Protein AF-0000000067789915 (afdb_homodimer)

Nearest PDB structures (foldseek):
  4r6i-assembly1_A  TM=3.800E-01  e=1.745E-16  Bacillus anthracis str. 'Ames Ancestor'
  4r6i-assembly1_B  TM=4.002E-01  e=2.718E-13  Bacillus anthracis str. 'Ames Ancestor'
  9atx-assembly1_A  TM=5.980E-01  e=1.111E-09  Bacillus anthracis str. Ames
  3rio-assembly1_A  TM=8.350E-01  e=4.247E-02  Bacillus subtilis
  1tlv-assembly1_A-2  TM=4.760E-01  e=1.868E-03  Bacillus subtilis

InterPro domains:
  IPR007737 Mga helix-turn-helix domain [PF05043] (97-170)
  IPR011608 PRD domain [PF00874] (210-296)
  IPR011608 PRD domain [PF00874] (326-415)
  IPR011608 PRD domain [PS51372] (199-304)
  IPR011608 PRD domain [PS51372] (314-422)
  IPR013011 Phosphotransferase system, EIIB component, type 2 [PS51099] (423-513)
  IPR013196 Helix-turn-helix, type 11 [PF08279] (8-50)
  IPR036095 PTS system IIB component-like superfamily [SSF52794] (422-508)
  IPR036388 Winged helix-like DNA-binding domain superfamily [G3DSA:1.10.10.10] (2-61)
  IPR036388 Winged helix-like DNA-binding domain superfamily [G3DSA:1.10.10.10] (92-155)
  IPR036390 Winged helix DNA-binding domain superfamily [SSF46785] (2-52)
  IPR036634 PRD domain superfamily [SSF63520] (192-296)
  IPR036634 PRD domain superfamily [SSF63520] (312-419)
  IPR050661 BglG family transcriptional antiterminators [PTHR30185] (5-503)

Foldseek 3Di:
DQDDQDPLLLVLLLVQLVDQFFDALVNSCVSSVHDSVVSVVSVVSNQVVCVVLQWHWDQDPPRHTHIDHPDVVSSVVVNVVSCVVVPLLCVQLVDPLLLVVLLVQLLCPPDFDALVRSCVVSVHDSVVSVVSVVSSQSVLVVLVKHWDQDPRHIHIDDALVSSLVVNLSSLVSQQLPQDPDDDDPALDHPSSLVSLCVVQNDVLLVLLRVLVVVLCVLVVFAFDSLLSSQLSSSVSSVLSCVLVVNHDDRPDPDPPPPADPSLLVSLVVSQVSSCVVSVHHDDPVSSVVSSLSVLLTAGDFDDDPPDDTPQPPQADPVQLVLLQQLQVQLCLQLVHRLNPVPQLSSVSRNNRRSVQSCQVVVPDTAASCLVVLCVQPVPLLVSLQVSVVVSCVVVVTDHDDSRSSSVNSVSVVVSLLVPLAAFEEEEEEDDDPVLQVQQVVVVCVSPVRYHHPYYYHPVCVVVVVVVDPHQEYEYCDDDDDDPHHYQHAHSNCDPVNSSRVSCSSSVVSRVVSPDD/DQDDQDPLLLLLLLVQLVDQFADALVNSCVSSVHDSVVSVVSVVSNQVVCVVLQWHWDQDPPRHTHIDHPDVVSSVVVNVVSCVVVPLLCVQLVDPLLLVVLLVQLLCPPDFDALVRSCVVSVHDSVVSVVSVVSSQSNLVVLVKHWDQDPRHIHIDDALVSSLVVNLSSLVSQQLPQDPDDDDPALDHPSSLVSLCVVQNDVLLVLLRVLVVVLCVLVVFAFDSLLVSQLSSSVSSVLSCVLVVNHDDRPDPDPPPPADPSLLVSLVVSQVSSCVVSVHHDDPVSSVVSSLSVLLTAGDFDDDPPDDTPQPPQADPVQLVLLQQLQVQLCLQLVHRLNPVPQLSSVSRRNRRSVQSCQVVVPDGAASCLVVLCVQPVPLLVSLQVSQVVSCVVVVTDRDDSRSSSVNSVSVVVSLLVPLDAFEEEEEEDDDPVLQVQQVVVVCVSVVRYHDPYYYHPVCVVVVVVVDPHQEYEYCDDDDDDPHHYQHAHSNCDPVNSSRVSCSSSVVSRVVSPDD

Solvent-accessible surface area (backbone atoms only — not comparable to full-atom values): 55831 Å² total; per-residue (Å²): 129,82,76,78,71,49,74,66,44,45,50,50,51,48,53,43,67,71,38,91,47,61,41,38,58,65,58,50,14,60,73,68,72,48,52,56,66,52,45,55,55,41,44,54,55,49,48,60,60,30,48,80,60,57,34,43,74,46,75,43,91,94,50,21,43,22,74,40,53,96,49,69,63,43,57,53,49,46,49,49,48,50,49,49,66,46,45,40,59,53,64,36,64,75,28,68,66,47,44,50,51,50,50,48,45,58,68,42,22,71,48,62,43,41,64,66,57,50,16,63,73,66,72,44,52,58,66,55,47,54,52,44,49,53,50,47,37,57,45,30,43,86,57,66,32,43,72,44,78,54,98,87,23,35,28,49,46,63,47,35,64,40,51,49,50,52,51,49,53,54,50,50,64,61,24,71,55,77,44,92,51,71,78,47,98,49,95,44,54,38,28,40,46,53,48,46,29,73,73,63,32,60,66,56,48,51,49,51,51,52,53,50,51,52,48,30,60,74,68,71,49,54,56,8,42,60,41,43,51,49,53,50,51,52,50,53,50,52,52,53,33,49,65,68,69,39,64,55,68,72,74,78,79,65,81,81,78,84,75,57,64,69,55,43,50,53,22,42,51,52,46,54,53,46,26,63,72,59,70,44,89,71,64,75,63,55,33,54,51,48,31,54,50,56,62,30,38,44,45,41,64,59,40,43,77,82,50,77,67,84,66,71,85,44,56,49,75,66,29,51,52,50,41,53,50,40,44,48,46,38,17,60,74,47,57,46,86,54,83,76,39,62,66,43,52,52,44,42,27,49,48,41,34,15,46,52,41,17,63,72,68,69,54,85,63,74,42,93,53,36,68,59,43,48,70,75,36,41,69,55,37,53,47,39,44,51,26,50,52,52,46,22,62,74,69,70,46,75,86,78,53,68,35,56,38,40,53,50,23,38,34,52,50,34,45,53,63,69,54,64,60,72,41,38,27,34,36,30,42,53,48,40,42,31,46,49,51,33,31,51,51,47,49,39,28,65,36,69,63,42,40,73,54,29,33,32,42,73,87,49,42,67,67,47,58,73,74,43,86,59,65,33,34,43,20,57,53,85,67,84,66,70,92,46,52,64,40,75,32,56,65,75,51,46,48,70,32,50,49,51,49,50,48,51,55,49,47,52,44,32,55,72,48,52,76,128,130,82,77,77,71,49,75,66,43,44,51,50,51,48,54,44,67,71,38,93,47,61,41,37,57,64,58,51,14,61,73,67,72,49,52,55,65,53,44,56,55,42,42,54,53,48,46,60,60,29,48,79,60,58,34,42,75,46,74,44,90,95,49,20,42,23,73,41,54,95,49,71,62,45,57,54,48,46,50,48,48,50,49,48,65,46,47,40,60,52,62,35,65,75,27,68,65,47,43,50,51,50,51,48,43,60,68,42,22,71,49,63,44,42,65,66,59,49,16,62,74,67,72,46,52,59,65,56,48,52,51,44,49,51,49,50,37,59,44,31,44,84,55,67,32,42,70,45,78,54,97,88,22,36,29,48,46,64,47,35,64,39,51,51,49,52,51,48,54,54,50,50,63,61,25,70,55,76,45,92,52,72,78,48,96,48,95,45,53,38,28,41,46,52,49,46,30,73,72,63,32,60,66,56,48,52,49,49,51,52,52,49,53,52,48,30,61,72,69,72,49,53,56,7,43,59,40,44,49,48,52,51,51,52,48,51,49,52,51,52,34,49,64,68,68,39,62,55,70,72,74,77,80,64,82,81,76,84,75,58,64,70,56,45,49,53,21,43,52,50,46,53,52,47,25,63,73,59,70,44,88,71,64,76,64,53,30,53,51,49,30,53,53,56,63,31,40,45,45,41,63,57,42,42,77,82,49,77,65,85,65,70,84,45,55,49,74,66,28,50,52,50,40,51,51,40,45,49,48,38,18,61,75,48,57,46,86,53,82,79,39,62,67,42,53,55,44,41,28,50,48,40,34,13,44,52,41,17,63,72,69,68,53,85,63,76,43,93,56,36,68,59,43,48,70,74,36,42,70,56,36,51,47,40,44,51,26,49,51,51,46,22,63,74,67,70,46,74,87,78,54,67,36,54,38,40,54,52,23,38,33,52,51,34,45,52,62,69,53,64,60,72,40,37,27,34,36,31,41,52,48,40,43,30,46,49,50,32,32,52,53,47,49,40,28,64,38,68,65,41,40,71,53,28,32,32,42,73,86,50,43,66,66,46,58,74,75,43,86,59,65,33,33,44,20,58,53,85,69,86,68,71,92,47,54,65,39,75,32,56,64,76,51,47,47,70,32,52,51,50,48,52,48,51,54,51,46,52,45,32,55,71,48,52,76,127

Sequence (1032 aa):
MMQPLTSRQNRLLKYLLQHQGYVTVKDIAHYLDVSEKTVYRDMQFVEAFLFVWNIYPDKKVGAGIMLTTDDDRHLTLLEQQLVVDDGDTDALINNARRVKIASQLLSDTPHETSISKLSERYFISSASIVNDLKIIESWLHPLGLSLVRSQSGTHIEGSENQVRQAMASLINDVMHHKEPGPLSHSRLDPGSYKALINYFGEKDVSFVEALLQDMEKALSYPLGEPYYINIFTHTLIMMHRIAQGKALIMAEDSVHQQVDNRIFSIAQNMVTQIEQRVESTLPSDEVWFIYQYIISSGIVMEERADNQLLRYQFSNGESRRITRALTQIFSDLINIDLRTDKLLHEGLLIHIKPLLNRLKYQIHIRNPLLDDIKSEFIDIYEMTQQAMNEVCLRFQLKPVAEDEVGYLTIHFQAALERQIAHKRILVVCSSGVGTSHLLKNRILRAFPDWIIVGVISASNMQTFCQQEDIELIISTIHLEEQLIPVVYVSAFFNDDDIKRVTEKVITNQLHQAVPHMMQPLTSRQNRLLKYLLQHQGYVTVKDIAHYLDVSEKTVYRDMQFVEAFLFVWNIYPDKKVGAGIMLTTDDDRHLTLLEQQLVVDDGDTDALINNARRVKIASQLLSDTPHETSISKLSERYFISSASIVNDLKIIESWLHPLGLSLVRSQSGTHIEGSENQVRQAMASLINDVMHHKEPGPLSHSRLDPGSYKALINYFGEKDVSFVEALLQDMEKALSYPLGEPYYINIFTHTLIMMHRIAQGKALIMAEDSVHQQVDNRIFSIAQNMVTQIEQRVESTLPSDEVWFIYQYIISSGIVMEERADNQLLRYQFSNGESRRITRALTQIFSDLINIDLRTDKLLHEGLLIHIKPLLNRLKYQIHIRNPLLDDIKSEFIDIYEMTQQAMNEVCLRFQLKPVAEDEVGYLTIHFQAALERQIAHKRILVVCSSGVGTSHLLKNRILRAFPDWIIVGVISASNMQTFCQQEDIELIISTIHLEEQLIPVVYVSAFFNDDDIKRVTEKVITNQLHQAVPH

pLDDT: mean 81.7, std 13.67, range [28.34, 98.0]

Secondary structure (DSSP, 8-state):
--PPPPHHHHHHHHHHHH-SS-B-HHHHHHHHTS-HHHHHHHHHHHHHHHHTTTEEEEEETTTEEEEEESSHHHHHHHHHHHHHHS-HHHHHHT-HHHHHHHHHHHHHTTS-B-HHHHHHHHT--HHHHHHHHHHHHHHHGGGT-EEEE-SS-EEEES-HHHHHHHHHHHHHHHHTS-------SSSS-HHHHHHHHHHH-HHHHHHHHHHHHHHHHHHTSPBPHHHHHHHHHHHHHHHHHHHTT-PPP--------S--HHHHHHHHHHHHHHHHHHTSPPPTHHHHHHHHHHHT--B---EETTB----GGG--HHHHHHHHHHHHHHHHHHT---TT-HHHHHHHHHHHHHHHHHHHHT-----TTHHHHHHHSHHHHHHHHHHHHHHHHHHTPPPPPHHHHHHHHHHHHHHHHHH----EEEEE--S-HHHHHHHHHHHHHHSTT-EEEEEE-GGGHHHHHHHS--SEEEESS-----SS-EEE--TT--HHHHHHHHHHHHHHHHHHHS--/--PPPPHHHHHHHHHHHH-SS-B-HHHHHHHHTS-HHHHHHHHHHHHHHHHTTTEEEEEETTTEEEEEESSHHHHHHHHHHHHHHS-HHHHHHT-HHHHHHHHHHHHHTTS-B-HHHHHHHHT--HHHHHHHHHHHHHHHGGGT-EEEE-SS-EEEES-HHHHHHHHHHHHHHHHTS-------SSSS-HHHHHHHHHHH-HHHHHHHHHHHHHHHHHHTSPBPHHHHHHHHHHHHHHHHHHHTT-PPP--------S--HHHHHHHHHHHHHHHHHHTSPPPTHHHHHHHHHHHT--B---EETTB----GGG--HHHHHHHHHHHHHHHHHHT---TT-HHHHHHHHHHHHHHHHHHHHT-----TTHHHHHHHSHHHHHHHHHHHHHHHHHHTPPPPPHHHHHHHHHHHHHHHHHH----EEEEE--S-HHHHHHHHHHHHHHSTT-EEEEEE-GGGHHHHHHHS--SEEEESS-----SS-EEE--TT--HHHHHHHHHHHHHHHHHHHS--

Organism: Pectobacterium atrosepticum (strain SCRI 1043 / ATCC BAA-672) (NCBI:txid218491)

Radius of gyration: 35.32 Å; Cα contacts (8 Å, |Δi|>4): 1342; chains: 2; bounding box: 67×106×86 Å

Structure (mmCIF, N/CA/C/O backbone):
data_AF-0000000067789915-model_v1
#
loop_
_entity.id
_entity.type
_entity.pdbx_description
1 polymer 'Probable PTS system regulatory protein'
#
loop_
_atom_site.group_PDB
_atom_site.id
_atom_site.type_symbol
_atom_site.label_atom_id
_atom_site.label_alt_id
_atom_site.label_comp_id
_atom_site.label_asym_id
_atom_site.label_entity_id
_atom_site.label_seq_id
_atom_site.pdbx_PDB_ins_code
_atom_site.Cartn_x
_atom_site.Cartn_y
_atom_site.Cartn_z
_atom_site.occupancy
_atom_site.B_iso_or_equiv
_atom_site.auth_seq_id
_atom_site.auth_comp_id
_atom_site.auth_asym_id
_atom_site.auth_atom_id
_atom_site.pdbx_PDB_model_num
ATOM 1 N N . MET A 1 1 ? 27 1.527 -26.188 1 28.34 1 MET A N 1
ATOM 2 C CA . MET A 1 1 ? 26.016 0.465 -26.062 1 28.34 1 MET A CA 1
ATOM 3 C C . MET A 1 1 ? 24.594 1.035 -26.078 1 28.34 1 MET A C 1
ATOM 5 O O . MET A 1 1 ? 24.281 1.963 -25.328 1 28.34 1 MET A O 1
ATOM 9 N N . MET A 1 2 ? 23.922 0.896 -27.078 1 41.94 2 MET A N 1
ATOM 10 C CA . MET A 1 2 ? 22.625 1.504 -27.328 1 41.94 2 MET A CA 1
ATOM 11 C C . MET A 1 2 ? 21.609 1.095 -26.266 1 41.94 2 MET A C 1
ATOM 13 O O . MET A 1 2 ? 21.516 -0.082 -25.906 1 41.94 2 MET A O 1
ATOM 17 N N . GLN A 1 3 ? 21.234 1.967 -25.531 1 50.09 3 GLN A N 1
ATOM 18 C CA . GLN A 1 3 ? 20.281 1.67 -24.469 1 50.09 3 GLN A CA 1
ATOM 19 C C . GLN A 1 3 ? 19.031 1.008 -25.016 1 50.09 3 GLN A C 1
ATOM 21 O O . GLN A 1 3 ? 18.484 1.433 -26.047 1 50.09 3 GLN A O 1
ATOM 26 N N . PRO A 1 4 ? 18.641 -0.116 -24.5 1 58.56 4 PRO A N 1
ATOM 27 C CA . PRO A 1 4 ? 17.438 -0.822 -24.953 1 58.56 4 PRO A CA 1
ATOM 28 C C . PRO A 1 4 ? 16.172 0.002 -24.766 1 58.56 4 PRO A C 1
ATOM 30 O O . PRO A 1 4 ? 16.078 0.817 -23.844 1 58.56 4 PRO A O 1
ATOM 33 N N . LEU A 1 5 ? 15.297 -0 -25.766 1 68.94 5 LEU A N 1
ATOM 34 C CA . LEU A 1 5 ? 14.016 0.707 -25.734 1 68.94 5 LEU A CA 1
ATOM 35 C C . LEU A 1 5 ? 13.141 0.201 -24.578 1 68.94 5 LEU A C 1
ATOM 37 O O . LEU A 1 5 ? 13.164 -0.988 -24.266 1 68.94 5 LEU A O 1
ATOM 41 N N . THR A 1 6 ? 12.547 1.054 -23.906 1 68.06 6 THR A N 1
ATOM 42 C CA . THR A 1 6 ? 11.539 0.674 -22.922 1 68.06 6 THR A CA 1
ATOM 43 C C . THR A 1 6 ? 10.352 -0.007 -23.594 1 68.06 6 THR A C 1
ATOM 45 O O . THR A 1 6 ? 10.211 0.05 -24.828 1 68.06 6 THR A O 1
ATOM 48 N N . SER A 1 7 ? 9.539 -0.678 -22.766 1 68.88 7 SER A N 1
ATOM 49 C CA . SER A 1 7 ? 8.359 -1.357 -23.312 1 68.88 7 SER A CA 1
ATOM 50 C C . SER A 1 7 ? 7.465 -0.391 -24.078 1 68.88 7 SER A C 1
ATOM 52 O O . SER A 1 7 ? 6.969 -0.721 -25.156 1 68.88 7 SER A O 1
ATOM 54 N N . ARG A 1 8 ? 7.391 0.792 -23.562 1 74.94 8 ARG A N 1
ATOM 55 C CA . ARG A 1 8 ? 6.551 1.791 -24.219 1 74.94 8 ARG A CA 1
ATOM 56 C C . ARG A 1 8 ? 7.176 2.258 -25.531 1 74.94 8 ARG A C 1
ATOM 58 O O . ARG A 1 8 ? 6.484 2.393 -26.547 1 74.94 8 ARG A O 1
ATOM 65 N N . GLN A 1 9 ? 8.383 2.4 -25.562 1 76.38 9 GLN A N 1
ATOM 66 C CA . GLN A 1 9 ? 9.117 2.836 -26.734 1 76.38 9 GLN A CA 1
ATOM 67 C C . GLN A 1 9 ? 9.078 1.769 -27.828 1 76.38 9 GLN A C 1
ATOM 69 O O . GLN A 1 9 ? 8.945 2.088 -29.016 1 76.38 9 GLN A O 1
ATOM 74 N N . ASN A 1 10 ? 9.125 0.576 -27.312 1 72.19 10 ASN A N 1
ATOM 75 C CA . ASN A 1 10 ? 9 -0.536 -28.25 1 72.19 10 ASN A CA 1
ATOM 76 C C . ASN A 1 10 ? 7.605 -0.58 -28.875 1 72.19 10 ASN A C 1
ATOM 78 O O . ASN A 1 10 ? 7.465 -0.834 -30.062 1 72.19 10 ASN A O 1
ATOM 82 N N . ARG A 1 11 ? 6.676 -0.318 -28.062 1 76.25 11 ARG A N 1
ATOM 83 C CA . ARG A 1 11 ? 5.305 -0.256 -28.562 1 76.25 11 ARG A CA 1
ATOM 84 C C . ARG A 1 11 ? 5.137 0.876 -29.562 1 76.25 11 ARG A C 1
ATOM 86 O O . ARG A 1 11 ? 4.461 0.714 -30.594 1 76.25 11 ARG A O 1
ATOM 93 N N . LEU A 1 12 ? 5.727 1.896 -29.344 1 81.81 12 LEU A N 1
ATOM 94 C CA . LEU A 1 12 ? 5.73 3.047 -30.234 1 81.81 12 LEU A CA 1
ATOM 95 C C . LEU A 1 12 ? 6.375 2.691 -31.578 1 81.81 12 LEU A C 1
ATOM 97 O O . LEU A 1 12 ? 5.816 2.975 -32.625 1 81.81 12 LEU A O 1
ATOM 101 N N . LEU A 1 13 ? 7.473 2.076 -31.438 1 79.25 13 LEU A N 1
ATOM 102 C CA . LEU A 1 13 ? 8.211 1.671 -32.625 1 79.25 13 LEU A CA 1
ATOM 103 C C . LEU A 1 13 ? 7.395 0.686 -33.469 1 79.25 13 LEU A C 1
ATOM 105 O O . LEU A 1 13 ? 7.301 0.827 -34.688 1 79.25 13 LEU A O 1
ATOM 109 N N . LYS A 1 14 ? 6.828 -0.182 -32.75 1 75.31 14 LYS A N 1
ATOM 110 C CA . LYS A 1 14 ? 6.012 -1.188 -33.438 1 75.31 14 LYS A CA 1
ATOM 111 C C . LYS A 1 14 ? 4.812 -0.548 -34.125 1 75.31 14 LYS A C 1
ATOM 113 O O . LYS A 1 14 ? 4.473 -0.916 -35.25 1 75.31 14 LYS A O 1
ATOM 118 N N . TYR A 1 15 ? 4.246 0.339 -33.5 1 79.5 15 TYR A N 1
ATOM 119 C CA . TYR A 1 15 ? 3.119 1.086 -34.062 1 79.5 15 TYR A CA 1
ATOM 120 C C . TYR A 1 15 ? 3.508 1.795 -35.344 1 79.5 15 TYR A C 1
ATOM 122 O O . TYR A 1 15 ? 2.781 1.729 -36.344 1 79.5 15 TYR A O 1
ATOM 130 N N . LEU A 1 16 ? 4.602 2.338 -35.406 1 82 16 LEU A N 1
ATOM 131 C CA . LEU A 1 16 ? 5.078 3.086 -36.562 1 82 16 LEU A CA 1
ATOM 132 C C . LEU A 1 16 ? 5.441 2.145 -37.688 1 82 16 LEU A C 1
ATOM 134 O O . LEU A 1 16 ? 5.184 2.451 -38.875 1 82 16 LEU A O 1
ATOM 138 N N . LEU A 1 17 ? 5.926 0.993 -37.25 1 75.75 17 LEU A N 1
ATOM 139 C CA . LEU A 1 17 ? 6.348 0.021 -38.25 1 75.75 17 LEU A CA 1
ATOM 140 C C . LEU A 1 17 ? 5.141 -0.604 -38.938 1 75.75 17 LEU A C 1
ATOM 142 O O . LEU A 1 17 ? 5.203 -0.939 -40.125 1 75.75 17 LEU A O 1
ATOM 146 N N . GLN A 1 18 ? 4.098 -0.763 -38.156 1 70.12 18 GLN A N 1
ATOM 147 C CA . GLN A 1 18 ? 2.893 -1.415 -38.656 1 70.12 18 GLN A CA 1
ATOM 148 C C . GLN A 1 18 ? 2.109 -0.491 -39.594 1 70.12 18 GLN A C 1
ATOM 150 O O . GLN A 1 18 ? 1.39 -0.957 -40.469 1 70.12 18 GLN A O 1
ATOM 155 N N . HIS A 1 19 ? 2.385 0.75 -39.438 1 72.56 19 HIS A N 1
ATOM 156 C CA . HIS A 1 19 ? 1.667 1.719 -40.281 1 72.56 19 HIS A CA 1
ATOM 157 C C . HIS A 1 19 ? 2.525 2.191 -41.438 1 72.56 19 HIS A C 1
ATOM 159 O O . HIS A 1 19 ? 3.67 2.607 -41.25 1 72.56 19 HIS A O 1
ATOM 165 N N . GLN A 1 20 ? 2.246 1.674 -42.625 1 65.69 20 GLN A N 1
ATOM 166 C CA . GLN A 1 20 ? 3.002 1.993 -43.812 1 65.69 20 GLN A CA 1
ATOM 167 C C . GLN A 1 20 ? 2.717 3.42 -44.281 1 65.69 20 GLN A C 1
ATOM 169 O O . GLN A 1 20 ? 3.111 3.809 -45.406 1 65.69 20 GLN A O 1
ATOM 174 N N . GLY A 1 21 ? 2.254 4.266 -43.594 1 75.19 21 GLY A N 1
ATOM 175 C CA . GLY A 1 21 ? 1.953 5.648 -43.906 1 75.19 21 GLY A CA 1
ATOM 176 C C . GLY A 1 21 ? 2.178 6.602 -42.75 1 75.19 21 GLY A C 1
ATOM 177 O O . GLY A 1 21 ? 2.678 6.199 -41.719 1 75.19 21 GLY A O 1
ATOM 178 N N . TYR A 1 22 ? 1.959 7.918 -43.031 1 81.12 22 TYR A N 1
ATOM 179 C CA . TYR A 1 22 ? 2.078 8.922 -41.969 1 81.12 22 TYR A CA 1
ATOM 180 C C . TYR A 1 22 ? 1.03 8.703 -40.875 1 81.12 22 TYR A C 1
ATOM 182 O O . TYR A 1 22 ? -0.148 8.484 -41.188 1 81.12 22 TYR A O 1
ATOM 190 N N . VAL A 1 23 ? 1.529 8.586 -39.656 1 83.88 23 VAL A N 1
ATOM 191 C CA . VAL A 1 23 ? 0.632 8.484 -38.5 1 83.88 23 VAL A CA 1
ATOM 192 C C . VAL A 1 23 ? 0.766 9.734 -37.625 1 83.88 23 VAL A C 1
ATOM 194 O O . VAL A 1 23 ? 1.879 10.172 -37.344 1 83.88 23 VAL A O 1
ATOM 197 N N . THR A 1 24 ? -0.276 10.273 -37.281 1 83.38 24 THR A N 1
ATOM 198 C CA . THR A 1 24 ? -0.228 11.508 -36.531 1 83.38 24 THR A CA 1
ATOM 199 C C . THR A 1 24 ? 0.244 11.242 -35.094 1 83.38 24 THR A C 1
ATOM 201 O O . THR A 1 24 ? 0.018 10.156 -34.562 1 83.38 24 THR A O 1
ATOM 204 N N . VAL A 1 25 ? 0.919 12.102 -34.531 1 83.12 25 VAL A N 1
ATOM 205 C CA . VAL A 1 25 ? 1.39 12 -33.125 1 83.12 25 VAL A CA 1
ATOM 206 C C . VAL A 1 25 ? 0.201 11.812 -32.188 1 83.12 25 VAL A C 1
ATOM 208 O O . VAL A 1 25 ? 0.306 11.102 -31.203 1 83.12 25 VAL A O 1
ATOM 211 N N . LYS A 1 26 ? -0.841 12.266 -32.625 1 81 26 LYS A N 1
ATOM 212 C CA . LYS A 1 26 ? -2.078 12.094 -31.859 1 81 26 LYS A CA 1
ATOM 213 C C . LYS A 1 26 ? -2.529 10.641 -31.859 1 81 26 LYS A C 1
ATOM 215 O O . LYS A 1 26 ? -2.924 10.102 -30.828 1 81 26 LYS A O 1
ATOM 220 N N . ASP A 1 27 ? -2.434 10.023 -32.938 1 80.69 27 ASP A N 1
ATOM 221 C CA . ASP A 1 27 ? -2.783 8.609 -33.094 1 80.69 27 ASP A CA 1
ATOM 222 C C . ASP A 1 27 ? -1.839 7.727 -32.281 1 80.69 27 ASP A C 1
ATOM 224 O O . ASP A 1 27 ? -2.275 6.766 -31.641 1 80.69 27 ASP A O 1
ATOM 228 N N . ILE A 1 28 ? -0.691 8.039 -32.219 1 82.69 28 ILE A N 1
ATOM 229 C CA . ILE A 1 28 ? 0.323 7.285 -31.469 1 82.69 28 ILE A CA 1
ATOM 230 C C . ILE A 1 28 ? 0.087 7.434 -29.969 1 82.69 28 ILE A C 1
ATOM 232 O O . ILE A 1 28 ? 0.126 6.445 -29.234 1 82.69 28 ILE A O 1
ATOM 236 N N . ALA A 1 29 ? -0.153 8.586 -29.609 1 81.44 29 ALA A N 1
ATOM 237 C CA . ALA A 1 29 ? -0.424 8.875 -28.203 1 81.44 29 ALA A CA 1
ATOM 238 C C . ALA A 1 29 ? -1.65 8.109 -27.719 1 81.44 29 ALA A C 1
ATOM 240 O O . ALA A 1 29 ? -1.646 7.555 -26.609 1 81.44 29 ALA A O 1
ATOM 241 N N . HIS A 1 30 ? -2.57 8.031 -28.531 1 78.56 30 HIS A N 1
ATOM 242 C CA . HIS A 1 30 ? -3.787 7.285 -28.25 1 78.56 30 HIS A CA 1
ATOM 243 C C . HIS A 1 30 ? -3.496 5.789 -28.125 1 78.56 30 HIS A C 1
ATOM 245 O O . HIS A 1 30 ? -3.961 5.133 -27.188 1 78.56 30 HIS A O 1
ATOM 251 N N . TYR A 1 31 ? -2.752 5.348 -28.984 1 76.12 31 TYR A N 1
ATOM 252 C CA . TYR A 1 31 ? -2.395 3.932 -29.016 1 76.12 31 TYR A CA 1
ATOM 253 C C . TYR A 1 31 ? -1.59 3.539 -27.781 1 76.12 31 TYR A C 1
ATOM 255 O O . TYR A 1 31 ? -1.821 2.48 -27.203 1 76.12 31 TYR A O 1
ATOM 263 N N . LEU A 1 32 ? -0.796 4.348 -27.297 1 76.75 32 LEU A N 1
ATOM 264 C CA . LEU A 1 32 ? 0.131 4.043 -26.219 1 76.75 32 LEU A CA 1
ATOM 265 C C . LEU A 1 32 ? -0.428 4.508 -24.875 1 76.75 32 LEU A C 1
ATOM 267 O O . LEU A 1 32 ? 0.165 4.242 -23.828 1 76.75 32 LEU A O 1
ATOM 271 N N . ASP A 1 33 ? -1.482 5.172 -24.938 1 74.5 33 ASP A N 1
ATOM 272 C CA . ASP A 1 33 ? -2.139 5.746 -23.766 1 74.5 33 ASP A CA 1
ATOM 273 C C . ASP A 1 33 ? -1.184 6.648 -23 1 74.5 33 ASP A C 1
ATOM 275 O O . ASP A 1 33 ? -1.018 6.484 -21.781 1 74.5 33 ASP A O 1
ATOM 279 N N . VAL A 1 34 ? -0.546 7.516 -23.812 1 80.38 34 VAL A N 1
ATOM 280 C CA . VAL A 1 34 ? 0.382 8.484 -23.234 1 80.38 34 VAL A CA 1
ATOM 281 C C . VAL A 1 34 ? 0.143 9.859 -23.844 1 80.38 34 VAL A C 1
ATOM 283 O O . VAL A 1 34 ? -0.628 10 -24.797 1 80.38 34 VAL A O 1
ATOM 286 N N . SER A 1 35 ? 0.773 10.852 -23.312 1 76.38 35 SER A N 1
ATOM 287 C CA . SER A 1 35 ? 0.67 12.203 -23.828 1 76.38 35 SER A CA 1
ATOM 288 C C . SER A 1 35 ? 1.478 12.367 -25.109 1 76.38 35 SER A C 1
ATOM 290 O O . SER A 1 35 ? 2.42 11.609 -25.359 1 76.38 35 SER A O 1
ATOM 292 N N . GLU A 1 36 ? 1.093 13.359 -25.984 1 79.5 36 GLU A N 1
ATOM 293 C CA . GLU A 1 36 ? 1.841 13.641 -27.203 1 79.5 36 GLU A CA 1
ATOM 294 C C . GLU A 1 36 ? 3.273 14.062 -26.891 1 79.5 36 GLU A C 1
ATOM 296 O O . GLU A 1 36 ? 4.199 13.727 -27.641 1 79.5 36 GLU A O 1
ATOM 301 N N . LYS A 1 37 ? 3.406 14.703 -25.766 1 80.31 37 LYS A N 1
ATOM 302 C CA . LYS A 1 37 ? 4.742 15.094 -25.328 1 80.31 37 LYS A CA 1
ATOM 303 C C . LYS A 1 37 ? 5.613 13.875 -25.047 1 80.31 37 LYS A C 1
ATOM 305 O O . LYS A 1 37 ? 6.793 13.852 -25.391 1 80.31 37 LYS A O 1
ATOM 310 N N . THR A 1 38 ? 5.066 12.922 -24.438 1 80.69 38 THR A N 1
ATOM 311 C CA . THR A 1 38 ? 5.758 11.672 -24.156 1 80.69 38 THR A CA 1
ATOM 312 C C . THR A 1 38 ? 6.133 10.969 -25.469 1 80.69 38 THR A C 1
ATOM 314 O O . THR A 1 38 ? 7.219 10.391 -25.578 1 80.69 38 THR A O 1
ATOM 317 N N . VAL A 1 39 ? 5.277 11.055 -26.359 1 85.44 39 VAL A N 1
ATOM 318 C CA . VAL A 1 39 ? 5.559 10.438 -27.641 1 85.44 39 VAL A CA 1
ATOM 319 C C . VAL A 1 39 ? 6.766 11.117 -28.281 1 85.44 39 VAL A C 1
ATOM 321 O O . VAL A 1 39 ? 7.664 10.445 -28.797 1 85.44 39 VAL A O 1
ATOM 324 N N . TYR A 1 40 ? 6.762 12.461 -28.188 1 81.75 40 TYR A N 1
ATOM 325 C CA . TYR A 1 40 ? 7.879 13.188 -28.781 1 81.75 40 TYR A CA 1
ATOM 326 C C . TYR A 1 40 ? 9.188 12.844 -28.078 1 81.75 40 TYR A C 1
ATOM 328 O O . TYR A 1 40 ? 10.219 12.672 -28.734 1 81.75 40 TYR A O 1
ATOM 336 N N . ARG A 1 41 ? 9.062 12.703 -26.812 1 81 41 ARG A N 1
ATOM 337 C CA . ARG A 1 41 ? 10.25 12.32 -26.047 1 81 41 ARG A CA 1
ATOM 338 C C . ARG A 1 41 ? 10.703 10.914 -26.422 1 81 41 ARG A C 1
ATOM 340 O O . ARG A 1 41 ? 11.891 10.68 -26.656 1 81 41 ARG A O 1
ATOM 347 N N . ASP A 1 42 ? 9.75 10.055 -26.422 1 81.06 42 ASP A N 1
ATOM 348 C CA . ASP A 1 42 ? 10.062 8.672 -26.781 1 81.06 42 ASP A CA 1
ATOM 349 C C . ASP A 1 42 ? 10.586 8.594 -28.219 1 81.06 42 ASP A C 1
ATOM 351 O O . ASP A 1 42 ? 11.484 7.797 -28.5 1 81.06 42 ASP A O 1
ATOM 355 N N . MET A 1 43 ? 10.062 9.445 -29 1 82.75 43 MET A N 1
ATOM 356 C CA . MET A 1 43 ? 10.461 9.43 -30.406 1 82.75 43 MET A CA 1
ATOM 357 C C . MET A 1 43 ? 11.93 9.805 -30.562 1 82.75 43 MET A C 1
ATOM 359 O O . MET A 1 43 ? 12.609 9.32 -31.469 1 82.75 43 MET A O 1
ATOM 363 N N . GLN A 1 44 ? 12.422 10.609 -29.656 1 81.38 44 GLN A N 1
ATOM 364 C CA . GLN A 1 44 ? 13.836 10.961 -29.703 1 81.38 44 GLN A CA 1
ATOM 365 C C . GLN A 1 44 ? 14.711 9.734 -29.484 1 81.38 44 GLN A C 1
ATOM 367 O O . GLN A 1 44 ? 15.711 9.539 -30.188 1 81.38 44 GLN A O 1
ATOM 372 N N . PHE A 1 45 ? 14.258 8.93 -28.562 1 77.69 45 PHE A N 1
ATOM 373 C CA . PHE A 1 45 ? 14.984 7.695 -28.281 1 77.69 45 PHE A CA 1
ATOM 374 C C . PHE A 1 45 ? 14.812 6.691 -29.422 1 77.69 45 PHE A C 1
ATOM 376 O O . PHE A 1 45 ? 15.773 6.035 -29.828 1 77.69 45 PHE A O 1
ATOM 383 N N . VAL A 1 46 ? 13.656 6.617 -29.891 1 82 46 VAL A N 1
ATOM 384 C CA . VAL A 1 46 ? 13.359 5.703 -30.984 1 82 46 VAL A CA 1
ATOM 385 C C . VAL A 1 46 ? 14.141 6.113 -32.219 1 82 46 VAL A C 1
ATOM 387 O O . VAL A 1 46 ? 14.656 5.262 -32.938 1 82 46 VAL A O 1
ATOM 390 N N . GLU A 1 47 ? 14.273 7.418 -32.406 1 80.81 47 GLU A N 1
ATOM 391 C CA . GLU A 1 47 ? 15.016 7.941 -33.562 1 80.81 47 GLU A CA 1
ATOM 392 C C . GLU A 1 47 ? 16.484 7.578 -33.469 1 80.81 47 GLU A C 1
ATOM 394 O O . GLU A 1 47 ? 17.109 7.199 -34.469 1 80.81 47 GLU A O 1
ATOM 399 N N . ALA A 1 48 ? 16.969 7.684 -32.281 1 78.56 48 ALA A N 1
ATOM 400 C CA . ALA A 1 48 ? 18.359 7.297 -32.062 1 78.56 48 ALA A CA 1
ATOM 401 C C . ALA A 1 48 ? 18.562 5.809 -32.312 1 78.56 48 ALA A C 1
ATOM 403 O O . ALA A 1 48 ? 19.562 5.406 -32.938 1 78.56 48 ALA A O 1
ATOM 404 N N . PHE A 1 49 ? 17.656 4.965 -31.922 1 75.44 49 PHE A N 1
ATOM 405 C CA . PHE A 1 49 ? 17.672 3.523 -32.125 1 75.44 49 PHE A CA 1
ATOM 406 C C . PHE A 1 49 ? 17.562 3.191 -33.625 1 75.44 49 PHE A C 1
ATOM 408 O O . PHE A 1 49 ? 18.281 2.33 -34.125 1 75.44 49 PHE A O 1
ATOM 415 N N . LEU A 1 50 ? 16.75 3.895 -34.281 1 78.88 50 LEU A N 1
ATOM 416 C CA . LEU A 1 50 ? 16.453 3.648 -35.719 1 78.88 50 LEU A CA 1
ATOM 417 C C . LEU A 1 50 ? 17.641 4.039 -36.594 1 78.88 50 LEU A C 1
ATOM 419 O O . LEU A 1 50 ? 17.844 3.467 -37.656 1 78.88 50 LEU A O 1
ATOM 423 N N . PHE A 1 51 ? 18.406 4.918 -36.094 1 77.44 51 PHE A N 1
ATOM 424 C CA . PHE A 1 51 ? 19.547 5.426 -36.844 1 77.44 51 PHE A CA 1
ATOM 425 C C . PHE A 1 51 ? 20.531 4.305 -37.156 1 77.44 51 PHE A C 1
ATOM 427 O O . PHE A 1 51 ? 21.078 4.238 -38.281 1 77.44 51 PHE A O 1
ATOM 434 N N . VAL A 1 52 ? 20.656 3.354 -36.281 1 72.56 52 VAL A N 1
ATOM 435 C CA . VAL A 1 52 ? 21.594 2.246 -36.469 1 72.56 52 VAL A CA 1
ATOM 436 C C . VAL A 1 52 ? 21.078 1.306 -37.562 1 72.56 52 VAL A C 1
ATOM 438 O O . VAL A 1 52 ? 21.875 0.609 -38.188 1 72.56 52 VAL A O 1
ATOM 441 N N . TRP A 1 53 ? 19.844 1.344 -37.75 1 71.75 53 TRP A N 1
ATOM 442 C CA . TRP A 1 53 ? 19.219 0.467 -38.719 1 71.75 53 TRP A CA 1
ATOM 443 C C . TRP A 1 53 ? 19.016 1.19 -40.062 1 71.75 53 TRP A C 1
ATOM 445 O O . TRP A 1 53 ? 18.375 0.664 -40.969 1 71.75 53 TRP A O 1
ATOM 455 N N . ASN A 1 54 ? 19.594 2.432 -40.062 1 76.31 54 ASN A N 1
ATOM 456 C CA . ASN A 1 54 ? 19.438 3.281 -41.219 1 76.31 54 ASN A CA 1
ATOM 457 C C . ASN A 1 54 ? 17.969 3.52 -41.562 1 76.31 54 ASN A C 1
ATOM 459 O O . ASN A 1 54 ? 17.578 3.441 -42.719 1 76.31 54 ASN A O 1
ATOM 463 N N . ILE A 1 55 ? 17.125 3.525 -40.625 1 81 55 ILE A N 1
ATOM 464 C CA . ILE A 1 55 ? 15.719 3.912 -40.688 1 81 55 ILE A CA 1
ATOM 465 C C . ILE A 1 55 ? 15.531 5.309 -40.125 1 81 55 ILE A C 1
ATOM 467 O O . ILE A 1 55 ? 16.109 5.629 -39.062 1 81 55 ILE A O 1
ATOM 471 N N . TYR A 1 56 ? 14.75 6.176 -40.812 1 85.12 56 TYR A N 1
ATOM 472 C CA . TYR A 1 56 ? 14.617 7.57 -40.406 1 85.12 56 TYR A CA 1
ATOM 473 C C . TYR A 1 56 ? 13.148 7.977 -40.312 1 85.12 56 TYR A C 1
ATOM 475 O O . TYR A 1 56 ? 12.359 7.648 -41.219 1 85.12 56 TYR A O 1
ATOM 483 N N . PRO A 1 57 ? 12.734 8.531 -39.219 1 84.62 57 PRO A N 1
ATOM 484 C CA . PRO A 1 57 ? 11.375 9.078 -39.188 1 84.62 57 PRO A CA 1
ATOM 485 C C . PRO A 1 57 ? 11.219 10.336 -40.031 1 84.62 57 PRO A C 1
ATOM 487 O O . PRO A 1 57 ? 12.047 11.25 -39.938 1 84.62 57 PRO A O 1
ATOM 490 N N . ASP A 1 58 ? 10.406 10.297 -41 1 84.25 58 ASP A N 1
ATOM 491 C CA . ASP A 1 58 ? 9.992 11.453 -41.781 1 84.25 58 ASP A CA 1
ATOM 492 C C . ASP A 1 58 ? 8.812 12.172 -41.094 1 84.25 58 ASP A C 1
ATOM 494 O O . ASP A 1 58 ? 7.711 11.625 -41.031 1 84.25 58 ASP A O 1
ATOM 498 N N . LYS A 1 59 ? 9.086 13.328 -40.594 1 80.94 59 LYS A N 1
ATOM 499 C CA . LYS A 1 59 ? 8.078 14.094 -39.875 1 80.94 59 LYS A CA 1
ATOM 500 C C . LYS A 1 59 ? 7.496 15.203 -40.75 1 80.94 59 LYS A C 1
ATOM 502 O O . LYS A 1 59 ? 8.234 16.078 -41.219 1 80.94 59 LYS A O 1
ATOM 507 N N . LYS A 1 60 ? 6.312 15.164 -41.188 1 80.5 60 LYS A N 1
ATOM 508 C CA . LYS A 1 60 ? 5.637 16.188 -42 1 80.5 60 LYS A CA 1
ATOM 509 C C . LYS A 1 60 ? 4.555 16.891 -41.188 1 80.5 60 LYS A C 1
ATOM 511 O O . LYS A 1 60 ? 3.699 16.234 -40.562 1 80.5 60 LYS A O 1
ATOM 516 N N . VAL A 1 61 ? 4.629 18.094 -41.125 1 75.75 61 VAL A N 1
ATOM 517 C CA . VAL A 1 61 ? 3.666 18.922 -40.438 1 75.75 61 VAL A CA 1
ATOM 518 C C . VAL A 1 61 ? 2.256 18.641 -40.938 1 75.75 61 VAL A C 1
ATOM 520 O O . VAL A 1 61 ? 2.021 18.641 -42.156 1 75.75 61 VAL A O 1
ATOM 523 N N . GLY A 1 62 ? 1.298 18.188 -40.094 1 75.31 62 GLY A N 1
ATOM 524 C CA . GLY A 1 62 ? -0.082 17.922 -40.469 1 75.31 62 GLY A CA 1
ATOM 525 C C . GLY A 1 62 ? -0.323 16.453 -40.812 1 75.31 62 GLY A C 1
ATOM 526 O O . GLY A 1 62 ? -1.432 15.945 -40.625 1 75.31 62 GLY A O 1
ATOM 527 N N . ALA A 1 63 ? 0.677 15.773 -41.312 1 79.06 63 ALA A N 1
ATOM 528 C CA . ALA A 1 63 ? 0.517 14.391 -41.75 1 79.06 63 ALA A CA 1
ATOM 529 C C . ALA A 1 63 ? 0.976 13.406 -40.688 1 79.06 63 ALA A C 1
ATOM 531 O O . ALA A 1 63 ? 0.415 12.312 -40.562 1 79.06 63 ALA A O 1
ATOM 532 N N . GLY A 1 64 ? 1.93 13.727 -39.875 1 85.69 64 GLY A N 1
ATOM 533 C CA . GLY A 1 64 ? 2.404 12.852 -38.812 1 85.69 64 GLY A CA 1
ATOM 534 C C . GLY A 1 64 ? 3.787 12.281 -39.094 1 85.69 64 GLY A C 1
ATOM 535 O O . GLY A 1 64 ? 4.645 12.969 -39.656 1 85.69 64 GLY A O 1
ATOM 536 N N . ILE A 1 65 ? 4.023 11.125 -38.531 1 87.25 65 ILE A N 1
ATOM 537 C CA . ILE A 1 65 ? 5.34 10.492 -38.594 1 87.25 65 ILE A CA 1
ATOM 538 C C . ILE A 1 65 ? 5.266 9.203 -39.406 1 87.25 65 ILE A C 1
ATOM 540 O O . ILE A 1 65 ? 4.348 8.398 -39.219 1 87.25 65 ILE A O 1
ATOM 544 N N . MET A 1 66 ? 6.16 9.102 -40.344 1 86 66 MET A N 1
ATOM 545 C CA . MET A 1 66 ? 6.332 7.879 -41.094 1 86 66 MET A CA 1
ATOM 546 C C . MET A 1 66 ? 7.793 7.438 -41.094 1 86 66 MET A C 1
ATOM 548 O O . MET A 1 66 ? 8.695 8.266 -41.188 1 86 66 MET A O 1
ATOM 552 N N . LEU A 1 67 ? 7.953 6.086 -40.938 1 84 67 LEU A N 1
ATOM 553 C CA . LEU A 1 67 ? 9.32 5.578 -41.031 1 84 67 LEU A CA 1
ATOM 554 C C . LEU A 1 67 ? 9.742 5.422 -42.469 1 84 67 LEU A C 1
ATOM 556 O O . LEU A 1 67 ? 8.969 4.938 -43.312 1 84 67 LEU A O 1
ATOM 560 N N . THR A 1 68 ? 10.891 5.977 -42.75 1 82.06 68 THR A N 1
ATOM 561 C CA . THR A 1 68 ? 11.43 5.879 -44.094 1 82.06 68 THR A CA 1
ATOM 562 C C . THR A 1 68 ? 12.828 5.273 -44.094 1 82.06 68 THR A C 1
ATOM 564 O O . THR A 1 68 ? 13.539 5.359 -43.062 1 82.06 68 THR A O 1
ATOM 567 N N . THR A 1 69 ? 13.133 4.414 -45 1 77.88 69 THR A N 1
ATOM 568 C CA . THR A 1 69 ? 14.453 3.822 -45.156 1 77.88 69 THR A CA 1
ATOM 569 C C . THR A 1 69 ? 14.844 3.787 -46.625 1 77.88 69 THR A C 1
ATOM 571 O O . THR A 1 69 ? 13.977 3.842 -47.5 1 77.88 69 THR A O 1
ATOM 574 N N . ASP A 1 70 ? 16.125 3.84 -46.969 1 75.75 70 ASP A N 1
ATOM 575 C CA . ASP A 1 70 ? 16.641 3.707 -48.344 1 75.75 70 ASP A CA 1
ATOM 576 C C . ASP A 1 70 ? 16.453 2.283 -48.875 1 75.75 70 ASP A C 1
ATOM 578 O O . ASP A 1 70 ? 16.484 2.047 -50.062 1 75.75 70 ASP A O 1
ATOM 582 N N . ASP A 1 71 ? 16.328 1.274 -47.969 1 71.25 71 ASP A N 1
ATOM 583 C CA . ASP A 1 71 ? 16.172 -0.147 -48.25 1 71.25 71 ASP A CA 1
ATOM 584 C C . ASP A 1 71 ? 15.047 -0.75 -47.406 1 71.25 71 ASP A C 1
ATOM 586 O O . ASP A 1 71 ? 15.148 -0.842 -46.188 1 71.25 71 ASP A O 1
ATOM 590 N N . ASP A 1 72 ? 13.953 -1.122 -48 1 67.56 72 ASP A N 1
ATOM 591 C CA . ASP A 1 72 ? 12.75 -1.63 -47.344 1 67.56 72 ASP A CA 1
ATOM 592 C C . ASP A 1 72 ? 13.055 -2.883 -46.531 1 67.56 72 ASP A C 1
ATOM 594 O O . ASP A 1 72 ? 12.312 -3.227 -45.625 1 67.56 72 ASP A O 1
ATOM 598 N N . ARG A 1 73 ? 14.039 -3.498 -46.812 1 67.44 73 ARG A N 1
ATOM 599 C CA . ARG A 1 73 ? 14.438 -4.691 -46.094 1 67.44 73 ARG A CA 1
ATOM 600 C C . ARG A 1 73 ? 14.734 -4.355 -44.625 1 67.44 73 ARG A C 1
ATOM 602 O O . ARG A 1 73 ? 14.539 -5.184 -43.75 1 67.44 73 ARG A O 1
ATOM 609 N N . HIS A 1 74 ? 15.164 -3.201 -44.5 1 71.19 74 HIS A N 1
ATOM 610 C CA . HIS A 1 74 ? 15.508 -2.809 -43.125 1 71.19 74 HIS A CA 1
ATOM 611 C C . HIS A 1 74 ? 14.266 -2.711 -42.25 1 71.19 74 HIS A C 1
ATOM 613 O O . HIS A 1 74 ? 14.305 -3.088 -41.094 1 71.19 74 HIS A O 1
ATOM 619 N N . LEU A 1 75 ? 13.203 -2.262 -42.812 1 70.81 75 LEU A N 1
ATOM 620 C CA . LEU A 1 75 ? 11.961 -2.178 -42.062 1 70.81 75 LEU A CA 1
ATOM 621 C C . LEU A 1 75 ? 11.445 -3.57 -41.719 1 70.81 75 LEU A C 1
ATOM 623 O O . LEU A 1 75 ? 11.016 -3.807 -40.562 1 70.81 75 LEU A O 1
ATOM 627 N N . THR A 1 76 ? 11.578 -4.379 -42.594 1 65.31 76 THR A N 1
ATOM 628 C CA . THR A 1 76 ? 11.148 -5.762 -42.406 1 65.31 76 THR A CA 1
ATOM 629 C C . THR A 1 76 ? 12.039 -6.461 -41.375 1 65.31 76 THR A C 1
ATOM 631 O O . THR A 1 76 ? 11.539 -7.191 -40.5 1 65.31 76 THR A O 1
ATOM 634 N N . LEU A 1 77 ? 13.242 -6.211 -41.5 1 61.34 77 LEU A N 1
ATOM 635 C CA . LEU A 1 77 ? 14.188 -6.812 -40.562 1 61.34 77 LEU A CA 1
ATOM 636 C C . LEU A 1 77 ? 13.969 -6.273 -39.125 1 61.34 77 LEU A C 1
ATOM 638 O O . LEU A 1 77 ? 14.016 -7.031 -38.156 1 61.34 77 LEU A O 1
ATOM 642 N N . LEU A 1 78 ? 13.797 -5.043 -39.062 1 65.5 78 LEU A N 1
ATOM 643 C CA . LEU A 1 78 ? 13.539 -4.457 -37.781 1 65.5 78 LEU A CA 1
ATOM 644 C C . LEU A 1 78 ? 12.211 -4.941 -37.188 1 65.5 78 LEU A C 1
ATOM 646 O O . LEU A 1 78 ? 12.109 -5.25 -36 1 65.5 78 LEU A O 1
ATOM 650 N N . GLU A 1 79 ? 11.242 -4.953 -38 1 62.69 79 GLU A N 1
ATOM 651 C CA . GLU A 1 79 ? 9.953 -5.496 -37.562 1 62.69 79 GLU A CA 1
ATOM 652 C C . GLU A 1 79 ? 10.094 -6.938 -37.094 1 62.69 79 GLU A C 1
ATOM 654 O O . GLU A 1 79 ? 9.484 -7.328 -36.094 1 62.69 79 GLU A O 1
ATOM 659 N N . GLN A 1 80 ? 10.898 -7.562 -37.75 1 51.5 80 GLN A N 1
ATOM 660 C CA . GLN A 1 80 ? 11.188 -8.945 -37.375 1 51.5 80 GLN A CA 1
ATOM 661 C C . GLN A 1 80 ? 11.953 -9 -36.062 1 51.5 80 GLN A C 1
ATOM 663 O O . GLN A 1 80 ? 11.695 -9.859 -35.219 1 51.5 80 GLN A O 1
ATOM 668 N N . GLN A 1 81 ? 12.812 -8.102 -35.969 1 49.72 81 GLN A N 1
ATOM 669 C CA . GLN A 1 81 ? 13.617 -8.062 -34.75 1 49.72 81 GLN A CA 1
ATOM 670 C C . GLN A 1 81 ? 12.781 -7.613 -33.562 1 49.72 81 GLN A C 1
ATOM 672 O O . GLN A 1 81 ? 12.961 -8.117 -32.438 1 49.72 81 GLN A O 1
ATOM 677 N N . LEU A 1 82 ? 11.977 -6.617 -33.781 1 52.44 82 LEU A N 1
ATOM 678 C CA . LEU A 1 82 ? 11.125 -6.113 -32.688 1 52.44 82 LEU A CA 1
ATOM 679 C C . LEU A 1 82 ? 10.023 -7.113 -32.375 1 52.44 82 LEU A C 1
ATOM 681 O O . LEU A 1 82 ? 9.609 -7.219 -31.203 1 52.44 82 LEU A O 1
ATOM 685 N N . VAL A 1 83 ? 9.398 -7.551 -33.281 1 45.5 83 VAL A N 1
ATOM 686 C CA . VAL A 1 83 ? 8.453 -8.641 -33.094 1 45.5 83 VAL A CA 1
ATOM 687 C C . VAL A 1 83 ? 9.133 -9.789 -32.344 1 45.5 83 VAL A C 1
ATOM 689 O O . VAL A 1 83 ? 8.523 -10.422 -31.484 1 45.5 83 VAL A O 1
ATOM 692 N N . VAL A 1 84 ? 10.281 -10.047 -32.719 1 41.09 84 VAL A N 1
ATOM 693 C CA . VAL A 1 84 ? 11.078 -11.086 -32.062 1 41.09 84 VAL A CA 1
ATOM 694 C C . VAL A 1 84 ? 11.344 -10.711 -30.625 1 41.09 84 VAL A C 1
ATOM 696 O O . VAL A 1 84 ? 11.328 -11.578 -29.734 1 41.09 84 VAL A O 1
ATOM 699 N N . ASP A 1 85 ? 11.586 -9.523 -30.453 1 38.72 85 ASP A N 1
ATOM 700 C CA . ASP A 1 85 ? 11.953 -9.156 -29.094 1 38.72 85 ASP A CA 1
ATOM 701 C C . ASP A 1 85 ? 10.727 -9.133 -28.188 1 38.72 85 ASP A C 1
ATOM 703 O O . ASP A 1 85 ? 10.852 -8.984 -26.969 1 38.72 85 ASP A O 1
ATOM 707 N N . ASP A 1 86 ? 9.625 -8.688 -28.672 1 40.16 86 ASP A N 1
ATOM 708 C CA . ASP A 1 86 ? 8.422 -8.93 -27.875 1 40.16 86 ASP A CA 1
ATOM 709 C C . ASP A 1 86 ? 8.039 -10.406 -27.891 1 40.16 86 ASP A C 1
ATOM 711 O O . ASP A 1 86 ? 7.707 -10.953 -28.938 1 40.16 86 ASP A O 1
ATOM 715 N N . GLY A 1 87 ? 8.688 -11.195 -27.297 1 41.47 87 GLY A N 1
ATOM 716 C CA . GLY A 1 87 ? 8.633 -12.648 -27.281 1 41.47 87 GLY A CA 1
ATOM 717 C C . GLY A 1 87 ? 7.543 -13.203 -28.188 1 41.47 87 GLY A C 1
ATOM 718 O O . GLY A 1 87 ? 6.531 -12.547 -28.438 1 41.47 87 GLY A O 1
ATOM 719 N N . ASP A 1 88 ? 7.91 -14.008 -29.25 1 46.91 88 ASP A N 1
ATOM 720 C CA . ASP A 1 88 ? 7.055 -14.719 -30.188 1 46.91 88 ASP A CA 1
ATOM 721 C C . ASP A 1 88 ? 5.707 -15.062 -29.562 1 46.91 88 ASP A C 1
ATOM 723 O O . ASP A 1 88 ? 4.676 -15.023 -30.234 1 46.91 88 ASP A O 1
ATOM 727 N N . THR A 1 89 ? 5.691 -15.234 -28.422 1 52.31 89 THR A N 1
ATOM 728 C CA . THR A 1 89 ? 4.48 -15.617 -27.703 1 52.31 89 THR A CA 1
ATOM 729 C C . THR A 1 89 ? 3.508 -14.445 -27.609 1 52.31 89 THR A C 1
ATOM 731 O O . THR A 1 89 ? 2.307 -14.617 -27.828 1 52.31 89 THR A O 1
ATOM 734 N N . ASP A 1 90 ? 4.094 -13.281 -27.453 1 52.75 90 ASP A N 1
ATOM 735 C CA . ASP A 1 90 ? 3.211 -12.133 -27.328 1 52.75 90 ASP A CA 1
ATOM 736 C C . ASP A 1 90 ? 2.553 -11.781 -28.656 1 52.75 90 ASP A C 1
ATOM 738 O O . ASP A 1 90 ? 1.38 -11.406 -28.688 1 52.75 90 ASP A O 1
ATOM 742 N N . ALA A 1 91 ? 3.295 -11.977 -29.734 1 49.91 91 ALA A N 1
ATOM 743 C CA . ALA A 1 91 ? 2.771 -11.672 -31.062 1 49.91 91 ALA A CA 1
ATOM 744 C C . ALA A 1 91 ? 1.616 -12.602 -31.422 1 49.91 91 ALA A C 1
ATOM 746 O O . ALA A 1 91 ? 0.69 -12.211 -32.125 1 49.91 91 ALA A O 1
ATOM 747 N N . LEU A 1 92 ? 1.709 -13.719 -31.031 1 58.47 92 LEU A N 1
ATOM 748 C CA . LEU A 1 92 ? 0.645 -14.68 -31.281 1 58.47 92 LEU A CA 1
ATOM 749 C C . LEU A 1 92 ? -0.58 -14.383 -30.422 1 58.47 92 LEU A C 1
ATOM 751 O O . LEU A 1 92 ? -1.686 -14.227 -30.953 1 58.47 92 LEU A O 1
ATOM 755 N N . ILE A 1 93 ? -0.298 -14.094 -29.172 1 59.84 93 ILE A N 1
ATOM 756 C CA . ILE A 1 93 ? -1.381 -14.078 -28.203 1 59.84 93 ILE A CA 1
ATOM 757 C C . ILE A 1 93 ? -2.18 -12.789 -28.328 1 59.84 93 ILE A C 1
ATOM 759 O O . ILE A 1 93 ? -3.387 -12.766 -28.078 1 59.84 93 ILE A O 1
ATOM 763 N N . ASN A 1 94 ? -1.524 -11.828 -28.797 1 58.25 94 ASN A N 1
ATOM 764 C CA . ASN A 1 94 ? -2.217 -10.547 -28.891 1 58.25 94 ASN A CA 1
ATOM 765 C C . ASN A 1 94 ? -3.062 -10.453 -30.156 1 58.25 94 ASN A C 1
ATOM 767 O O . ASN A 1 94 ? -3.678 -9.414 -30.422 1 58.25 94 ASN A O 1
ATOM 771 N N . ASN A 1 95 ? -3.023 -11.5 -30.859 1 66.44 95 ASN A N 1
ATOM 772 C CA . ASN A 1 95 ? -3.84 -11.586 -32.062 1 66.44 95 ASN A CA 1
ATOM 773 C C . ASN A 1 95 ? -4.785 -12.789 -32.031 1 66.44 95 ASN A C 1
ATOM 775 O O . ASN A 1 95 ? -4.352 -13.93 -32.156 1 66.44 95 ASN A O 1
ATOM 779 N N . ALA A 1 96 ? -6.02 -12.469 -31.844 1 70.44 96 ALA A N 1
ATOM 780 C CA . ALA A 1 96 ? -7.035 -13.5 -31.656 1 70.44 96 ALA A CA 1
ATOM 781 C C . ALA A 1 96 ? -7.07 -14.461 -32.844 1 70.44 96 ALA A C 1
ATOM 783 O O . ALA A 1 96 ? -7.258 -15.664 -32.656 1 70.44 96 ALA A O 1
ATOM 784 N N . ARG A 1 97 ? -6.879 -13.914 -34.031 1 76.81 97 ARG A N 1
ATOM 785 C CA . ARG A 1 97 ? -6.914 -14.758 -35.219 1 76.81 97 ARG A CA 1
ATOM 786 C C . ARG A 1 97 ? -5.75 -15.742 -35.25 1 76.81 97 ARG A C 1
ATOM 788 O O . ARG A 1 97 ? -5.938 -16.922 -35.531 1 76.81 97 ARG A O 1
ATOM 795 N N . ARG A 1 98 ? -4.621 -15.258 -34.969 1 84.5 98 ARG A N 1
ATOM 796 C CA . ARG A 1 98 ? -3.439 -16.109 -34.938 1 84.5 98 ARG A CA 1
ATOM 797 C C . ARG A 1 98 ? -3.59 -17.219 -33.875 1 84.5 98 ARG A C 1
ATOM 799 O O . ARG A 1 98 ? -3.193 -18.359 -34.125 1 84.5 98 ARG A O 1
ATOM 806 N N . VAL A 1 99 ? -4.172 -16.859 -32.812 1 82 99 VAL A N 1
ATOM 807 C CA . VAL A 1 99 ? -4.414 -17.828 -31.75 1 82 99 VAL A CA 1
ATOM 808 C C . VAL A 1 99 ? -5.363 -18.922 -32.25 1 82 99 VAL A C 1
ATOM 810 O O . VAL A 1 99 ? -5.152 -20.109 -31.984 1 82 99 VAL A O 1
ATOM 813 N N . LYS A 1 100 ? -6.328 -18.484 -32.969 1 82.19 100 LYS A N 1
ATOM 814 C CA . LYS A 1 100 ? -7.305 -19.422 -33.5 1 82.19 100 LYS A CA 1
ATOM 815 C C . LYS A 1 100 ? -6.672 -20.344 -34.531 1 82.19 100 LYS A C 1
ATOM 817 O O . LYS A 1 100 ? -6.938 -21.547 -34.531 1 82.19 100 LYS A O 1
ATOM 822 N N . ILE A 1 101 ? -5.902 -19.812 -35.375 1 86.88 101 ILE A N 1
ATOM 823 C CA . ILE A 1 101 ? -5.238 -20.594 -36.406 1 86.88 101 ILE A CA 1
ATOM 824 C C . ILE A 1 101 ? -4.281 -21.594 -35.75 1 86.88 101 ILE A C 1
ATOM 826 O O . ILE A 1 101 ? -4.262 -22.766 -36.094 1 86.88 101 ILE A O 1
ATOM 830 N N . ALA A 1 102 ? -3.518 -21.109 -34.844 1 89.19 102 ALA A N 1
ATOM 831 C CA . ALA A 1 102 ? -2.578 -21.969 -34.125 1 89.19 102 ALA A CA 1
ATOM 832 C C . ALA A 1 102 ? -3.309 -23.094 -33.406 1 89.19 102 ALA A C 1
ATOM 834 O O . ALA A 1 102 ? -2.871 -24.25 -33.438 1 89.19 102 ALA A O 1
ATOM 835 N N . SER A 1 103 ? -4.363 -22.734 -32.781 1 86.94 103 SER A N 1
ATOM 836 C CA . SER A 1 103 ? -5.176 -23.719 -32.062 1 86.94 103 SER A CA 1
ATOM 837 C C . SER A 1 103 ? -5.703 -24.797 -33 1 86.94 103 SER A C 1
ATOM 839 O O . SER A 1 103 ? -5.711 -25.969 -32.656 1 86.94 103 SER A O 1
ATOM 841 N N . GLN A 1 104 ? -6.137 -24.359 -34.125 1 85.38 104 GLN A N 1
ATOM 842 C CA . GLN A 1 104 ? -6.664 -25.281 -35.125 1 85.38 104 GLN A CA 1
ATOM 843 C C . GLN A 1 104 ? -5.57 -26.219 -35.625 1 85.38 104 GLN A C 1
ATOM 845 O O . GLN A 1 104 ? -5.781 -27.422 -35.75 1 85.38 104 GLN A O 1
ATOM 850 N N . LEU A 1 105 ? -4.473 -25.625 -35.969 1 90.69 105 LEU A N 1
ATOM 851 C CA . LEU A 1 105 ? -3.357 -26.422 -36.469 1 90.69 105 LEU A CA 1
ATOM 852 C C . LEU A 1 105 ? -2.928 -27.469 -35.469 1 90.69 105 LEU A C 1
ATOM 854 O O . LEU A 1 105 ? -2.672 -28.625 -35.812 1 90.69 105 LEU A O 1
ATOM 858 N N . LEU A 1 106 ? -2.877 -27.109 -34.25 1 90.88 106 LEU A N 1
ATOM 859 C CA . LEU A 1 106 ? -2.482 -28.016 -33.188 1 90.88 106 LEU A CA 1
ATOM 860 C C . LEU A 1 106 ? -3.525 -29.109 -33 1 90.88 106 LEU A C 1
ATOM 862 O O . LEU A 1 106 ? -3.182 -30.297 -32.906 1 90.88 106 LEU A O 1
ATOM 866 N N . SER A 1 107 ? -4.715 -28.672 -33 1 86.19 107 SER A N 1
ATOM 867 C CA . SER A 1 107 ? -5.809 -29.625 -32.812 1 86.19 107 SER A CA 1
ATOM 868 C C . SER A 1 107 ? -5.863 -30.641 -33.969 1 86.19 107 SER A C 1
ATOM 870 O O . SER A 1 107 ? -6.254 -31.781 -33.75 1 86.19 107 SER A O 1
ATOM 872 N N . ASP A 1 108 ? -5.496 -30.188 -35.094 1 86.19 108 ASP A N 1
ATOM 873 C CA . ASP A 1 108 ? -5.652 -31.016 -36.281 1 86.19 108 ASP A CA 1
ATOM 874 C C . ASP A 1 108 ? -4.422 -31.891 -36.5 1 86.19 108 ASP A C 1
ATOM 876 O O . ASP A 1 108 ? -4.461 -32.844 -37.281 1 86.19 108 ASP A O 1
ATOM 880 N N . THR A 1 109 ? -3.414 -31.547 -35.875 1 86.88 109 THR A N 1
ATOM 881 C CA . THR A 1 109 ? -2.217 -32.375 -36.031 1 86.88 109 THR A CA 1
ATOM 882 C C . THR A 1 109 ? -2.521 -33.844 -35.75 1 86.88 109 THR A C 1
ATOM 884 O O . THR A 1 109 ? -3.16 -34.156 -34.75 1 86.88 109 THR A O 1
ATOM 887 N N . PRO A 1 110 ? -2.133 -34.781 -36.594 1 85.31 110 PRO A N 1
ATOM 888 C CA . PRO A 1 110 ? -1.131 -34.656 -37.656 1 85.31 110 PRO A CA 1
ATOM 889 C C . PRO A 1 110 ? -1.75 -34.375 -39.031 1 85.31 110 PRO A C 1
ATOM 891 O O . PRO A 1 110 ? -1.058 -34.406 -40.031 1 85.31 110 PRO A O 1
ATOM 894 N N . HIS A 1 111 ? -2.973 -34.125 -39.125 1 86.19 111 HIS A N 1
ATOM 895 C CA . HIS A 1 111 ? -3.643 -33.906 -40.406 1 86.19 111 HIS A CA 1
ATOM 896 C C . HIS A 1 111 ? -3.24 -32.594 -41.031 1 86.19 111 HIS A C 1
ATOM 898 O O . HIS A 1 111 ? -3.014 -31.594 -40.312 1 86.19 111 HIS A O 1
ATOM 904 N N . GLU A 1 112 ? -3.279 -32.594 -42.281 1 88.31 112 GLU A N 1
ATOM 905 C CA . GLU A 1 112 ? -2.832 -31.406 -43.031 1 88.31 112 GLU A CA 1
ATOM 906 C C . GLU A 1 112 ? -4 -30.484 -43.344 1 88.31 112 GLU A C 1
ATOM 908 O O . GLU A 1 112 ? -5.152 -30.922 -43.406 1 88.31 112 GLU A O 1
ATOM 913 N N . THR A 1 113 ? -3.707 -29.266 -43.406 1 90.06 113 THR A N 1
ATOM 914 C CA . THR A 1 113 ? -4.582 -28.25 -44 1 90.06 113 THR A CA 1
ATOM 915 C C . THR A 1 113 ? -3.852 -27.469 -45.094 1 90.06 113 THR A C 1
ATOM 917 O O . THR A 1 113 ? -2.76 -27.844 -45.5 1 90.06 113 THR A O 1
ATOM 920 N N . SER A 1 114 ? -4.543 -26.531 -45.719 1 89.62 114 SER A N 1
ATOM 921 C CA . SER A 1 114 ? -3.91 -25.734 -46.75 1 89.62 114 SER A CA 1
ATOM 922 C C . SER A 1 114 ? -4.121 -24.25 -46.531 1 89.62 114 SER A C 1
ATOM 924 O O . SER A 1 114 ? -5.027 -23.844 -45.781 1 89.62 114 SER A O 1
ATOM 926 N N . ILE A 1 115 ? -3.279 -23.516 -47.156 1 89 115 ILE A N 1
ATOM 927 C CA . ILE A 1 115 ? -3.377 -22.062 -47.062 1 89 115 ILE A CA 1
ATOM 928 C C . ILE A 1 115 ? -4.738 -21.609 -47.594 1 89 115 ILE A C 1
ATOM 930 O O . ILE A 1 115 ? -5.359 -20.703 -47.031 1 89 115 ILE A O 1
ATOM 934 N N . SER A 1 116 ? -5.188 -22.234 -48.594 1 87.5 116 SER A N 1
ATOM 935 C CA . SER A 1 116 ? -6.477 -21.891 -49.188 1 87.5 116 SER A CA 1
ATOM 936 C C . SER A 1 116 ? -7.625 -22.188 -48.219 1 87.5 116 SER A C 1
ATOM 938 O O . SER A 1 116 ? -8.555 -21.391 -48.094 1 87.5 116 SER A O 1
ATOM 940 N N . LYS A 1 117 ? -7.535 -23.328 -47.625 1 90.44 117 LYS A N 1
ATOM 941 C CA . LYS A 1 117 ? -8.57 -23.703 -46.656 1 90.44 117 LYS A CA 1
ATOM 942 C C . LYS A 1 117 ? -8.602 -22.75 -45.469 1 90.44 117 LYS A C 1
ATOM 944 O O . LYS A 1 117 ? -9.68 -22.391 -45 1 90.44 117 LYS A O 1
ATOM 949 N N . LEU A 1 118 ? -7.449 -22.391 -45.031 1 90 118 LEU A N 1
ATOM 950 C CA . LEU A 1 118 ? -7.355 -21.453 -43.906 1 90 118 LEU A CA 1
ATOM 951 C C . LEU A 1 118 ? -7.871 -20.078 -44.312 1 90 118 LEU A C 1
ATOM 953 O O . LEU A 1 118 ? -8.562 -19.406 -43.562 1 90 118 LEU A O 1
ATOM 957 N N . SER A 1 119 ? -7.52 -19.641 -45.438 1 85.69 119 SER A N 1
ATOM 958 C CA . SER A 1 119 ? -7.992 -18.375 -45.969 1 85.69 119 SER A CA 1
ATOM 959 C C . SER A 1 119 ? -9.516 -18.328 -46.062 1 85.69 119 SER A C 1
ATOM 961 O O . SER A 1 119 ? -10.133 -17.328 -45.688 1 85.69 119 SER A O 1
ATOM 963 N N . GLU A 1 120 ? -10.039 -19.344 -46.531 1 83.44 120 GLU A N 1
ATOM 964 C CA . GLU A 1 120 ? -11.492 -19.453 -46.656 1 83.44 120 GLU A CA 1
ATOM 965 C C . GLU A 1 120 ? -12.156 -19.453 -45.281 1 83.44 120 GLU A C 1
ATOM 967 O O . GLU A 1 120 ? -13.164 -18.766 -45.062 1 83.44 120 GLU A O 1
ATOM 972 N N . ARG A 1 121 ? -11.609 -20.156 -44.438 1 84.5 121 ARG A N 1
ATOM 973 C CA . ARG A 1 121 ? -12.203 -20.344 -43.125 1 84.5 121 ARG A CA 1
ATOM 974 C C . ARG A 1 121 ? -12.164 -19.031 -42.344 1 84.5 121 ARG A C 1
ATOM 976 O O . ARG A 1 121 ? -13.109 -18.719 -41.594 1 84.5 121 ARG A O 1
ATOM 983 N N . TYR A 1 122 ? -11.062 -18.375 -42.469 1 81.69 122 TYR A N 1
ATOM 984 C CA . TYR A 1 122 ? -10.883 -17.203 -41.594 1 81.69 122 TYR A CA 1
ATOM 985 C C . TYR A 1 122 ? -11.133 -15.914 -42.375 1 81.69 122 TYR A C 1
ATOM 987 O O . TYR A 1 122 ? -10.93 -14.82 -41.844 1 81.69 122 TYR A O 1
ATOM 995 N N . PHE A 1 123 ? -11.5 -16.016 -43.562 1 79.62 123 PHE A N 1
ATOM 996 C CA . PHE A 1 123 ? -11.938 -14.922 -44.438 1 79.62 123 PHE A CA 1
ATOM 997 C C . PHE A 1 123 ? -10.859 -13.852 -44.562 1 79.62 123 PHE A C 1
ATOM 999 O O . PHE A 1 123 ? -11.141 -12.664 -44.375 1 79.62 123 PHE A O 1
ATOM 1006 N N . ILE A 1 124 ? -9.695 -14.367 -44.75 1 78.62 124 ILE A N 1
ATOM 1007 C CA . ILE A 1 124 ? -8.578 -13.445 -44.969 1 78.62 124 ILE A CA 1
ATOM 1008 C C . ILE A 1 124 ? -7.762 -13.898 -46.156 1 78.62 124 ILE A C 1
ATOM 1010 O O . ILE A 1 124 ? -7.938 -15.016 -46.656 1 78.62 124 ILE A O 1
ATOM 1014 N N . SER A 1 125 ? -6.934 -13.031 -46.594 1 79.81 125 SER A N 1
ATOM 1015 C CA . SER A 1 125 ? -6.156 -13.312 -47.812 1 79.81 125 SER A CA 1
ATOM 1016 C C . SER A 1 125 ? -5.105 -14.383 -47.562 1 79.81 125 SER A C 1
ATOM 1018 O O . SER A 1 125 ? -4.707 -14.609 -46.406 1 79.81 125 SER A O 1
ATOM 1020 N N . SER A 1 126 ? -4.711 -15.008 -48.656 1 85.44 126 SER A N 1
ATOM 1021 C CA . SER A 1 126 ? -3.648 -16 -48.562 1 85.44 126 SER A CA 1
ATOM 1022 C C . SER A 1 126 ? -2.352 -15.391 -48.031 1 85.44 126 SER A C 1
ATOM 1024 O O . SER A 1 126 ? -1.597 -16.031 -47.312 1 85.44 126 SER A O 1
ATOM 1026 N N . ALA A 1 127 ? -2.213 -14.203 -48.344 1 81.81 127 ALA A N 1
ATOM 1027 C CA . ALA A 1 127 ? -1.013 -13.5 -47.906 1 81.81 127 ALA A CA 1
ATOM 1028 C C . ALA A 1 127 ? -1.02 -13.305 -46.375 1 81.81 127 ALA A C 1
ATOM 1030 O O . ALA A 1 127 ? 0.017 -13.438 -45.719 1 81.81 127 ALA A O 1
ATOM 1031 N N . SER A 1 128 ? -2.107 -13 -45.906 1 82.19 128 SER A N 1
ATOM 1032 C CA . SER A 1 128 ? -2.268 -12.812 -44.469 1 82.19 128 SER A CA 1
ATOM 1033 C C . SER A 1 128 ? -2.049 -14.125 -43.688 1 82.19 128 SER A C 1
ATOM 1035 O O . SER A 1 128 ? -1.455 -14.133 -42.625 1 82.19 128 SER A O 1
ATOM 1037 N N . ILE A 1 129 ? -2.506 -15.148 -44.312 1 88.75 129 ILE A N 1
ATOM 1038 C CA . ILE A 1 129 ? -2.338 -16.469 -43.688 1 88.75 129 ILE A CA 1
ATOM 1039 C C . ILE A 1 129 ? -0.855 -16.828 -43.656 1 88.75 129 ILE A C 1
ATOM 1041 O O . ILE A 1 129 ? -0.369 -17.344 -42.625 1 88.75 129 ILE A O 1
ATOM 1045 N N . VAL A 1 130 ? -0.223 -16.562 -44.75 1 87.81 130 VAL A N 1
ATOM 1046 C CA . VAL A 1 130 ? 1.2 -16.891 -44.812 1 87.81 130 VAL A CA 1
ATOM 1047 C C . VAL A 1 130 ? 1.96 -16.109 -43.75 1 87.81 130 VAL A C 1
ATOM 1049 O O . VAL A 1 130 ? 2.865 -16.641 -43.125 1 87.81 130 VAL A O 1
ATOM 1052 N N . ASN A 1 131 ? 1.562 -14.953 -43.594 1 84.19 131 ASN A N 1
ATOM 1053 C CA . ASN A 1 131 ? 2.189 -14.133 -42.562 1 84.19 131 ASN A CA 1
ATOM 1054 C C . ASN A 1 131 ? 1.897 -14.656 -41.156 1 84.19 131 ASN A C 1
ATOM 1056 O O . ASN A 1 131 ? 2.783 -14.68 -40.312 1 84.19 131 ASN A O 1
ATOM 1060 N N . ASP A 1 132 ? 0.721 -15 -40.938 1 88.06 132 ASP A N 1
ATOM 1061 C CA . ASP A 1 132 ? 0.335 -15.562 -39.656 1 88.06 132 ASP A CA 1
ATOM 1062 C C . ASP A 1 132 ? 1.092 -16.859 -39.375 1 88.06 132 ASP A C 1
ATOM 1064 O O . ASP A 1 132 ? 1.531 -17.078 -38.219 1 88.06 132 ASP A O 1
ATOM 1068 N N . LEU A 1 133 ? 1.254 -17.625 -40.375 1 91.06 133 LEU A N 1
ATOM 1069 C CA . LEU A 1 133 ? 1.918 -18.906 -40.219 1 91.06 133 LEU A CA 1
ATOM 1070 C C . LEU A 1 133 ? 3.391 -18.719 -39.875 1 91.06 133 LEU A C 1
ATOM 1072 O O . LEU A 1 133 ? 3.963 -19.516 -39.125 1 91.06 133 LEU A O 1
ATOM 1076 N N . LYS A 1 134 ? 3.92 -17.688 -40.344 1 88.88 134 LYS A N 1
ATOM 1077 C CA . LYS A 1 134 ? 5.305 -17.375 -40 1 88.88 134 LYS A CA 1
ATOM 1078 C C . LYS A 1 134 ? 5.449 -17.078 -38.5 1 88.88 134 LYS A C 1
ATOM 1080 O O . LYS A 1 134 ? 6.395 -17.547 -37.844 1 88.88 134 LYS A O 1
ATOM 1085 N N . ILE A 1 135 ? 4.535 -16.359 -38.062 1 87.69 135 ILE A N 1
ATOM 1086 C CA . ILE A 1 135 ? 4.543 -15.984 -36.656 1 87.69 135 ILE A CA 1
ATOM 1087 C C . ILE A 1 135 ? 4.281 -17.234 -35.812 1 87.69 135 ILE A C 1
ATOM 1089 O O . ILE A 1 135 ? 4.941 -17.438 -34.781 1 87.69 135 ILE A O 1
ATOM 1093 N N . ILE A 1 136 ? 3.385 -18 -36.219 1 90.62 136 ILE A N 1
ATOM 1094 C CA . ILE A 1 136 ? 3.039 -19.219 -35.5 1 90.62 136 ILE A CA 1
ATOM 1095 C C . ILE A 1 136 ? 4.238 -20.156 -35.5 1 90.62 136 ILE A C 1
ATOM 1097 O O . ILE A 1 136 ? 4.516 -20.812 -34.5 1 90.62 136 ILE A O 1
ATOM 1101 N N . GLU A 1 137 ? 4.91 -20.203 -36.594 1 91.31 137 GLU A N 1
ATOM 1102 C CA . GLU A 1 137 ? 6.094 -21.062 -36.688 1 91.31 137 GLU A CA 1
ATOM 1103 C C . GLU A 1 137 ? 7.172 -20.625 -35.719 1 91.31 137 GLU A C 1
ATOM 1105 O O . GLU A 1 137 ? 7.812 -21.453 -35.062 1 91.31 137 GLU A O 1
ATOM 1110 N N . SER A 1 138 ? 7.309 -19.422 -35.625 1 88.38 138 SER A N 1
ATOM 1111 C CA . SER A 1 138 ? 8.289 -18.891 -34.688 1 88.38 138 SER A CA 1
ATOM 1112 C C . SER A 1 138 ? 7.93 -19.219 -33.25 1 88.38 138 SER A C 1
ATOM 1114 O O . SER A 1 138 ? 8.812 -19.453 -32.438 1 88.38 138 SER A O 1
ATOM 1116 N N . TRP A 1 139 ? 6.723 -19.25 -32.969 1 86.25 139 TRP A N 1
ATOM 1117 C CA . TRP A 1 139 ? 6.238 -19.578 -31.641 1 86.25 139 TRP A CA 1
ATOM 1118 C C . TRP A 1 139 ? 6.391 -21.062 -31.344 1 86.25 139 TRP A C 1
ATOM 1120 O O . TRP A 1 139 ? 6.613 -21.453 -30.188 1 86.25 139 TRP A O 1
ATOM 1130 N N . LEU A 1 140 ? 6.348 -21.891 -32.375 1 90.06 140 LEU A N 1
ATOM 1131 C CA . LEU A 1 140 ? 6.379 -23.344 -32.25 1 90.06 140 LEU A CA 1
ATOM 1132 C C . LEU A 1 140 ? 7.809 -23.844 -32.031 1 90.06 140 LEU A C 1
ATOM 1134 O O . LEU A 1 140 ? 8.023 -24.844 -31.359 1 90.06 140 LEU A O 1
ATOM 1138 N N . HIS A 1 141 ? 8.703 -23.141 -32.469 1 87.62 141 HIS A N 1
ATOM 1139 C CA . HIS A 1 141 ? 10.078 -23.625 -32.531 1 87.62 141 HIS A CA 1
ATOM 1140 C C . HIS A 1 141 ? 10.641 -23.891 -31.141 1 87.62 141 HIS A C 1
ATOM 1142 O O . HIS A 1 141 ? 11.172 -24.969 -30.891 1 87.62 141 HIS A O 1
ATOM 1148 N N . PRO A 1 142 ? 10.453 -22.953 -30.312 1 83.62 142 PRO A N 1
ATOM 1149 C CA . PRO A 1 142 ? 11 -23.203 -28.969 1 83.62 142 PRO A CA 1
ATOM 1150 C C . PRO A 1 142 ? 10.289 -24.344 -28.25 1 83.62 142 PRO A C 1
ATOM 1152 O O . PRO A 1 142 ? 10.812 -24.875 -27.266 1 83.62 142 PRO A O 1
ATOM 1155 N N . LEU A 1 143 ? 9.211 -24.797 -28.734 1 85.25 143 LEU A N 1
ATOM 1156 C CA . LEU A 1 143 ? 8.43 -25.875 -28.109 1 85.25 143 LEU A CA 1
ATOM 1157 C C . LEU A 1 143 ? 8.773 -27.219 -28.719 1 85.25 143 LEU A C 1
ATOM 1159 O O . LEU A 1 143 ? 8.172 -28.234 -28.375 1 85.25 143 LEU A O 1
ATOM 1163 N N . GLY A 1 144 ? 9.719 -27.188 -29.672 1 85.25 144 GLY A N 1
ATOM 1164 C CA . GLY A 1 144 ? 10.18 -28.406 -30.312 1 85.25 144 GLY A CA 1
ATOM 1165 C C . GLY A 1 144 ? 9.273 -28.859 -31.438 1 85.25 144 GLY A C 1
ATOM 1166 O O . GLY A 1 144 ? 9.297 -30.031 -31.828 1 85.25 144 GLY A O 1
ATOM 1167 N N . LEU A 1 145 ? 8.398 -27.953 -31.859 1 91.81 145 LEU A N 1
ATOM 1168 C CA . LEU A 1 145 ? 7.477 -28.25 -32.938 1 91.81 145 LEU A CA 1
ATOM 1169 C C . LEU A 1 145 ? 7.914 -27.547 -34.219 1 91.81 145 LEU A C 1
ATOM 1171 O O . LEU A 1 145 ? 8.656 -26.562 -34.188 1 91.81 145 LEU A O 1
ATOM 1175 N N . SER A 1 146 ? 7.531 -28.141 -35.281 1 93 146 SER A N 1
ATOM 1176 C CA . SER A 1 146 ? 7.84 -27.547 -36.594 1 93 146 SER A CA 1
ATOM 1177 C C . SER A 1 146 ? 6.598 -27.453 -37.469 1 93 146 SER A C 1
ATOM 1179 O O . SER A 1 146 ? 5.723 -28.328 -37.406 1 93 146 SER A O 1
ATOM 1181 N N . LEU A 1 147 ? 6.535 -26.422 -38.219 1 93.44 147 LEU A N 1
ATOM 1182 C CA . LEU A 1 147 ? 5.488 -26.266 -39.219 1 93.44 147 LEU A CA 1
ATOM 1183 C C . LEU A 1 147 ? 5.965 -26.766 -40.562 1 93.44 147 LEU A C 1
ATOM 1185 O O . LEU A 1 147 ? 6.867 -26.188 -41.188 1 93.44 147 LEU A O 1
ATOM 1189 N N . VAL A 1 148 ? 5.395 -27.812 -41.031 1 91.94 148 VAL A N 1
ATOM 1190 C CA . VAL A 1 148 ? 5.801 -28.422 -42.281 1 91.94 148 VAL A CA 1
ATOM 1191 C C . VAL A 1 148 ? 4.848 -27.984 -43.406 1 91.94 148 VAL A C 1
ATOM 1193 O O . VAL A 1 148 ? 3.629 -28.078 -43.25 1 91.94 148 VAL A O 1
ATOM 1196 N N . ARG A 1 149 ? 5.449 -27.531 -44.438 1 89.19 149 ARG A N 1
ATOM 1197 C CA . ARG A 1 149 ? 4.711 -27.141 -45.625 1 89.19 149 ARG A CA 1
ATOM 1198 C C . ARG A 1 149 ? 5.078 -28.016 -46.844 1 89.19 149 ARG A C 1
ATOM 1200 O O . ARG A 1 149 ? 6.254 -28.156 -47.156 1 89.19 149 ARG A O 1
ATOM 1207 N N . SER A 1 150 ? 4.113 -28.781 -47.312 1 84.62 150 SER A N 1
ATOM 1208 C CA . SER A 1 150 ? 4.336 -29.641 -48.469 1 84.62 150 SER A CA 1
ATOM 1209 C C . SER A 1 150 ? 3.25 -29.438 -49.5 1 84.62 150 SER A C 1
ATOM 1211 O O . SER A 1 150 ? 2.365 -28.594 -49.344 1 84.62 150 SER A O 1
ATOM 1213 N N . GLN A 1 151 ? 3.342 -30.25 -50.625 1 81.69 151 GLN A N 1
ATOM 1214 C CA . GLN A 1 151 ? 2.344 -30.203 -51.688 1 81.69 151 GLN A CA 1
ATOM 1215 C C . GLN A 1 151 ? 0.989 -30.703 -51.188 1 81.69 151 GLN A C 1
ATOM 1217 O O . GLN A 1 151 ? -0.056 -30.266 -51.688 1 81.69 151 GLN A O 1
ATOM 1222 N N . SER A 1 152 ? 1.084 -31.516 -50.219 1 83.31 152 SER A N 1
ATOM 1223 C CA . SER A 1 152 ? -0.146 -32.094 -49.688 1 83.31 152 SER A CA 1
ATOM 1224 C C . SER A 1 152 ? -0.837 -31.172 -48.719 1 83.31 152 SER A C 1
ATOM 1226 O O . SER A 1 152 ? -2.033 -31.312 -48.469 1 83.31 152 SER A O 1
ATOM 1228 N N . GLY A 1 153 ? 0.002 -30.266 -48.188 1 88.75 153 GLY A N 1
ATOM 1229 C CA . GLY A 1 153 ? -0.608 -29.312 -47.25 1 88.75 153 GLY A CA 1
ATOM 1230 C C . GLY A 1 153 ? 0.333 -28.859 -46.156 1 88.75 153 GLY A C 1
ATOM 1231 O O . GLY A 1 153 ? 1.552 -29 -46.281 1 88.75 153 GLY A O 1
ATOM 1232 N N . THR A 1 154 ? -0.268 -28.156 -45.188 1 91.19 154 THR A N 1
ATOM 1233 C CA . THR A 1 154 ? 0.469 -27.609 -44.062 1 91.19 154 THR A CA 1
ATOM 1234 C C . THR A 1 154 ? 0.037 -28.266 -42.75 1 91.19 154 THR A C 1
ATOM 1236 O O . THR A 1 154 ? -1.158 -28.438 -42.5 1 91.19 154 THR A O 1
ATOM 1239 N N . HIS A 1 155 ? 1.004 -28.766 -41.969 1 91.88 155 HIS A N 1
ATOM 1240 C CA . HIS A 1 155 ? 0.681 -29.359 -40.656 1 91.88 155 HIS A CA 1
ATOM 1241 C C . HIS A 1 155 ? 1.83 -29.188 -39.688 1 91.88 155 HIS A C 1
ATOM 1243 O O . HIS A 1 155 ? 2.936 -28.812 -40.062 1 91.88 155 HIS A O 1
ATOM 1249 N N . ILE A 1 156 ? 1.52 -29.438 -38.438 1 93.06 156 ILE A N 1
ATOM 1250 C CA . ILE A 1 156 ? 2.527 -29.344 -37.375 1 93.06 156 ILE A CA 1
ATOM 1251 C C . ILE A 1 156 ? 3.131 -30.734 -37.125 1 93.06 156 ILE A C 1
ATOM 1253 O O . ILE A 1 156 ? 2.416 -31.734 -37.125 1 93.06 156 ILE A O 1
ATOM 1257 N N . GLU A 1 157 ? 4.484 -30.766 -37.062 1 91.62 157 GLU A N 1
ATOM 1258 C CA . GLU A 1 157 ? 5.195 -32 -36.75 1 91.62 157 GLU A CA 1
ATOM 1259 C C . GLU A 1 157 ? 5.879 -31.922 -35.375 1 91.62 157 GLU A C 1
ATOM 1261 O O . GLU A 1 157 ? 6.449 -30.875 -35.031 1 91.62 157 GLU A O 1
ATOM 1266 N N . GLY A 1 158 ? 5.754 -32.969 -34.625 1 88.56 158 GLY A N 1
ATOM 1267 C CA . GLY A 1 158 ? 6.34 -33.094 -33.281 1 88.56 158 GLY A CA 1
ATOM 1268 C C . GLY A 1 158 ? 5.754 -34.25 -32.5 1 88.56 158 GLY A C 1
ATOM 1269 O O . GLY A 1 158 ? 4.895 -35 -33 1 88.56 158 GLY A O 1
ATOM 1270 N N . SER A 1 159 ? 6.312 -34.469 -31.297 1 86.56 159 SER A N 1
ATOM 1271 C CA . SER A 1 159 ? 5.789 -35.531 -30.438 1 86.56 159 SER A CA 1
ATOM 1272 C C . SER A 1 159 ? 4.445 -35.156 -29.844 1 86.56 159 SER A C 1
ATOM 1274 O O . SER A 1 159 ? 4.098 -33.969 -29.797 1 86.56 159 SER A O 1
ATOM 1276 N N . GLU A 1 160 ? 3.682 -36.094 -29.422 1 88.69 160 GLU A N 1
ATOM 1277 C CA . GLU A 1 160 ? 2.396 -35.844 -28.781 1 88.69 160 GLU A CA 1
ATOM 1278 C C . GLU A 1 160 ? 2.557 -34.906 -27.578 1 88.69 160 GLU A C 1
ATOM 1280 O O . GLU A 1 160 ? 1.751 -34 -27.391 1 88.69 160 GLU A O 1
ATOM 1285 N N . ASN A 1 161 ? 3.596 -35.156 -26.812 1 84.81 161 ASN A N 1
ATOM 1286 C CA . ASN A 1 161 ? 3.846 -34.312 -25.641 1 84.81 161 ASN A CA 1
ATOM 1287 C C . ASN A 1 161 ? 4.082 -32.875 -26.016 1 84.81 161 ASN A C 1
ATOM 1289 O O . ASN A 1 161 ? 3.613 -31.953 -25.328 1 84.81 161 ASN A O 1
ATOM 1293 N N . GLN A 1 162 ? 4.793 -32.688 -27.016 1 87.31 162 GLN A N 1
ATOM 1294 C CA . GLN A 1 162 ? 5.082 -31.312 -27.469 1 87.31 162 GLN A CA 1
ATOM 1295 C C . GLN A 1 162 ? 3.82 -30.609 -27.953 1 87.31 162 GLN A C 1
ATOM 1297 O O . GLN A 1 162 ? 3.623 -29.422 -27.703 1 87.31 162 GLN A O 1
ATOM 1302 N N . VAL A 1 163 ? 3.047 -31.344 -28.672 1 90.19 163 VAL A N 1
ATOM 1303 C CA . VAL A 1 163 ? 1.788 -30.797 -29.172 1 90.19 163 VAL A CA 1
ATOM 1304 C C . VAL A 1 163 ? 0.889 -30.406 -28 1 90.19 163 VAL A C 1
ATOM 1306 O O . VAL A 1 163 ? 0.321 -29.312 -27.984 1 90.19 163 VAL A O 1
ATOM 1309 N N . ARG A 1 164 ? 0.798 -31.25 -27.062 1 88.75 164 ARG A N 1
ATOM 1310 C CA . ARG A 1 164 ? -0.039 -30.984 -25.891 1 88.75 164 ARG A CA 1
ATOM 1311 C C . ARG A 1 164 ? 0.464 -29.781 -25.109 1 88.75 164 ARG A C 1
ATOM 1313 O O . ARG A 1 164 ? -0.332 -28.969 -24.641 1 88.75 164 ARG A O 1
ATOM 1320 N N . GLN A 1 165 ? 1.729 -29.703 -24.984 1 88.31 165 GLN A N 1
ATOM 1321 C CA . GLN A 1 165 ? 2.316 -28.578 -24.281 1 88.31 165 GLN A CA 1
ATOM 1322 C C . GLN A 1 165 ? 2.016 -27.266 -25.016 1 88.31 165 GLN A C 1
ATOM 1324 O O . GLN A 1 165 ? 1.746 -26.25 -24.375 1 88.31 165 GLN A O 1
ATOM 1329 N N . ALA A 1 166 ? 2.105 -27.297 -26.281 1 89.38 166 ALA A N 1
ATOM 1330 C CA . ALA A 1 166 ? 1.808 -26.109 -27.062 1 89.38 166 ALA A CA 1
ATOM 1331 C C . ALA A 1 166 ? 0.344 -25.703 -26.922 1 89.38 166 ALA A C 1
ATOM 1333 O O . ALA A 1 166 ? 0.032 -24.516 -26.812 1 89.38 166 ALA A O 1
ATOM 1334 N N . MET A 1 167 ? -0.487 -26.703 -26.953 1 89.31 167 MET A N 1
ATOM 1335 C CA . MET A 1 167 ? -1.91 -26.438 -26.766 1 89.31 167 MET A CA 1
ATOM 1336 C C . MET A 1 167 ? -2.17 -25.812 -25.406 1 89.31 167 MET A C 1
ATOM 1338 O O . MET A 1 167 ? -2.918 -24.844 -25.281 1 89.31 167 MET A O 1
ATOM 1342 N N . ALA A 1 168 ? -1.556 -26.422 -24.438 1 88.88 168 ALA A N 1
ATOM 1343 C CA . ALA A 1 168 ? -1.708 -25.906 -23.078 1 88.88 168 ALA A CA 1
ATOM 1344 C C . ALA A 1 168 ? -1.24 -24.453 -22.984 1 88.88 168 ALA A C 1
ATOM 1346 O O . ALA A 1 168 ? -1.869 -23.625 -22.312 1 88.88 168 ALA A O 1
ATOM 1347 N N . SER A 1 169 ? -0.154 -24.172 -23.562 1 85.75 169 SER A N 1
ATOM 1348 C CA . SER A 1 169 ? 0.391 -22.812 -23.547 1 85.75 169 SER A CA 1
ATOM 1349 C C . SER A 1 169 ? -0.593 -21.812 -24.156 1 85.75 169 SER A C 1
ATOM 1351 O O . SER A 1 169 ? -0.755 -20.703 -23.641 1 85.75 169 SER A O 1
ATOM 1353 N N . LEU A 1 170 ? -1.223 -22.172 -25.203 1 83.06 170 LEU A N 1
ATOM 1354 C CA . LEU A 1 170 ? -2.195 -21.312 -25.859 1 83.06 170 LEU A CA 1
ATOM 1355 C C . LEU A 1 170 ? -3.408 -21.078 -24.969 1 83.06 170 LEU A C 1
ATOM 1357 O O . LEU A 1 170 ? -3.906 -19.953 -24.875 1 83.06 170 LEU A O 1
ATOM 1361 N N . ILE A 1 171 ? -3.822 -22.125 -24.422 1 82.25 171 ILE A N 1
ATOM 1362 C CA . ILE A 1 171 ? -5.016 -22.062 -23.578 1 82.25 171 ILE A CA 1
ATOM 1363 C C . ILE A 1 171 ? -4.742 -21.203 -22.359 1 82.25 171 ILE A C 1
ATOM 1365 O O . ILE A 1 171 ? -5.582 -20.391 -21.953 1 82.25 171 ILE A O 1
ATOM 1369 N N . ASN A 1 172 ? -3.592 -21.406 -21.766 1 79.38 172 ASN A N 1
ATOM 1370 C CA . ASN A 1 172 ? -3.205 -20.625 -20.578 1 79.38 172 ASN A CA 1
ATOM 1371 C C . ASN A 1 172 ? -3.162 -19.141 -20.891 1 79.38 172 ASN A C 1
ATOM 1373 O O . ASN A 1 172 ? -3.486 -18.312 -20.031 1 79.38 172 ASN A O 1
ATOM 1377 N N . ASP A 1 173 ? -2.729 -18.797 -21.922 1 73.19 173 ASP A N 1
ATOM 1378 C CA . ASP A 1 173 ? -2.635 -17.391 -22.312 1 73.19 173 ASP A CA 1
ATOM 1379 C C . ASP A 1 173 ? -4.02 -16.766 -22.438 1 73.19 173 ASP A C 1
ATOM 1381 O O . ASP A 1 173 ? -4.199 -15.578 -22.141 1 73.19 173 ASP A O 1
ATOM 1385 N N . VAL A 1 174 ? -4.895 -17.578 -22.812 1 65.25 174 VAL A N 1
ATOM 1386 C CA . VAL A 1 174 ? -6.262 -17.094 -22.969 1 65.25 174 VAL A CA 1
ATOM 1387 C C . VAL A 1 174 ? -6.941 -16.984 -21.609 1 65.25 174 VAL A C 1
ATOM 1389 O O . VAL A 1 174 ? -7.777 -16.109 -21.391 1 65.25 174 VAL A O 1
ATOM 1392 N N . MET A 1 175 ? -6.648 -17.891 -20.734 1 68.38 175 MET A N 1
ATOM 1393 C CA . MET A 1 175 ? -7.234 -17.922 -19.406 1 68.38 175 MET A CA 1
ATOM 1394 C C . MET A 1 175 ? -6.805 -16.719 -18.578 1 68.38 175 MET A C 1
ATOM 1396 O O . MET A 1 175 ? -7.559 -16.234 -17.734 1 68.38 175 MET A O 1
ATOM 1400 N N . HIS A 1 176 ? -5.605 -16.312 -18.484 1 58.75 176 HIS A N 1
ATOM 1401 C CA . HIS A 1 176 ? -5.055 -15.273 -17.625 1 58.75 176 HIS A CA 1
ATOM 1402 C C . HIS A 1 176 ? -5.789 -13.953 -17.828 1 58.75 176 HIS A C 1
ATOM 1404 O O . HIS A 1 176 ? -5.543 -12.984 -17.109 1 58.75 176 HIS A O 1
ATOM 1410 N N . HIS A 1 177 ? -6.691 -13.914 -18.672 1 46.75 177 HIS A N 1
ATOM 1411 C CA . HIS A 1 177 ? -7.445 -12.672 -18.781 1 46.75 177 HIS A CA 1
ATOM 1412 C C . HIS A 1 177 ? -8.641 -12.664 -17.844 1 46.75 177 HIS A C 1
ATOM 1414 O O . HIS A 1 177 ? -9.594 -13.43 -18.031 1 46.75 177 HIS A O 1
ATOM 1420 N N . LYS A 1 178 ? -8.203 -12.383 -16.453 1 45.97 178 LYS A N 1
ATOM 1421 C CA . LYS A 1 178 ? -9.039 -12.367 -15.266 1 45.97 178 LYS A CA 1
ATOM 1422 C C . LYS A 1 178 ? -10.352 -11.625 -15.523 1 45.97 178 LYS A C 1
ATOM 1424 O O . LYS A 1 178 ? -10.352 -10.438 -15.844 1 45.97 178 LYS A O 1
ATOM 1429 N N . GLU A 1 179 ? -11.344 -12.258 -16.062 1 44.5 179 GLU A N 1
ATOM 1430 C CA . GLU A 1 179 ? -12.656 -11.617 -16.062 1 44.5 179 GLU A CA 1
ATOM 1431 C C . GLU A 1 179 ? -13.344 -11.766 -14.703 1 44.5 179 GLU A C 1
ATOM 1433 O O . GLU A 1 179 ? -13.289 -12.836 -14.086 1 44.5 179 GLU A O 1
ATOM 1438 N N . PRO A 1 180 ? -13.562 -10.633 -14.062 1 42.62 180 PRO A N 1
ATOM 1439 C CA . PRO A 1 180 ? -14.367 -10.711 -12.844 1 42.62 180 PRO A CA 1
ATOM 1440 C C . PRO A 1 180 ? -15.664 -11.484 -13.047 1 42.62 180 PRO A C 1
ATOM 1442 O O . PRO A 1 180 ? -16.359 -11.297 -14.055 1 42.62 180 PRO A O 1
ATOM 1445 N N . GLY A 1 181 ? -15.758 -12.711 -13.031 1 44.81 181 GLY A N 1
ATOM 1446 C CA . GLY A 1 181 ? -17.047 -13.367 -13.195 1 44.81 181 GLY A CA 1
ATOM 1447 C C . GLY A 1 181 ? -17.609 -13.906 -11.891 1 44.81 181 GLY A C 1
ATOM 1448 O O . GLY A 1 181 ? -16.969 -13.805 -10.844 1 44.81 181 GLY A O 1
ATOM 1449 N N . PRO A 1 182 ? -18.953 -14.156 -12.047 1 43.03 182 PRO A N 1
ATOM 1450 C CA . PRO A 1 182 ? -19.625 -14.711 -10.859 1 43.03 182 PRO A CA 1
ATOM 1451 C C . PRO A 1 182 ? -18.859 -15.875 -10.25 1 43.03 182 PRO A C 1
ATOM 1453 O O . PRO A 1 182 ? -18.125 -16.578 -10.953 1 43.03 182 PRO A O 1
ATOM 1456 N N . LEU A 1 183 ? -18.797 -15.875 -8.922 1 44.5 183 LEU A N 1
ATOM 1457 C CA . LEU A 1 183 ? -18.156 -16.875 -8.078 1 44.5 183 LEU A CA 1
ATOM 1458 C C . LEU A 1 183 ? -18.562 -18.281 -8.508 1 44.5 183 LEU A C 1
ATOM 1460 O O . LEU A 1 183 ? -19.75 -18.578 -8.664 1 44.5 183 LEU A O 1
ATOM 1464 N N . SER A 1 184 ? -17.844 -18.953 -9.422 1 46.97 184 SER A N 1
ATOM 1465 C CA . SER A 1 184 ? -18.172 -20.344 -9.703 1 46.97 184 SER A CA 1
ATOM 1466 C C . SER A 1 184 ? -17.641 -21.266 -8.602 1 46.97 184 SER A C 1
ATOM 1468 O O . SER A 1 184 ? -16.688 -20.906 -7.891 1 46.97 184 SER A O 1
ATOM 1470 N N . HIS A 1 185 ? -18.484 -22.203 -8.133 1 47.19 185 HIS A N 1
ATOM 1471 C CA . HIS A 1 185 ? -18.188 -23.297 -7.203 1 47.19 185 HIS A CA 1
ATOM 1472 C C . HIS A 1 185 ? -16.969 -24.078 -7.645 1 47.19 185 HIS A C 1
ATOM 1474 O O . HIS A 1 185 ? -16.594 -25.062 -7 1 47.19 185 HIS A O 1
ATOM 1480 N N . SER A 1 186 ? -16.328 -23.609 -8.664 1 58.12 186 SER A N 1
ATOM 1481 C CA . SER A 1 186 ? -15.203 -24.375 -9.18 1 58.12 186 SER A CA 1
ATOM 1482 C C . SER A 1 186 ? -13.875 -23.891 -8.602 1 58.12 186 SER A C 1
ATOM 1484 O O . SER A 1 186 ? -13.766 -22.734 -8.188 1 58.12 186 SER A O 1
ATOM 1486 N N . ARG A 1 187 ? -13.055 -24.906 -8.367 1 70.94 187 ARG A N 1
ATOM 1487 C CA . ARG A 1 187 ? -11.672 -24.625 -7.984 1 70.94 187 ARG A CA 1
ATOM 1488 C C . ARG A 1 187 ? -11 -23.719 -9.008 1 70.94 187 ARG A C 1
ATOM 1490 O O . ARG A 1 187 ? -9.984 -23.078 -8.711 1 70.94 187 ARG A O 1
ATOM 1497 N N . LEU A 1 188 ? -11.68 -23.641 -10.125 1 73.69 188 LEU A N 1
ATOM 1498 C CA . LEU A 1 188 ? -11.172 -22.781 -11.18 1 73.69 188 LEU A CA 1
ATOM 1499 C C . LEU A 1 188 ? -11.789 -21.391 -11.078 1 73.69 188 LEU A C 1
ATOM 1501 O O . LEU A 1 188 ? -12.961 -21.234 -10.734 1 73.69 188 LEU A O 1
ATOM 1505 N N . ASP A 1 189 ? -11.016 -20.438 -11.281 1 70.25 189 ASP A N 1
ATOM 1506 C CA . ASP A 1 189 ? -11.602 -19.094 -11.367 1 70.25 189 ASP A CA 1
ATOM 1507 C C . ASP A 1 189 ? -12.578 -19 -12.539 1 70.25 189 ASP A C 1
ATOM 1509 O O . ASP A 1 189 ? -12.438 -19.719 -13.523 1 70.25 189 ASP A O 1
ATOM 1513 N N . PRO A 1 190 ? -13.453 -18.141 -12.406 1 69.38 190 PRO A N 1
ATOM 1514 C CA . PRO A 1 190 ? -14.508 -18.062 -13.414 1 69.38 190 PRO A CA 1
ATOM 1515 C C . PRO A 1 190 ? -13.961 -17.828 -14.828 1 69.38 190 PRO A C 1
ATOM 1517 O O . PRO A 1 190 ? -14.484 -18.391 -15.789 1 69.38 190 PRO A O 1
ATOM 1520 N N . GLY A 1 191 ? -13 -17.094 -14.945 1 70.44 191 GLY A N 1
ATOM 1521 C CA . GLY A 1 191 ? -12.414 -16.844 -16.25 1 70.44 191 GLY A CA 1
ATOM 1522 C C . GLY A 1 191 ? -11.797 -18.078 -16.875 1 70.44 191 GLY A C 1
ATOM 1523 O O . GLY A 1 191 ? -12.008 -18.344 -18.062 1 70.44 191 GLY A O 1
ATOM 1524 N N . SER A 1 192 ? -11.094 -18.781 -16.125 1 75.44 192 SER A N 1
ATOM 1525 C CA . SER A 1 192 ? -10.477 -20.016 -16.594 1 75.44 192 SER A CA 1
ATOM 1526 C C . SER A 1 192 ? -11.531 -21.062 -16.938 1 75.44 192 SER A C 1
ATOM 1528 O O . SER A 1 192 ? -11.414 -21.75 -17.953 1 75.44 192 SER A O 1
ATOM 1530 N N . TYR A 1 193 ? -12.461 -21.141 -16.109 1 78.5 193 TYR A N 1
ATOM 1531 C CA . TYR A 1 193 ? -13.531 -22.109 -16.312 1 78.5 193 TYR A CA 1
ATOM 1532 C C . TYR A 1 193 ? -14.258 -21.828 -17.625 1 78.5 193 TYR A C 1
ATOM 1534 O O . TYR A 1 193 ? -14.492 -22.75 -18.422 1 78.5 193 TYR A O 1
ATOM 1542 N N . LYS A 1 194 ? -14.586 -20.625 -17.828 1 76.19 194 LYS A N 1
ATOM 1543 C CA . LYS A 1 194 ? -15.281 -20.234 -19.047 1 76.19 194 LYS A CA 1
ATOM 1544 C C . LYS A 1 194 ? -14.414 -20.5 -20.281 1 76.19 194 LYS A C 1
ATOM 1546 O O . LYS A 1 194 ? -14.914 -20.953 -21.312 1 76.19 194 LYS A O 1
ATOM 1551 N N . ALA A 1 195 ? -13.219 -20.219 -20.156 1 76.06 195 ALA A N 1
ATOM 1552 C CA . ALA A 1 195 ? -12.289 -20.438 -21.266 1 76.06 195 ALA A CA 1
ATOM 1553 C C . ALA A 1 195 ? -12.203 -21.922 -21.609 1 76.06 195 ALA A C 1
ATOM 1555 O O . ALA A 1 195 ? -12.211 -22.281 -22.781 1 76.06 195 ALA A O 1
ATOM 1556 N N . LEU A 1 196 ? -12.164 -22.75 -20.703 1 85.06 196 LEU A N 1
ATOM 1557 C CA . LEU A 1 196 ? -12.047 -24.203 -20.922 1 85.06 196 LEU A CA 1
ATOM 1558 C C . LEU A 1 196 ? -13.336 -24.766 -21.5 1 85.06 196 LEU A C 1
ATOM 1560 O O . LEU A 1 196 ? -13.297 -25.656 -22.344 1 85.06 196 LEU A O 1
ATOM 1564 N N . ILE A 1 197 ? -14.422 -24.219 -21 1 84.69 197 ILE A N 1
ATOM 1565 C CA . ILE A 1 197 ? -15.703 -24.656 -21.531 1 84.69 197 ILE A CA 1
ATOM 1566 C C . ILE A 1 197 ? -15.805 -24.281 -23.016 1 84.69 197 ILE A C 1
ATOM 1568 O O . ILE A 1 197 ? -16.312 -25.062 -23.812 1 84.69 197 ILE A O 1
ATOM 1572 N N . ASN A 1 198 ? -15.344 -23.156 -23.312 1 78.81 198 ASN A N 1
ATOM 1573 C CA . ASN A 1 198 ? -15.383 -22.703 -24.688 1 78.81 198 ASN A CA 1
ATOM 1574 C C . ASN A 1 198 ? -14.531 -23.594 -25.594 1 78.81 198 ASN A C 1
ATOM 1576 O O . ASN A 1 198 ? -14.875 -23.797 -26.766 1 78.81 198 ASN A O 1
ATOM 1580 N N . TYR A 1 199 ? -13.539 -24.109 -25.078 1 80.38 199 TYR A N 1
ATOM 1581 C CA . TYR A 1 199 ? -12.602 -24.891 -25.891 1 80.38 199 TYR A CA 1
ATOM 1582 C C . TYR A 1 199 ? -13.016 -26.359 -25.938 1 80.38 199 TYR A C 1
ATOM 1584 O O . TYR A 1 199 ? -12.875 -27.016 -26.969 1 80.38 199 TYR A O 1
ATOM 1592 N N . PHE A 1 200 ? -13.531 -26.891 -24.859 1 89.06 200 PHE A N 1
ATOM 1593 C CA . PHE A 1 200 ? -13.656 -28.328 -24.766 1 89.06 200 PHE A CA 1
ATOM 1594 C C . PHE A 1 200 ? -15.109 -28.734 -24.547 1 89.06 200 PHE A C 1
ATOM 1596 O O . PHE A 1 200 ? -15.461 -29.922 -24.672 1 89.06 200 PHE A O 1
ATOM 1603 N N . GLY A 1 201 ? -15.93 -27.797 -24.25 1 87.81 201 GLY A N 1
ATOM 1604 C CA . GLY A 1 201 ? -17.328 -28.109 -23.953 1 87.81 201 GLY A CA 1
ATOM 1605 C C . GLY A 1 201 ? -17.594 -28.328 -22.484 1 87.81 201 GLY A C 1
ATOM 1606 O O . GLY A 1 201 ? -16.734 -28.844 -21.75 1 87.81 201 GLY A O 1
ATOM 1607 N N . GLU A 1 202 ? -18.734 -28.109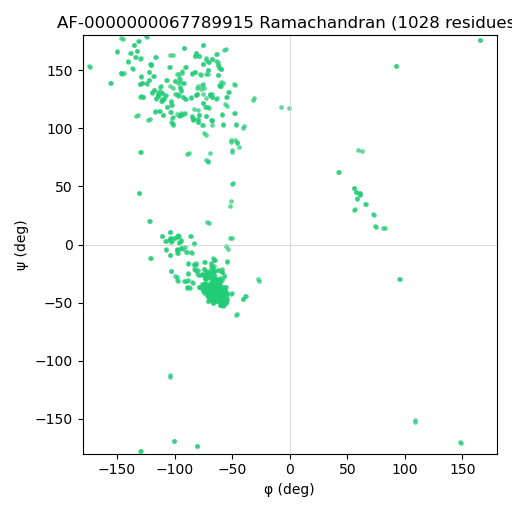 -22.062 1 89.62 202 GLU A N 1
ATOM 1608 C CA . GLU A 1 202 ? -19.125 -28.141 -20.656 1 89.62 202 GLU A CA 1
ATOM 1609 C C . GLU A 1 202 ? -19.078 -29.562 -20.109 1 89.62 202 GLU A C 1
ATOM 1611 O O . GLU A 1 202 ? -18.703 -29.781 -18.953 1 89.62 202 GLU A O 1
ATOM 1616 N N . LYS A 1 203 ? -19.484 -30.469 -20.859 1 92.88 203 LYS A N 1
ATOM 1617 C CA . LYS A 1 203 ? -19.562 -31.844 -20.406 1 92.88 203 LYS A CA 1
ATOM 1618 C C . LYS A 1 203 ? -18.188 -32.406 -20.078 1 92.88 203 LYS A C 1
ATOM 1620 O O . LYS A 1 203 ? -18 -33.031 -19.031 1 92.88 203 LYS A O 1
ATOM 1625 N N . ASP A 1 204 ? -17.25 -32.188 -20.953 1 94.31 204 ASP A N 1
ATOM 1626 C CA . ASP A 1 204 ? -15.891 -32.656 -20.719 1 94.31 204 ASP A CA 1
ATOM 1627 C C . ASP A 1 204 ? -15.25 -31.938 -19.531 1 94.31 204 ASP A C 1
ATOM 1629 O O . ASP A 1 204 ? -14.531 -32.562 -18.75 1 94.31 204 ASP A O 1
ATOM 1633 N N . VAL A 1 205 ? -15.531 -30.688 -19.453 1 93 205 VAL A N 1
ATOM 1634 C CA . VAL A 1 205 ? -14.977 -29.891 -18.359 1 93 205 VAL A CA 1
ATOM 1635 C C . VAL A 1 205 ? -15.539 -30.391 -17.031 1 93 205 VAL A C 1
ATOM 1637 O O . VAL A 1 205 ? -14.797 -30.562 -16.062 1 93 205 VAL A O 1
ATOM 1640 N N . SER A 1 206 ? -16.766 -30.625 -17.016 1 93.06 206 SER A N 1
ATOM 1641 C CA . SER A 1 206 ? -17.406 -31.125 -15.812 1 93.06 206 SER A CA 1
ATOM 1642 C C . SER A 1 206 ? -16.875 -32.5 -15.453 1 93.06 206 SER A C 1
ATOM 1644 O O . SER A 1 206 ? -16.703 -32.844 -14.273 1 93.06 206 SER A O 1
ATOM 1646 N N . PHE A 1 207 ? -16.766 -33.312 -16.406 1 95.62 207 PHE A N 1
ATOM 1647 C CA . PHE A 1 207 ? -16.25 -34.656 -16.203 1 95.62 207 PHE A CA 1
ATOM 1648 C C . PHE A 1 207 ? -14.859 -34.594 -15.562 1 95.62 207 PHE A C 1
ATOM 1650 O O . PHE A 1 207 ? -14.594 -35.312 -14.586 1 95.62 207 PHE A O 1
ATOM 1657 N N . VAL A 1 208 ? -13.961 -33.781 -16.156 1 96 208 VAL A N 1
ATOM 1658 C CA . VAL A 1 208 ? -12.594 -33.688 -15.664 1 96 208 VAL A CA 1
ATOM 1659 C C . VAL A 1 208 ? -12.594 -33.094 -14.258 1 96 208 VAL A C 1
ATOM 1661 O O . VAL A 1 208 ? -11.781 -33.5 -13.414 1 96 208 VAL A O 1
ATOM 1664 N N . GLU A 1 209 ? -13.453 -32.188 -14.008 1 93 209 GLU A N 1
ATOM 1665 C CA . GLU A 1 209 ? -13.594 -31.641 -12.664 1 93 209 GLU A CA 1
ATOM 1666 C C . GLU A 1 209 ? -13.875 -32.75 -11.648 1 93 209 GLU A C 1
ATOM 1668 O O . GLU A 1 209 ? -13.25 -32.812 -10.586 1 93 209 GLU A O 1
ATOM 1673 N N . ALA A 1 210 ? -14.812 -33.562 -11.984 1 94.19 210 ALA A N 1
ATOM 1674 C CA . ALA A 1 210 ? -15.164 -34.656 -11.117 1 94.19 210 ALA A CA 1
ATOM 1675 C C . ALA A 1 210 ? -14.008 -35.656 -10.992 1 94.19 210 ALA A C 1
ATOM 1677 O O . ALA A 1 210 ? -13.758 -36.188 -9.906 1 94.19 210 ALA A O 1
ATOM 1678 N N . LEU A 1 211 ? -13.391 -35.938 -12.094 1 96.5 211 LEU A N 1
ATOM 1679 C CA . LEU A 1 211 ? -12.242 -36.812 -12.133 1 96.5 211 LEU A CA 1
ATOM 1680 C C . LEU A 1 211 ? -11.148 -36.344 -11.172 1 96.5 211 LEU A C 1
ATOM 1682 O O . LEU A 1 211 ? -10.602 -37.156 -10.414 1 96.5 211 LEU A O 1
ATOM 1686 N N . LEU A 1 212 ? -10.875 -35.094 -11.195 1 95 212 LEU A N 1
ATOM 1687 C CA . LEU A 1 212 ? -9.812 -34.531 -10.367 1 95 212 LEU A CA 1
ATOM 1688 C C . LEU A 1 212 ? -10.242 -34.469 -8.906 1 95 212 LEU A C 1
ATOM 1690 O O . LEU A 1 212 ? -9.422 -34.594 -8 1 95 212 LEU A O 1
ATOM 1694 N N . GLN A 1 213 ? -11.477 -34.219 -8.68 1 91.56 213 GLN A N 1
ATOM 1695 C CA . GLN A 1 213 ? -11.984 -34.25 -7.316 1 91.56 213 GLN A CA 1
ATOM 1696 C C . GLN A 1 213 ? -11.758 -35.625 -6.695 1 91.56 213 GLN A C 1
ATOM 1698 O O . GLN A 1 213 ? -11.32 -35.75 -5.547 1 91.56 213 GLN A O 1
ATOM 1703 N N . ASP A 1 214 ? -12.055 -36.625 -7.434 1 95.06 214 ASP A N 1
ATOM 1704 C CA . ASP A 1 214 ? -11.828 -38 -6.988 1 95.06 214 ASP A CA 1
ATOM 1705 C C . ASP A 1 214 ? -10.344 -38.25 -6.766 1 95.06 214 ASP A C 1
ATOM 1707 O O . ASP A 1 214 ? -9.977 -39 -5.836 1 95.06 214 ASP A O 1
ATOM 1711 N N . MET A 1 215 ? -9.57 -37.75 -7.645 1 95.44 215 MET A N 1
ATOM 1712 C CA . MET A 1 215 ? -8.117 -37.906 -7.52 1 95.44 215 MET A CA 1
ATOM 1713 C C . MET A 1 215 ? -7.625 -37.312 -6.207 1 95.44 215 MET A C 1
ATOM 1715 O O . MET A 1 215 ? -6.871 -37.938 -5.473 1 95.44 215 MET A O 1
ATOM 1719 N N . GLU A 1 216 ? -8.008 -36.125 -5.871 1 91 216 GLU A N 1
ATOM 1720 C CA . GLU A 1 216 ? -7.574 -35.438 -4.652 1 91 216 GLU A CA 1
ATOM 1721 C C . GLU A 1 216 ? -8.062 -36.188 -3.406 1 91 216 GLU A C 1
ATOM 1723 O O . GLU A 1 216 ? -7.355 -36.25 -2.4 1 91 216 GLU A O 1
ATOM 1728 N N . LYS A 1 217 ? -9.266 -36.656 -3.49 1 90 217 LYS A N 1
ATOM 1729 C CA . LYS A 1 217 ? -9.781 -37.469 -2.391 1 90 217 LYS A CA 1
ATOM 1730 C C . LYS A 1 217 ? -8.906 -38.719 -2.162 1 90 217 LYS A C 1
ATOM 1732 O O . LYS A 1 217 ? -8.594 -39.062 -1.021 1 90 217 LYS A O 1
ATOM 1737 N N . ALA A 1 218 ? -8.578 -39.344 -3.234 1 93.69 218 ALA A N 1
ATOM 1738 C CA . ALA A 1 218 ? -7.734 -40.531 -3.152 1 93.69 218 ALA A CA 1
ATOM 1739 C C . ALA A 1 218 ? -6.34 -40.188 -2.639 1 93.69 218 ALA A C 1
ATOM 1741 O O . ALA A 1 218 ? -5.723 -40.969 -1.92 1 93.69 218 ALA A O 1
ATOM 1742 N N . LEU A 1 219 ? -5.848 -39.031 -3.059 1 89.56 219 LEU A N 1
ATOM 1743 C CA . LEU A 1 219 ? -4.535 -38.594 -2.617 1 89.56 219 LEU A CA 1
ATOM 1744 C C . LEU A 1 219 ? -4.578 -38.125 -1.16 1 89.56 219 LEU A C 1
ATOM 1746 O O . LEU A 1 219 ? -3.553 -38.125 -0.476 1 89.56 219 LEU A O 1
ATOM 1750 N N . SER A 1 220 ? -5.734 -37.656 -0.677 1 85.56 220 SER A N 1
ATOM 1751 C CA . SER A 1 220 ? -5.992 -37.156 0.673 1 85.56 220 SER A CA 1
ATOM 1752 C C . SER A 1 220 ? -5.375 -35.781 0.885 1 85.56 220 SER A C 1
ATOM 1754 O O . SER A 1 220 ? -5.098 -35.375 2.02 1 85.56 220 SER A O 1
ATOM 1756 N N . TYR A 1 221 ? -5.016 -35.125 -0.181 1 82.75 221 TYR A N 1
ATOM 1757 C CA . TYR A 1 221 ? -4.578 -33.75 -0.096 1 82.75 221 TYR A CA 1
ATOM 1758 C C . TYR A 1 221 ? -4.977 -32.969 -1.346 1 82.75 221 TYR A C 1
ATOM 1760 O O . TYR A 1 221 ? -4.984 -33.531 -2.449 1 82.75 221 TYR A O 1
ATOM 1768 N N . PRO A 1 222 ? -5.25 -31.703 -1.158 1 84.88 222 PRO A N 1
ATOM 1769 C CA . PRO A 1 222 ? -5.562 -30.875 -2.324 1 84.88 222 PRO A CA 1
ATOM 1770 C C . PRO A 1 222 ? -4.316 -30.375 -3.039 1 84.88 222 PRO A C 1
ATOM 1772 O O . PRO A 1 222 ? -3.297 -30.109 -2.396 1 84.88 222 PRO A O 1
ATOM 1775 N N . LEU A 1 223 ? -4.422 -30.203 -4.359 1 89.06 223 LEU A N 1
ATOM 1776 C CA . LEU A 1 223 ? -3.352 -29.594 -5.152 1 89.06 223 LEU A CA 1
ATOM 1777 C C . LEU A 1 223 ? -3.445 -28.078 -5.137 1 89.06 223 LEU A C 1
ATOM 1779 O O . LEU A 1 223 ? -4.539 -27.516 -5.008 1 89.06 223 LEU A O 1
ATOM 1783 N N . GLY A 1 224 ? -2.254 -27.516 -5.199 1 87 224 GLY A N 1
ATOM 1784 C CA . GLY A 1 224 ? -2.279 -26.094 -5.426 1 87 224 GLY A CA 1
ATOM 1785 C C . GLY A 1 224 ? -2.934 -25.703 -6.738 1 87 224 GLY A C 1
ATOM 1786 O O . GLY A 1 224 ? -2.857 -26.453 -7.719 1 87 224 GLY A O 1
ATOM 1787 N N . GLU A 1 225 ? -3.484 -24.562 -6.801 1 84.81 225 GLU A N 1
ATOM 1788 C CA . GLU A 1 225 ? -4.309 -24.109 -7.918 1 84.81 225 GLU A CA 1
ATOM 1789 C C . GLU A 1 225 ? -3.537 -24.188 -9.234 1 84.81 225 GLU A C 1
ATOM 1791 O O . GLU A 1 225 ? -4.047 -24.703 -10.234 1 84.81 225 GLU A O 1
ATOM 1796 N N . PRO A 1 226 ? -2.285 -23.672 -9.266 1 86.25 226 PRO A N 1
ATOM 1797 C CA . PRO A 1 226 ? -1.585 -23.734 -10.555 1 86.25 226 PRO A CA 1
ATOM 1798 C C . PRO A 1 226 ? -1.362 -25.172 -11.023 1 86.25 226 PRO A C 1
ATOM 1800 O O . PRO A 1 226 ? -1.387 -25.438 -12.227 1 86.25 226 PRO A O 1
ATOM 1803 N N . TYR A 1 227 ? -1.145 -26.016 -10.125 1 90.81 227 TYR A N 1
ATOM 1804 C CA . TYR A 1 227 ? -0.92 -27.422 -10.461 1 90.81 227 TYR A CA 1
ATOM 1805 C C . TYR A 1 227 ? -2.225 -28.109 -10.852 1 90.81 227 TYR A C 1
ATOM 1807 O O . TYR A 1 227 ? -2.254 -28.922 -11.773 1 90.81 227 TYR A O 1
ATOM 1815 N N . TYR A 1 228 ? -3.234 -27.75 -10.125 1 89.62 228 TYR A N 1
ATOM 1816 C CA . TYR A 1 228 ? -4.57 -28.234 -10.445 1 89.62 228 TYR A CA 1
ATOM 1817 C C . TYR A 1 228 ? -4.965 -27.844 -11.867 1 89.62 228 TYR A C 1
ATOM 1819 O O . TYR A 1 228 ? -5.414 -28.688 -12.641 1 89.62 228 TYR A O 1
ATOM 1827 N N . ILE A 1 229 ? -4.789 -26.641 -12.188 1 87.19 229 ILE A N 1
ATOM 1828 C CA . ILE A 1 229 ? -5.145 -26.141 -13.508 1 87.19 229 ILE A CA 1
ATOM 1829 C C . ILE A 1 229 ? -4.312 -26.859 -14.57 1 87.19 229 ILE A C 1
ATOM 1831 O O . ILE A 1 229 ? -4.805 -27.156 -15.664 1 87.19 229 ILE A O 1
ATOM 1835 N N . ASN A 1 230 ? -3.092 -27.062 -14.219 1 90.62 230 ASN A N 1
ATOM 1836 C CA . ASN A 1 230 ? -2.193 -27.719 -15.164 1 90.62 230 ASN A CA 1
ATOM 1837 C C . ASN A 1 230 ? -2.658 -29.141 -15.484 1 90.62 230 ASN A C 1
ATOM 1839 O O . ASN A 1 230 ? -2.738 -29.516 -16.656 1 90.62 230 ASN A O 1
ATOM 1843 N N . ILE A 1 231 ? -2.969 -29.906 -14.484 1 93.19 231 ILE A N 1
ATOM 1844 C CA . ILE A 1 231 ? -3.434 -31.266 -14.711 1 93.19 231 ILE A CA 1
ATOM 1845 C C . ILE A 1 231 ? -4.801 -31.234 -15.391 1 93.19 231 ILE A C 1
ATOM 1847 O O . ILE A 1 231 ? -5.086 -32.062 -16.25 1 93.19 231 ILE A O 1
ATOM 1851 N N . PHE A 1 232 ? -5.602 -30.344 -15.031 1 92.94 232 PHE A N 1
ATOM 1852 C CA . PHE A 1 232 ? -6.934 -30.172 -15.594 1 92.94 232 PHE A CA 1
ATOM 1853 C C . PHE A 1 232 ? -6.855 -29.953 -17.094 1 92.94 232 PHE A C 1
ATOM 1855 O O . PHE A 1 232 ? -7.477 -30.688 -17.875 1 92.94 232 PHE A O 1
ATOM 1862 N N . THR A 1 233 ? -6.059 -29.016 -17.422 1 91.56 233 THR A N 1
ATOM 1863 C CA . THR A 1 233 ? -5.934 -28.609 -18.828 1 91.56 233 THR A CA 1
ATOM 1864 C C . THR A 1 233 ? -5.316 -29.734 -19.656 1 91.56 233 THR A C 1
ATOM 1866 O O . THR A 1 233 ? -5.805 -30.047 -20.75 1 91.56 233 THR A O 1
ATOM 1869 N N . HIS A 1 234 ? -4.297 -30.328 -19.172 1 92.12 234 HIS A N 1
ATOM 1870 C CA . HIS A 1 234 ? -3.613 -31.391 -19.906 1 92.12 234 HIS A CA 1
ATOM 1871 C C . HIS A 1 234 ? -4.504 -32.625 -20.047 1 92.12 234 HIS A C 1
ATOM 1873 O O . HIS A 1 234 ? -4.434 -33.312 -21.062 1 92.12 234 HIS A O 1
ATOM 1879 N N . THR A 1 235 ? -5.277 -32.875 -19.078 1 94.69 235 THR A N 1
ATOM 1880 C CA . THR A 1 235 ? -6.223 -34 -19.156 1 94.69 235 THR A CA 1
ATOM 1881 C C . THR A 1 235 ? -7.273 -33.719 -20.234 1 94.69 235 THR A C 1
ATOM 1883 O O . THR A 1 235 ? -7.605 -34.625 -21.016 1 94.69 235 THR A O 1
ATOM 1886 N N . LEU A 1 236 ? -7.797 -32.531 -20.25 1 94.12 236 LEU A N 1
ATOM 1887 C CA . LEU A 1 236 ? -8.773 -32.125 -21.25 1 94.12 236 LEU A CA 1
ATOM 1888 C C . LEU A 1 236 ? -8.188 -32.25 -22.656 1 94.12 236 LEU A C 1
ATOM 1890 O O . LEU A 1 236 ? -8.852 -32.75 -23.578 1 94.12 236 LEU A O 1
ATOM 1894 N N . ILE A 1 237 ? -6.965 -31.812 -22.797 1 92.31 237 ILE A N 1
ATOM 1895 C CA . ILE A 1 237 ? -6.289 -31.875 -24.078 1 92.31 237 ILE A CA 1
ATOM 1896 C C . ILE A 1 237 ? -6.113 -33.344 -24.5 1 92.31 237 ILE A C 1
ATOM 1898 O O . ILE A 1 237 ? -6.387 -33.688 -25.656 1 92.31 237 ILE A O 1
ATOM 1902 N N . MET A 1 238 ? -5.656 -34.125 -23.594 1 91.44 238 MET A N 1
ATOM 1903 C CA . MET A 1 238 ? -5.473 -35.562 -23.844 1 91.44 238 MET A CA 1
ATOM 1904 C C . MET A 1 238 ? -6.777 -36.188 -24.312 1 91.44 238 MET A C 1
ATOM 1906 O O . MET A 1 238 ? -6.805 -36.906 -25.328 1 91.44 238 MET A O 1
ATOM 1910 N N . MET A 1 239 ? -7.863 -35.969 -23.609 1 92.56 239 MET A N 1
ATOM 1911 C CA . MET A 1 239 ? -9.172 -36.531 -23.938 1 92.56 239 MET A CA 1
ATOM 1912 C C . MET A 1 239 ? -9.633 -36.062 -25.312 1 92.56 239 MET A C 1
ATOM 1914 O O . MET A 1 239 ? -10.133 -36.844 -26.109 1 92.56 239 MET A O 1
ATOM 1918 N N . HIS A 1 240 ? -9.438 -34.812 -25.484 1 90 240 HIS A N 1
ATOM 1919 C CA . HIS A 1 240 ? -9.867 -34.188 -26.734 1 90 240 HIS A CA 1
ATOM 1920 C C . HIS A 1 240 ? -9.148 -34.812 -27.938 1 90 240 HIS A C 1
ATOM 1922 O O . HIS A 1 240 ? -9.781 -35.156 -28.938 1 90 240 HIS A O 1
ATOM 1928 N N . ARG A 1 241 ? -7.863 -34.969 -27.844 1 88.75 241 ARG A N 1
ATOM 1929 C CA . ARG A 1 241 ? -7.066 -35.5 -28.938 1 88.75 241 ARG A CA 1
ATOM 1930 C C . ARG A 1 241 ? -7.383 -36.969 -29.172 1 88.75 241 ARG A C 1
ATOM 1932 O O . ARG A 1 241 ? -7.461 -37.438 -30.312 1 88.75 241 ARG A O 1
ATOM 1939 N N . ILE A 1 242 ? -7.57 -37.656 -28.156 1 87.62 242 ILE A N 1
ATOM 1940 C CA . ILE A 1 242 ? -7.898 -39.094 -28.266 1 87.62 242 ILE A CA 1
ATOM 1941 C C . ILE A 1 242 ? -9.273 -39.25 -28.906 1 87.62 242 ILE A C 1
ATOM 1943 O O . ILE A 1 242 ? -9.461 -40.094 -29.797 1 87.62 242 ILE A O 1
ATOM 1947 N N . ALA A 1 243 ? -10.211 -38.469 -28.484 1 85.44 243 ALA A N 1
ATOM 1948 C CA . ALA A 1 243 ? -11.578 -38.531 -29 1 85.44 243 ALA A CA 1
ATOM 1949 C C . ALA A 1 243 ? -11.602 -38.25 -30.5 1 85.44 243 ALA A C 1
ATOM 1951 O O . ALA A 1 243 ? -12.422 -38.812 -31.234 1 85.44 243 ALA A O 1
ATOM 1952 N N . GLN A 1 244 ? -10.688 -37.5 -30.922 1 83.69 244 GLN A N 1
ATOM 1953 C CA . GLN A 1 244 ? -10.633 -37.094 -32.344 1 83.69 244 GLN A CA 1
ATOM 1954 C C . GLN A 1 244 ? -9.758 -38.062 -33.125 1 83.69 244 GLN A C 1
ATOM 1956 O O . GLN A 1 244 ? -9.594 -37.906 -34.344 1 83.69 244 GLN A O 1
ATOM 1961 N N . GLY A 1 245 ? -9.164 -39 -32.438 1 81.44 245 GLY A N 1
ATOM 1962 C CA . GLY A 1 245 ? -8.32 -40 -33.094 1 81.44 245 GLY A CA 1
ATOM 1963 C C . GLY A 1 245 ? -6.992 -39.438 -33.562 1 81.44 245 GLY A C 1
ATOM 1964 O O . GLY A 1 245 ? -6.41 -39.906 -34.531 1 81.44 245 GLY A O 1
ATOM 1965 N N . LYS A 1 246 ? -6.574 -38.469 -32.969 1 79.31 246 LYS A N 1
ATOM 1966 C CA . LYS A 1 246 ? -5.402 -37.719 -33.438 1 79.31 246 LYS A CA 1
ATOM 1967 C C . LYS A 1 246 ? -4.215 -37.906 -32.5 1 79.31 246 LYS A C 1
ATOM 1969 O O . LYS A 1 246 ? -3.189 -37.25 -32.656 1 79.31 246 LYS A O 1
ATOM 1974 N N . ALA A 1 247 ? -4.367 -38.781 -31.562 1 77.62 247 ALA A N 1
ATOM 1975 C CA . ALA A 1 247 ? -3.279 -38.969 -30.609 1 77.62 247 ALA A CA 1
ATOM 1976 C C . ALA A 1 247 ? -2.072 -39.625 -31.281 1 77.62 247 ALA A C 1
ATOM 1978 O O . ALA A 1 247 ? -2.225 -40.531 -32.125 1 77.62 247 ALA A O 1
ATOM 1979 N N . LEU A 1 248 ? -0.942 -38.906 -31 1 73.56 248 LEU A N 1
ATOM 1980 C CA . LEU A 1 248 ? 0.301 -39.438 -31.562 1 73.56 248 LEU A CA 1
ATOM 1981 C C . LEU A 1 248 ? 0.988 -40.375 -30.578 1 73.56 248 LEU A C 1
ATOM 1983 O O . LEU A 1 248 ? 0.555 -40.5 -29.422 1 73.56 248 LEU A O 1
ATOM 1987 N N . ILE A 1 249 ? 2.039 -41.094 -31.109 1 66.88 249 ILE A N 1
ATOM 1988 C CA . ILE A 1 249 ? 2.836 -41.969 -30.266 1 66.88 249 ILE A CA 1
ATOM 1989 C C . ILE A 1 249 ? 3.631 -41.125 -29.266 1 66.88 249 ILE A C 1
ATOM 1991 O O . ILE A 1 249 ? 4.23 -40.125 -29.625 1 66.88 249 ILE A O 1
ATOM 1995 N N . MET A 1 250 ? 3.469 -41.5 -28.031 1 66.75 250 MET A N 1
ATOM 1996 C CA . MET A 1 250 ? 4.25 -40.844 -27 1 66.75 250 MET A CA 1
ATOM 1997 C C . MET A 1 250 ? 5.707 -41.281 -27.047 1 66.75 250 MET A C 1
ATOM 1999 O O . MET A 1 250 ? 5.992 -42.469 -27.266 1 66.75 250 MET A O 1
ATOM 2003 N N . ALA A 1 251 ? 6.703 -40.594 -27.734 1 55.47 251 ALA A N 1
ATOM 2004 C CA . ALA A 1 251 ? 8.094 -40.969 -27.953 1 55.47 251 ALA A CA 1
ATOM 2005 C C . ALA A 1 251 ? 8.695 -41.594 -26.703 1 55.47 251 ALA A C 1
ATOM 2007 O O . ALA A 1 251 ? 9.695 -42.312 -26.781 1 55.47 251 ALA A O 1
ATOM 2008 N N . GLU A 1 252 ? 8.609 -41.156 -25.516 1 53.84 252 GLU A N 1
ATOM 2009 C CA . GLU A 1 252 ? 9.695 -41.312 -24.547 1 53.84 252 GLU A CA 1
ATOM 2010 C C . GLU A 1 252 ? 9.625 -42.688 -23.859 1 53.84 252 GLU A C 1
ATOM 2012 O O . GLU A 1 252 ? 8.562 -43.094 -23.391 1 53.84 252 GLU A O 1
ATOM 2017 N N . ASP A 1 253 ? 10.617 -43.5 -24.297 1 50.34 253 ASP A N 1
ATOM 2018 C CA . ASP A 1 253 ? 11.055 -44.75 -23.641 1 50.34 253 ASP A CA 1
ATOM 2019 C C . ASP A 1 253 ? 11.352 -44.5 -22.156 1 50.34 253 ASP A C 1
ATOM 2021 O O . ASP A 1 253 ? 12.5 -44.25 -21.781 1 50.34 253 ASP A O 1
ATOM 2025 N N . SER A 1 254 ? 10.781 -43.719 -21.469 1 51.88 254 SER A N 1
ATOM 2026 C CA . SER A 1 254 ? 11.375 -43.438 -20.172 1 51.88 254 SER A CA 1
ATOM 2027 C C . SER A 1 254 ? 11.32 -44.656 -19.25 1 51.88 254 SER A C 1
ATOM 2029 O O . SER A 1 254 ? 10.281 -45.281 -19.141 1 51.88 254 SER A O 1
ATOM 2031 N N . VAL A 1 255 ? 12.469 -45.25 -19.078 1 50.78 255 VAL A N 1
ATOM 2032 C CA . VAL A 1 255 ? 12.727 -46.156 -17.969 1 50.78 255 VAL A CA 1
ATOM 2033 C C . VAL A 1 255 ? 12.102 -45.625 -16.703 1 50.78 255 VAL A C 1
ATOM 2035 O O . VAL A 1 255 ? 12.406 -44.5 -16.281 1 50.78 255 VAL A O 1
ATOM 2038 N N . HIS A 1 256 ? 10.977 -46.125 -16.312 1 61.16 256 HIS A N 1
ATOM 2039 C CA . HIS A 1 256 ? 10.188 -45.75 -15.148 1 61.16 256 HIS A CA 1
ATOM 2040 C C . HIS A 1 256 ? 10.859 -46.188 -13.852 1 61.16 256 HIS A C 1
ATOM 2042 O O . HIS A 1 256 ? 10.664 -47.312 -13.414 1 61.16 256 HIS A O 1
ATOM 2048 N N . GLN A 1 257 ? 11.992 -45.5 -13.477 1 58.81 257 GLN A N 1
ATOM 2049 C CA . GLN A 1 257 ? 12.617 -45.781 -12.188 1 58.81 257 GLN A CA 1
ATOM 2050 C C . GLN A 1 257 ? 11.789 -45.219 -11.039 1 58.81 257 GLN A C 1
ATOM 2052 O O . GLN A 1 257 ? 11.156 -44.156 -11.188 1 58.81 257 GLN A O 1
ATOM 2057 N N . GLN A 1 258 ? 11.375 -46.156 -9.922 1 72.88 258 GLN A N 1
ATOM 2058 C CA . GLN A 1 258 ? 10.805 -46.031 -8.586 1 72.88 258 GLN A CA 1
ATOM 2059 C C . GLN A 1 258 ? 9.406 -45.406 -8.641 1 72.88 258 GLN A C 1
ATOM 2061 O O . GLN A 1 258 ? 9.234 -44.219 -8.477 1 72.88 258 GLN A O 1
ATOM 2066 N N . VAL A 1 259 ? 8.5 -46.156 -8.93 1 85.31 259 VAL A N 1
ATOM 2067 C CA . VAL A 1 259 ? 7.094 -45.781 -9.078 1 85.31 259 VAL A CA 1
ATOM 2068 C C . VAL A 1 259 ? 6.41 -45.812 -7.711 1 85.31 259 VAL A C 1
ATOM 2070 O O . VAL A 1 259 ? 6.617 -46.75 -6.926 1 85.31 259 VAL A O 1
ATOM 2073 N N . ASP A 1 260 ? 5.816 -44.719 -7.422 1 89 260 ASP A N 1
ATOM 2074 C CA . ASP A 1 260 ? 4.891 -44.75 -6.293 1 89 260 ASP A CA 1
ATOM 2075 C C . ASP A 1 260 ? 3.617 -45.5 -6.645 1 89 260 ASP A C 1
ATOM 2077 O O . ASP A 1 260 ? 2.758 -45 -7.363 1 89 260 ASP A O 1
ATOM 2081 N N . ASN A 1 261 ? 3.506 -46.625 -6.031 1 91.25 261 ASN A N 1
ATOM 2082 C CA . ASN A 1 261 ? 2.438 -47.531 -6.418 1 91.25 261 ASN A CA 1
ATOM 2083 C C . ASN A 1 261 ? 1.062 -46.969 -6.09 1 91.25 261 ASN A C 1
ATOM 2085 O O . ASN A 1 261 ? 0.093 -47.219 -6.809 1 91.25 261 ASN A O 1
ATOM 2089 N N . ARG A 1 262 ? 1.024 -46.312 -5.066 1 92.69 262 ARG A N 1
ATOM 2090 C CA . ARG A 1 262 ? -0.252 -45.719 -4.684 1 92.69 262 ARG A CA 1
ATOM 2091 C C . ARG A 1 262 ? -0.703 -44.688 -5.711 1 92.69 262 ARG A C 1
ATOM 2093 O O . ARG A 1 262 ? -1.841 -44.719 -6.18 1 92.69 262 ARG A O 1
ATOM 2100 N N . ILE A 1 263 ? 0.134 -43.844 -6.098 1 94 263 ILE A N 1
ATOM 2101 C CA . ILE A 1 263 ? -0.181 -42.812 -7.051 1 94 263 ILE A CA 1
ATOM 2102 C C . ILE A 1 263 ? -0.412 -43.406 -8.438 1 94 263 ILE A C 1
ATOM 2104 O O . ILE A 1 263 ? -1.271 -42.938 -9.188 1 94 263 ILE A O 1
ATOM 2108 N N . PHE A 1 264 ? 0.387 -44.406 -8.711 1 94 264 PHE A N 1
ATOM 2109 C CA . PHE A 1 264 ? 0.22 -45.062 -10 1 94 264 PHE A CA 1
ATOM 2110 C C . PHE A 1 264 ? -1.172 -45.688 -10.109 1 94 264 PHE A C 1
ATOM 2112 O O . PHE A 1 264 ? -1.798 -45.625 -11.172 1 94 264 PHE A O 1
ATOM 2119 N N . SER A 1 265 ? -1.616 -46.188 -9.023 1 96.25 265 SER A N 1
ATOM 2120 C CA . SER A 1 265 ? -2.955 -46.781 -9 1 96.25 265 SER A CA 1
ATOM 2121 C C . SER A 1 265 ? -4.023 -45.719 -9.203 1 96.25 265 SER A C 1
ATOM 2123 O O . SER A 1 265 ? -5.055 -45.969 -9.828 1 96.25 265 SER A O 1
ATOM 2125 N N . ILE A 1 266 ? -3.828 -44.625 -8.648 1 96.94 266 ILE A N 1
ATOM 2126 C CA . ILE A 1 266 ? -4.746 -43.5 -8.82 1 96.94 266 ILE A CA 1
ATOM 2127 C C . ILE A 1 266 ? -4.785 -43.094 -10.289 1 96.94 266 ILE A C 1
ATOM 2129 O O . ILE A 1 266 ? -5.859 -42.906 -10.859 1 96.94 266 ILE A O 1
ATOM 2133 N N . ALA A 1 267 ? -3.604 -43 -10.914 1 96.31 267 ALA A N 1
ATOM 2134 C CA . ALA A 1 267 ? -3.504 -42.656 -12.328 1 96.31 267 ALA A CA 1
ATOM 2135 C C . ALA A 1 267 ? -4.211 -43.688 -13.203 1 96.31 267 ALA A C 1
ATOM 2137 O O . ALA A 1 267 ? -4.887 -43.344 -14.164 1 96.31 267 ALA A O 1
ATOM 2138 N N . GLN A 1 268 ? -4.051 -44.938 -12.828 1 96.38 268 GLN A N 1
ATOM 2139 C CA . GLN A 1 268 ? -4.707 -46 -13.562 1 96.38 268 GLN A CA 1
ATOM 2140 C C . GLN A 1 268 ? -6.223 -45.875 -13.5 1 96.38 268 GLN A C 1
ATOM 2142 O O . GLN A 1 268 ? -6.914 -46.062 -14.5 1 96.38 268 GLN A O 1
ATOM 2147 N N . ASN A 1 269 ? -6.668 -45.594 -12.352 1 96.88 269 ASN A N 1
ATOM 2148 C CA . ASN A 1 269 ? -8.102 -45.438 -12.172 1 96.88 269 ASN A CA 1
ATOM 2149 C C . ASN A 1 269 ? -8.633 -44.25 -12.992 1 96.88 269 ASN A C 1
ATOM 2151 O O . ASN A 1 269 ? -9.734 -44.312 -13.539 1 96.88 269 ASN A O 1
ATOM 2155 N N . MET A 1 270 ? -7.902 -43.219 -13.016 1 97.19 270 MET A N 1
ATOM 2156 C CA . MET A 1 270 ? -8.289 -42.031 -13.805 1 97.19 270 MET A CA 1
ATOM 2157 C C . MET A 1 270 ? -8.398 -42.406 -15.289 1 97.19 270 MET A C 1
ATOM 2159 O O . MET A 1 270 ? -9.375 -42.031 -15.945 1 97.19 270 MET A O 1
ATOM 2163 N N . VAL A 1 271 ? -7.398 -43.125 -15.789 1 95.88 271 VAL A N 1
ATOM 2164 C CA . VAL A 1 271 ? -7.375 -43.5 -17.203 1 95.88 271 VAL A CA 1
ATOM 2165 C C . VAL A 1 271 ? -8.57 -44.406 -17.516 1 95.88 271 VAL A C 1
ATOM 2167 O O . VAL A 1 271 ? -9.188 -44.281 -18.578 1 95.88 271 VAL A O 1
ATOM 2170 N N . THR A 1 272 ? -8.875 -45.281 -16.578 1 96.31 272 THR A N 1
ATOM 2171 C CA . THR A 1 272 ? -10.031 -46.156 -16.766 1 96.31 272 THR A CA 1
ATOM 2172 C C . THR A 1 272 ? -11.312 -45.344 -16.906 1 96.31 272 THR A C 1
ATOM 2174 O O . THR A 1 272 ? -12.148 -45.625 -17.766 1 96.31 272 THR A O 1
ATOM 2177 N N . GLN A 1 273 ? -11.469 -44.344 -16.125 1 96.69 273 GLN A N 1
ATOM 2178 C CA . GLN A 1 273 ? -12.641 -43.5 -16.188 1 96.69 273 GLN A CA 1
ATOM 2179 C C . GLN A 1 273 ? -12.672 -42.688 -17.484 1 96.69 273 GLN A C 1
ATOM 2181 O O . GLN A 1 273 ? -13.734 -42.531 -18.094 1 96.69 273 GLN A O 1
ATOM 2186 N N . ILE A 1 274 ? -11.539 -42.25 -17.875 1 96.12 274 ILE A N 1
ATOM 2187 C CA . ILE A 1 274 ? -11.438 -41.5 -19.109 1 96.12 274 ILE A CA 1
ATOM 2188 C C . ILE A 1 274 ? -11.805 -42.375 -20.297 1 96.12 274 ILE A C 1
ATOM 2190 O O . ILE A 1 274 ? -12.523 -41.969 -21.203 1 96.12 274 ILE A O 1
ATOM 2194 N N . GLU A 1 275 ? -11.305 -43.594 -20.297 1 94.94 275 GLU A N 1
ATOM 2195 C CA . GLU A 1 275 ? -11.617 -44.531 -21.344 1 94.94 275 GLU A CA 1
ATOM 2196 C C . GLU A 1 275 ? -13.125 -44.75 -21.469 1 94.94 275 GLU A C 1
ATOM 2198 O O . GLU A 1 275 ? -13.656 -44.844 -22.578 1 94.94 275 GLU A O 1
ATOM 2203 N N . GLN A 1 276 ? -13.742 -44.812 -20.375 1 94.5 276 GLN A N 1
ATOM 2204 C CA . GLN A 1 276 ? -15.195 -44.969 -20.375 1 94.5 276 GLN A CA 1
ATOM 2205 C C . GLN A 1 276 ? -15.891 -43.75 -20.953 1 94.5 276 GLN A C 1
ATOM 2207 O O . GLN A 1 276 ? -16.859 -43.906 -21.703 1 94.5 276 GLN A O 1
ATOM 2212 N N . ARG A 1 277 ? -15.406 -42.688 -20.641 1 92.88 277 ARG A N 1
ATOM 2213 C CA . ARG A 1 277 ? -16 -41.406 -21.094 1 92.88 277 ARG A CA 1
ATOM 2214 C C . ARG A 1 277 ? -15.836 -41.25 -22.594 1 92.88 277 ARG A C 1
ATOM 2216 O O . ARG A 1 277 ? -16.766 -40.812 -23.297 1 92.88 277 ARG A O 1
ATOM 2223 N N . VAL A 1 278 ? -14.625 -41.5 -23.062 1 90.88 278 VAL A N 1
ATOM 2224 C CA . VAL A 1 278 ? -14.328 -41.25 -24.469 1 90.88 278 VAL A CA 1
ATOM 2225 C C . VAL A 1 278 ? -14.648 -42.5 -25.297 1 90.88 278 VAL A C 1
ATOM 2227 O O . VAL A 1 278 ? -14.531 -42.5 -26.531 1 90.88 278 VAL A O 1
ATOM 2230 N N . GLU A 1 279 ? -14.984 -43.594 -24.688 1 89.25 279 GLU A N 1
ATOM 2231 C CA . GLU A 1 279 ? -15.352 -44.844 -25.328 1 89.25 279 GLU A CA 1
ATOM 2232 C C . GLU A 1 279 ? -14.227 -45.375 -26.234 1 89.25 279 GLU A C 1
ATOM 2234 O O . GLU A 1 279 ? -14.469 -45.719 -27.391 1 89.25 279 GLU A O 1
ATOM 2239 N N . SER A 1 280 ? -13.102 -45.219 -25.781 1 88.56 280 SER A N 1
ATOM 2240 C CA . SER A 1 280 ? -11.906 -45.688 -26.484 1 88.56 280 SER A CA 1
ATOM 2241 C C . SER A 1 280 ? -10.844 -46.188 -25.5 1 88.56 280 SER A C 1
ATOM 2243 O O . SER A 1 280 ? -10.758 -45.688 -24.375 1 88.56 280 SER A O 1
ATOM 2245 N N . THR A 1 281 ? -10.102 -47.156 -25.922 1 87.69 281 THR A N 1
ATOM 2246 C CA . THR A 1 281 ? -8.977 -47.594 -25.109 1 87.69 281 THR A CA 1
ATOM 2247 C C . THR A 1 281 ? -7.781 -46.688 -25.281 1 87.69 281 THR A C 1
ATOM 2249 O O . THR A 1 281 ? -7.469 -46.25 -26.391 1 87.69 281 THR A O 1
ATOM 2252 N N . LEU A 1 282 ? -7.191 -46.344 -24.188 1 88.38 282 LEU A N 1
ATOM 2253 C CA . LEU A 1 282 ? -6.023 -45.469 -24.219 1 88.38 282 LEU A CA 1
ATOM 2254 C C . LEU A 1 282 ? -4.734 -46.281 -24.172 1 88.38 282 LEU A C 1
ATOM 2256 O O . LEU A 1 282 ? -4.691 -47.344 -23.562 1 88.38 282 LEU A O 1
ATOM 2260 N N . PRO A 1 283 ? -3.727 -45.75 -24.844 1 84.62 283 PRO A N 1
ATOM 2261 C CA . PRO A 1 283 ? -2.424 -46.406 -24.719 1 84.62 283 PRO A CA 1
ATOM 2262 C C . PRO A 1 283 ? -1.927 -46.438 -23.281 1 84.62 283 PRO A C 1
ATOM 2264 O O . PRO A 1 283 ? -2.264 -45.562 -22.484 1 84.62 283 PRO A O 1
ATOM 2267 N N . SER A 1 284 ? -1.133 -47.438 -22.922 1 81.88 284 SER A N 1
ATOM 2268 C CA . SER A 1 284 ? -0.596 -47.625 -21.578 1 81.88 284 SER A CA 1
ATOM 2269 C C . SER A 1 284 ? 0.235 -46.406 -21.156 1 81.88 284 SER A C 1
ATOM 2271 O O . SER A 1 284 ? 0.317 -46.094 -19.953 1 81.88 284 SER A O 1
ATOM 2273 N N . ASP A 1 285 ? 0.689 -45.75 -22.125 1 86.81 285 ASP A N 1
ATOM 2274 C CA . ASP A 1 285 ? 1.543 -44.594 -21.859 1 86.81 285 ASP A CA 1
ATOM 2275 C C . ASP A 1 285 ? 0.754 -43.469 -21.203 1 86.81 285 ASP A C 1
ATOM 2277 O O . ASP A 1 285 ? 1.333 -42.594 -20.547 1 86.81 285 ASP A O 1
ATOM 2281 N N . GLU A 1 286 ? -0.518 -43.531 -21.359 1 90.38 286 GLU A N 1
ATOM 2282 C CA . GLU A 1 286 ? -1.336 -42.438 -20.828 1 90.38 286 GLU A CA 1
ATOM 2283 C C . GLU A 1 286 ? -1.408 -42.5 -19.312 1 90.38 286 GLU A C 1
ATOM 2285 O O . GLU A 1 286 ? -1.535 -41.469 -18.656 1 90.38 286 GLU A O 1
ATOM 2290 N N . VAL A 1 287 ? -1.286 -43.688 -18.766 1 92.25 287 VAL A N 1
ATOM 2291 C CA . VAL A 1 287 ? -1.233 -43.844 -17.312 1 92.25 287 VAL A CA 1
ATOM 2292 C C . VAL A 1 287 ? 0.03 -43.156 -16.781 1 92.25 287 VAL A C 1
ATOM 2294 O O . VAL A 1 287 ? -0.014 -42.469 -15.766 1 92.25 287 VAL A O 1
ATOM 2297 N N . TRP A 1 288 ? 1.073 -43.406 -17.484 1 89.5 288 TRP A N 1
ATOM 2298 C CA . TRP A 1 288 ? 2.346 -42.812 -17.094 1 89.5 288 TRP A CA 1
ATOM 2299 C C . TRP A 1 288 ? 2.287 -41.281 -17.203 1 89.5 288 TRP A C 1
ATOM 2301 O O . TRP A 1 288 ? 2.852 -40.562 -16.375 1 89.5 288 TRP A O 1
ATOM 2311 N N . PHE A 1 289 ? 1.614 -40.906 -18.172 1 89.44 289 PHE A N 1
ATOM 2312 C CA . PHE A 1 289 ? 1.453 -39.469 -18.391 1 89.44 289 PHE A CA 1
ATOM 2313 C C . PHE A 1 289 ? 0.761 -38.812 -17.203 1 89.44 289 PHE A C 1
ATOM 2315 O O . PHE A 1 289 ? 1.269 -37.844 -16.641 1 89.44 289 PHE A O 1
ATOM 2322 N N . ILE A 1 290 ? -0.332 -39.312 -16.797 1 93.25 290 ILE A N 1
ATOM 2323 C CA . ILE A 1 290 ? -1.092 -38.75 -15.688 1 93.25 290 ILE A CA 1
ATOM 2324 C C . ILE A 1 290 ? -0.28 -38.875 -14.398 1 93.25 290 ILE A C 1
ATOM 2326 O O . ILE A 1 290 ? -0.25 -37.969 -13.586 1 93.25 290 ILE A O 1
ATOM 2330 N N . TYR A 1 291 ? 0.392 -40.031 -14.25 1 94 291 TYR A N 1
ATOM 2331 C CA . TYR A 1 291 ? 1.237 -40.281 -13.086 1 94 291 TYR A CA 1
ATOM 2332 C C . TYR A 1 291 ? 2.281 -39.188 -12.93 1 94 291 TYR A C 1
ATOM 2334 O O . TYR A 1 291 ? 2.465 -38.656 -11.836 1 94 291 TYR A O 1
ATOM 2342 N N . GLN A 1 292 ? 2.947 -38.875 -14.008 1 92.38 292 GLN A N 1
ATOM 2343 C CA . GLN A 1 292 ? 3.998 -37.875 -14 1 92.38 292 GLN A CA 1
ATOM 2344 C C . GLN A 1 292 ? 3.451 -36.5 -13.562 1 92.38 292 GLN A C 1
ATOM 2346 O O . GLN A 1 292 ? 4.117 -35.781 -12.844 1 92.38 292 GLN A O 1
ATOM 2351 N N . TYR A 1 293 ? 2.293 -36.188 -13.969 1 93.75 293 TYR A N 1
ATOM 2352 C CA . TYR A 1 293 ? 1.714 -34.906 -13.617 1 93.75 293 TYR A CA 1
ATOM 2353 C C . TYR A 1 293 ? 1.32 -34.844 -12.148 1 93.75 293 TYR A C 1
ATOM 2355 O O . TYR A 1 293 ? 1.467 -33.812 -11.484 1 93.75 293 TYR A O 1
ATOM 2363 N N . ILE A 1 294 ? 0.865 -35.969 -11.648 1 95.06 294 ILE A N 1
ATOM 2364 C CA . ILE A 1 294 ? 0.449 -36 -10.258 1 95.06 294 ILE A CA 1
ATOM 2365 C C . ILE A 1 294 ? 1.665 -35.844 -9.344 1 95.06 294 ILE A C 1
ATOM 2367 O O . ILE A 1 294 ? 1.666 -34.969 -8.453 1 95.06 294 ILE A O 1
ATOM 2371 N N . ILE A 1 295 ? 2.732 -36.562 -9.594 1 93.31 295 ILE A N 1
ATOM 2372 C CA . ILE A 1 295 ? 3.885 -36.562 -8.703 1 93.31 295 ILE A CA 1
ATOM 2373 C C . ILE A 1 295 ? 4.668 -35.25 -8.867 1 93.31 295 ILE A C 1
ATOM 2375 O O . ILE A 1 295 ? 5.531 -34.938 -8.047 1 93.31 295 ILE A O 1
ATOM 2379 N N . SER A 1 296 ? 4.383 -34.5 -9.953 1 94.44 296 SER A N 1
ATOM 2380 C CA . SER A 1 296 ? 5.059 -33.25 -10.227 1 94.44 296 SER A CA 1
ATOM 2381 C C . SER A 1 296 ? 4.27 -32.062 -9.672 1 94.44 296 SER A C 1
ATOM 2383 O O . SER A 1 296 ? 4.664 -30.922 -9.852 1 94.44 296 SER A O 1
ATOM 2385 N N . SER A 1 297 ? 3.17 -32.344 -8.977 1 93.06 297 SER A N 1
ATOM 2386 C CA . SER A 1 297 ? 2.273 -31.297 -8.531 1 93.06 297 SER A CA 1
ATOM 2387 C C . SER A 1 297 ? 2.564 -30.906 -7.082 1 93.06 297 SER A C 1
ATOM 2389 O O . SER A 1 297 ? 2.877 -31.766 -6.254 1 93.06 297 SER A O 1
ATOM 2391 N N . GLY A 1 298 ? 2.492 -29.562 -6.914 1 88.62 298 GLY A N 1
ATOM 2392 C CA . GLY A 1 298 ? 2.572 -29.062 -5.555 1 88.62 298 GLY A CA 1
ATOM 2393 C C . GLY A 1 298 ? 1.245 -29.109 -4.82 1 88.62 298 GLY A C 1
ATOM 2394 O O . GLY A 1 298 ? 0.191 -29.266 -5.441 1 88.62 298 GLY A O 1
ATOM 2395 N N . ILE A 1 299 ? 1.339 -29.016 -3.42 1 82.12 299 ILE A N 1
ATOM 2396 C CA . ILE A 1 299 ? 0.148 -29.188 -2.594 1 82.12 299 ILE A CA 1
ATOM 2397 C C . ILE A 1 299 ? -0.151 -27.875 -1.853 1 82.12 299 ILE A C 1
ATOM 2399 O O . ILE A 1 299 ? 0.695 -26.984 -1.793 1 82.12 299 ILE A O 1
ATOM 2403 N N . VAL A 1 300 ? -1.416 -27.812 -1.401 1 79.31 300 VAL A N 1
ATOM 2404 C CA . VAL A 1 300 ? -1.789 -26.75 -0.462 1 79.31 300 VAL A CA 1
ATOM 2405 C C . VAL A 1 300 ? -1.58 -27.25 0.97 1 79.31 300 VAL A C 1
ATOM 2407 O O . VAL A 1 300 ? -1.997 -28.344 1.322 1 79.31 300 VAL A O 1
ATOM 2410 N N . MET A 1 301 ? -0.785 -26.422 1.644 1 72.94 301 MET A N 1
ATOM 2411 C CA . MET A 1 301 ? -0.555 -26.812 3.031 1 72.94 301 MET A CA 1
ATOM 2412 C C . MET A 1 301 ? -1.749 -26.438 3.906 1 72.94 301 MET A C 1
ATOM 2414 O O . MET A 1 301 ? -2.135 -25.281 3.973 1 72.94 301 MET A O 1
ATOM 2418 N N . GLU A 1 302 ? -2.379 -27.469 4.332 1 76.56 302 GLU A N 1
ATOM 2419 C CA . GLU A 1 302 ? -3.463 -27.234 5.281 1 76.56 302 GLU A CA 1
ATOM 2420 C C . GLU A 1 302 ? -2.979 -27.375 6.719 1 76.56 302 GLU A C 1
ATOM 2422 O O . GLU A 1 302 ? -2.271 -28.328 7.051 1 76.56 302 GLU A O 1
ATOM 2427 N N . GLU A 1 303 ? -2.963 -26.25 7.371 1 74.88 303 GLU A N 1
ATOM 2428 C CA . GLU A 1 303 ? -2.533 -26.219 8.766 1 74.88 303 GLU A CA 1
ATOM 2429 C C . GLU A 1 303 ? -3.725 -26.094 9.711 1 74.88 303 GLU A C 1
ATOM 2431 O O . GLU A 1 303 ? -4.656 -25.344 9.438 1 74.88 303 GLU A O 1
ATOM 2436 N N . ARG A 1 304 ? -3.9 -27.219 10.5 1 64.75 304 ARG A N 1
ATOM 2437 C CA . ARG A 1 304 ? -4.836 -27.094 11.609 1 64.75 304 ARG A CA 1
ATOM 2438 C C . ARG A 1 304 ? -4.094 -26.859 12.922 1 64.75 304 ARG A C 1
ATOM 2440 O O . ARG A 1 304 ? -2.926 -27.234 13.055 1 64.75 304 ARG A O 1
ATOM 2447 N N . ALA A 1 305 ? -4.695 -25.969 13.734 1 57 305 ALA A N 1
ATOM 2448 C CA . ALA A 1 305 ? -4.062 -25.688 15.016 1 57 305 ALA A CA 1
ATOM 2449 C C . ALA A 1 305 ? -3.477 -26.969 15.617 1 57 305 ALA A C 1
ATOM 2451 O O . ALA A 1 305 ? -2.424 -26.938 16.266 1 57 305 ALA A O 1
ATOM 2452 N N . ASP A 1 306 ? -4.176 -28.016 15.586 1 47.75 306 ASP A N 1
ATOM 2453 C CA . ASP A 1 306 ? -3.754 -29.25 16.234 1 47.75 306 ASP A CA 1
ATOM 2454 C C . ASP A 1 306 ? -2.891 -30.109 15.305 1 47.75 306 ASP A C 1
ATOM 2456 O O . ASP A 1 306 ? -2.332 -31.125 15.719 1 47.75 306 ASP A O 1
ATOM 2460 N N . ASN A 1 307 ? -3.023 -29.969 14.086 1 50.31 307 ASN A N 1
ATOM 2461 C CA . ASN A 1 307 ? -2.553 -31.078 13.258 1 50.31 307 ASN A CA 1
ATOM 2462 C C . ASN A 1 307 ? -1.159 -30.812 12.703 1 50.31 307 ASN A C 1
ATOM 2464 O O . ASN A 1 307 ? -0.873 -29.703 12.25 1 50.31 307 ASN A O 1
ATOM 2468 N N . GLN A 1 308 ? -0.204 -31.594 13.172 1 46.28 308 GLN A N 1
ATOM 2469 C CA . GLN A 1 308 ? 1.145 -31.859 12.688 1 46.28 308 GLN A CA 1
ATOM 2470 C C . GLN A 1 308 ? 1.144 -32.125 11.18 1 46.28 308 GLN A C 1
ATOM 2472 O O . GLN A 1 308 ? 0.313 -32.875 10.68 1 46.28 308 GLN A O 1
ATOM 2477 N N . LEU A 1 309 ? 1.534 -31.25 10.406 1 50.5 309 LEU A N 1
ATOM 2478 C CA . LEU A 1 309 ? 1.776 -31.344 8.969 1 50.5 309 LEU A CA 1
ATOM 2479 C C . LEU A 1 309 ? 2.24 -32.75 8.586 1 50.5 309 LEU A C 1
ATOM 2481 O O . LEU A 1 309 ? 2.992 -33.375 9.336 1 50.5 309 LEU A O 1
ATOM 2485 N N . LEU A 1 310 ? 1.63 -33.406 7.68 1 50.56 310 LEU A N 1
ATOM 2486 C CA . LEU A 1 310 ? 1.973 -34.625 6.945 1 50.56 310 LEU A CA 1
ATOM 2487 C C . LEU A 1 310 ? 3.379 -34.531 6.367 1 50.56 310 LEU A C 1
ATOM 2489 O O . LEU A 1 310 ? 3.553 -34.125 5.211 1 50.56 310 LEU A O 1
ATOM 2493 N N . ARG A 1 311 ? 4.422 -34.219 7.121 1 49.09 311 ARG A N 1
ATOM 2494 C CA . ARG A 1 311 ? 5.797 -33.844 6.828 1 49.09 311 ARG A CA 1
ATOM 2495 C C . ARG A 1 311 ? 6.414 -34.781 5.785 1 49.09 311 ARG A C 1
ATOM 2497 O O . ARG A 1 311 ? 7.016 -34.312 4.812 1 49.09 311 ARG A O 1
ATOM 2504 N N . TYR A 1 312 ? 6.453 -36.094 6.184 1 47.81 312 TYR A N 1
ATOM 2505 C CA . TYR A 1 312 ? 7.496 -36.969 5.691 1 47.81 312 TYR A CA 1
ATOM 2506 C C . TYR A 1 312 ? 7.148 -37.5 4.305 1 47.81 312 TYR A C 1
ATOM 2508 O O . TYR A 1 312 ? 8.039 -37.781 3.502 1 47.81 312 TYR A O 1
ATOM 2516 N N . GLN A 1 313 ? 5.93 -37.406 3.941 1 61.38 313 GLN A N 1
ATOM 2517 C CA . GLN A 1 313 ? 5.609 -38.188 2.738 1 61.38 313 GLN A CA 1
ATOM 2518 C C . GLN A 1 313 ? 5.922 -37.375 1.479 1 61.38 313 GLN A C 1
ATOM 2520 O O . GLN A 1 313 ? 6.031 -37.938 0.388 1 61.38 313 GLN A O 1
ATOM 2525 N N . PHE A 1 314 ? 6.547 -36.219 1.732 1 65.75 314 PHE A N 1
ATOM 2526 C CA . PHE A 1 314 ? 6.613 -35.375 0.54 1 65.75 314 PHE A CA 1
ATOM 2527 C C . PHE A 1 314 ? 8.062 -35.031 0.188 1 65.75 314 PHE A C 1
ATOM 2529 O O . PHE A 1 314 ? 8.328 -34.031 -0.482 1 65.75 314 PHE A O 1
ATOM 2536 N N . SER A 1 315 ? 9.023 -35.938 0.767 1 76.19 315 SER A N 1
ATOM 2537 C CA . SER A 1 315 ? 10.414 -35.688 0.405 1 76.19 315 SER A CA 1
ATOM 2538 C C . SER A 1 315 ? 11.18 -37 0.164 1 76.19 315 SER A C 1
ATOM 2540 O O . SER A 1 315 ? 10.695 -38.062 0.506 1 76.19 315 SER A O 1
ATOM 2542 N N . ASN A 1 316 ? 12.297 -36.938 -0.622 1 84.25 316 ASN A N 1
ATOM 2543 C CA . ASN A 1 316 ? 13.25 -38.031 -0.804 1 84.25 316 ASN A CA 1
ATOM 2544 C C . ASN A 1 316 ? 14.688 -37.562 -0.603 1 84.25 316 ASN A C 1
ATOM 2546 O O . ASN A 1 316 ? 14.922 -36.406 -0.277 1 84.25 316 ASN A O 1
ATOM 2550 N N . GLY A 1 317 ? 15.602 -38.531 -0.658 1 87.94 317 GLY A N 1
ATOM 255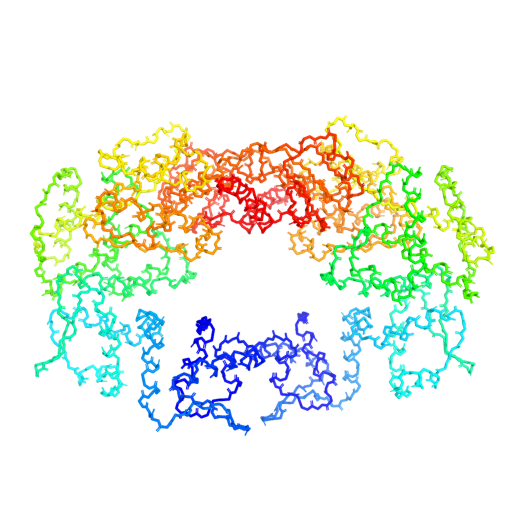1 C CA . GLY A 1 317 ? 17 -38.188 -0.397 1 87.94 317 GLY A CA 1
ATOM 2552 C C . GLY A 1 317 ? 17.516 -37.094 -1.289 1 87.94 317 GLY A C 1
ATOM 2553 O O . GLY A 1 317 ? 18.219 -36.188 -0.82 1 87.94 317 GLY A O 1
ATOM 2554 N N . GLU A 1 318 ? 17.188 -37.156 -2.506 1 91.75 318 GLU A N 1
ATOM 2555 C CA . GLU A 1 318 ? 17.672 -36.188 -3.467 1 91.75 318 GLU A CA 1
ATOM 2556 C C . GLU A 1 318 ? 17.094 -34.781 -3.166 1 91.75 318 GLU A C 1
ATOM 2558 O O . GLU A 1 318 ? 17.844 -33.812 -3.156 1 91.75 318 GLU A O 1
ATOM 2563 N N . SER A 1 319 ? 15.859 -34.75 -2.922 1 93.44 319 SER A N 1
ATOM 2564 C CA . SER A 1 319 ? 15.219 -33.469 -2.641 1 93.44 319 SER A CA 1
ATOM 2565 C C . SER A 1 319 ? 15.758 -32.875 -1.352 1 93.44 319 SER A C 1
ATOM 2567 O O . SER A 1 319 ? 15.891 -31.641 -1.247 1 93.44 319 SER A O 1
ATOM 2569 N N . ARG A 1 320 ? 16.078 -33.625 -0.345 1 94.19 320 ARG A N 1
ATOM 2570 C CA . ARG A 1 320 ? 16.656 -33.125 0.908 1 94.19 320 ARG A CA 1
ATOM 2571 C C . ARG A 1 320 ? 18.016 -32.5 0.681 1 94.19 320 ARG A C 1
ATOM 2573 O O . ARG A 1 320 ? 18.312 -31.438 1.219 1 94.19 320 ARG A O 1
ATOM 2580 N N . ARG A 1 321 ? 18.828 -33.188 -0.137 1 95.88 321 ARG A N 1
ATOM 2581 C CA . ARG A 1 321 ? 20.156 -32.688 -0.43 1 95.88 321 ARG A CA 1
ATOM 2582 C C . ARG A 1 321 ? 20.094 -31.359 -1.176 1 95.88 321 ARG A C 1
ATOM 2584 O O . ARG A 1 321 ? 20.828 -30.422 -0.85 1 95.88 321 ARG A O 1
ATOM 2591 N N . ILE A 1 322 ? 19.266 -31.312 -2.088 1 96.44 322 ILE A N 1
ATOM 2592 C CA . ILE A 1 322 ? 19.141 -30.109 -2.91 1 96.44 322 ILE A CA 1
ATOM 2593 C C . ILE A 1 322 ? 18.578 -28.969 -2.066 1 96.44 322 ILE A C 1
ATOM 2595 O O . ILE A 1 322 ? 19.016 -27.828 -2.195 1 96.44 322 ILE A O 1
ATOM 2599 N N . THR A 1 323 ? 17.609 -29.312 -1.219 1 96.38 323 THR A N 1
ATOM 2600 C CA . THR A 1 323 ? 17.016 -28.312 -0.336 1 96.38 323 THR A CA 1
ATOM 2601 C C . THR A 1 323 ? 18.078 -27.703 0.576 1 96.38 323 THR A C 1
ATOM 2603 O O . THR A 1 323 ? 18.156 -26.484 0.732 1 96.38 323 THR A O 1
ATOM 2606 N N . ARG A 1 324 ? 18.875 -28.484 1.138 1 96.19 324 ARG A N 1
ATOM 2607 C CA . ARG A 1 324 ? 19.938 -28.031 2.02 1 96.19 324 ARG A CA 1
ATOM 2608 C C . ARG A 1 324 ? 20.953 -27.172 1.258 1 96.19 324 ARG A C 1
ATOM 2610 O O . ARG A 1 324 ? 21.375 -26.125 1.749 1 96.19 324 ARG A O 1
ATOM 2617 N N . ALA A 1 325 ? 21.312 -27.625 0.093 1 97.5 325 ALA A N 1
ATOM 2618 C CA . ALA A 1 325 ? 22.266 -26.891 -0.727 1 97.5 325 ALA A CA 1
ATOM 2619 C C . ALA A 1 325 ? 21.719 -25.531 -1.124 1 97.5 325 ALA A C 1
ATOM 2621 O O . ALA A 1 325 ? 22.438 -24.516 -1.045 1 97.5 325 ALA A O 1
ATOM 2622 N N . LEU A 1 326 ? 20.5 -25.547 -1.539 1 98 326 LEU A N 1
ATOM 2623 C CA . LEU A 1 326 ? 19.859 -24.297 -1.968 1 98 326 LEU A CA 1
ATOM 2624 C C . LEU A 1 326 ? 19.781 -23.297 -0.817 1 98 326 LEU A C 1
ATOM 2626 O O . LEU A 1 326 ? 20.094 -22.125 -0.991 1 98 326 LEU A O 1
ATOM 2630 N N . THR A 1 327 ? 19.359 -23.766 0.34 1 97.69 327 THR A N 1
ATOM 2631 C CA . THR A 1 327 ? 19.25 -22.922 1.518 1 97.69 327 THR A CA 1
ATOM 2632 C C . THR A 1 327 ? 20.609 -22.375 1.924 1 97.69 327 THR A C 1
ATOM 2634 O O . THR A 1 327 ? 20.734 -21.188 2.258 1 97.69 327 THR A O 1
ATOM 2637 N N . GLN A 1 328 ? 21.594 -23.203 1.834 1 96.94 328 GLN A N 1
ATOM 2638 C CA . GLN A 1 328 ? 22.953 -22.797 2.188 1 96.94 328 GLN A CA 1
ATOM 2639 C C . GLN A 1 328 ? 23.484 -21.75 1.214 1 96.94 328 GLN A C 1
ATOM 2641 O O . GLN A 1 328 ? 24.031 -20.719 1.633 1 96.94 328 GLN A O 1
ATOM 2646 N N . ILE A 1 329 ? 23.375 -22.016 0.002 1 96.88 329 ILE A N 1
ATOM 2647 C CA . ILE A 1 329 ? 23.891 -21.109 -1.026 1 96.88 329 ILE A CA 1
ATOM 2648 C C . ILE A 1 329 ? 23.188 -19.75 -0.912 1 96.88 329 ILE A C 1
ATOM 2650 O O . ILE A 1 329 ? 23.844 -18.703 -0.982 1 96.88 329 ILE A O 1
ATOM 2654 N N . PHE A 1 330 ? 21.906 -19.797 -0.722 1 96.19 330 PHE A N 1
ATOM 2655 C CA . PHE A 1 330 ? 21.156 -18.547 -0.582 1 96.19 330 PHE A CA 1
ATOM 2656 C C . PHE A 1 330 ? 21.594 -17.797 0.671 1 96.19 330 PHE A C 1
ATOM 2658 O O . PHE A 1 330 ? 21.766 -16.578 0.638 1 96.19 330 PHE A O 1
ATOM 2665 N N . SER A 1 331 ? 21.688 -18.547 1.701 1 93.38 331 SER A N 1
ATOM 2666 C CA . SER A 1 331 ? 22.141 -17.953 2.957 1 93.38 331 SER A CA 1
ATOM 2667 C C . SER A 1 331 ? 23.469 -17.25 2.781 1 93.38 331 SER A C 1
ATOM 2669 O O . SER A 1 331 ? 23.672 -16.141 3.287 1 93.38 331 SER A O 1
ATOM 2671 N N . ASP A 1 332 ? 24.328 -17.859 2.08 1 92.44 332 ASP A N 1
ATOM 2672 C CA . ASP A 1 332 ? 25.656 -17.312 1.84 1 92.44 332 ASP A CA 1
ATOM 2673 C C . ASP A 1 332 ? 25.578 -16.047 0.979 1 92.44 332 ASP A C 1
ATOM 2675 O O . ASP A 1 332 ? 26.312 -15.086 1.215 1 92.44 332 ASP A O 1
ATOM 2679 N N . LEU A 1 333 ? 24.75 -16.125 0.015 1 89.88 333 LEU A N 1
ATOM 2680 C CA . LEU A 1 333 ? 24.609 -15 -0.908 1 89.88 333 LEU A CA 1
ATOM 2681 C C . LEU A 1 333 ? 24.125 -13.75 -0.175 1 89.88 333 LEU A C 1
ATOM 2683 O O . LEU A 1 333 ? 24.547 -12.641 -0.499 1 89.88 333 LEU A O 1
ATOM 2687 N N . ILE A 1 334 ? 23.25 -13.984 0.831 1 84.75 334 ILE A N 1
ATOM 2688 C CA . ILE A 1 334 ? 22.641 -12.82 1.462 1 84.75 334 ILE A CA 1
ATOM 2689 C C . ILE A 1 334 ? 23.297 -12.562 2.816 1 84.75 334 ILE A C 1
ATOM 2691 O O . ILE A 1 334 ? 22.969 -11.594 3.5 1 84.75 334 ILE A O 1
ATOM 2695 N N . ASN A 1 335 ? 24.141 -13.445 3.328 1 82.94 335 ASN A N 1
ATOM 2696 C CA . ASN A 1 335 ? 24.859 -13.367 4.594 1 82.94 335 ASN A CA 1
ATOM 2697 C C . ASN A 1 335 ? 23.906 -13.398 5.785 1 82.94 335 ASN A C 1
ATOM 2699 O O . ASN A 1 335 ? 24.031 -12.594 6.707 1 82.94 335 ASN A O 1
ATOM 2703 N N . ILE A 1 336 ? 22.844 -14.117 5.695 1 82.31 336 ILE A N 1
ATOM 2704 C CA . ILE A 1 336 ? 21.891 -14.438 6.758 1 82.31 336 ILE A CA 1
ATOM 2705 C C . ILE A 1 336 ? 21.703 -15.953 6.824 1 82.31 336 ILE A C 1
ATOM 2707 O O . ILE A 1 336 ? 21.406 -16.594 5.812 1 82.31 336 ILE A O 1
ATOM 2711 N N . ASP A 1 337 ? 21.875 -16.484 7.926 1 88.56 337 ASP A N 1
ATOM 2712 C CA . ASP A 1 337 ? 21.734 -17.922 8.07 1 88.56 337 ASP A CA 1
ATOM 2713 C C . ASP A 1 337 ? 20.266 -18.328 8.172 1 88.56 337 ASP A C 1
ATOM 2715 O O . ASP A 1 337 ? 19.625 -18.078 9.195 1 88.56 337 ASP A O 1
ATOM 2719 N N . LEU A 1 338 ? 19.75 -18.875 7.137 1 91.31 338 LEU A N 1
ATOM 2720 C CA . LEU A 1 338 ? 18.344 -19.281 7.105 1 91.31 338 LEU A CA 1
ATOM 2721 C C . LEU A 1 338 ? 18.203 -20.781 7.352 1 91.31 338 LEU A C 1
ATOM 2723 O O . LEU A 1 338 ? 17.109 -21.328 7.297 1 91.31 338 LEU A O 1
ATOM 2727 N N . ARG A 1 339 ? 19.328 -21.547 7.688 1 91.56 339 ARG A N 1
ATOM 2728 C CA . ARG A 1 339 ? 19.359 -23 7.82 1 91.56 339 ARG A CA 1
ATOM 2729 C C . ARG A 1 339 ? 18.562 -23.453 9.031 1 91.56 339 ARG A C 1
ATOM 2731 O O . ARG A 1 339 ? 18.094 -24.594 9.086 1 91.56 339 ARG A O 1
ATOM 2738 N N . THR A 1 340 ? 18.281 -22.484 9.906 1 87.81 340 THR A N 1
ATOM 2739 C CA . THR A 1 340 ? 17.578 -22.844 11.133 1 87.81 340 THR A CA 1
ATOM 2740 C C . THR A 1 340 ? 16.094 -22.562 11.008 1 87.81 340 THR A C 1
ATOM 2742 O O . THR A 1 340 ? 15.32 -22.844 11.922 1 87.81 340 THR A O 1
ATOM 2745 N N . ASP A 1 341 ? 15.68 -21.969 9.898 1 89.44 341 ASP A N 1
ATOM 2746 C CA . ASP A 1 341 ? 14.258 -21.703 9.688 1 89.44 341 ASP A CA 1
ATOM 2747 C C . ASP A 1 341 ? 13.516 -22.984 9.297 1 89.44 341 ASP A C 1
ATOM 2749 O O . ASP A 1 341 ? 13.516 -23.375 8.125 1 89.44 341 ASP A O 1
ATOM 2753 N N . LYS A 1 342 ? 12.797 -23.562 10.242 1 87.31 342 LYS A N 1
ATOM 2754 C CA . LYS A 1 342 ? 12.117 -24.844 10.039 1 87.31 342 LYS A CA 1
ATOM 2755 C C . LYS A 1 342 ? 11.016 -24.719 8.984 1 87.31 342 LYS A C 1
ATOM 2757 O O . LYS A 1 342 ? 10.797 -25.641 8.195 1 87.31 342 LYS A O 1
ATOM 2762 N N . LEU A 1 343 ? 10.359 -23.641 9.016 1 86.62 343 LEU A N 1
ATOM 2763 C CA . LEU A 1 343 ? 9.266 -23.453 8.07 1 86.62 343 LEU A CA 1
ATOM 2764 C C . LEU A 1 343 ? 9.797 -23.328 6.641 1 86.62 343 LEU A C 1
ATOM 2766 O O . LEU A 1 343 ? 9.188 -23.859 5.707 1 86.62 343 LEU A O 1
ATOM 2770 N N . LEU A 1 344 ? 10.938 -22.625 6.508 1 92.56 344 LEU A N 1
ATOM 2771 C CA . LEU A 1 344 ? 11.57 -22.547 5.195 1 92.56 344 LEU A CA 1
ATOM 2772 C C . LEU A 1 344 ? 11.969 -23.938 4.703 1 92.56 344 LEU A C 1
ATOM 2774 O O . LEU A 1 344 ? 11.688 -24.297 3.561 1 92.56 344 LEU A O 1
ATOM 2778 N N . HIS A 1 345 ? 12.586 -24.656 5.578 1 92.31 345 HIS A N 1
ATOM 2779 C CA . HIS A 1 345 ? 13.086 -25.984 5.227 1 92.31 345 HIS A CA 1
ATOM 2780 C C . HIS A 1 345 ? 11.945 -26.906 4.801 1 92.31 345 HIS A C 1
ATOM 2782 O O . HIS A 1 345 ? 12.023 -27.547 3.75 1 92.31 345 HIS A O 1
ATOM 2788 N N . GLU A 1 346 ? 10.938 -26.938 5.582 1 87.56 346 GLU A N 1
ATOM 2789 C CA . GLU A 1 346 ? 9.797 -27.812 5.289 1 87.56 346 GLU A CA 1
ATOM 2790 C C . GLU A 1 346 ? 9.086 -27.375 4.012 1 87.56 346 GLU A C 1
ATOM 2792 O O . GLU A 1 346 ? 8.703 -28.203 3.191 1 87.56 346 GLU A O 1
ATOM 2797 N N . GLY A 1 347 ? 8.875 -26.094 3.865 1 90.19 347 GLY A N 1
ATOM 2798 C CA . GLY A 1 347 ? 8.25 -25.578 2.664 1 90.19 347 GLY A CA 1
ATOM 2799 C C . GLY A 1 347 ? 9.023 -25.891 1.398 1 90.19 347 GLY A C 1
ATOM 2800 O O . GLY A 1 347 ? 8.438 -26.281 0.384 1 90.19 347 GLY A O 1
ATOM 2801 N N . LEU A 1 348 ? 10.359 -25.766 1.459 1 93.81 348 LEU A N 1
ATOM 2802 C CA . LEU A 1 348 ? 11.203 -26.047 0.305 1 93.81 348 LEU A CA 1
ATOM 2803 C C . LEU A 1 348 ? 11.195 -27.547 -0.015 1 93.81 348 LEU A C 1
ATOM 2805 O O . LEU A 1 348 ? 11.227 -27.938 -1.186 1 93.81 348 LEU A O 1
ATOM 2809 N N . LEU A 1 349 ? 11.195 -28.328 1.018 1 91.19 349 LEU A N 1
ATOM 2810 C CA . LEU A 1 349 ? 11.172 -29.781 0.798 1 91.19 349 LEU A CA 1
ATOM 2811 C C . LEU A 1 349 ? 9.93 -30.188 0.012 1 91.19 349 LEU A C 1
ATOM 2813 O O . LEU A 1 349 ? 10.016 -31 -0.913 1 91.19 349 LEU A O 1
ATOM 2817 N N . ILE A 1 350 ? 8.82 -29.625 0.378 1 89.25 350 ILE A N 1
ATOM 2818 C CA . ILE A 1 350 ? 7.551 -29.938 -0.263 1 89.25 350 ILE A CA 1
ATOM 2819 C C . ILE A 1 350 ? 7.555 -29.422 -1.699 1 89.25 350 ILE A C 1
ATOM 2821 O O . ILE A 1 350 ? 6.969 -30.031 -2.592 1 89.25 350 ILE A O 1
ATOM 2825 N N . HIS A 1 351 ? 8.297 -28.375 -1.965 1 92.88 351 HIS A N 1
ATOM 2826 C CA . HIS A 1 351 ? 8.336 -27.75 -3.279 1 92.88 351 HIS A CA 1
ATOM 2827 C C . HIS A 1 351 ? 9.367 -28.422 -4.184 1 92.88 351 HIS A C 1
ATOM 2829 O O . HIS A 1 351 ? 9.133 -28.609 -5.379 1 92.88 351 HIS A O 1
ATOM 2835 N N . ILE A 1 352 ? 10.492 -28.828 -3.648 1 95.19 352 ILE A N 1
ATOM 2836 C CA . ILE A 1 352 ? 11.648 -29.234 -4.449 1 95.19 352 ILE A CA 1
ATOM 2837 C C . ILE A 1 352 ? 11.422 -30.641 -5.012 1 95.19 352 ILE A C 1
ATOM 2839 O O . ILE A 1 352 ? 11.812 -30.922 -6.145 1 95.19 352 ILE A O 1
ATOM 2843 N N . LYS A 1 353 ? 10.828 -31.484 -4.254 1 93.12 353 LYS A N 1
ATOM 2844 C CA . LYS A 1 353 ? 10.617 -32.844 -4.758 1 93.12 353 LYS A CA 1
ATOM 2845 C C . LYS A 1 353 ? 9.773 -32.844 -6.031 1 93.12 353 LYS A C 1
ATOM 2847 O O . LYS A 1 353 ? 10.203 -33.344 -7.062 1 93.12 353 LYS A O 1
ATOM 2852 N N . PRO A 1 354 ? 8.625 -32.188 -6.004 1 94.31 354 PRO A N 1
ATOM 2853 C CA . PRO A 1 354 ? 7.871 -32.125 -7.258 1 94.31 354 PRO A CA 1
ATOM 2854 C C . PRO A 1 354 ? 8.594 -31.312 -8.336 1 94.31 354 PRO A C 1
ATOM 2856 O O . PRO A 1 354 ? 8.461 -31.609 -9.523 1 94.31 354 PRO A O 1
ATOM 2859 N N . LEU A 1 355 ? 9.352 -30.359 -7.926 1 95.62 355 LEU A N 1
ATOM 2860 C CA . LEU A 1 355 ? 10.125 -29.578 -8.891 1 95.62 355 LEU A CA 1
ATOM 2861 C C . LEU A 1 355 ? 11.094 -30.469 -9.656 1 95.62 355 LEU A C 1
ATOM 2863 O O . LEU A 1 355 ? 11.242 -30.344 -10.867 1 95.62 355 LEU A O 1
ATOM 2867 N N . LEU A 1 356 ? 11.758 -31.328 -8.969 1 94.81 356 LEU A N 1
ATOM 2868 C CA . LEU A 1 356 ? 12.68 -32.25 -9.617 1 94.81 356 LEU A CA 1
ATOM 2869 C C . LEU A 1 356 ? 11.953 -33.156 -10.617 1 94.81 356 LEU A C 1
ATOM 2871 O O . LEU A 1 356 ? 12.492 -33.438 -11.688 1 94.81 356 LEU A O 1
ATOM 2875 N N . ASN A 1 357 ? 10.773 -33.5 -10.266 1 92.88 357 ASN A N 1
ATOM 2876 C CA . ASN A 1 357 ? 9.961 -34.281 -11.219 1 92.88 357 ASN A CA 1
ATOM 2877 C C . ASN A 1 357 ? 9.602 -33.438 -12.445 1 92.88 357 ASN A C 1
ATOM 2879 O O . ASN A 1 357 ? 9.617 -33.938 -13.57 1 92.88 357 ASN A O 1
ATOM 2883 N N . ARG A 1 358 ? 9.289 -32.219 -12.203 1 94.31 358 ARG A N 1
ATOM 2884 C CA . ARG A 1 358 ? 8.961 -31.328 -13.32 1 94.31 358 ARG A CA 1
ATOM 2885 C C . ARG A 1 358 ? 10.148 -31.141 -14.25 1 94.31 358 ARG A C 1
ATOM 2887 O O . ARG A 1 358 ? 9.992 -31.109 -15.469 1 94.31 358 ARG A O 1
ATOM 2894 N N . LEU A 1 359 ? 11.266 -31.031 -13.648 1 93.38 359 LEU A N 1
ATOM 2895 C CA . LEU A 1 359 ? 12.477 -30.922 -14.453 1 93.38 359 LEU A CA 1
ATOM 2896 C C . LEU A 1 359 ? 12.727 -32.219 -15.234 1 93.38 359 LEU A C 1
ATOM 2898 O O . LEU A 1 359 ? 13.055 -32.156 -16.422 1 93.38 359 LEU A O 1
ATOM 2902 N N . LYS A 1 360 ? 12.531 -33.25 -14.578 1 89.81 360 LYS A N 1
ATOM 2903 C CA . LYS A 1 360 ? 12.766 -34.562 -15.18 1 89.81 360 LYS A CA 1
ATOM 2904 C C . LYS A 1 360 ? 11.812 -34.812 -16.344 1 89.81 360 LYS A C 1
ATOM 2906 O O . LYS A 1 360 ? 12.227 -35.312 -17.391 1 89.81 360 LYS A O 1
ATOM 2911 N N . TYR A 1 361 ? 10.602 -34.438 -16.172 1 87.25 361 TYR A N 1
ATOM 2912 C CA . TYR A 1 361 ? 9.578 -34.781 -17.156 1 87.25 361 TYR A CA 1
ATOM 2913 C C . TYR A 1 361 ? 9.211 -33.562 -18 1 87.25 361 TYR A C 1
ATOM 2915 O O . TYR A 1 361 ? 8.242 -33.594 -18.766 1 87.25 361 TYR A O 1
ATOM 2923 N N . GLN A 1 362 ? 9.883 -32.438 -17.812 1 87.12 362 GLN A N 1
ATOM 2924 C CA . GLN A 1 362 ? 9.742 -31.219 -18.609 1 87.12 362 GLN A CA 1
ATOM 2925 C C . GLN A 1 362 ? 8.312 -30.672 -18.516 1 87.12 362 GLN A C 1
ATOM 2927 O O . GLN A 1 362 ? 7.688 -30.391 -19.531 1 87.12 362 GLN A O 1
ATOM 2932 N N . ILE A 1 363 ? 7.84 -30.703 -17.344 1 90.12 363 ILE A N 1
ATOM 2933 C CA . ILE A 1 363 ? 6.531 -30.125 -17.062 1 90.12 363 ILE A CA 1
ATOM 2934 C C . ILE A 1 363 ? 6.688 -28.672 -16.609 1 90.12 363 ILE A C 1
ATOM 2936 O O . ILE A 1 363 ? 7.477 -28.375 -15.719 1 90.12 363 ILE A O 1
ATOM 2940 N N . HIS A 1 364 ? 5.953 -27.797 -17.297 1 88.44 364 HIS A N 1
ATOM 2941 C CA . HIS A 1 364 ? 6.047 -26.375 -16.984 1 88.44 364 HIS A CA 1
ATOM 2942 C C . HIS A 1 364 ? 4.793 -25.891 -16.281 1 88.44 364 HIS A C 1
ATOM 2944 O O . HIS A 1 364 ? 3.674 -26.172 -16.703 1 88.44 364 HIS A O 1
ATOM 2950 N N . ILE A 1 365 ? 5.051 -25.234 -15.156 1 90.44 365 ILE A N 1
ATOM 2951 C CA . ILE A 1 365 ? 3.951 -24.641 -14.406 1 90.44 365 ILE A CA 1
ATOM 2952 C C . ILE A 1 365 ? 4.039 -23.125 -14.477 1 90.44 365 ILE A C 1
ATOM 2954 O O . ILE A 1 365 ? 5.051 -22.531 -14.086 1 90.44 365 ILE A O 1
ATOM 2958 N N . ARG A 1 366 ? 2.969 -22.531 -14.93 1 86.12 366 ARG A N 1
ATOM 2959 C CA . ARG A 1 366 ? 2.926 -21.078 -14.984 1 86.12 366 ARG A CA 1
ATOM 2960 C C . ARG A 1 366 ? 2.711 -20.484 -13.594 1 86.12 366 ARG A C 1
ATOM 2962 O O . ARG A 1 366 ? 1.944 -21.016 -12.797 1 86.12 366 ARG A O 1
ATOM 2969 N N . ASN A 1 367 ? 3.453 -19.406 -13.328 1 89.19 367 ASN A N 1
ATOM 2970 C CA . ASN A 1 367 ? 3.293 -18.656 -12.086 1 89.19 367 ASN A CA 1
ATOM 2971 C C . ASN A 1 367 ? 2.512 -17.375 -12.312 1 89.19 367 ASN A C 1
ATOM 2973 O O . ASN A 1 367 ? 3.059 -16.391 -12.82 1 89.19 367 ASN A O 1
ATOM 2977 N N . PRO A 1 368 ? 1.279 -17.375 -11.891 1 82.56 368 PRO A N 1
ATOM 2978 C CA . PRO A 1 368 ? 0.456 -16.188 -12.125 1 82.56 368 PRO A CA 1
ATOM 2979 C C . PRO A 1 368 ? 0.952 -14.969 -11.367 1 82.56 368 PRO A C 1
ATOM 2981 O O . PRO A 1 368 ? 0.58 -13.836 -11.695 1 82.56 368 PRO A O 1
ATOM 2984 N N . LEU A 1 369 ? 1.884 -15.148 -10.367 1 87.75 369 LEU A N 1
ATOM 2985 C CA . LEU A 1 369 ? 2.346 -14.047 -9.531 1 87.75 369 LEU A CA 1
ATOM 2986 C C . LEU A 1 369 ? 3.74 -13.594 -9.945 1 87.75 369 LEU A C 1
ATOM 2988 O O . LEU A 1 369 ? 4.359 -12.766 -9.273 1 87.75 369 LEU A O 1
ATOM 2992 N N . LEU A 1 370 ? 4.211 -14.062 -11.062 1 91.06 370 LEU A N 1
ATOM 2993 C CA . LEU A 1 370 ? 5.609 -13.852 -11.414 1 91.06 370 LEU A CA 1
ATOM 2994 C C . LEU A 1 370 ? 5.918 -12.359 -11.555 1 91.06 370 LEU A C 1
ATOM 2996 O O . LEU A 1 370 ? 6.906 -11.875 -11 1 91.06 370 LEU A O 1
ATOM 3000 N N . ASP A 1 371 ? 5.07 -11.633 -12.227 1 86.44 371 ASP A N 1
ATOM 3001 C CA . ASP A 1 371 ? 5.309 -10.203 -12.438 1 86.44 371 ASP A CA 1
ATOM 3002 C C . ASP A 1 371 ? 5.266 -9.445 -11.117 1 86.44 371 ASP A C 1
ATOM 3004 O O . ASP A 1 371 ? 6.074 -8.539 -10.891 1 86.44 371 ASP A O 1
ATOM 3008 N N . ASP A 1 372 ? 4.34 -9.797 -10.328 1 85.69 372 ASP A N 1
ATOM 3009 C CA . ASP A 1 372 ? 4.23 -9.18 -9.008 1 85.69 372 ASP A CA 1
ATOM 3010 C C . ASP A 1 372 ? 5.465 -9.469 -8.164 1 85.69 372 ASP A C 1
ATOM 3012 O O . ASP A 1 372 ? 5.957 -8.594 -7.449 1 85.69 372 ASP A O 1
ATOM 3016 N N . ILE A 1 373 ? 5.957 -10.672 -8.211 1 90.62 373 ILE A N 1
ATOM 3017 C CA . ILE A 1 373 ? 7.125 -11.102 -7.449 1 90.62 373 ILE A CA 1
ATOM 3018 C C . ILE A 1 373 ? 8.352 -10.305 -7.895 1 90.62 373 ILE A C 1
ATOM 3020 O O . ILE A 1 373 ? 9.094 -9.789 -7.062 1 90.62 373 ILE A O 1
ATOM 3024 N N . LYS A 1 374 ? 8.477 -10.148 -9.18 1 89.69 374 LYS A N 1
ATOM 3025 C CA . LYS A 1 374 ? 9.625 -9.414 -9.719 1 89.69 374 LYS A CA 1
ATOM 3026 C C . LYS A 1 374 ? 9.531 -7.93 -9.383 1 89.69 374 LYS A C 1
ATOM 3028 O O . LYS A 1 374 ? 10.555 -7.277 -9.148 1 89.69 374 LYS A O 1
ATOM 3033 N N . SER A 1 375 ? 8.344 -7.473 -9.336 1 84 375 SER A N 1
ATOM 3034 C CA . SER A 1 375 ? 8.141 -6.059 -9.031 1 84 375 SER A CA 1
ATOM 3035 C C . SER A 1 375 ? 8.367 -5.773 -7.551 1 84 375 SER A C 1
ATOM 3037 O O . SER A 1 375 ? 8.992 -4.766 -7.195 1 84 375 SER A O 1
ATOM 3039 N N . GLU A 1 376 ? 7.918 -6.633 -6.766 1 78.31 376 GLU A N 1
ATOM 3040 C CA . GLU A 1 376 ? 7.914 -6.379 -5.328 1 78.31 376 GLU A CA 1
ATOM 3041 C C . GLU A 1 376 ? 9.188 -6.902 -4.672 1 78.31 376 GLU A C 1
ATOM 3043 O O . GLU A 1 376 ? 9.648 -6.352 -3.668 1 78.31 376 GLU A O 1
ATOM 3048 N N . PHE A 1 377 ? 9.734 -7.98 -5.238 1 84.88 377 PHE A N 1
ATOM 3049 C CA . PHE A 1 377 ? 10.836 -8.672 -4.578 1 84.88 377 PHE A CA 1
ATOM 3050 C C . PHE A 1 377 ? 11.984 -8.906 -5.551 1 84.88 377 PHE A C 1
ATOM 3052 O O . PHE A 1 377 ? 12.539 -10.008 -5.605 1 84.88 377 PHE A O 1
ATOM 3059 N N . ILE A 1 378 ? 12.352 -7.898 -6.359 1 86.12 378 ILE A N 1
ATOM 3060 C CA . ILE A 1 378 ? 13.289 -8.07 -7.465 1 86.12 378 ILE A CA 1
ATOM 3061 C C . ILE A 1 378 ? 14.641 -8.539 -6.93 1 86.12 378 ILE A C 1
ATOM 3063 O O . ILE A 1 378 ? 15.297 -9.383 -7.539 1 86.12 378 ILE A O 1
ATOM 3067 N N . ASP A 1 379 ? 15.078 -7.949 -5.773 1 84.25 379 ASP A N 1
ATOM 3068 C CA . ASP A 1 379 ? 16.375 -8.312 -5.23 1 84.25 379 ASP A CA 1
ATOM 3069 C C . ASP A 1 379 ? 16.406 -9.773 -4.793 1 84.25 379 ASP A C 1
ATOM 3071 O O . ASP A 1 379 ? 17.359 -10.5 -5.086 1 84.25 379 ASP A O 1
ATOM 3075 N N . ILE A 1 380 ? 15.398 -10.156 -4.07 1 88.88 380 ILE A N 1
ATOM 3076 C CA . ILE A 1 380 ? 15.312 -11.531 -3.582 1 88.88 380 ILE A CA 1
ATOM 3077 C C . ILE A 1 380 ? 15.164 -12.492 -4.758 1 88.88 380 ILE A C 1
ATOM 3079 O O . ILE A 1 380 ? 15.703 -13.602 -4.738 1 88.88 380 ILE A O 1
ATOM 3083 N N . TYR A 1 381 ? 14.43 -12.133 -5.781 1 94.5 381 TYR A N 1
ATOM 3084 C CA . TYR A 1 381 ? 14.258 -12.93 -6.992 1 94.5 381 TYR A CA 1
ATOM 3085 C C . TYR A 1 381 ? 15.602 -13.188 -7.664 1 94.5 381 TYR A C 1
ATOM 3087 O O . TYR A 1 381 ? 15.914 -14.32 -8.031 1 94.5 381 TYR A O 1
ATOM 3095 N N . GLU A 1 382 ? 16.344 -12.141 -7.773 1 93.25 382 GLU A N 1
ATOM 3096 C CA . GLU A 1 382 ? 17.641 -12.25 -8.43 1 93.25 382 GLU A CA 1
ATOM 3097 C C . GLU A 1 382 ? 18.578 -13.156 -7.637 1 93.25 382 GLU A C 1
ATOM 3099 O O . GLU A 1 382 ? 19.312 -13.961 -8.219 1 93.25 382 GLU A O 1
ATOM 3104 N N . MET A 1 383 ? 18.562 -13 -6.359 1 93.5 383 MET A N 1
ATOM 3105 C CA . MET A 1 383 ? 19.391 -13.852 -5.512 1 93.5 383 MET A CA 1
ATOM 3106 C C . MET A 1 383 ? 18.953 -15.305 -5.59 1 93.5 383 MET A C 1
ATOM 3108 O O . MET A 1 383 ? 19.781 -16.219 -5.57 1 93.5 383 MET A O 1
ATOM 3112 N N . THR A 1 384 ? 17.625 -15.484 -5.594 1 97.25 384 THR A N 1
ATOM 3113 C CA . THR A 1 384 ? 17.094 -16.828 -5.727 1 97.25 384 THR A CA 1
ATOM 3114 C C . THR A 1 384 ? 17.516 -17.469 -7.047 1 97.25 384 THR A C 1
ATOM 3116 O O . THR A 1 384 ? 17.891 -18.641 -7.09 1 97.25 384 THR A O 1
ATOM 3119 N N . GLN A 1 385 ? 17.438 -16.672 -8.117 1 96.94 385 GLN A N 1
ATOM 3120 C CA . GLN A 1 385 ? 17.875 -17.125 -9.43 1 96.94 385 GLN A CA 1
ATOM 3121 C C . GLN A 1 385 ? 19.344 -17.547 -9.422 1 96.94 385 GLN A C 1
ATOM 3123 O O . GLN A 1 385 ? 19.703 -18.594 -9.953 1 96.94 385 GLN A O 1
ATOM 3128 N N . GLN A 1 386 ? 20.125 -16.719 -8.797 1 96.56 386 GLN A N 1
ATOM 3129 C CA . GLN A 1 386 ? 21.547 -17.016 -8.695 1 96.56 386 GLN A CA 1
ATOM 3130 C C . GLN A 1 386 ? 21.781 -18.297 -7.902 1 96.56 386 GLN A C 1
ATOM 3132 O O . GLN A 1 386 ? 22.594 -19.141 -8.305 1 96.56 386 GLN A O 1
ATOM 3137 N N . ALA A 1 387 ? 21.125 -18.391 -6.812 1 97.44 387 ALA A N 1
ATOM 3138 C CA . ALA A 1 387 ? 21.266 -19.578 -5.977 1 97.44 387 ALA A CA 1
ATOM 3139 C C . ALA A 1 387 ? 20.844 -20.828 -6.734 1 97.44 387 ALA A C 1
ATOM 3141 O O . ALA A 1 387 ? 21.516 -21.859 -6.672 1 97.44 387 ALA A O 1
ATOM 3142 N N . MET A 1 388 ? 19.719 -20.781 -7.426 1 97.31 388 MET A N 1
ATOM 3143 C CA . MET A 1 388 ? 19.219 -21.938 -8.156 1 97.31 388 MET A CA 1
ATOM 3144 C C . MET A 1 388 ? 20.141 -22.312 -9.305 1 97.31 388 MET A C 1
ATOM 3146 O O . MET A 1 388 ? 20.312 -23.484 -9.617 1 97.31 388 MET A O 1
ATOM 3150 N N . ASN A 1 389 ? 20.688 -21.312 -9.969 1 96.81 389 ASN A N 1
ATOM 3151 C CA . ASN A 1 389 ? 21.656 -21.594 -11.016 1 96.81 389 ASN A CA 1
ATOM 3152 C C . ASN A 1 389 ? 22.859 -22.375 -10.492 1 96.81 389 ASN A C 1
ATOM 3154 O O . ASN A 1 389 ? 23.328 -23.312 -11.141 1 96.81 389 ASN A O 1
ATOM 3158 N N . GLU A 1 390 ? 23.328 -21.953 -9.367 1 97 390 GLU A N 1
ATOM 3159 C CA . GLU A 1 390 ? 24.453 -22.656 -8.75 1 97 390 GLU A CA 1
ATOM 3160 C C . GLU A 1 390 ? 24.078 -24.094 -8.383 1 97 390 GLU A C 1
ATOM 3162 O O . GLU A 1 390 ? 24.891 -25 -8.539 1 97 390 GLU A O 1
ATOM 3167 N N . VAL A 1 391 ? 22.938 -24.266 -7.859 1 97.5 391 VAL A N 1
ATOM 3168 C CA . VAL A 1 391 ? 22.453 -25.594 -7.496 1 97.5 391 VAL A CA 1
ATOM 3169 C C . VAL A 1 391 ? 22.344 -26.453 -8.742 1 97.5 391 VAL A C 1
ATOM 3171 O O . VAL A 1 391 ? 22.719 -27.641 -8.719 1 97.5 391 VAL A O 1
ATOM 3174 N N . CYS A 1 392 ? 21.797 -25.906 -9.797 1 96.5 392 CYS A N 1
ATOM 3175 C CA . CYS A 1 392 ? 21.656 -26.656 -11.047 1 96.5 392 CYS A CA 1
ATOM 3176 C C . CYS A 1 392 ? 23 -27.094 -11.578 1 96.5 392 CYS A C 1
ATOM 3178 O O . CYS A 1 392 ? 23.141 -28.234 -12.055 1 96.5 392 CYS A O 1
ATOM 3180 N N . LEU A 1 393 ? 23.938 -26.281 -11.477 1 96.06 393 LEU A N 1
ATOM 3181 C CA . LEU A 1 393 ? 25.281 -26.609 -11.914 1 96.06 393 LEU A CA 1
ATOM 3182 C C . LEU A 1 393 ? 25.875 -27.719 -11.047 1 96.06 393 LEU A C 1
ATOM 3184 O O . LEU A 1 393 ? 26.453 -28.672 -11.562 1 96.06 393 LEU A O 1
ATOM 3188 N N . ARG A 1 394 ? 25.719 -27.562 -9.797 1 95.69 394 ARG A N 1
ATOM 3189 C CA . ARG A 1 394 ? 26.297 -28.484 -8.828 1 95.69 394 ARG A CA 1
ATOM 3190 C C . ARG A 1 394 ? 25.688 -29.875 -8.961 1 95.69 394 ARG A C 1
ATOM 3192 O O . ARG A 1 394 ? 26.391 -30.875 -8.812 1 95.69 394 ARG A O 1
ATOM 3199 N N . PHE A 1 395 ? 24.469 -29.938 -9.227 1 96.44 395 PHE A N 1
ATOM 3200 C CA . PHE A 1 395 ? 23.766 -31.219 -9.219 1 96.44 395 PHE A CA 1
ATOM 3201 C C . PHE A 1 395 ? 23.422 -31.656 -10.633 1 96.44 395 PHE A C 1
ATOM 3203 O O . PHE A 1 395 ? 22.688 -32.625 -10.828 1 96.44 395 PHE A O 1
ATOM 3210 N N . GLN A 1 396 ? 23.844 -30.875 -11.641 1 95.5 396 GLN A N 1
ATOM 3211 C CA . GLN A 1 396 ? 23.656 -31.188 -13.055 1 95.5 396 GLN A CA 1
ATOM 3212 C C . GLN A 1 396 ? 22.172 -31.281 -13.398 1 95.5 396 GLN A C 1
ATOM 3214 O O . GLN A 1 396 ? 21.734 -32.25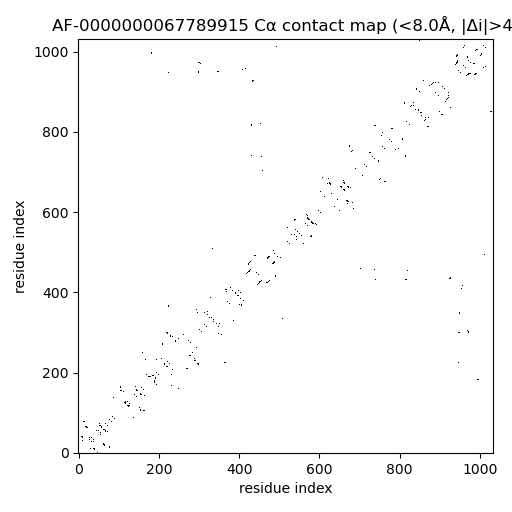 -14 1 95.5 396 GLN A O 1
ATOM 3219 N N . LEU A 1 397 ? 21.469 -30.359 -12.891 1 95.25 397 LEU A N 1
ATOM 3220 C CA . LEU A 1 397 ? 20.047 -30.234 -13.203 1 95.25 397 LEU A CA 1
ATOM 3221 C C . LEU A 1 397 ? 19.844 -29.344 -14.422 1 95.25 397 LEU A C 1
ATOM 3223 O O . LEU A 1 397 ? 20.688 -28.516 -14.75 1 95.25 397 LEU A O 1
ATOM 3227 N N . LYS A 1 398 ? 18.766 -29.578 -15.109 1 92.38 398 LYS A N 1
ATOM 3228 C CA . LYS A 1 398 ? 18.375 -28.656 -16.172 1 92.38 398 LYS A CA 1
ATOM 3229 C C . LYS A 1 398 ? 18.047 -27.281 -15.594 1 92.38 398 LYS A C 1
ATOM 3231 O O . LYS A 1 398 ? 17.688 -27.156 -14.422 1 92.38 398 LYS A O 1
ATOM 3236 N N . PRO A 1 399 ? 18.125 -26.281 -16.438 1 92.44 399 PRO A N 1
ATOM 3237 C CA . PRO A 1 399 ? 17.781 -24.938 -15.961 1 92.44 399 PRO A CA 1
ATOM 3238 C C . PRO A 1 399 ? 16.328 -24.812 -15.508 1 92.44 399 PRO A C 1
ATOM 3240 O O . PRO A 1 399 ? 15.438 -25.422 -16.109 1 92.44 399 PRO A O 1
ATOM 3243 N N . VAL A 1 400 ? 16.156 -24.031 -14.539 1 94.81 400 VAL A N 1
ATOM 3244 C CA . VAL A 1 400 ? 14.828 -23.828 -13.961 1 94.81 400 VAL A CA 1
ATOM 3245 C C . VAL A 1 400 ? 14.18 -22.594 -14.586 1 94.81 400 VAL A C 1
ATOM 3247 O O . VAL A 1 400 ? 14.836 -21.562 -14.773 1 94.81 400 VAL A O 1
ATOM 3250 N N . ALA A 1 401 ? 12.914 -22.719 -14.953 1 92.56 401 ALA A N 1
ATOM 3251 C CA . ALA A 1 401 ? 12.172 -21.609 -15.57 1 92.56 401 ALA A CA 1
ATOM 3252 C C . ALA A 1 401 ? 11.953 -20.469 -14.578 1 92.56 401 ALA A C 1
ATOM 3254 O O . ALA A 1 401 ? 11.992 -20.688 -13.367 1 92.56 401 ALA A O 1
ATOM 3255 N N . GLU A 1 402 ? 11.688 -19.25 -15.055 1 95.31 402 GLU A N 1
ATOM 3256 C CA . GLU A 1 402 ? 11.453 -18.078 -14.227 1 95.31 402 GLU A CA 1
ATOM 3257 C C . GLU A 1 402 ? 10.258 -18.281 -13.305 1 95.31 402 GLU A C 1
ATOM 3259 O O . GLU A 1 402 ? 10.258 -17.797 -12.164 1 95.31 402 GLU A O 1
ATOM 3264 N N . ASP A 1 403 ? 9.281 -18.984 -13.875 1 93.81 403 ASP A N 1
ATOM 3265 C CA . ASP A 1 403 ? 8.086 -19.25 -13.078 1 93.81 403 ASP A CA 1
ATOM 3266 C C . ASP A 1 403 ? 8.445 -19.984 -11.789 1 93.81 403 ASP A C 1
ATOM 3268 O O . ASP A 1 403 ? 7.953 -19.641 -10.711 1 93.81 403 ASP A O 1
ATOM 3272 N N . GLU A 1 404 ? 9.336 -20.938 -11.914 1 96 404 GLU A N 1
ATOM 3273 C CA . GLU A 1 404 ? 9.758 -21.734 -10.773 1 96 404 GLU A CA 1
ATOM 3274 C C . GLU A 1 404 ? 10.602 -20.922 -9.805 1 96 404 GLU A C 1
ATOM 3276 O O . GLU A 1 404 ? 10.461 -21.047 -8.586 1 96 404 GLU A O 1
ATOM 3281 N N . VAL A 1 405 ? 11.453 -20.094 -10.352 1 97.31 405 VAL A N 1
ATOM 3282 C CA . VAL A 1 405 ? 12.266 -19.203 -9.523 1 97.31 405 VAL A CA 1
ATOM 3283 C C . VAL A 1 405 ? 11.352 -18.281 -8.711 1 97.31 405 VAL A C 1
ATOM 3285 O O . VAL A 1 405 ? 11.641 -17.984 -7.551 1 97.31 405 VAL A O 1
ATOM 3288 N N . GLY A 1 406 ? 10.312 -17.844 -9.383 1 96.31 406 GLY A N 1
ATOM 3289 C CA . GLY A 1 406 ? 9.336 -17.016 -8.688 1 96.31 406 GLY A CA 1
ATOM 3290 C C . GLY A 1 406 ? 8.727 -17.703 -7.477 1 96.31 406 GLY A C 1
ATOM 3291 O O . GLY A 1 406 ? 8.641 -17.109 -6.398 1 96.31 406 GLY A O 1
ATOM 3292 N N . TYR A 1 407 ? 8.352 -18.938 -7.605 1 94.81 407 TYR A N 1
ATOM 3293 C CA . TYR A 1 407 ? 7.785 -19.688 -6.492 1 94.81 407 TYR A CA 1
ATOM 3294 C C . TYR A 1 407 ? 8.797 -19.828 -5.359 1 94.81 407 TYR A C 1
ATOM 3296 O O . TYR A 1 407 ? 8.453 -19.672 -4.188 1 94.81 407 TYR A O 1
ATOM 3304 N N . LEU A 1 408 ? 10.008 -20.109 -5.711 1 97.06 408 LEU A N 1
ATOM 3305 C CA . LEU A 1 408 ? 11.07 -20.266 -4.719 1 97.06 408 LEU A CA 1
ATOM 3306 C C . LEU A 1 408 ? 11.336 -18.953 -4.004 1 97.06 408 LEU A C 1
ATOM 3308 O O . LEU A 1 408 ? 11.617 -18.938 -2.801 1 97.06 408 LEU A O 1
ATOM 3312 N N . THR A 1 409 ? 11.266 -17.875 -4.734 1 96.19 409 THR A N 1
ATOM 3313 C CA . THR A 1 409 ? 11.477 -16.531 -4.184 1 96.19 409 THR A CA 1
ATOM 3314 C C . THR A 1 409 ? 10.523 -16.281 -3.021 1 96.19 409 THR A C 1
ATOM 3316 O O . THR A 1 409 ? 10.922 -15.695 -2.008 1 96.19 409 THR A O 1
ATOM 3319 N N . ILE A 1 410 ? 9.328 -16.703 -3.16 1 93.81 410 ILE A N 1
ATOM 3320 C CA . ILE A 1 410 ? 8.312 -16.469 -2.143 1 93.81 410 ILE A CA 1
ATOM 3321 C C . ILE A 1 410 ? 8.695 -17.188 -0.854 1 93.81 410 ILE A C 1
ATOM 3323 O O . ILE A 1 410 ? 8.484 -16.672 0.244 1 93.81 410 ILE A O 1
ATOM 3327 N N . HIS A 1 411 ? 9.242 -18.391 -0.921 1 94 411 HIS A N 1
ATOM 3328 C CA . HIS A 1 411 ? 9.703 -19.125 0.252 1 94 411 HIS A CA 1
ATOM 3329 C C . HIS A 1 411 ? 10.797 -18.359 0.985 1 94 411 HIS A C 1
ATOM 3331 O O . HIS A 1 411 ? 10.758 -18.234 2.211 1 94 411 HIS A O 1
ATOM 3337 N N . PHE A 1 412 ? 11.734 -17.875 0.228 1 94.44 412 PHE A N 1
ATOM 3338 C CA . PHE A 1 412 ? 12.852 -17.156 0.825 1 94.44 412 PHE A CA 1
ATOM 3339 C C . PHE A 1 412 ? 12.398 -15.812 1.385 1 94.44 412 PHE A C 1
ATOM 3341 O O . PHE A 1 412 ? 12.867 -15.375 2.439 1 94.44 412 PHE A O 1
ATOM 3348 N N . GLN A 1 413 ? 11.547 -15.195 0.62 1 89.38 413 GLN A N 1
ATOM 3349 C CA . GLN A 1 413 ? 10.992 -13.938 1.115 1 89.38 413 GLN A CA 1
ATOM 3350 C C . GLN A 1 413 ? 10.32 -14.133 2.469 1 89.38 413 GLN A C 1
ATOM 3352 O O . GLN A 1 413 ? 10.516 -13.336 3.387 1 89.38 413 GLN A O 1
ATOM 3357 N N . ALA A 1 414 ? 9.516 -15.102 2.609 1 88.19 414 ALA A N 1
ATOM 3358 C CA . ALA A 1 414 ? 8.828 -15.398 3.863 1 88.19 414 ALA A CA 1
ATOM 3359 C C . ALA A 1 414 ? 9.828 -15.672 4.984 1 88.19 414 ALA A C 1
ATOM 3361 O O . ALA A 1 414 ? 9.633 -15.227 6.117 1 88.19 414 ALA A O 1
ATOM 3362 N N . ALA A 1 415 ? 10.828 -16.391 4.688 1 89.69 415 ALA A N 1
ATOM 3363 C CA . ALA A 1 415 ? 11.852 -16.703 5.68 1 89.69 415 ALA A CA 1
ATOM 3364 C C . ALA A 1 415 ? 12.57 -15.453 6.156 1 89.69 415 ALA A C 1
ATOM 3366 O O . ALA A 1 415 ? 12.828 -15.289 7.352 1 89.69 415 ALA A O 1
ATOM 3367 N N . LEU A 1 416 ? 12.914 -14.617 5.227 1 85.62 416 LEU A N 1
ATOM 3368 C CA . LEU A 1 416 ? 13.609 -13.375 5.547 1 85.62 416 LEU A CA 1
ATOM 3369 C C . LEU A 1 416 ? 12.75 -12.484 6.43 1 85.62 416 LEU A C 1
ATOM 3371 O O . LEU A 1 416 ? 13.258 -11.812 7.328 1 85.62 416 LEU A O 1
ATOM 3375 N N . GLU A 1 417 ? 11.484 -12.469 6.09 1 79.25 417 GLU A N 1
ATOM 3376 C CA . GLU A 1 417 ? 10.57 -11.648 6.883 1 79.25 417 GLU A CA 1
ATOM 3377 C C . GLU A 1 417 ? 10.477 -12.156 8.32 1 79.25 417 GLU A C 1
ATOM 3379 O O . GLU A 1 417 ? 10.242 -11.375 9.242 1 79.25 417 GLU A O 1
ATOM 3384 N N . ARG A 1 418 ? 10.688 -13.461 8.461 1 78.19 418 ARG A N 1
ATOM 3385 C CA . ARG A 1 418 ? 10.648 -14.047 9.797 1 78.19 418 ARG A CA 1
ATOM 3386 C C . ARG A 1 418 ? 11.922 -13.734 10.57 1 78.19 418 ARG A C 1
ATOM 3388 O O . ARG A 1 418 ? 11.93 -13.727 11.805 1 78.19 418 ARG A O 1
ATOM 3395 N N . GLN A 1 419 ? 12.93 -13.516 9.766 1 71.75 419 GLN A N 1
ATOM 3396 C CA . GLN A 1 419 ? 14.219 -13.281 10.398 1 71.75 419 GLN A CA 1
ATOM 3397 C C . GLN A 1 419 ? 14.367 -11.82 10.82 1 71.75 419 GLN A C 1
ATOM 3399 O O . GLN A 1 419 ? 15.32 -11.461 11.516 1 71.75 419 GLN A O 1
ATOM 3404 N N . ILE A 1 420 ? 13.492 -10.938 10.211 1 64.88 420 ILE A N 1
ATOM 3405 C CA . ILE A 1 420 ? 13.641 -9.547 10.609 1 64.88 420 ILE A CA 1
ATOM 3406 C C . ILE A 1 420 ? 13.641 -9.445 12.133 1 64.88 420 ILE A C 1
ATOM 3408 O O . ILE A 1 420 ? 12.617 -9.68 12.781 1 64.88 420 ILE A O 1
ATOM 3412 N N . ALA A 1 421 ? 14.836 -9.586 12.602 1 62.22 421 ALA A N 1
ATOM 3413 C CA . ALA A 1 421 ? 15.273 -9.688 13.992 1 62.22 421 ALA A CA 1
ATOM 3414 C C . ALA A 1 421 ? 14.797 -8.492 14.805 1 62.22 421 ALA A C 1
ATOM 3416 O O . ALA A 1 421 ? 14.297 -7.512 14.25 1 62.22 421 ALA A O 1
ATOM 3417 N N . HIS A 1 422 ? 14.922 -8.609 16.062 1 70.88 422 HIS A N 1
ATOM 3418 C CA . HIS A 1 422 ? 14.719 -7.59 17.078 1 70.88 422 HIS A CA 1
ATOM 3419 C C . HIS A 1 422 ? 15.625 -6.383 16.844 1 70.88 422 HIS A C 1
ATOM 3421 O O . HIS A 1 422 ? 16.844 -6.527 16.734 1 70.88 422 HIS A O 1
ATOM 3427 N N . LYS A 1 423 ? 15.055 -5.293 16.312 1 83.31 423 LYS A N 1
ATOM 3428 C CA . LYS A 1 423 ? 15.836 -4.074 16.141 1 83.31 423 LYS A CA 1
ATOM 3429 C C . LYS A 1 423 ? 15.438 -3.008 17.156 1 83.31 423 LYS A C 1
ATOM 3431 O O . LYS A 1 423 ? 14.281 -2.938 17.562 1 83.31 423 LYS A O 1
ATOM 3436 N N . ARG A 1 424 ? 16.5 -2.312 17.609 1 87.62 424 ARG A N 1
ATOM 3437 C CA . ARG A 1 424 ? 16.281 -1.113 18.406 1 87.62 424 ARG A CA 1
ATOM 3438 C C . ARG A 1 424 ? 16.219 0.131 17.531 1 87.62 424 ARG A C 1
ATOM 3440 O O . ARG A 1 424 ? 17.219 0.535 16.938 1 87.62 424 ARG A O 1
ATOM 3447 N N . ILE A 1 425 ? 15.047 0.734 17.469 1 92.06 425 ILE A N 1
ATOM 3448 C CA . ILE A 1 425 ? 14.883 1.803 16.484 1 92.06 425 ILE A CA 1
ATOM 3449 C C . ILE A 1 425 ? 14.516 3.104 17.203 1 92.06 425 ILE A C 1
ATOM 3451 O O . ILE A 1 425 ? 14.023 3.082 18.328 1 92.06 425 ILE A O 1
ATOM 3455 N N . LEU A 1 426 ? 14.852 4.211 16.531 1 92.5 426 LEU A N 1
ATOM 3456 C CA . LEU A 1 426 ? 14.445 5.551 16.938 1 92.5 426 LEU A CA 1
ATOM 3457 C C . LEU A 1 426 ? 13.438 6.137 15.945 1 92.5 426 LEU A C 1
ATOM 3459 O O . LEU A 1 426 ? 13.625 6.031 14.734 1 92.5 426 LEU A O 1
ATOM 3463 N N . VAL A 1 427 ? 12.352 6.648 16.5 1 92 427 VAL A N 1
ATOM 3464 C CA . VAL A 1 427 ? 11.352 7.289 15.648 1 92 427 VAL A CA 1
ATOM 3465 C C . VAL A 1 427 ? 11.469 8.805 15.758 1 92 427 VAL A C 1
ATOM 3467 O O . VAL A 1 427 ? 11.43 9.359 16.859 1 92 427 VAL A O 1
ATOM 3470 N N . VAL A 1 428 ? 11.672 9.461 14.641 1 88.38 428 VAL A N 1
ATOM 3471 C CA . VAL A 1 428 ? 11.75 10.914 14.602 1 88.38 428 VAL A CA 1
ATOM 3472 C C . VAL A 1 428 ? 10.516 11.477 13.898 1 88.38 428 VAL A C 1
ATOM 3474 O O . VAL A 1 428 ? 10.281 11.203 12.719 1 88.38 428 VAL A O 1
ATOM 3477 N N . CYS A 1 429 ? 9.688 12.133 14.664 1 83.88 429 CYS A N 1
ATOM 3478 C CA . CYS A 1 429 ? 8.453 12.711 14.125 1 83.88 429 CYS A CA 1
ATOM 3479 C C . CYS A 1 429 ? 8.406 14.211 14.367 1 83.88 429 CYS A C 1
ATOM 3481 O O . CYS A 1 429 ? 8.969 14.711 15.352 1 83.88 429 CYS A O 1
ATOM 3483 N N . SER A 1 430 ? 7.887 14.898 13.367 1 76.56 430 SER A N 1
ATOM 3484 C CA . SER A 1 430 ? 7.809 16.344 13.5 1 76.56 430 SER A CA 1
ATOM 3485 C C . SER A 1 430 ? 6.375 16.812 13.719 1 76.56 430 SER A C 1
ATOM 3487 O O . SER A 1 430 ? 6.125 18 13.961 1 76.56 430 SER A O 1
ATOM 3489 N N . SER A 1 431 ? 5.559 15.797 13.656 1 74.88 431 SER A N 1
ATOM 3490 C CA . SER A 1 431 ? 4.164 16.219 13.727 1 74.88 431 SER A CA 1
ATOM 3491 C C . SER A 1 431 ? 3.6 16.016 15.133 1 74.88 431 SER A C 1
ATOM 3493 O O . SER A 1 431 ? 4.34 15.695 16.062 1 74.88 431 SER A O 1
ATOM 3495 N N . GLY A 1 432 ? 2.324 16.109 15.453 1 79.56 432 GLY A N 1
ATOM 3496 C CA . GLY A 1 432 ? 1.595 16.125 16.703 1 79.56 432 GLY A CA 1
ATOM 3497 C C . GLY A 1 432 ? 1.483 14.758 17.359 1 79.56 432 GLY A C 1
ATOM 3498 O O . GLY A 1 432 ? 2.025 13.773 16.844 1 79.56 432 GLY A O 1
ATOM 3499 N N . VAL A 1 433 ? 1.021 14.68 18.5 1 79.88 433 VAL A N 1
ATOM 3500 C CA . VAL A 1 433 ? 0.886 13.516 19.375 1 79.88 433 VAL A CA 1
ATOM 3501 C C . VAL A 1 433 ? 0.087 12.43 18.656 1 79.88 433 VAL A C 1
ATOM 3503 O O . VAL A 1 433 ? 0.46 11.25 18.688 1 79.88 433 VAL A O 1
ATOM 3506 N N . GLY A 1 434 ? -0.91 12.773 17.953 1 84.06 434 GLY A N 1
ATOM 3507 C CA . GLY A 1 434 ? -1.745 11.805 17.25 1 84.06 434 GLY A CA 1
ATOM 3508 C C . GLY A 1 434 ? -0.998 11.039 16.172 1 84.06 434 GLY A C 1
ATOM 3509 O O . GLY A 1 434 ? -1.065 9.805 16.125 1 84.06 434 GLY A O 1
ATOM 3510 N N . THR A 1 435 ? -0.283 11.734 15.383 1 85.69 435 THR A N 1
ATOM 3511 C CA . THR A 1 435 ? 0.469 11.117 14.297 1 85.69 435 THR A CA 1
ATOM 3512 C C . THR A 1 435 ? 1.594 10.242 14.852 1 85.69 435 THR A C 1
ATOM 3514 O O . THR A 1 435 ? 1.898 9.188 14.297 1 85.69 435 THR A O 1
ATOM 3517 N N . SER A 1 436 ? 2.174 10.711 15.875 1 86.38 436 SER A N 1
ATOM 3518 C CA . SER A 1 436 ? 3.246 9.938 16.484 1 86.38 436 SER A CA 1
ATOM 3519 C C . SER A 1 436 ? 2.729 8.602 17.016 1 86.38 436 SER A C 1
ATOM 3521 O O . SER A 1 436 ? 3.369 7.566 16.844 1 86.38 436 SER A O 1
ATOM 3523 N N . HIS A 1 437 ? 1.59 8.633 17.703 1 86.25 437 HIS A N 1
ATOM 3524 C CA . HIS A 1 437 ? 0.989 7.406 18.219 1 86.25 437 HIS A CA 1
ATOM 3525 C C . HIS A 1 437 ? 0.604 6.461 17.094 1 86.25 437 HIS A C 1
ATOM 3527 O O . HIS A 1 437 ? 0.814 5.25 17.188 1 86.25 437 HIS A O 1
ATOM 3533 N N . LEU A 1 438 ? 0.019 7.047 16.125 1 88.31 438 LEU A N 1
ATOM 3534 C CA . LEU A 1 438 ? -0.376 6.234 14.969 1 88.31 438 LEU A CA 1
ATOM 3535 C C . LEU A 1 438 ? 0.837 5.566 14.336 1 88.31 438 LEU A C 1
ATOM 3537 O O . LEU A 1 438 ? 0.817 4.367 14.055 1 88.31 438 LEU A O 1
ATOM 3541 N N . LEU A 1 439 ? 1.853 6.363 14.148 1 89.69 439 LEU A N 1
ATOM 3542 C CA . LEU A 1 439 ? 3.084 5.875 13.539 1 89.69 439 LEU A CA 1
ATOM 3543 C C . LEU A 1 439 ? 3.717 4.781 14.391 1 89.69 439 LEU A C 1
ATOM 3545 O O . LEU A 1 439 ? 4.09 3.725 13.875 1 89.69 439 LEU A O 1
ATOM 3549 N N . LYS A 1 440 ? 3.832 5.023 15.633 1 88.06 440 LYS A N 1
ATOM 3550 C CA . LYS A 1 440 ? 4.41 4.051 16.562 1 88.06 440 LYS A CA 1
ATOM 3551 C C . LYS A 1 440 ? 3.641 2.732 16.516 1 88.06 440 LYS A C 1
ATOM 3553 O O . LYS A 1 440 ? 4.238 1.66 16.422 1 88.06 440 LYS A O 1
ATOM 3558 N N . ASN A 1 441 ? 2.348 2.832 16.594 1 85 441 ASN A N 1
ATOM 3559 C CA . ASN A 1 441 ? 1.495 1.647 16.578 1 85 441 ASN A CA 1
ATOM 3560 C C . ASN A 1 441 ? 1.689 0.841 15.289 1 85 441 ASN A C 1
ATOM 3562 O O . ASN A 1 441 ? 1.771 -0.388 15.328 1 85 441 ASN A O 1
ATOM 3566 N N . ARG A 1 442 ? 1.79 1.492 14.266 1 85.5 442 ARG A N 1
ATOM 3567 C CA . ARG A 1 442 ? 1.87 0.815 12.969 1 85.5 442 ARG A CA 1
ATOM 3568 C C . ARG A 1 442 ? 3.254 0.209 12.758 1 85.5 442 ARG A C 1
ATOM 3570 O O . ARG A 1 442 ? 3.385 -0.847 12.133 1 85.5 442 ARG A O 1
ATOM 3577 N N . ILE A 1 443 ? 4.234 0.913 13.281 1 88.81 443 ILE A N 1
ATOM 3578 C CA . ILE A 1 443 ? 5.578 0.342 13.219 1 88.81 443 ILE A CA 1
ATOM 3579 C C . ILE A 1 443 ? 5.621 -0.953 14.023 1 88.81 443 ILE A C 1
ATOM 3581 O O . ILE A 1 443 ? 6.129 -1.973 13.547 1 88.81 443 ILE A O 1
ATOM 3585 N N . LEU A 1 444 ? 5.062 -0.927 15.203 1 84.12 444 LEU A N 1
ATOM 3586 C CA . LEU A 1 444 ? 5.109 -2.09 16.078 1 84.12 444 LEU A CA 1
ATOM 3587 C C . LEU A 1 444 ? 4.219 -3.207 15.555 1 84.12 444 LEU A C 1
ATOM 3589 O O . LEU A 1 444 ? 4.484 -4.387 15.797 1 84.12 444 LEU A O 1
ATOM 3593 N N . ARG A 1 445 ? 3.252 -2.812 14.883 1 78.19 445 ARG A N 1
ATOM 3594 C CA . ARG A 1 445 ? 2.42 -3.818 14.234 1 78.19 445 ARG A CA 1
ATOM 3595 C C . ARG A 1 445 ? 3.17 -4.492 13.094 1 78.19 445 ARG A C 1
ATOM 3597 O O . ARG A 1 445 ? 3.066 -5.707 12.906 1 78.19 445 ARG A O 1
ATOM 3604 N N . ALA A 1 446 ? 3.826 -3.709 12.336 1 78.25 446 ALA A N 1
ATOM 3605 C CA . ALA A 1 446 ? 4.578 -4.23 11.195 1 78.25 446 ALA A CA 1
ATOM 3606 C C . ALA A 1 446 ? 5.801 -5.016 11.664 1 78.25 446 ALA A C 1
ATOM 3608 O O . ALA A 1 446 ? 6.207 -5.984 11.016 1 78.25 446 ALA A O 1
ATOM 3609 N N . PHE A 1 447 ? 6.395 -4.523 12.727 1 82.88 447 PHE A N 1
ATOM 3610 C CA . PHE A 1 447 ? 7.598 -5.129 13.289 1 82.88 447 PHE A CA 1
ATOM 3611 C C . PHE A 1 447 ? 7.438 -5.359 14.781 1 82.88 447 PHE A C 1
ATOM 3613 O O . PHE A 1 447 ? 8.047 -4.66 15.594 1 82.88 447 PHE A O 1
ATOM 3620 N N . PRO A 1 448 ? 6.75 -6.43 15.164 1 74.94 448 PRO A N 1
ATOM 3621 C CA . PRO A 1 448 ? 6.328 -6.633 16.547 1 74.94 448 PRO A CA 1
ATOM 3622 C C . PRO A 1 448 ? 7.504 -6.852 17.5 1 74.94 448 PRO A C 1
ATOM 3624 O O . PRO A 1 448 ? 7.402 -6.566 18.688 1 74.94 448 PRO A O 1
ATOM 3627 N N . ASP A 1 449 ? 8.586 -7.273 16.969 1 77.12 449 ASP A N 1
ATOM 3628 C CA . ASP A 1 449 ? 9.719 -7.598 17.828 1 77.12 449 ASP A CA 1
ATOM 3629 C C . ASP A 1 449 ? 10.672 -6.414 17.953 1 77.12 449 ASP A C 1
ATOM 3631 O O . ASP A 1 449 ? 11.664 -6.484 18.688 1 77.12 449 ASP A O 1
ATOM 3635 N N . TRP A 1 450 ? 10.398 -5.387 17.281 1 84.88 450 TRP A N 1
ATOM 3636 C CA . TRP A 1 450 ? 11.273 -4.215 17.344 1 84.88 450 TRP A CA 1
ATOM 3637 C C . TRP A 1 450 ? 11.031 -3.432 18.625 1 84.88 450 TRP A C 1
ATOM 3639 O O . TRP A 1 450 ? 9.93 -3.463 19.188 1 84.88 450 TRP A O 1
ATOM 3649 N N . ILE A 1 451 ? 12.133 -2.869 19.078 1 87.38 451 ILE A N 1
ATOM 3650 C CA . ILE A 1 451 ? 12.047 -2.016 20.25 1 87.38 451 ILE A CA 1
ATOM 3651 C C . ILE A 1 451 ? 12.188 -0.553 19.844 1 87.38 451 ILE A C 1
ATOM 3653 O O . ILE A 1 451 ? 13.211 -0.158 19.281 1 87.38 451 ILE A O 1
ATOM 3657 N N . ILE A 1 452 ? 11.125 0.181 20.125 1 90.62 452 ILE A N 1
ATOM 3658 C CA . ILE A 1 452 ? 11.227 1.623 19.922 1 90.62 452 ILE A CA 1
ATOM 3659 C C . ILE A 1 452 ? 11.867 2.268 21.156 1 90.62 452 ILE A C 1
ATOM 3661 O O . ILE A 1 452 ? 11.234 2.373 22.203 1 90.62 452 ILE A O 1
ATOM 3665 N N . VAL A 1 453 ? 13.102 2.689 20.938 1 88.56 453 VAL A N 1
ATOM 3666 C CA . VAL A 1 453 ? 13.883 3.217 22.047 1 88.56 453 VAL A CA 1
ATOM 3667 C C . VAL A 1 453 ? 13.367 4.602 22.438 1 88.56 453 VAL A C 1
ATOM 3669 O O . VAL A 1 453 ? 13.508 5.031 23.578 1 88.56 453 VAL A O 1
ATOM 3672 N N . GLY A 1 454 ? 12.828 5.305 21.406 1 87.25 454 GLY A N 1
ATOM 3673 C CA . GLY A 1 454 ? 12.289 6.633 21.672 1 87.25 454 GLY A CA 1
ATOM 3674 C C . GLY A 1 454 ? 11.594 7.238 20.469 1 87.25 454 GLY A C 1
ATOM 3675 O O . GLY A 1 454 ? 11.805 6.801 19.328 1 87.25 454 GLY A O 1
ATOM 3676 N N . VAL A 1 455 ? 10.648 8.125 20.75 1 87.94 455 VAL A N 1
ATOM 3677 C CA . VAL A 1 455 ? 10.016 9 19.766 1 87.94 455 VAL A CA 1
ATOM 3678 C C . VAL A 1 455 ? 10.398 10.453 20.047 1 87.94 455 VAL A C 1
ATOM 3680 O O . VAL A 1 455 ? 10.07 10.992 21.109 1 87.94 455 VAL A O 1
ATOM 3683 N N . ILE A 1 456 ? 11.148 11.016 19.047 1 85.06 456 ILE A N 1
ATOM 3684 C CA . ILE A 1 456 ? 11.711 12.312 19.375 1 85.06 456 ILE A CA 1
ATOM 3685 C C . ILE A 1 456 ? 11.586 13.258 18.188 1 85.06 456 ILE A C 1
ATOM 3687 O O . ILE A 1 456 ? 11.219 12.828 17.078 1 85.06 456 ILE A O 1
ATOM 3691 N N . SER A 1 457 ? 11.789 14.539 18.516 1 80.69 457 SER A N 1
ATOM 3692 C CA . SER A 1 457 ? 11.883 15.539 17.453 1 80.69 457 SER A CA 1
ATOM 3693 C C . SER A 1 457 ? 13.266 15.523 16.797 1 80.69 457 SER A C 1
ATOM 3695 O O . SER A 1 457 ? 14.227 15.008 17.375 1 80.69 457 SER A O 1
ATOM 3697 N N . ALA A 1 458 ? 13.352 16.125 15.586 1 76.81 458 ALA A N 1
ATOM 3698 C CA . ALA A 1 458 ? 14.609 16.156 14.852 1 76.81 458 ALA A CA 1
ATOM 3699 C C . ALA A 1 458 ? 15.68 16.906 15.641 1 76.81 458 ALA A C 1
ATOM 3701 O O . ALA A 1 458 ? 16.859 16.578 15.57 1 76.81 458 ALA A O 1
ATOM 3702 N N . SER A 1 459 ? 15.273 17.859 16.406 1 74.88 459 SER A N 1
ATOM 3703 C CA . SER A 1 459 ? 16.219 18.703 17.141 1 74.88 459 SER A CA 1
ATOM 3704 C C . SER A 1 459 ? 16.922 17.922 18.234 1 74.88 459 SER A C 1
ATOM 3706 O O . SER A 1 459 ? 18.062 18.219 18.594 1 74.88 459 SER A O 1
ATOM 3708 N N . ASN A 1 460 ? 16.297 16.906 18.703 1 79.06 460 ASN A N 1
ATOM 3709 C CA . ASN A 1 460 ? 16.859 16.141 19.812 1 79.06 460 ASN A CA 1
ATOM 3710 C C . ASN A 1 460 ? 17.484 14.836 19.344 1 79.06 460 ASN A C 1
ATOM 3712 O O . ASN A 1 460 ? 17.953 14.031 20.156 1 79.06 460 ASN A O 1
ATOM 3716 N N . MET A 1 461 ? 17.531 14.664 18.094 1 82.94 461 MET A N 1
ATOM 3717 C CA . MET A 1 461 ? 17.953 13.383 17.531 1 82.94 461 MET A CA 1
ATOM 3718 C C . MET A 1 461 ? 19.422 13.109 17.859 1 82.94 461 MET A C 1
ATOM 3720 O O . MET A 1 461 ? 19.766 12 18.281 1 82.94 461 MET A O 1
ATOM 3724 N N . GLN A 1 462 ? 20.266 14.133 17.656 1 79.88 462 GLN A N 1
ATOM 3725 C CA . GLN A 1 462 ? 21.703 13.938 17.844 1 79.88 462 GLN A CA 1
ATOM 3726 C C . GLN A 1 462 ? 22.016 13.57 19.297 1 79.88 462 GLN A C 1
ATOM 3728 O O . GLN A 1 462 ? 22.812 12.664 19.547 1 79.88 462 GLN A O 1
ATOM 3733 N N . THR A 1 463 ? 21.438 14.297 20.188 1 81.44 463 THR A N 1
ATOM 3734 C CA . THR A 1 463 ? 21.656 14.047 21.609 1 81.44 463 THR A CA 1
ATOM 3735 C C . THR A 1 463 ? 21.188 12.641 21.984 1 81.44 463 THR A C 1
ATOM 3737 O O . THR A 1 463 ? 21.859 11.945 22.75 1 81.44 463 THR A O 1
ATOM 3740 N N . PHE A 1 464 ? 20.172 12.234 21.438 1 83.38 464 PHE A N 1
ATOM 3741 C CA . PHE A 1 464 ? 19.578 10.945 21.766 1 83.38 464 PHE A CA 1
ATOM 3742 C C . PHE A 1 464 ? 20.422 9.805 21.203 1 83.38 464 PHE A C 1
ATOM 3744 O O . PHE A 1 464 ? 20.609 8.773 21.859 1 83.38 464 PHE A O 1
ATOM 3751 N N . CYS A 1 465 ? 20.891 9.961 20.047 1 85.38 465 CYS A N 1
ATOM 3752 C CA . CYS A 1 465 ? 21.672 8.93 19.375 1 85.38 465 CYS A CA 1
ATOM 3753 C C . CYS A 1 465 ? 22.984 8.695 20.094 1 85.38 465 CYS A C 1
ATOM 3755 O O . CYS A 1 465 ? 23.578 7.613 20 1 85.38 465 CYS A O 1
ATOM 3757 N N . GLN A 1 466 ? 23.422 9.672 20.844 1 82.62 466 GLN A N 1
ATOM 3758 C CA . GLN A 1 466 ? 24.656 9.531 21.609 1 82.62 466 GLN A CA 1
ATOM 3759 C C . GLN A 1 466 ? 24.406 8.766 22.906 1 82.62 466 GLN A C 1
ATOM 3761 O O . GLN A 1 466 ? 25.312 8.125 23.438 1 82.62 466 GLN A O 1
ATOM 3766 N N . GLN A 1 467 ? 23.219 8.742 23.344 1 83 467 GLN A N 1
ATOM 3767 C CA . GLN A 1 467 ? 22.891 8.18 24.641 1 83 467 GLN A CA 1
ATOM 3768 C C . GLN A 1 467 ? 22.375 6.75 24.516 1 83 467 GLN A C 1
ATOM 3770 O O . GLN A 1 467 ? 22.438 5.969 25.469 1 83 467 GLN A O 1
ATOM 3775 N N . GLU A 1 468 ? 21.781 6.453 23.406 1 85.75 468 GLU A N 1
ATOM 3776 C CA . GLU A 1 468 ? 21.125 5.164 23.234 1 85.75 468 GLU A CA 1
ATOM 3777 C C . GLU A 1 468 ? 21.703 4.402 22.047 1 85.75 468 GLU A C 1
ATOM 3779 O O . GLU A 1 468 ? 22.219 5.008 21.094 1 85.75 468 GLU A O 1
ATOM 3784 N N . ASP A 1 469 ? 21.688 3.107 22.188 1 87.25 469 ASP A N 1
ATOM 3785 C CA . ASP A 1 469 ? 22.094 2.252 21.078 1 87.25 469 ASP A CA 1
ATOM 3786 C C . ASP A 1 469 ? 20.969 2.105 20.062 1 87.25 469 ASP A C 1
ATOM 3788 O O . ASP A 1 469 ? 19.984 1.395 20.297 1 87.25 469 ASP A O 1
ATOM 3792 N N . ILE A 1 470 ? 21.109 2.717 18.938 1 90.88 470 ILE A N 1
ATOM 3793 C CA . ILE A 1 470 ? 20.078 2.75 17.906 1 90.88 470 ILE A CA 1
ATOM 3794 C C . ILE A 1 470 ? 20.609 2.076 16.641 1 90.88 470 ILE A C 1
ATOM 3796 O O . ILE A 1 470 ? 21.734 2.33 16.219 1 90.88 470 ILE A O 1
ATOM 3800 N N . GLU A 1 471 ? 19.812 1.224 16.078 1 89.12 471 GLU A N 1
ATOM 3801 C CA . GLU A 1 471 ? 20.234 0.476 14.906 1 89.12 471 GLU A CA 1
ATOM 3802 C C . GLU A 1 471 ? 19.609 1.05 13.633 1 89.12 471 GLU A C 1
ATOM 3804 O O . GLU A 1 471 ? 20.109 0.821 12.531 1 89.12 471 GLU A O 1
ATOM 3809 N N . LEU A 1 472 ? 18.531 1.73 13.82 1 91.94 472 LEU A N 1
ATOM 3810 C CA . LEU A 1 472 ? 17.781 2.281 12.688 1 91.94 472 LEU A CA 1
ATOM 3811 C C . LEU A 1 472 ? 16.953 3.48 13.117 1 91.94 472 LEU A C 1
ATOM 3813 O O . LEU A 1 472 ? 16.359 3.475 14.195 1 91.94 472 LEU A O 1
ATOM 3817 N N . ILE A 1 473 ? 16.953 4.461 12.273 1 93.12 473 ILE A N 1
ATOM 3818 C CA . ILE A 1 473 ? 16.109 5.625 12.523 1 93.12 473 ILE A CA 1
ATOM 3819 C C . ILE A 1 473 ? 14.977 5.676 11.5 1 93.12 473 ILE A C 1
ATOM 3821 O O . ILE A 1 473 ? 15.227 5.633 10.289 1 93.12 473 ILE A O 1
ATOM 3825 N N . ILE A 1 474 ? 13.766 5.707 11.984 1 92.19 474 ILE A N 1
ATOM 3826 C CA . ILE A 1 474 ? 12.594 5.93 11.141 1 92.19 474 ILE A CA 1
ATOM 3827 C C . ILE A 1 474 ? 12.109 7.371 11.305 1 92.19 474 ILE A C 1
ATOM 3829 O O . ILE A 1 474 ? 11.758 7.797 12.406 1 92.19 474 ILE A O 1
ATOM 3833 N N . SER A 1 475 ? 12.094 8.125 10.164 1 89.62 475 SER A N 1
ATOM 3834 C CA . SER A 1 475 ? 11.844 9.562 10.281 1 89.62 475 SER A CA 1
ATOM 3835 C C . SER A 1 475 ? 10.75 10.008 9.305 1 89.62 475 SER A C 1
ATOM 3837 O O . SER A 1 475 ? 10.711 9.555 8.164 1 89.62 475 SER A O 1
ATOM 3839 N N . THR A 1 476 ? 9.852 10.875 9.773 1 85.38 476 THR A N 1
ATOM 3840 C CA . THR A 1 476 ? 8.844 11.453 8.891 1 85.38 476 THR A CA 1
ATOM 3841 C C . THR A 1 476 ? 9.398 12.68 8.172 1 85.38 476 THR A C 1
ATOM 3843 O O . THR A 1 476 ? 8.727 13.25 7.305 1 85.38 476 THR A O 1
ATOM 3846 N N . ILE A 1 477 ? 10.586 13.102 8.547 1 78.25 477 ILE A N 1
ATOM 3847 C CA . ILE A 1 477 ? 11.242 14.227 7.887 1 78.25 477 ILE A CA 1
ATOM 3848 C C . ILE A 1 477 ? 12.578 13.773 7.309 1 78.25 477 ILE A C 1
ATOM 3850 O O . ILE A 1 477 ? 13.164 12.789 7.773 1 78.25 477 ILE A O 1
ATOM 3854 N N . HIS A 1 478 ? 13.031 14.461 6.301 1 75.56 478 HIS A N 1
ATOM 3855 C CA . HIS A 1 478 ? 14.305 14.102 5.684 1 75.56 478 HIS A CA 1
ATOM 3856 C C . HIS A 1 478 ? 15.484 14.484 6.574 1 75.56 478 HIS A C 1
ATOM 3858 O O . HIS A 1 478 ? 15.609 15.641 6.973 1 75.56 478 HIS A O 1
ATOM 3864 N N . LEU A 1 479 ? 16.188 13.484 6.938 1 76.88 479 LEU A N 1
ATOM 3865 C CA . LEU A 1 479 ? 17.375 13.664 7.77 1 76.88 479 LEU A CA 1
ATOM 3866 C C . LEU A 1 479 ? 18.625 13.18 7.047 1 76.88 479 LEU A C 1
ATOM 3868 O O . LEU A 1 479 ? 18.547 12.281 6.211 1 76.88 479 LEU A O 1
ATOM 3872 N N . GLU A 1 480 ? 19.656 13.828 7.27 1 71.81 480 GLU A N 1
ATOM 3873 C CA . GLU A 1 480 ? 20.922 13.344 6.719 1 71.81 480 GLU A CA 1
ATOM 3874 C C . GLU A 1 480 ? 21.375 12.062 7.41 1 71.81 480 GLU A C 1
ATOM 3876 O O . GLU A 1 480 ? 21.281 11.945 8.633 1 71.81 480 GLU A O 1
ATOM 3881 N N . GLU A 1 481 ? 21.672 11.086 6.523 1 74.44 481 GLU A N 1
ATOM 3882 C CA . GLU A 1 481 ? 22.156 9.82 7.074 1 74.44 481 GLU A CA 1
ATOM 3883 C C . GLU A 1 481 ? 23.594 9.938 7.543 1 74.44 481 GLU A C 1
ATOM 3885 O O . GLU A 1 481 ? 24.438 10.5 6.84 1 74.44 481 GLU A O 1
ATOM 3890 N N . GLN A 1 482 ? 23.828 9.68 8.742 1 76.56 482 GLN A N 1
ATOM 3891 C CA . GLN A 1 482 ? 25.188 9.609 9.25 1 76.56 482 GLN A CA 1
ATOM 3892 C C . GLN A 1 482 ? 25.625 8.156 9.453 1 76.56 482 GLN A C 1
ATOM 3894 O O . GLN A 1 482 ? 25.594 7.355 8.516 1 76.56 482 GLN A O 1
ATOM 3899 N N . LEU A 1 483 ? 25.875 7.684 10.672 1 78.81 483 LEU A N 1
ATOM 3900 C CA . LEU A 1 483 ? 26.328 6.332 10.984 1 78.81 483 LEU A CA 1
ATOM 3901 C C . LEU A 1 483 ? 25.156 5.367 11.086 1 78.81 483 LEU A C 1
ATOM 3903 O O . LEU A 1 483 ? 25.266 4.199 10.711 1 78.81 483 LEU A O 1
ATOM 3907 N N . ILE A 1 484 ? 24.109 5.902 11.523 1 88.44 484 ILE A N 1
ATOM 3908 C CA . ILE A 1 484 ? 22.922 5.074 11.688 1 88.44 484 ILE A CA 1
ATOM 3909 C C . ILE A 1 484 ? 22.016 5.219 10.461 1 88.44 484 ILE A C 1
ATOM 3911 O O . ILE A 1 484 ? 21.719 6.336 10.039 1 88.44 484 ILE A O 1
ATOM 3915 N N . PRO A 1 485 ? 21.609 4.098 9.875 1 89.56 485 PRO A N 1
ATOM 3916 C CA . PRO A 1 485 ? 20.719 4.191 8.719 1 89.56 485 PRO A CA 1
ATOM 3917 C C . PRO A 1 485 ? 19.406 4.902 9.047 1 89.56 485 PRO A C 1
ATOM 3919 O O . PRO A 1 485 ? 18.859 4.719 10.133 1 89.56 485 PRO A O 1
ATOM 3922 N N . VAL A 1 486 ? 18.984 5.723 8.102 1 90.44 486 VAL A N 1
ATOM 3923 C CA . VAL A 1 486 ? 17.734 6.465 8.25 1 90.44 486 VAL A CA 1
ATOM 3924 C C . VAL A 1 486 ? 16.766 6.098 7.129 1 90.44 486 VAL A C 1
ATOM 3926 O O . VAL A 1 486 ? 17.172 5.996 5.969 1 90.44 486 VAL A O 1
ATOM 3929 N N . VAL A 1 487 ? 15.562 5.801 7.523 1 90.94 487 VAL A N 1
ATOM 3930 C CA . VAL A 1 487 ? 14.523 5.551 6.523 1 90.94 487 VAL A CA 1
ATOM 3931 C C . VAL A 1 487 ? 13.43 6.605 6.645 1 90.94 487 VAL A C 1
ATOM 3933 O O . VAL A 1 487 ? 12.891 6.828 7.73 1 90.94 487 VAL A O 1
ATOM 3936 N N . TYR A 1 488 ? 13.164 7.242 5.543 1 88.38 488 TYR A N 1
ATOM 3937 C CA . TYR A 1 488 ? 12.078 8.219 5.48 1 88.38 488 TYR A CA 1
ATOM 3938 C C . TYR A 1 488 ? 10.734 7.531 5.277 1 88.38 488 TYR A C 1
ATOM 3940 O O . TYR A 1 488 ? 10.586 6.703 4.375 1 88.38 488 TYR A O 1
ATOM 3948 N N . VAL A 1 489 ? 9.758 7.887 6.152 1 89.44 489 VAL A N 1
ATOM 3949 C CA . VAL A 1 489 ? 8.438 7.273 6.035 1 89.44 489 VAL A CA 1
ATOM 3950 C C . VAL A 1 489 ? 7.359 8.344 6.141 1 89.44 489 VAL A C 1
ATOM 3952 O O . VAL A 1 489 ? 7.633 9.469 6.578 1 89.44 489 VAL A O 1
ATOM 3955 N N . SER A 1 490 ? 6.176 8.016 5.691 1 85.12 490 SER A N 1
ATOM 3956 C CA . SER A 1 490 ? 5.023 8.891 5.867 1 85.12 490 SER A CA 1
ATOM 3957 C C . SER A 1 490 ? 4.418 8.742 7.254 1 85.12 490 SER A C 1
ATOM 3959 O O . SER A 1 490 ? 4.691 7.762 7.953 1 85.12 490 SER A O 1
ATOM 3961 N N . ALA A 1 491 ? 3.59 9.695 7.609 1 83.31 491 ALA A N 1
ATOM 3962 C CA . ALA A 1 491 ? 2.945 9.68 8.922 1 83.31 491 ALA A CA 1
ATOM 3963 C C . ALA A 1 491 ? 2.045 8.453 9.07 1 83.31 491 ALA A C 1
ATOM 3965 O O . ALA A 1 491 ? 1.832 7.965 10.188 1 83.31 491 ALA A O 1
ATOM 3966 N N . PHE A 1 492 ? 1.633 7.883 7.988 1 85.31 492 PHE A N 1
ATOM 3967 C CA . PHE A 1 492 ? 0.657 6.797 8.016 1 85.31 492 PHE A CA 1
ATOM 3968 C C . PHE A 1 492 ? 1.351 5.441 7.926 1 85.31 492 PHE A C 1
ATOM 3970 O O . PHE A 1 492 ? 0.727 4.406 8.156 1 85.31 492 PHE A O 1
ATOM 3977 N N . PHE A 1 493 ? 2.637 5.441 7.762 1 88.81 493 PHE A N 1
ATOM 3978 C CA . PHE A 1 493 ? 3.42 4.211 7.691 1 88.81 493 PHE A CA 1
ATOM 3979 C C . PHE A 1 493 ? 2.707 3.164 6.844 1 88.81 493 PHE A C 1
ATOM 3981 O O . PHE A 1 493 ? 2.457 2.051 7.309 1 88.81 493 PHE A O 1
ATOM 3988 N N . ASN A 1 494 ? 2.527 3.504 5.566 1 79.75 494 ASN A N 1
ATOM 3989 C CA . ASN A 1 494 ? 1.8 2.646 4.641 1 79.75 494 ASN A CA 1
ATOM 3990 C C . ASN A 1 494 ? 2.682 1.518 4.113 1 79.75 494 ASN A C 1
ATOM 3992 O O . ASN A 1 494 ? 3.82 1.354 4.555 1 79.75 494 ASN A O 1
ATOM 3996 N N . ASP A 1 495 ? 2.189 0.768 3.189 1 74 495 ASP A N 1
ATOM 3997 C CA . ASP A 1 495 ? 2.885 -0.4 2.658 1 74 495 ASP A CA 1
ATOM 3998 C C . ASP A 1 495 ? 4.207 -0.001 2.008 1 74 495 ASP A C 1
ATOM 4000 O O . ASP A 1 495 ? 5.203 -0.719 2.125 1 74 495 ASP A O 1
ATOM 4004 N N . ASP A 1 496 ? 4.078 1.054 1.335 1 76.94 496 ASP A N 1
ATOM 4005 C CA . ASP A 1 496 ? 5.309 1.534 0.712 1 76.94 496 ASP A CA 1
ATOM 4006 C C . ASP A 1 496 ? 6.371 1.841 1.764 1 76.94 496 ASP A C 1
ATOM 4008 O O . ASP A 1 496 ? 7.559 1.581 1.548 1 76.94 496 ASP A O 1
ATOM 4012 N N . ASP A 1 497 ? 5.922 2.361 2.822 1 86.81 497 ASP A N 1
ATOM 4013 C CA . ASP A 1 497 ? 6.84 2.666 3.916 1 86.81 497 ASP A CA 1
ATOM 4014 C C . ASP A 1 497 ? 7.426 1.388 4.512 1 86.81 497 ASP A C 1
ATOM 4016 O O . ASP A 1 497 ? 8.625 1.318 4.789 1 86.81 497 ASP A O 1
ATOM 4020 N N . ILE A 1 498 ? 6.559 0.432 4.758 1 83.38 498 ILE A N 1
ATOM 4021 C CA . ILE A 1 498 ? 6.988 -0.841 5.324 1 83.38 498 ILE A CA 1
ATOM 4022 C C . ILE A 1 498 ? 8.023 -1.495 4.406 1 83.38 498 ILE A C 1
ATOM 4024 O O . ILE A 1 498 ? 9.039 -2.014 4.875 1 83.38 498 ILE A O 1
ATOM 4028 N N . LYS A 1 499 ? 7.691 -1.447 3.154 1 76.5 499 LYS A N 1
ATOM 4029 C CA . LYS A 1 499 ? 8.617 -2 2.17 1 76.5 499 LYS A CA 1
ATOM 4030 C C . LYS A 1 499 ? 9.969 -1.3 2.232 1 76.5 499 LYS A C 1
ATOM 4032 O O . LYS A 1 499 ? 11.016 -1.953 2.199 1 76.5 499 LYS A O 1
ATOM 4037 N N . ARG A 1 500 ? 9.945 -0.037 2.318 1 83.38 500 ARG A N 1
ATOM 4038 C CA . ARG A 1 500 ? 11.172 0.747 2.375 1 83.38 500 ARG A CA 1
ATOM 4039 C C . ARG A 1 500 ? 11.992 0.394 3.611 1 83.38 500 ARG A C 1
ATOM 4041 O O . ARG A 1 500 ? 13.219 0.273 3.539 1 83.38 500 ARG A O 1
ATOM 4048 N N . VAL A 1 501 ? 11.367 0.287 4.715 1 87.56 501 VAL A N 1
ATOM 4049 C CA . VAL A 1 501 ? 12.039 -0.041 5.969 1 87.56 501 VAL A CA 1
ATOM 4050 C C . VAL A 1 501 ? 12.633 -1.445 5.883 1 87.56 501 VAL A C 1
ATOM 4052 O O . VAL A 1 501 ? 13.773 -1.667 6.281 1 87.56 501 VAL A O 1
ATOM 4055 N N . THR A 1 502 ? 11.789 -2.357 5.34 1 78.5 502 THR A N 1
ATOM 4056 C CA . THR A 1 502 ? 12.227 -3.738 5.195 1 78.5 502 THR A CA 1
ATOM 4057 C C . THR A 1 502 ? 13.445 -3.826 4.277 1 78.5 502 THR A C 1
ATOM 4059 O O . THR A 1 502 ? 14.414 -4.516 4.586 1 78.5 502 THR A O 1
ATOM 4062 N N . GLU A 1 503 ? 13.328 -3.166 3.195 1 74.56 503 GLU A N 1
ATOM 4063 C CA . GLU A 1 503 ? 14.43 -3.158 2.232 1 74.56 503 GLU A CA 1
ATOM 4064 C C . GLU A 1 503 ? 15.688 -2.562 2.844 1 74.56 503 GLU A C 1
ATOM 4066 O O . GLU A 1 503 ? 16.797 -3.062 2.611 1 74.56 503 GLU A O 1
ATOM 4071 N N . LYS A 1 504 ? 15.531 -1.48 3.504 1 81.69 504 LYS A N 1
ATOM 4072 C CA . LYS A 1 504 ? 16.672 -0.839 4.152 1 81.69 504 LYS A CA 1
ATOM 4073 C C . LYS A 1 504 ? 17.328 -1.778 5.156 1 81.69 504 LYS A C 1
ATOM 4075 O O . LYS A 1 504 ? 18.562 -1.841 5.234 1 81.69 504 LYS A O 1
ATOM 4080 N N . VAL A 1 505 ? 16.578 -2.486 5.863 1 80.88 505 VAL A N 1
ATOM 4081 C CA . VAL A 1 505 ? 17.078 -3.404 6.883 1 80.88 505 VAL A CA 1
ATOM 4082 C C . VAL A 1 505 ? 17.812 -4.57 6.211 1 80.88 505 VAL A C 1
ATOM 4084 O O . VAL A 1 505 ? 18.891 -4.977 6.656 1 80.88 505 VAL A O 1
ATOM 4087 N N . ILE A 1 506 ? 17.188 -5.02 5.168 1 72.06 506 ILE A N 1
ATOM 4088 C CA . ILE A 1 506 ? 17.766 -6.152 4.453 1 72.06 506 ILE A CA 1
ATOM 4089 C C . ILE A 1 506 ? 19.062 -5.719 3.77 1 72.06 506 ILE A C 1
ATOM 4091 O O . ILE A 1 506 ? 20.078 -6.418 3.846 1 72.06 506 ILE A O 1
ATOM 4095 N N . THR A 1 507 ? 18.969 -4.594 3.094 1 68.75 507 THR A N 1
ATOM 4096 C CA . THR A 1 507 ? 20.125 -4.102 2.363 1 68.75 507 THR A CA 1
ATOM 4097 C C . THR A 1 507 ? 21.281 -3.814 3.316 1 68.75 507 THR A C 1
ATOM 4099 O O . THR A 1 507 ? 22.438 -4.074 2.988 1 68.75 507 THR A O 1
ATOM 4102 N N . ASN A 1 508 ? 20.953 -3.256 4.375 1 70.25 508 ASN A N 1
ATOM 4103 C CA . ASN A 1 508 ? 22 -2.963 5.355 1 70.25 508 ASN A CA 1
ATOM 4104 C C . ASN A 1 508 ? 22.625 -4.238 5.895 1 70.25 508 ASN A C 1
ATOM 4106 O O . ASN A 1 508 ? 23.812 -4.258 6.215 1 70.25 508 ASN A O 1
ATOM 4110 N N . GLN A 1 509 ? 21.844 -5.184 5.934 1 65.31 509 GLN A N 1
ATOM 4111 C CA . GLN A 1 509 ? 22.375 -6.477 6.359 1 65.31 509 GLN A CA 1
ATOM 4112 C C . GLN A 1 509 ? 23.219 -7.113 5.262 1 65.31 509 GLN A C 1
ATOM 4114 O O . GLN A 1 509 ? 24.25 -7.734 5.543 1 65.31 509 GLN A O 1
ATOM 4119 N N . LEU A 1 510 ? 22.688 -6.816 4.059 1 55.84 510 LEU A N 1
ATOM 4120 C CA . LEU A 1 510 ? 23.406 -7.367 2.914 1 55.84 510 LEU A CA 1
ATOM 4121 C C . LEU A 1 510 ? 24.75 -6.672 2.729 1 55.84 510 LEU A C 1
ATOM 4123 O O . LEU A 1 510 ? 25.75 -7.316 2.406 1 55.84 510 LEU A O 1
ATOM 4127 N N . HIS A 1 511 ? 24.688 -5.355 2.828 1 56.75 511 HIS A N 1
ATOM 4128 C CA . HIS A 1 511 ? 25.906 -4.582 2.633 1 56.75 511 HIS A CA 1
ATOM 4129 C C . HIS A 1 511 ? 26.906 -4.848 3.75 1 56.75 511 HIS A C 1
ATOM 4131 O O . HIS A 1 511 ? 28.109 -4.746 3.541 1 56.75 511 HIS A O 1
ATOM 4137 N N . GLN A 1 512 ? 26.484 -5.031 4.797 1 51.66 512 GLN A N 1
ATOM 4138 C CA . GLN A 1 512 ? 27.422 -5.406 5.848 1 51.66 512 GLN A CA 1
ATOM 4139 C C . GLN A 1 512 ? 28.031 -6.777 5.578 1 51.66 512 GLN A C 1
ATOM 4141 O O . GLN A 1 512 ? 29.141 -7.07 6.031 1 51.66 512 GLN A O 1
ATOM 4146 N N . ALA A 1 513 ? 27.406 -7.523 4.738 1 44.41 513 ALA A N 1
ATOM 4147 C CA . ALA A 1 513 ? 27.875 -8.867 4.402 1 44.41 513 ALA A CA 1
ATOM 4148 C C . ALA A 1 513 ? 28.844 -8.828 3.223 1 44.41 513 ALA A C 1
ATOM 4150 O O . ALA A 1 513 ? 29.547 -9.797 2.967 1 44.41 513 ALA A O 1
ATOM 4151 N N . VAL A 1 514 ? 28.703 -7.879 2.266 1 36.62 514 VAL A N 1
ATOM 4152 C CA . VAL A 1 514 ? 29.672 -7.863 1.174 1 36.62 514 VAL A CA 1
ATOM 4153 C C . VAL A 1 514 ? 31.047 -7.461 1.707 1 36.62 514 VAL A C 1
ATOM 4155 O O . VAL A 1 514 ? 31.188 -6.402 2.324 1 36.62 514 VAL A O 1
ATOM 4158 N N . PRO A 1 515 ? 31.875 -8.398 1.765 1 34.72 515 PRO A N 1
ATOM 4159 C CA . PRO A 1 515 ? 33.25 -8.094 2.125 1 34.72 515 PRO A CA 1
ATOM 4160 C C . PRO A 1 515 ? 33.812 -6.914 1.334 1 34.72 515 PRO A C 1
ATOM 4162 O O . PRO A 1 515 ? 33.531 -6.77 0.143 1 34.72 515 PRO A O 1
ATOM 4165 N N . HIS A 1 516 ? 34.125 -5.727 1.964 1 28.77 516 HIS A N 1
ATOM 4166 C CA . HIS A 1 516 ? 35.25 -5.027 1.33 1 28.77 516 HIS A CA 1
ATOM 4167 C C . HIS A 1 516 ? 36.406 -5.973 1.052 1 28.77 516 HIS A C 1
ATOM 4169 O O . HIS A 1 516 ? 36.719 -6.844 1.87 1 28.77 516 HIS A O 1
ATOM 4175 N N . MET B 1 1 ? -32.719 15.625 -8.664 1 28.62 1 MET B N 1
ATOM 4176 C CA . MET B 1 1 ? -31.594 16.297 -8.023 1 28.62 1 MET B CA 1
ATOM 4177 C C . MET B 1 1 ? -30.328 16.172 -8.867 1 28.62 1 MET B C 1
ATOM 4179 O O . MET B 1 1 ? -29.953 15.062 -9.266 1 28.62 1 MET B O 1
ATOM 4183 N N . MET B 1 2 ? -29.938 17.141 -9.492 1 41.88 2 MET B N 1
ATOM 4184 C CA . MET B 1 2 ? -28.828 17.156 -10.461 1 41.88 2 MET B CA 1
ATOM 4185 C C . MET B 1 2 ? -27.531 16.719 -9.812 1 41.88 2 MET B C 1
ATOM 4187 O O . MET B 1 2 ? -27.188 17.172 -8.719 1 41.88 2 MET B O 1
ATOM 4191 N N . GLN B 1 3 ? -27.094 15.664 -10.18 1 50 3 GLN B N 1
ATOM 4192 C CA . GLN B 1 3 ? -25.859 15.148 -9.594 1 50 3 GLN B CA 1
ATOM 4193 C C . GLN B 1 3 ? -24.719 16.156 -9.742 1 50 3 GLN B C 1
ATOM 4195 O O . GLN B 1 3 ? -24.547 16.75 -10.805 1 50 3 GLN B O 1
ATOM 4200 N N . PRO B 1 4 ? -24.062 16.5 -8.68 1 58.5 4 PRO B N 1
ATOM 4201 C CA . PRO B 1 4 ? -22.953 17.453 -8.719 1 58.5 4 PRO B CA 1
ATOM 4202 C C . PRO B 1 4 ? -21.797 16.969 -9.602 1 58.5 4 PRO B C 1
ATOM 4204 O O . PRO B 1 4 ? -21.578 15.766 -9.727 1 58.5 4 PRO B O 1
ATOM 4207 N N . LEU B 1 5 ? -21.219 17.844 -10.398 1 68.75 5 LEU B N 1
ATOM 4208 C CA . LEU B 1 5 ? -20.094 17.547 -11.266 1 68.75 5 LEU B CA 1
ATOM 4209 C C . LEU B 1 5 ? -18.891 17.094 -10.461 1 68.75 5 LEU B C 1
ATOM 4211 O O . LEU B 1 5 ? -18.656 17.578 -9.352 1 68.75 5 LEU B O 1
ATOM 4215 N N . THR B 1 6 ? -18.25 16.125 -10.891 1 68.25 6 THR B N 1
ATOM 4216 C CA . THR B 1 6 ? -16.984 15.734 -10.305 1 68.25 6 THR B CA 1
ATOM 4217 C C . THR B 1 6 ? -15.938 16.828 -10.484 1 68.25 6 THR B C 1
ATOM 4219 O O . THR B 1 6 ? -16.141 17.766 -11.266 1 68.25 6 THR B O 1
ATOM 4222 N N . SER B 1 7 ? -14.844 16.719 -9.703 1 68.56 7 SER B N 1
ATOM 4223 C CA . SER B 1 7 ? -13.781 17.703 -9.805 1 68.56 7 SER B CA 1
ATOM 4224 C C . SER B 1 7 ? -13.258 17.828 -11.234 1 68.56 7 SER B C 1
ATOM 4226 O O . SER B 1 7 ? -13.031 18.922 -11.727 1 68.56 7 SER B O 1
ATOM 4228 N N . ARG B 1 8 ? -13.211 16.703 -11.883 1 74.75 8 ARG B N 1
ATOM 4229 C CA . ARG B 1 8 ? -12.719 16.703 -13.258 1 74.75 8 ARG B CA 1
ATOM 4230 C C . ARG B 1 8 ? -13.734 17.344 -14.203 1 74.75 8 ARG B C 1
ATOM 4232 O O . ARG B 1 8 ? -13.367 18.141 -15.07 1 74.75 8 ARG B O 1
ATOM 4239 N N . GLN B 1 9 ? -14.914 17.109 -14 1 76.38 9 GLN B N 1
ATOM 4240 C CA . GLN B 1 9 ? -15.992 17.656 -14.82 1 76.38 9 GLN B CA 1
ATOM 4241 C C . GLN B 1 9 ? -16.125 19.172 -14.633 1 76.38 9 GLN B C 1
ATOM 4243 O O . GLN B 1 9 ? -16.359 19.906 -15.594 1 76.38 9 GLN B O 1
ATOM 4248 N N . ASN B 1 10 ? -15.859 19.5 -13.406 1 72.19 10 ASN B N 1
ATOM 4249 C CA . ASN B 1 10 ? -15.844 20.938 -13.117 1 72.19 10 ASN B CA 1
ATOM 4250 C C . ASN B 1 10 ? -14.68 21.625 -13.82 1 72.19 10 ASN B C 1
ATOM 4252 O O . ASN B 1 10 ? -14.844 22.734 -14.344 1 72.19 10 ASN B O 1
ATOM 4256 N N . ARG B 1 11 ? -13.602 20.969 -13.805 1 76.12 11 ARG B N 1
ATOM 4257 C CA . ARG B 1 11 ? -12.438 21.5 -14.508 1 76.12 11 ARG B CA 1
ATOM 4258 C C . ARG B 1 11 ? -12.703 21.594 -16 1 76.12 11 ARG B C 1
ATOM 4260 O O . ARG B 1 11 ? -12.312 22.578 -16.641 1 76.12 11 ARG B O 1
ATOM 4267 N N . LEU B 1 12 ? -13.344 20.703 -16.5 1 81.56 12 LEU B N 1
ATOM 4268 C CA . LEU B 1 12 ? -13.742 20.688 -17.906 1 81.56 12 LEU B CA 1
ATOM 4269 C C . LEU B 1 12 ? -14.672 21.859 -18.219 1 81.56 12 LEU B C 1
ATOM 4271 O O . LEU B 1 12 ? -14.461 22.578 -19.203 1 81.56 12 LEU B O 1
ATOM 4275 N N . LEU B 1 13 ? -15.594 22 -17.375 1 79.12 13 LEU B N 1
ATOM 4276 C CA . LEU B 1 13 ? -16.562 23.078 -17.547 1 79.12 13 LEU B CA 1
ATOM 4277 C C . LEU B 1 13 ? -15.891 24.438 -17.484 1 79.12 13 LEU B C 1
ATOM 4279 O O . LEU B 1 13 ? -16.156 25.312 -18.312 1 79.12 13 LEU B O 1
ATOM 4283 N N . LYS B 1 14 ? -15.047 24.5 -16.562 1 75.06 14 LYS B N 1
ATOM 4284 C CA . LYS B 1 14 ? -14.312 25.75 -16.391 1 75.06 14 LYS B CA 1
ATOM 4285 C C . LYS B 1 14 ? -13.445 26.047 -17.609 1 75.06 14 LYS B C 1
ATOM 4287 O O . LYS B 1 14 ? -13.375 27.188 -18.062 1 75.06 14 LYS B O 1
ATOM 4292 N N . TYR B 1 15 ? -12.852 25.094 -18.078 1 79.31 15 TYR B N 1
ATOM 4293 C CA . TYR B 1 15 ? -12.023 25.203 -19.281 1 79.31 15 TYR B CA 1
ATOM 4294 C C . TYR B 1 15 ? -12.836 25.703 -20.469 1 79.31 15 TYR B C 1
ATOM 4296 O O . TYR B 1 15 ? -12.398 26.625 -21.172 1 79.31 15 TYR B O 1
ATOM 4304 N N . LEU B 1 16 ? -13.969 25.281 -20.625 1 81.62 16 LEU B N 1
ATOM 4305 C CA . LEU B 1 16 ? -14.836 25.641 -21.734 1 81.62 16 LEU B CA 1
ATOM 4306 C C . LEU B 1 16 ? -15.359 27.062 -21.562 1 81.62 16 LEU B C 1
ATOM 4308 O O . LEU B 1 16 ? -15.469 27.812 -22.531 1 81.62 16 LEU B O 1
ATOM 4312 N N . LEU B 1 17 ? -15.562 27.375 -20.281 1 75.44 17 LEU B N 1
ATOM 4313 C CA . LEU B 1 17 ? -16.109 28.703 -20 1 75.44 17 LEU B CA 1
ATOM 4314 C C . LEU B 1 17 ? -15.062 29.781 -20.234 1 75.44 17 LEU B C 1
ATOM 4316 O O . LEU B 1 17 ? -15.398 30.891 -20.641 1 75.44 17 LEU B O 1
ATOM 4320 N N . GLN B 1 18 ? -13.836 29.406 -19.938 1 69.88 18 GLN B N 1
ATOM 4321 C CA . GLN B 1 18 ? -12.734 30.359 -20.047 1 69.88 18 GLN B CA 1
ATOM 4322 C C . GLN B 1 18 ? -12.359 30.609 -21.5 1 69.88 18 GLN B C 1
ATOM 4324 O O . GLN B 1 18 ? -11.852 31.688 -21.844 1 69.88 18 GLN B O 1
ATOM 4329 N N . HIS B 1 19 ? -12.734 29.688 -22.312 1 72.31 19 HIS B N 1
ATOM 4330 C CA . HIS B 1 19 ? -12.398 29.828 -23.719 1 72.31 19 HIS B CA 1
ATOM 4331 C C . HIS B 1 19 ? -13.594 30.328 -24.531 1 72.31 19 HIS B C 1
ATOM 4333 O O . HIS B 1 19 ? -14.695 29.766 -24.422 1 72.31 19 HIS B O 1
ATOM 4339 N N . GLN B 1 20 ? -13.586 31.594 -24.875 1 65 20 GLN B N 1
ATOM 4340 C CA . GLN B 1 20 ? -14.672 32.25 -25.609 1 65 20 GLN B CA 1
ATOM 4341 C C . GLN B 1 20 ? -14.719 31.75 -27.047 1 65 20 GLN B C 1
ATOM 4343 O O . GLN B 1 20 ? -15.43 32.344 -27.875 1 65 20 GLN B O 1
ATOM 4348 N N . GLY B 1 21 ? -14.211 30.734 -27.422 1 74.75 21 GLY B N 1
ATOM 4349 C CA . GLY B 1 21 ? -14.203 30.188 -28.766 1 74.75 21 GLY B CA 1
ATOM 4350 C C . GLY B 1 21 ? -14.227 28.672 -28.781 1 74.75 21 GLY B C 1
ATOM 4351 O O . GLY B 1 21 ? -14.367 28.031 -27.734 1 74.75 21 GLY B O 1
ATOM 4352 N N . TYR B 1 22 ? -14.273 28.078 -30.016 1 81 22 TYR B N 1
ATOM 4353 C CA . TYR B 1 22 ? -14.234 26.641 -30.156 1 81 22 TYR B CA 1
ATOM 4354 C C . TYR B 1 22 ? -12.914 26.078 -29.641 1 81 22 TYR B C 1
ATOM 4356 O O . TYR B 1 22 ? -11.844 26.594 -29.969 1 81 22 TYR B O 1
ATOM 4364 N N . VAL B 1 23 ? -13.031 25.109 -28.719 1 83.62 23 VAL B N 1
ATOM 4365 C CA . VAL B 1 23 ? -11.852 24.406 -28.234 1 83.62 23 VAL B CA 1
ATOM 4366 C C . VAL B 1 23 ? -11.914 22.938 -28.656 1 83.62 23 VAL B C 1
ATOM 4368 O O . VAL B 1 23 ? -12.953 22.281 -28.531 1 83.62 23 VAL B O 1
ATOM 4371 N N . THR B 1 24 ? -10.898 22.484 -29.172 1 83.06 24 THR B N 1
ATOM 4372 C CA . THR B 1 24 ? -10.898 21.125 -29.672 1 83.06 24 THR B CA 1
ATOM 4373 C C . THR B 1 24 ? -10.922 20.125 -28.516 1 83.06 24 THR B C 1
ATOM 4375 O O . THR B 1 24 ? -10.422 20.406 -27.438 1 83.06 24 THR B O 1
ATOM 4378 N N . VAL B 1 25 ? -11.523 19.047 -28.656 1 82.88 25 VAL B N 1
ATOM 4379 C CA . VAL B 1 25 ? -11.586 17.984 -27.672 1 82.88 25 VAL B CA 1
ATOM 4380 C C . VAL B 1 25 ? -10.172 17.531 -27.297 1 82.88 25 VAL B C 1
ATOM 4382 O O . VAL B 1 25 ? -9.906 17.172 -26.156 1 82.88 25 VAL B O 1
ATOM 4385 N N . LYS B 1 26 ? -9.367 17.688 -28.172 1 80.81 26 LYS B N 1
ATOM 4386 C CA . LYS B 1 26 ? -7.961 17.375 -27.938 1 80.81 26 LYS B CA 1
ATOM 4387 C C . LYS B 1 26 ? -7.336 18.344 -26.953 1 80.81 26 LYS B C 1
ATOM 4389 O O . LYS B 1 26 ? -6.609 17.922 -26.047 1 80.81 26 LYS B O 1
ATOM 4394 N N . ASP B 1 27 ? -7.621 19.562 -27.062 1 80.56 27 ASP B N 1
ATOM 4395 C CA . ASP B 1 27 ? -7.141 20.594 -26.156 1 80.56 27 ASP B CA 1
ATOM 4396 C C . ASP B 1 27 ? -7.699 20.391 -24.75 1 80.56 27 ASP B C 1
ATOM 4398 O O . ASP B 1 27 ? -6.98 20.547 -23.75 1 80.56 27 ASP B O 1
ATOM 4402 N N . ILE B 1 28 ? -8.828 19.984 -24.641 1 82.19 28 ILE B N 1
ATOM 4403 C CA . ILE B 1 28 ? -9.492 19.75 -23.359 1 82.19 28 ILE B CA 1
ATOM 4404 C C . ILE B 1 28 ? -8.875 18.531 -22.672 1 82.19 28 ILE B C 1
ATOM 4406 O O . ILE B 1 28 ? -8.578 18.562 -21.484 1 82.19 28 ILE B O 1
ATOM 4410 N N . ALA B 1 29 ? -8.695 17.562 -23.422 1 81.31 29 ALA B N 1
ATOM 4411 C CA . ALA B 1 29 ? -8.094 16.328 -22.906 1 81.31 29 ALA B CA 1
ATOM 4412 C C . ALA B 1 29 ? -6.688 16.594 -22.375 1 81.31 29 ALA B C 1
ATOM 4414 O O . ALA B 1 29 ? -6.316 16.078 -21.312 1 81.31 29 ALA B O 1
ATOM 4415 N N . HIS B 1 30 ? -6.031 17.375 -23.031 1 78.5 30 HIS B N 1
ATOM 4416 C CA . HIS B 1 30 ? -4.691 17.781 -22.625 1 78.5 30 HIS B CA 1
ATOM 4417 C C . HIS B 1 30 ? -4.734 18.578 -21.328 1 78.5 30 HIS B C 1
ATOM 4419 O O . HIS B 1 30 ? -3.939 18.328 -20.422 1 78.5 30 HIS B O 1
ATOM 4425 N N . TYR B 1 31 ? -5.613 19.422 -21.266 1 75.81 31 TYR B N 1
ATOM 4426 C CA . TYR B 1 31 ? -5.773 20.281 -20.094 1 75.81 31 TYR B CA 1
ATOM 4427 C C . TYR B 1 31 ? -6.152 19.469 -18.875 1 75.81 31 TYR B C 1
ATOM 4429 O O . TYR B 1 31 ? -5.625 19.703 -17.781 1 75.81 31 TYR B O 1
ATOM 4437 N N . LEU B 1 32 ? -6.891 18.5 -19 1 76.69 32 LEU B N 1
ATOM 4438 C CA . LEU B 1 32 ? -7.438 17.734 -17.891 1 76.69 32 LEU B CA 1
ATOM 4439 C C . LEU B 1 32 ? -6.602 16.484 -17.625 1 76.69 32 LEU B C 1
ATOM 4441 O O . LEU B 1 32 ? -6.844 15.758 -16.656 1 76.69 32 LEU B O 1
ATOM 4445 N N . ASP B 1 33 ? -5.703 16.25 -18.453 1 74.31 33 ASP B N 1
ATOM 4446 C CA . ASP B 1 33 ? -4.84 15.078 -18.406 1 74.31 33 ASP B CA 1
ATOM 4447 C C . ASP B 1 33 ? -5.66 13.789 -18.406 1 74.31 33 ASP B C 1
ATOM 4449 O O . ASP B 1 33 ? -5.473 12.93 -17.547 1 74.31 33 ASP B O 1
ATOM 4453 N N . VAL B 1 34 ? -6.598 13.789 -19.375 1 80.25 34 VAL B N 1
ATOM 4454 C CA . VAL B 1 34 ? -7.457 12.617 -19.547 1 80.25 34 VAL B CA 1
ATOM 4455 C C . VAL B 1 34 ? -7.574 12.266 -21.016 1 80.25 34 VAL B C 1
ATOM 4457 O O . VAL B 1 34 ? -7.109 13.016 -21.891 1 80.25 34 VAL B O 1
ATOM 4460 N N . SER B 1 35 ? -8.172 11.156 -21.312 1 76.06 35 SER B N 1
ATOM 4461 C CA . SER B 1 35 ? -8.391 10.734 -22.688 1 76.06 35 SER B CA 1
ATOM 4462 C C . SER B 1 35 ? -9.531 11.523 -23.328 1 76.06 35 SER B C 1
ATOM 4464 O O . SER B 1 35 ? -10.398 12.055 -22.625 1 76.06 35 SER B O 1
ATOM 4466 N N . GLU B 1 36 ? -9.531 11.641 -24.703 1 79.38 36 GLU B N 1
ATOM 4467 C CA . GLU B 1 36 ? -10.609 12.312 -25.422 1 79.38 36 GLU B CA 1
ATOM 4468 C C . GLU B 1 36 ? -11.945 11.609 -25.172 1 79.38 36 GLU B C 1
ATOM 4470 O O . GLU B 1 36 ? -12.984 12.266 -25.094 1 79.38 36 GLU B O 1
ATOM 4475 N N . LYS B 1 37 ? -11.852 10.32 -24.984 1 80.25 37 LYS B N 1
ATOM 4476 C CA . LYS B 1 37 ? -13.055 9.562 -24.672 1 80.25 37 LYS B CA 1
ATOM 4477 C C . LYS B 1 37 ? -13.648 9.992 -23.328 1 80.25 37 LYS B C 1
ATOM 4479 O O . LYS B 1 37 ? -14.867 10.109 -23.188 1 80.25 37 LYS B O 1
ATOM 4484 N N . THR B 1 38 ? -12.836 10.172 -22.406 1 80.69 38 THR B N 1
ATOM 4485 C CA . THR B 1 38 ? -13.25 10.648 -21.094 1 80.69 38 THR B CA 1
ATOM 4486 C C . THR B 1 38 ? -13.875 12.039 -21.188 1 80.69 38 THR B C 1
ATOM 4488 O O . THR B 1 38 ? -14.859 12.336 -20.516 1 80.69 38 THR B O 1
ATOM 4491 N N . VAL B 1 39 ? -13.305 12.789 -22 1 85.12 39 VAL B N 1
ATOM 4492 C CA . VAL B 1 39 ? -13.844 14.125 -22.188 1 85.12 39 VAL B CA 1
ATOM 4493 C C . VAL B 1 39 ? -15.258 14.039 -22.75 1 85.12 39 VAL B C 1
ATOM 4495 O O . VAL B 1 39 ? -16.172 14.734 -22.281 1 85.12 39 VAL B O 1
ATOM 4498 N N . TYR B 1 40 ? -15.414 13.141 -23.734 1 81.69 40 TYR B N 1
ATOM 4499 C CA . TYR B 1 40 ? -16.734 12.992 -24.344 1 81.69 40 TYR B CA 1
ATOM 4500 C C . TYR B 1 40 ? -17.75 12.484 -23.312 1 81.69 40 TYR B C 1
ATOM 4502 O O . TYR B 1 40 ? -18.891 12.953 -23.281 1 81.69 40 TYR B O 1
ATOM 4510 N N . ARG B 1 41 ? -17.266 11.609 -22.516 1 80.94 41 ARG B N 1
ATOM 4511 C CA . ARG B 1 41 ? -18.141 11.102 -21.469 1 80.94 41 ARG B CA 1
ATOM 4512 C C . ARG B 1 41 ? -18.484 12.203 -20.469 1 80.94 41 ARG B C 1
ATOM 4514 O O . ARG B 1 41 ? -19.656 12.367 -20.094 1 80.94 41 ARG B O 1
ATOM 4521 N N . ASP B 1 42 ? -17.469 12.852 -20.062 1 81.06 42 ASP B N 1
ATOM 4522 C CA . ASP B 1 42 ? -17.688 13.953 -19.109 1 81.06 42 ASP B CA 1
ATOM 4523 C C . ASP B 1 42 ? -18.562 15.039 -19.734 1 81.06 42 ASP B C 1
ATOM 4525 O O . ASP B 1 42 ? -19.391 15.633 -19.047 1 81.06 42 ASP B O 1
ATOM 4529 N N . MET B 1 43 ? -18.391 15.195 -20.984 1 82.62 43 MET B N 1
ATOM 4530 C CA . MET B 1 43 ? -19.156 16.234 -21.672 1 82.62 43 MET B CA 1
ATOM 4531 C C . MET B 1 43 ? -20.641 15.93 -21.641 1 82.62 43 MET B C 1
ATOM 4533 O O . MET B 1 43 ? -21.469 16.844 -21.609 1 82.62 43 MET B O 1
ATOM 4537 N N . GLN B 1 44 ? -20.969 14.664 -21.625 1 81.25 44 GLN B N 1
ATOM 4538 C CA . GLN B 1 44 ? -22.375 14.289 -21.531 1 81.25 44 GLN B CA 1
ATOM 4539 C C . GLN B 1 44 ? -22.984 14.766 -20.219 1 81.25 44 GLN B C 1
ATOM 4541 O O . GLN B 1 44 ? -24.094 15.289 -20.203 1 81.25 44 GLN B O 1
ATOM 4546 N N . PHE B 1 45 ? -22.203 14.625 -19.188 1 77.62 45 PHE B N 1
ATOM 4547 C CA . PHE B 1 45 ? -22.656 15.07 -17.891 1 77.62 45 PHE B CA 1
ATOM 4548 C C . PHE B 1 45 ? -22.656 16.594 -17.812 1 77.62 45 PHE B C 1
ATOM 4550 O O . PHE B 1 45 ? -23.609 17.188 -17.281 1 77.62 45 PHE B O 1
ATOM 4557 N N . VAL B 1 46 ? -21.688 17.141 -18.328 1 81.81 46 VAL B N 1
ATOM 4558 C CA . VAL B 1 46 ? -21.562 18.594 -18.328 1 81.81 46 VAL B CA 1
ATOM 4559 C C . VAL B 1 46 ? -22.703 19.203 -19.156 1 81.81 46 VAL B C 1
ATOM 4561 O O . VAL B 1 46 ? -23.281 20.219 -18.781 1 81.81 46 VAL B O 1
ATOM 4564 N N . GLU B 1 47 ? -23.047 18.516 -20.234 1 80.69 47 GLU B N 1
ATOM 4565 C CA . GLU B 1 47 ? -24.141 18.969 -21.094 1 80.69 47 GLU B CA 1
ATOM 4566 C C . GLU B 1 47 ? -25.484 18.938 -20.359 1 80.69 47 GLU B C 1
ATOM 4568 O O . GLU B 1 47 ? -26.281 19.859 -20.484 1 80.69 47 GLU B O 1
ATOM 4573 N N . ALA B 1 48 ? -25.625 17.891 -19.641 1 78.44 48 ALA B N 1
ATOM 4574 C CA . ALA B 1 48 ? -26.844 17.781 -18.844 1 78.44 48 ALA B CA 1
ATOM 4575 C C . ALA B 1 48 ? -26.906 18.891 -17.781 1 78.44 48 ALA B C 1
ATOM 4577 O O . ALA B 1 48 ? -27.969 19.469 -17.547 1 78.44 48 ALA B O 1
ATOM 4578 N N . PHE B 1 49 ? -25.828 19.219 -17.141 1 75.31 49 PHE B N 1
ATOM 4579 C CA . PHE B 1 49 ? -25.703 20.266 -16.141 1 75.31 49 PHE B CA 1
ATOM 4580 C C . PHE B 1 49 ? -25.953 21.641 -16.766 1 75.31 49 PHE B C 1
ATOM 4582 O O . PHE B 1 49 ? -26.672 22.469 -16.188 1 75.31 49 PHE B O 1
ATOM 4589 N N . LEU B 1 50 ? -25.469 21.828 -17.922 1 78.75 50 LEU B N 1
ATOM 4590 C CA . LEU B 1 50 ? -25.531 23.109 -18.609 1 78.75 50 LEU B CA 1
ATOM 4591 C C . LEU B 1 50 ? -26.953 23.391 -19.094 1 78.75 50 LEU B C 1
ATOM 4593 O O . LEU B 1 50 ? -27.359 24.547 -19.219 1 78.75 50 LEU B O 1
ATOM 4597 N N . PHE B 1 51 ? -27.656 22.359 -19.297 1 77.31 51 PHE B N 1
ATOM 4598 C CA . PHE B 1 51 ? -29.016 22.484 -19.812 1 77.31 51 PHE B CA 1
ATOM 4599 C C . PHE B 1 51 ? -29.891 23.281 -18.859 1 77.31 51 PHE B C 1
ATOM 4601 O O . PHE B 1 51 ? -30.703 24.109 -19.297 1 77.31 51 PHE B O 1
ATOM 4608 N N . VAL B 1 52 ? -29.656 23.188 -17.578 1 72.25 52 VAL B N 1
ATOM 4609 C CA . VAL B 1 52 ? -30.453 23.875 -16.578 1 72.25 52 VAL B CA 1
ATOM 4610 C C . VAL B 1 52 ? -30.141 25.375 -16.609 1 72.25 52 VAL B C 1
ATOM 4612 O O . VAL B 1 52 ? -30.969 26.203 -16.219 1 72.25 52 VAL B O 1
ATOM 4615 N N . TRP B 1 53 ? -29.016 25.672 -17.094 1 71.25 53 TRP B N 1
ATOM 4616 C CA . TRP B 1 53 ? -28.562 27.062 -17.141 1 71.25 53 TRP B CA 1
ATOM 4617 C C . TRP B 1 53 ? -28.828 27.656 -18.516 1 71.25 53 TRP B C 1
ATOM 4619 O O . TRP B 1 53 ? -28.391 28.781 -18.812 1 71.25 53 TRP B O 1
ATOM 4629 N N . ASN B 1 54 ? -29.562 26.812 -19.312 1 75.88 54 ASN B N 1
ATOM 4630 C CA . ASN B 1 54 ? -29.844 27.219 -20.688 1 75.88 54 ASN B CA 1
ATOM 4631 C C . ASN B 1 54 ? -28.562 27.531 -21.469 1 75.88 54 ASN B C 1
ATOM 4633 O O . ASN B 1 54 ? -28.484 28.531 -22.172 1 75.88 54 ASN B O 1
ATOM 4637 N N . ILE B 1 55 ? -27.5 26.906 -21.156 1 80.81 55 ILE B N 1
ATOM 4638 C CA . ILE B 1 55 ? -26.234 26.922 -21.891 1 80.81 55 ILE B CA 1
ATOM 4639 C C . ILE B 1 55 ? -26.078 25.625 -22.672 1 80.81 55 ILE B C 1
ATOM 4641 O O . ILE B 1 55 ? -26.391 24.547 -22.172 1 80.81 55 ILE B O 1
ATOM 4645 N N . TYR B 1 56 ? -25.625 25.734 -23.953 1 84.94 56 TYR B N 1
ATOM 4646 C CA . TYR B 1 56 ? -25.578 24.562 -24.844 1 84.94 56 TYR B CA 1
ATOM 4647 C C . TYR B 1 56 ? -24.203 24.453 -25.5 1 84.94 56 TYR B C 1
ATOM 4649 O O . TYR B 1 56 ? -23.656 25.438 -25.969 1 84.94 56 TYR B O 1
ATOM 4657 N N . PRO B 1 57 ? -23.578 23.312 -25.391 1 84.44 57 PRO B N 1
ATOM 4658 C CA . PRO B 1 57 ? -22.344 23.125 -26.156 1 84.44 57 PRO B CA 1
ATOM 4659 C C . PRO B 1 57 ? -22.594 23.016 -27.672 1 84.44 57 PRO B C 1
ATOM 4661 O O . PRO B 1 57 ? -23.484 22.281 -28.094 1 84.44 57 PRO B O 1
ATOM 4664 N N . ASP B 1 58 ? -22.094 23.891 -28.406 1 84.19 58 ASP B N 1
ATOM 4665 C CA . ASP B 1 58 ? -22.062 23.844 -29.875 1 84.19 58 ASP B CA 1
ATOM 4666 C C . ASP B 1 58 ? -20.859 23.047 -30.359 1 84.19 58 ASP B C 1
ATOM 4668 O O . ASP B 1 58 ? -19.719 23.469 -30.203 1 84.19 58 ASP B O 1
ATOM 4672 N N . LYS B 1 59 ? -21.125 21.906 -30.891 1 80.75 59 LYS B N 1
ATOM 4673 C CA . LYS B 1 59 ? -20.062 21 -31.344 1 80.75 59 LYS B CA 1
ATOM 4674 C C . LYS B 1 59 ? -19.906 21.062 -32.875 1 80.75 59 LYS B C 1
ATOM 4676 O O . LYS B 1 59 ? -20.844 20.781 -33.594 1 80.75 59 LYS B O 1
ATOM 4681 N N . LYS B 1 60 ? -18.906 21.594 -33.406 1 80.19 60 LYS B N 1
ATOM 4682 C CA . LYS B 1 60 ? -18.609 21.672 -34.844 1 80.19 60 LYS B CA 1
ATOM 4683 C C . LYS B 1 60 ? -17.453 20.766 -35.219 1 80.19 60 LYS B C 1
ATOM 4685 O O . LYS B 1 60 ? -16.391 20.812 -34.594 1 80.19 60 LYS B O 1
ATOM 4690 N N . VAL B 1 61 ? -17.672 19.969 -36.094 1 75.38 61 VAL B N 1
ATOM 4691 C CA . VAL B 1 61 ? -16.672 19.031 -36.594 1 75.38 61 VAL B CA 1
ATOM 4692 C C . VAL B 1 61 ? -15.438 19.797 -37.062 1 75.38 61 VAL B C 1
ATOM 4694 O O . VAL B 1 61 ? -15.547 20.75 -37.844 1 75.38 61 VAL B O 1
ATOM 4697 N N . GLY B 1 62 ? -14.227 19.547 -36.5 1 75.25 62 GLY B N 1
ATOM 4698 C CA . GLY B 1 62 ? -12.977 20.188 -36.875 1 75.25 62 GLY B CA 1
ATOM 4699 C C . GLY B 1 62 ? -12.656 21.391 -36 1 75.25 62 GLY B C 1
ATOM 4700 O O . GLY B 1 62 ? -11.484 21.734 -35.812 1 75.25 62 GLY B O 1
ATOM 4701 N N . ALA B 1 63 ? -13.648 22.062 -35.5 1 78.75 63 ALA B N 1
ATOM 4702 C CA . ALA B 1 63 ? -13.438 23.297 -34.719 1 78.75 63 ALA B CA 1
ATOM 4703 C C . ALA B 1 63 ? -13.445 23.016 -33.219 1 78.75 63 ALA B C 1
ATOM 4705 O O . ALA B 1 63 ? -12.727 23.656 -32.469 1 78.75 63 ALA B O 1
ATOM 4706 N N . GLY B 1 64 ? -14.172 22.062 -32.75 1 85.38 64 GLY B N 1
ATOM 4707 C CA . GLY B 1 64 ? -14.219 21.703 -31.328 1 85.38 64 GLY B CA 1
ATOM 4708 C C . GLY B 1 64 ? -15.531 22.078 -30.672 1 85.38 64 GLY B C 1
ATOM 4709 O O . GLY B 1 64 ? -16.594 21.969 -31.281 1 85.38 64 GLY B O 1
ATOM 4710 N N . ILE B 1 65 ? -15.438 22.344 -29.391 1 87.25 65 ILE B N 1
ATOM 4711 C CA . ILE B 1 65 ? -16.625 22.594 -28.562 1 87.25 65 ILE B CA 1
ATOM 4712 C C . ILE B 1 65 ? -16.609 24.031 -28.062 1 87.25 65 ILE B C 1
ATOM 4714 O O . ILE B 1 65 ? -15.57 24.516 -27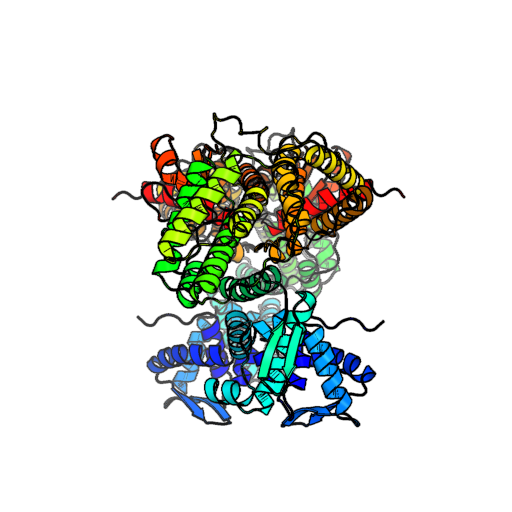.578 1 87.25 65 ILE B O 1
ATOM 4718 N N . MET B 1 66 ? -17.688 24.688 -28.266 1 85.81 66 MET B N 1
ATOM 4719 C CA . MET B 1 66 ? -17.906 26.016 -27.703 1 85.81 66 MET B CA 1
ATOM 4720 C C . MET B 1 66 ? -19.234 26.094 -26.969 1 85.81 66 MET B C 1
ATOM 4722 O O . MET B 1 66 ? -20.234 25.531 -27.422 1 85.81 66 MET B O 1
ATOM 4726 N N . LEU B 1 67 ? -19.172 26.781 -25.797 1 83.94 67 LEU B N 1
ATOM 4727 C CA . LEU B 1 67 ? -20.438 26.984 -25.078 1 83.94 67 LEU B CA 1
ATOM 4728 C C . LEU B 1 67 ? -21.219 28.141 -25.672 1 83.94 67 LEU B C 1
ATOM 4730 O O . LEU B 1 67 ? -20.641 29.188 -25.984 1 83.94 67 LEU B O 1
ATOM 4734 N N . THR B 1 68 ? -22.453 27.859 -25.953 1 81.69 68 THR B N 1
ATOM 4735 C CA . THR B 1 68 ? -23.312 28.891 -26.516 1 81.69 68 THR B CA 1
ATOM 4736 C C . THR B 1 68 ? -24.562 29.062 -25.656 1 81.69 68 THR B C 1
ATOM 4738 O O . THR B 1 68 ? -24.984 28.125 -24.953 1 81.69 68 THR B O 1
ATOM 4741 N N . THR B 1 69 ? -25 30.25 -25.438 1 77.69 69 THR B N 1
ATOM 4742 C CA . THR B 1 69 ? -26.234 30.578 -24.719 1 77.69 69 THR B CA 1
ATOM 4743 C C . THR B 1 69 ? -26.984 31.688 -25.438 1 77.69 69 THR B C 1
ATOM 4745 O O . THR B 1 69 ? -26.406 32.438 -26.219 1 77.69 69 THR B O 1
ATOM 4748 N N . ASP B 1 70 ? -28.312 31.75 -25.328 1 75.5 70 ASP B N 1
ATOM 4749 C CA . ASP B 1 70 ? -29.141 32.812 -25.875 1 75.5 70 ASP B CA 1
ATOM 4750 C C . ASP B 1 70 ? -28.922 34.125 -25.109 1 75.5 70 ASP B C 1
ATOM 4752 O O . ASP B 1 70 ? -29.266 35.219 -25.609 1 75.5 70 ASP B O 1
ATOM 4756 N N . ASP B 1 71 ? -28.438 34.062 -23.844 1 70.81 71 ASP B N 1
ATOM 4757 C CA . ASP B 1 71 ? -28.172 35.188 -22.953 1 70.81 71 ASP B CA 1
ATOM 4758 C C . ASP B 1 71 ? -26.781 35.062 -22.312 1 70.81 71 ASP B C 1
ATOM 4760 O O . ASP B 1 71 ? -26.531 34.188 -21.516 1 70.81 71 ASP B O 1
ATOM 4764 N N . ASP B 1 72 ? -25.859 35.906 -22.656 1 67.12 72 ASP B N 1
ATOM 4765 C CA . ASP B 1 72 ? -24.469 35.875 -22.219 1 67.12 72 ASP B CA 1
ATOM 4766 C C . ASP B 1 72 ? -24.375 35.969 -20.703 1 67.12 72 ASP B C 1
ATOM 4768 O O . ASP B 1 72 ? -23.359 35.594 -20.109 1 67.12 72 ASP B O 1
ATOM 4772 N N . ARG B 1 73 ? -25.297 36.469 -20.109 1 67.62 73 ARG B N 1
ATOM 4773 C CA . ARG B 1 73 ? -25.312 36.562 -18.656 1 67.62 73 ARG B CA 1
ATOM 4774 C C . ARG B 1 73 ? -25.25 35.188 -18 1 67.62 73 ARG B C 1
ATOM 4776 O O . ARG B 1 73 ? -24.703 35.062 -16.906 1 67.62 73 ARG B O 1
ATOM 4783 N N . HIS B 1 74 ? -25.781 34.312 -18.719 1 70.94 74 HIS B N 1
ATOM 4784 C CA . HIS B 1 74 ? -25.797 33 -18.141 1 70.94 74 HIS B CA 1
ATOM 4785 C C . HIS B 1 74 ? -24.391 32.406 -18.047 1 70.94 74 HIS B C 1
ATOM 4787 O O . HIS B 1 74 ? -24.047 31.734 -17.078 1 70.94 74 HIS B O 1
ATOM 4793 N N . LEU B 1 75 ? -23.594 32.719 -19.016 1 70.25 75 LEU B N 1
ATOM 4794 C CA . LEU B 1 75 ? -22.203 32.219 -18.984 1 70.25 75 LEU B CA 1
ATOM 4795 C C . LEU B 1 75 ? -21.438 32.875 -17.844 1 70.25 75 LEU B C 1
ATOM 4797 O O . LEU B 1 75 ? -20.688 32.219 -17.125 1 70.25 75 LEU B O 1
ATOM 4801 N N . THR B 1 76 ? -21.672 34.062 -17.688 1 65 76 THR B N 1
ATOM 4802 C CA . THR B 1 76 ? -21.031 34.812 -16.625 1 65 76 THR B CA 1
ATOM 4803 C C . THR B 1 76 ? -21.5 34.344 -15.25 1 65 76 THR B C 1
ATOM 4805 O O . THR B 1 76 ? -20.703 34.188 -14.328 1 65 76 THR B O 1
ATOM 4808 N N . LEU B 1 77 ? -22.719 34.125 -15.18 1 61 77 LEU B N 1
ATOM 4809 C CA . LEU B 1 77 ? -23.281 33.625 -13.922 1 61 77 LEU B CA 1
ATOM 4810 C C . LEU B 1 77 ? -22.766 32.25 -13.586 1 61 77 LEU B C 1
ATOM 4812 O O . LEU B 1 77 ? -22.438 31.953 -12.438 1 61 77 LEU B O 1
ATOM 4816 N N . LEU B 1 78 ? -22.75 31.469 -14.555 1 65.31 78 LEU B N 1
ATOM 4817 C CA . LEU B 1 78 ? -22.234 30.125 -14.328 1 65.31 78 LEU B CA 1
ATOM 4818 C C . LEU B 1 78 ? -20.734 30.172 -13.992 1 65.31 78 LEU B C 1
ATOM 4820 O O . LEU B 1 78 ? -20.281 29.453 -13.102 1 65.31 78 LEU B O 1
ATOM 4824 N N . GLU B 1 79 ? -20.031 30.906 -14.695 1 62.44 79 GLU B N 1
ATOM 4825 C CA . GLU B 1 79 ? -18.609 31.094 -14.391 1 62.44 79 GLU B CA 1
ATOM 4826 C C . GLU B 1 79 ? -18.422 31.594 -12.961 1 62.44 79 GLU B C 1
ATOM 4828 O O . GLU B 1 79 ? -17.516 31.141 -12.258 1 62.44 79 GLU B O 1
ATOM 4833 N N . GLN B 1 80 ? -19.297 32.406 -12.633 1 51.25 80 GLN B N 1
ATOM 4834 C CA . GLN B 1 80 ? -19.281 32.906 -11.273 1 51.25 80 GLN B CA 1
ATOM 4835 C C . GLN B 1 80 ? -19.641 31.844 -10.266 1 51.25 80 GLN B C 1
ATOM 4837 O O . GLN B 1 80 ? -19.047 31.766 -9.188 1 51.25 80 GLN B O 1
ATOM 4842 N N . GLN B 1 81 ? -20.547 31.094 -10.664 1 49.53 81 GLN B N 1
ATOM 4843 C CA . GLN B 1 81 ? -21 30.016 -9.781 1 49.53 81 GLN B CA 1
ATOM 4844 C C . GLN B 1 81 ? -19.938 28.922 -9.672 1 49.53 81 GLN B C 1
ATOM 4846 O O . GLN B 1 81 ? -19.734 28.359 -8.594 1 49.53 81 GLN B O 1
ATOM 4851 N N . LEU B 1 82 ? -19.375 28.594 -10.797 1 52.09 82 LEU B N 1
ATOM 4852 C CA . LEU B 1 82 ? -18.359 27.562 -10.797 1 52.09 82 LEU B CA 1
ATOM 4853 C C . LEU B 1 82 ? -17.078 28.062 -10.141 1 52.09 82 LEU B C 1
ATOM 4855 O O . LEU B 1 82 ? -16.344 27.297 -9.508 1 52.09 82 LEU B O 1
ATOM 4859 N N . VAL B 1 83 ? -16.672 29.125 -10.516 1 45.22 83 VAL B N 1
ATOM 4860 C CA . VAL B 1 83 ? -15.57 29.781 -9.82 1 45.22 83 VAL B CA 1
ATOM 4861 C C . VAL B 1 83 ? -15.859 29.828 -8.32 1 45.22 83 VAL B C 1
ATOM 4863 O O . VAL B 1 83 ? -14.961 29.625 -7.504 1 45.22 83 VAL B O 1
ATOM 4866 N N . VAL B 1 84 ? -17.031 30.109 -8.023 1 40.94 84 VAL B N 1
ATOM 4867 C CA . VAL B 1 84 ? -17.469 30.172 -6.641 1 40.94 84 VAL B CA 1
ATOM 4868 C C . VAL B 1 84 ? -17.375 28.781 -6.012 1 40.94 84 VAL B C 1
ATOM 4870 O O . VAL B 1 84 ? -17.016 28.641 -4.84 1 40.94 84 VAL B O 1
ATOM 4873 N N . ASP B 1 85 ? -17.734 27.891 -6.766 1 38.53 85 ASP B N 1
ATOM 4874 C CA . ASP B 1 85 ? -17.766 26.562 -6.152 1 38.53 85 ASP B CA 1
ATOM 4875 C C . ASP B 1 85 ? -16.359 26.016 -5.977 1 38.53 85 ASP B C 1
ATOM 4877 O O . ASP B 1 85 ? -16.172 24.953 -5.383 1 38.53 85 ASP B O 1
ATOM 4881 N N . ASP B 1 86 ? -15.492 26.234 -6.906 1 40.38 86 ASP B N 1
ATOM 4882 C CA . ASP B 1 86 ? -14.109 25.938 -6.566 1 40.38 86 ASP B CA 1
ATOM 4883 C C . ASP B 1 86 ? -13.578 26.938 -5.535 1 40.38 86 ASP B C 1
ATOM 4885 O O . ASP B 1 86 ? -13.539 28.141 -5.789 1 40.38 86 ASP B O 1
ATOM 4889 N N . GLY B 1 87 ? -13.859 26.828 -4.375 1 41.06 87 GLY B N 1
ATOM 4890 C CA . GLY B 1 87 ? -13.617 27.734 -3.266 1 41.06 87 GLY B CA 1
ATOM 4891 C C . GLY B 1 87 ? -12.742 28.922 -3.639 1 41.06 87 GLY B C 1
ATOM 4892 O O . GLY B 1 87 ? -11.945 28.828 -4.578 1 41.06 87 GLY B O 1
ATOM 4893 N N . ASP B 1 88 ? -13.281 30.188 -3.525 1 46.69 88 ASP B N 1
ATOM 4894 C CA . ASP B 1 88 ? -12.625 31.469 -3.738 1 46.69 88 ASP B CA 1
ATOM 4895 C C . ASP B 1 88 ? -11.125 31.359 -3.49 1 46.69 88 ASP B C 1
ATOM 4897 O O . ASP B 1 88 ? -10.328 32 -4.18 1 46.69 88 ASP B O 1
ATOM 4901 N N . THR B 1 89 ? -10.781 30.594 -2.701 1 52.28 89 THR B N 1
ATOM 4902 C CA . THR B 1 89 ? -9.383 30.422 -2.332 1 52.28 89 THR B CA 1
ATOM 4903 C C . THR B 1 89 ? -8.594 29.766 -3.465 1 52.28 89 THR B C 1
ATOM 4905 O O . THR B 1 89 ? -7.488 30.188 -3.791 1 52.28 89 THR B O 1
ATOM 4908 N N . ASP B 1 90 ? -9.266 28.844 -4.117 1 53.09 90 ASP B N 1
ATOM 4909 C CA . ASP B 1 90 ? -8.555 28.156 -5.188 1 53.09 90 ASP B CA 1
ATOM 4910 C C . ASP B 1 90 ? -8.352 29.062 -6.395 1 53.09 90 ASP B C 1
ATOM 4912 O O . ASP B 1 90 ? -7.301 29.031 -7.039 1 53.09 90 ASP B O 1
ATOM 4916 N N . ALA B 1 91 ? -9.336 29.891 -6.645 1 50.5 91 ALA B N 1
ATOM 4917 C CA . ALA B 1 91 ? -9.25 30.812 -7.773 1 50.5 91 ALA B CA 1
ATOM 4918 C C . ALA B 1 91 ? -8.117 31.812 -7.582 1 50.5 91 ALA B C 1
ATOM 4920 O O . ALA B 1 91 ? -7.484 32.25 -8.547 1 50.5 91 ALA B O 1
ATOM 4921 N N . LEU B 1 92 ? -7.953 32.219 -6.477 1 58.47 92 LEU B N 1
ATOM 4922 C CA . LEU B 1 92 ? -6.875 33.125 -6.168 1 58.47 92 LEU B CA 1
ATOM 4923 C C . LEU B 1 92 ? -5.52 32.438 -6.266 1 58.47 92 LEU B C 1
ATOM 4925 O O . LEU B 1 92 ? -4.629 32.906 -6.984 1 58.47 92 LEU B O 1
ATOM 4929 N N . ILE B 1 93 ? -5.484 31.281 -5.695 1 59.34 93 ILE B N 1
ATOM 4930 C CA . ILE B 1 93 ? -4.188 30.656 -5.461 1 59.34 93 ILE B CA 1
ATOM 4931 C C . ILE B 1 93 ? -3.646 30.078 -6.766 1 59.34 93 ILE B C 1
ATOM 4933 O O . ILE B 1 93 ? -2.434 30.031 -6.977 1 59.34 93 ILE B O 1
ATOM 4937 N N . ASN B 1 94 ? -4.523 29.766 -7.594 1 57.56 94 ASN B N 1
ATOM 4938 C CA . ASN B 1 94 ? -4.07 29.141 -8.836 1 57.56 94 ASN B CA 1
ATOM 4939 C C . ASN B 1 94 ? -3.625 30.188 -9.852 1 57.56 94 ASN B C 1
ATOM 4941 O O . ASN B 1 94 ? -3.258 29.844 -10.977 1 57.56 94 ASN B O 1
ATOM 4945 N N . ASN B 1 95 ? -3.713 31.375 -9.438 1 66 95 ASN B N 1
ATOM 4946 C CA . ASN B 1 95 ? -3.254 32.469 -10.266 1 66 95 ASN B CA 1
ATOM 4947 C C . ASN B 1 95 ? -2.172 33.281 -9.57 1 66 95 ASN B C 1
ATOM 4949 O O . ASN B 1 95 ? -2.463 34.062 -8.641 1 66 95 ASN B O 1
ATOM 4953 N N . ALA B 1 96 ? -0.985 33.125 -10.055 1 70.25 96 ALA B N 1
ATOM 4954 C CA . ALA B 1 96 ? 0.179 33.75 -9.43 1 70.25 96 ALA B CA 1
ATOM 4955 C C . ALA B 1 96 ? 0.026 35.281 -9.352 1 70.25 96 ALA B C 1
ATOM 4957 O O . ALA B 1 96 ? 0.429 35.875 -8.367 1 70.25 96 ALA B O 1
ATOM 4958 N N . ARG B 1 97 ? -0.566 35.844 -10.398 1 76.88 97 ARG B N 1
ATOM 4959 C CA . ARG B 1 97 ? -0.745 37.312 -10.438 1 76.88 97 ARG B CA 1
ATOM 4960 C C . ARG B 1 97 ? -1.715 37.75 -9.352 1 76.88 97 ARG B C 1
ATOM 4962 O O . ARG B 1 97 ? -1.454 38.75 -8.648 1 76.88 97 ARG B O 1
ATOM 4969 N N . ARG B 1 98 ? -2.779 37.062 -9.242 1 84.31 98 ARG B N 1
ATOM 4970 C CA . ARG B 1 98 ? -3.773 37.406 -8.234 1 84.31 98 ARG B CA 1
ATOM 4971 C C . ARG B 1 98 ? -3.188 37.312 -6.828 1 84.31 98 ARG B C 1
ATOM 4973 O O . ARG B 1 98 ? -3.471 38.125 -5.965 1 84.31 98 ARG B O 1
ATOM 4980 N N . VAL B 1 99 ? -2.387 36.344 -6.676 1 82 99 VAL B N 1
ATOM 4981 C CA . VAL B 1 99 ? -1.728 36.125 -5.391 1 82 99 VAL B CA 1
ATOM 4982 C C . VAL B 1 99 ? -0.808 37.312 -5.094 1 82 99 VAL B C 1
ATOM 4984 O O . VAL B 1 99 ? -0.768 37.812 -3.965 1 82 99 VAL B O 1
ATOM 4987 N N . LYS B 1 100 ? -0.147 37.719 -6.098 1 82.12 100 LYS B N 1
ATOM 4988 C CA . LYS B 1 100 ? 0.771 38.844 -5.93 1 82.12 100 LYS B CA 1
ATOM 4989 C C . LYS B 1 100 ? 0.014 40.156 -5.621 1 82.12 100 LYS B C 1
ATOM 4991 O O . LYS B 1 100 ? 0.434 40.938 -4.766 1 82.12 100 LYS B O 1
ATOM 4996 N N . ILE B 1 101 ? -1.029 40.375 -6.309 1 86.94 101 ILE B N 1
ATOM 4997 C CA . ILE B 1 101 ? -1.835 41.562 -6.09 1 86.94 101 ILE B CA 1
ATOM 4998 C C . ILE B 1 101 ? -2.428 41.531 -4.68 1 86.94 101 ILE B C 1
ATOM 5000 O O . ILE B 1 101 ? -2.381 42.531 -3.961 1 86.94 101 ILE B O 1
ATOM 5004 N N . ALA B 1 102 ? -2.977 40.406 -4.336 1 89.19 102 ALA B N 1
ATOM 5005 C CA . ALA B 1 102 ? -3.553 40.281 -3.002 1 89.19 102 ALA B CA 1
ATOM 5006 C C . ALA B 1 102 ? -2.5 40.5 -1.921 1 89.19 102 ALA B C 1
ATOM 5008 O O . ALA B 1 102 ? -2.766 41.156 -0.922 1 89.19 102 ALA B O 1
ATOM 5009 N N . SER B 1 103 ? -1.368 39.938 -2.139 1 86.81 103 SER B N 1
ATOM 5010 C CA . SER B 1 103 ? -0.261 40.094 -1.2 1 86.81 103 SER B CA 1
ATOM 5011 C C . SER B 1 103 ? 0.13 41.562 -1.047 1 86.81 103 SER B C 1
ATOM 5013 O O . SER B 1 103 ? 0.399 42 0.064 1 86.81 103 SER B O 1
ATOM 5015 N N . GLN B 1 104 ? 0.177 42.219 -2.133 1 85.31 104 GLN B N 1
ATOM 5016 C CA . GLN B 1 104 ? 0.538 43.625 -2.115 1 85.31 104 GLN B CA 1
ATOM 5017 C C . GLN B 1 104 ? -0.515 44.469 -1.381 1 85.31 104 GLN B C 1
ATOM 5019 O O . GLN B 1 104 ? -0.177 45.312 -0.571 1 85.31 104 GLN B O 1
ATOM 5024 N N . LEU B 1 105 ? -1.736 44.219 -1.724 1 90.56 105 LEU B N 1
ATOM 5025 C CA . LEU B 1 105 ? -2.824 44.938 -1.086 1 90.56 105 LEU B CA 1
ATOM 5026 C C . LEU B 1 105 ? -2.805 44.719 0.425 1 90.56 105 LEU B C 1
ATOM 5028 O O . LEU B 1 105 ? -2.988 45.688 1.186 1 90.56 105 LEU B O 1
ATOM 5032 N N . LEU B 1 106 ? -2.578 43.562 0.834 1 90.88 106 LEU B N 1
ATOM 5033 C CA . LEU B 1 106 ? -2.529 43.25 2.256 1 90.88 106 LEU B CA 1
ATOM 5034 C C . LEU B 1 106 ? -1.329 43.906 2.924 1 90.88 106 LEU B C 1
ATOM 5036 O O . LEU B 1 106 ? -1.457 44.5 4.004 1 90.88 106 LEU B O 1
ATOM 5040 N N . SER B 1 107 ? -0.256 43.812 2.254 1 86.12 107 SER B N 1
ATOM 5041 C CA . SER B 1 107 ? 0.97 44.406 2.789 1 86.12 107 SER B CA 1
ATOM 5042 C C . SER B 1 107 ? 0.847 45.906 2.92 1 86.12 107 SER B C 1
ATOM 5044 O O . SER B 1 107 ? 1.434 46.5 3.822 1 86.12 107 SER B O 1
ATOM 5046 N N . ASP B 1 108 ? 0.127 46.469 2.029 1 85.94 108 ASP B N 1
ATOM 5047 C CA . ASP B 1 108 ? 0.061 47.906 1.963 1 85.94 108 ASP B CA 1
ATOM 5048 C C . ASP B 1 108 ? -1.049 48.469 2.859 1 85.94 108 ASP B C 1
ATOM 5050 O O . ASP B 1 108 ? -1.095 49.656 3.145 1 85.94 108 ASP B O 1
ATOM 5054 N N . THR B 1 109 ? -1.879 47.594 3.223 1 86.69 109 THR B N 1
ATOM 5055 C CA . THR B 1 109 ? -2.949 48.062 4.102 1 86.69 109 THR B CA 1
ATOM 5056 C C . THR B 1 109 ? -2.379 48.781 5.316 1 86.69 109 THR B C 1
ATOM 5058 O O . THR B 1 109 ? -1.452 48.281 5.965 1 86.69 109 THR B O 1
ATOM 5061 N N . PRO B 1 110 ? -2.848 49.969 5.688 1 85.12 110 PRO B N 1
ATOM 5062 C CA . PRO B 1 110 ? -4.113 50.594 5.266 1 85.12 110 PRO B CA 1
ATOM 5063 C C . PRO B 1 110 ? -3.939 51.562 4.102 1 85.12 110 PRO B C 1
ATOM 5065 O O . PRO B 1 110 ? -4.871 52.312 3.764 1 85.12 110 PRO B O 1
ATOM 5068 N N . HIS B 1 111 ? -2.824 51.656 3.514 1 85.94 111 HIS B N 1
ATOM 5069 C CA . HIS B 1 111 ? -2.568 52.625 2.449 1 85.94 111 HIS B CA 1
ATOM 5070 C C . HIS B 1 111 ? -3.311 52.25 1.172 1 85.94 111 HIS B C 1
ATOM 5072 O O . HIS B 1 111 ? -3.467 51.062 0.867 1 85.94 111 HIS B O 1
ATOM 5078 N N . GLU B 1 112 ? -3.633 53.219 0.454 1 88.12 112 GLU B N 1
ATOM 5079 C CA . GLU B 1 112 ? -4.426 53.031 -0.754 1 88.12 112 GLU B CA 1
ATOM 5080 C C . GLU B 1 112 ? -3.531 52.875 -1.981 1 88.12 112 GLU B C 1
ATOM 5082 O O . GLU B 1 112 ? -2.393 53.344 -1.989 1 88.12 112 GLU B O 1
ATOM 5087 N N . THR B 1 113 ? -3.986 52.125 -2.879 1 89.81 113 THR B N 1
ATOM 5088 C CA . THR B 1 113 ? -3.457 52.062 -4.234 1 89.81 113 THR B CA 1
ATOM 5089 C C . THR B 1 113 ? -4.559 52.344 -5.258 1 89.81 113 THR B C 1
ATOM 5091 O O . THR B 1 113 ? -5.66 52.781 -4.895 1 89.81 113 THR B O 1
ATOM 5094 N N . SER B 1 114 ? -4.207 52.344 -6.523 1 89.38 114 SER B N 1
ATOM 5095 C CA . SER B 1 114 ? -5.207 52.594 -7.555 1 89.38 114 SER B CA 1
ATOM 5096 C C . SER B 1 114 ? -5.152 51.531 -8.641 1 89.38 114 SER B C 1
ATOM 5098 O O . SER B 1 114 ? -4.141 50.844 -8.789 1 89.38 114 SER B O 1
ATOM 5100 N N . ILE B 1 115 ? -6.23 51.438 -9.328 1 88.75 115 ILE B N 1
ATOM 5101 C CA . ILE B 1 115 ? -6.32 50.5 -10.445 1 88.75 115 ILE B CA 1
ATOM 5102 C C . ILE B 1 115 ? -5.234 50.844 -11.469 1 88.75 115 ILE B C 1
ATOM 5104 O O . ILE B 1 115 ? -4.613 49.906 -12.023 1 88.75 115 ILE B O 1
ATOM 5108 N N . SER B 1 116 ? -4.996 52.062 -11.672 1 87.31 116 SER B N 1
ATOM 5109 C CA . SER B 1 116 ? -3.982 52.5 -12.625 1 87.31 116 SER B CA 1
ATOM 5110 C C . SER B 1 116 ? -2.584 52.062 -12.18 1 87.31 116 SER B C 1
ATOM 5112 O O . SER B 1 116 ? -1.777 51.625 -12.984 1 87.31 116 SER B O 1
ATOM 5114 N N . LYS B 1 117 ? -2.334 52.281 -10.922 1 90.25 117 LYS B N 1
ATOM 5115 C CA . LYS B 1 117 ? -1.03 51.906 -10.383 1 90.25 117 LYS B CA 1
ATOM 5116 C C . LYS B 1 117 ? -0.813 50.406 -10.469 1 90.25 117 LYS B C 1
ATOM 5118 O O . LYS B 1 117 ? 0.294 49.938 -10.758 1 90.25 117 LYS B O 1
ATOM 5123 N N . LEU B 1 118 ? -1.833 49.688 -10.156 1 89.81 118 LEU B N 1
ATOM 5124 C CA . LEU B 1 118 ? -1.747 48.219 -10.234 1 89.81 118 LEU B CA 1
ATOM 5125 C C . LEU B 1 118 ? -1.562 47.781 -11.68 1 89.81 118 LEU B C 1
ATOM 5127 O O . LEU B 1 118 ? -0.792 46.844 -11.945 1 89.81 118 LEU B O 1
ATOM 5131 N N . SER B 1 119 ? -2.27 48.344 -12.547 1 85.44 119 SER B N 1
ATOM 5132 C CA . SER B 1 119 ? -2.146 48.031 -13.969 1 85.44 119 SER B CA 1
ATOM 5133 C C . SER B 1 119 ? -0.723 48.25 -14.469 1 85.44 119 SER B C 1
ATOM 5135 O O . SER B 1 119 ? -0.18 47.469 -15.219 1 85.44 119 SER B O 1
ATOM 5137 N N . GLU B 1 120 ? -0.214 49.312 -14.086 1 83.31 120 GLU B N 1
ATOM 5138 C CA . GLU B 1 120 ? 1.147 49.688 -14.484 1 83.31 120 GLU B CA 1
ATOM 5139 C C . GLU B 1 120 ? 2.162 48.719 -13.891 1 83.31 120 GLU B C 1
ATOM 5141 O O . GLU B 1 120 ? 3.082 48.25 -14.586 1 83.31 120 GLU B O 1
ATOM 5146 N N . ARG B 1 121 ? 1.973 48.406 -12.711 1 84.19 121 ARG B N 1
ATOM 5147 C CA . ARG B 1 121 ? 2.924 47.562 -12 1 84.19 121 ARG B CA 1
ATOM 5148 C C . ARG B 1 121 ? 2.928 46.156 -12.555 1 84.19 121 ARG B C 1
ATOM 5150 O O . ARG B 1 121 ? 3.982 45.531 -12.648 1 84.19 121 ARG B O 1
ATOM 5157 N N . TYR B 1 122 ? 1.747 45.719 -12.844 1 81.5 122 TYR B N 1
ATOM 5158 C CA . TYR B 1 122 ? 1.64 44.312 -13.211 1 81.5 122 TYR B CA 1
ATOM 5159 C C . TYR B 1 122 ? 1.486 44.156 -14.727 1 81.5 122 TYR B C 1
ATOM 5161 O O . TYR B 1 122 ? 1.297 43.031 -15.227 1 81.5 122 TYR B O 1
ATOM 5169 N N . PHE B 1 123 ? 1.514 45.188 -15.422 1 79.38 123 PHE B N 1
ATOM 5170 C CA . PHE B 1 123 ? 1.539 45.25 -16.875 1 79.38 123 PHE B CA 1
ATOM 5171 C C . PHE B 1 123 ? 0.333 44.531 -17.469 1 79.38 123 PHE B C 1
ATOM 5173 O O . PHE B 1 123 ? 0.481 43.688 -18.375 1 79.38 123 PHE B O 1
ATOM 5180 N N . ILE B 1 124 ? -0.76 44.844 -16.844 1 78.25 124 ILE B N 1
ATOM 5181 C CA . ILE B 1 124 ? -2.008 44.281 -17.375 1 78.25 124 ILE B CA 1
ATOM 5182 C C . ILE B 1 124 ? -3.053 45.406 -17.484 1 78.25 124 ILE B C 1
ATOM 5184 O O . ILE B 1 124 ? -2.869 46.469 -16.938 1 78.25 124 ILE B O 1
ATOM 5188 N N . SER B 1 125 ? -4.074 45.094 -18.188 1 79.56 125 SER B N 1
ATOM 5189 C CA . SER B 1 125 ? -5.105 46.094 -18.438 1 79.56 125 SER B CA 1
ATOM 5190 C C . SER B 1 125 ? -5.883 46.406 -17.156 1 79.56 125 SER B C 1
ATOM 5192 O O . SER B 1 125 ? -5.922 45.594 -16.234 1 79.56 125 SER B O 1
ATOM 5194 N N . SER B 1 126 ? -6.473 47.594 -17.188 1 85.31 126 SER B N 1
ATOM 5195 C CA . SER B 1 126 ? -7.32 48 -16.062 1 85.31 126 SER B CA 1
ATOM 5196 C C . SER B 1 126 ? -8.5 47.031 -15.898 1 85.31 126 SER B C 1
ATOM 5198 O O . SER B 1 126 ? -8.93 46.781 -14.781 1 85.31 126 SER B O 1
ATOM 5200 N N . ALA B 1 127 ? -8.883 46.531 -16.953 1 81.69 127 ALA B N 1
ATOM 5201 C CA . ALA B 1 127 ? -10 45.594 -16.922 1 81.69 127 ALA B CA 1
ATOM 5202 C C . ALA B 1 127 ? -9.617 44.312 -16.219 1 81.69 127 ALA B C 1
ATOM 5204 O O . ALA B 1 127 ? -10.406 43.75 -15.461 1 81.69 127 ALA B O 1
ATOM 5205 N N . SER B 1 128 ? -8.477 43.875 -16.484 1 82.25 128 SER B N 1
ATOM 5206 C CA . SER B 1 128 ? -7.961 42.656 -15.859 1 82.25 128 SER B CA 1
ATOM 5207 C C . SER B 1 128 ? -7.781 42.844 -14.359 1 82.25 128 SER B C 1
ATOM 5209 O O . SER B 1 128 ? -8.047 41.938 -13.578 1 82.25 128 SER B O 1
ATOM 5211 N N . ILE B 1 129 ? -7.355 44 -14.023 1 88.75 129 ILE B N 1
ATOM 5212 C CA . ILE B 1 129 ? -7.168 44.312 -12.609 1 88.75 129 ILE B CA 1
ATOM 5213 C C . ILE B 1 129 ? -8.516 44.312 -11.891 1 88.75 129 ILE B C 1
ATOM 5215 O O . ILE B 1 129 ? -8.625 43.781 -10.781 1 88.75 129 ILE B O 1
ATOM 5219 N N . VAL B 1 130 ? -9.461 44.906 -12.539 1 87.75 130 VAL B N 1
ATOM 5220 C CA . VAL B 1 130 ? -10.789 44.969 -11.938 1 87.75 130 VAL B CA 1
ATOM 5221 C C . VAL B 1 130 ? -11.328 43.562 -11.727 1 87.75 130 VAL B C 1
ATOM 5223 O O . VAL B 1 130 ? -11.945 43.281 -10.695 1 87.75 130 VAL B O 1
ATOM 5226 N N . ASN B 1 131 ? -11.07 42.781 -12.641 1 84.25 131 ASN B N 1
ATOM 5227 C CA . ASN B 1 131 ? -11.5 41.406 -12.523 1 84.25 131 ASN B CA 1
ATOM 5228 C C . ASN B 1 131 ? -10.758 40.688 -11.406 1 84.25 131 ASN B C 1
ATOM 5230 O O . ASN B 1 131 ? -11.367 39.906 -10.664 1 84.25 131 ASN B O 1
ATOM 5234 N N . ASP B 1 132 ? -9.531 40.875 -11.344 1 87.88 132 ASP B N 1
ATOM 5235 C CA . ASP B 1 132 ? -8.734 40.25 -10.289 1 87.88 132 ASP B CA 1
ATOM 5236 C C . ASP B 1 132 ? -9.188 40.719 -8.906 1 87.88 132 ASP B C 1
ATOM 5238 O O . ASP B 1 132 ? -9.258 39.906 -7.969 1 87.88 132 ASP B O 1
ATOM 5242 N N . LEU B 1 133 ? -9.516 41.969 -8.844 1 91 133 LEU B N 1
ATOM 5243 C CA . LEU B 1 133 ? -9.922 42.531 -7.562 1 91 133 LEU B CA 1
ATOM 5244 C C . LEU B 1 133 ? -11.25 41.938 -7.105 1 91 133 LEU B C 1
ATOM 5246 O O . LEU B 1 133 ? -11.477 41.781 -5.902 1 91 133 LEU B O 1
ATOM 5250 N N . LYS B 1 134 ? -12.023 41.594 -8.023 1 88.81 134 LYS B N 1
ATOM 5251 C CA . LYS B 1 134 ? -13.297 40.969 -7.684 1 88.81 134 LYS B CA 1
ATOM 5252 C C . LYS B 1 134 ? -13.062 39.594 -7.035 1 88.81 134 LYS B C 1
ATOM 5254 O O . LYS B 1 134 ? -13.719 39.25 -6.051 1 88.81 134 LYS B O 1
ATOM 5259 N N . ILE B 1 135 ? -12.18 38.938 -7.613 1 87.69 135 ILE B N 1
ATOM 5260 C CA . ILE B 1 135 ? -11.852 37.625 -7.094 1 87.69 135 ILE B CA 1
ATOM 5261 C C . ILE B 1 135 ? -11.195 37.75 -5.723 1 87.69 135 ILE B C 1
ATOM 5263 O O . ILE B 1 135 ? -11.508 37 -4.801 1 87.69 135 ILE B O 1
ATOM 5267 N N . ILE B 1 136 ? -10.344 38.688 -5.621 1 90.62 136 ILE B N 1
ATOM 5268 C CA . ILE B 1 136 ? -9.648 38.906 -4.359 1 90.62 136 ILE B CA 1
ATOM 5269 C C . ILE B 1 136 ? -10.648 39.312 -3.285 1 90.62 136 ILE B C 1
ATOM 5271 O O . ILE B 1 136 ? -10.547 38.906 -2.133 1 90.62 136 ILE B O 1
ATOM 5275 N N . GLU B 1 137 ? -11.586 40.094 -3.684 1 91.25 137 GLU B N 1
ATOM 5276 C CA . GLU B 1 137 ? -12.617 40.562 -2.75 1 91.25 137 GLU B CA 1
ATOM 5277 C C . GLU B 1 137 ? -13.438 39.375 -2.234 1 91.25 137 GLU B C 1
ATOM 5279 O O . GLU B 1 137 ? -13.75 39.281 -1.045 1 91.25 137 GLU B O 1
ATOM 5284 N N . SER B 1 138 ? -13.719 38.562 -3.076 1 88.31 138 SER B N 1
ATOM 5285 C CA . SER B 1 138 ? -14.477 37.375 -2.699 1 88.31 138 SER B CA 1
ATOM 5286 C C . SER B 1 138 ? -13.688 36.5 -1.724 1 88.31 138 SER B C 1
ATOM 5288 O O . SER B 1 138 ? -14.266 35.875 -0.834 1 88.31 138 SER B O 1
ATOM 5290 N N . TRP B 1 139 ? -12.461 36.469 -1.882 1 86.19 139 TRP B N 1
ATOM 5291 C CA . TRP B 1 139 ? -11.586 35.688 -1.014 1 86.19 139 TRP B CA 1
ATOM 5292 C C . TRP B 1 139 ? -11.438 36.344 0.351 1 86.19 139 TRP B C 1
ATOM 5294 O O . TRP B 1 139 ? -11.281 35.656 1.367 1 86.19 139 TRP B O 1
ATOM 5304 N N . LEU B 1 140 ? -11.562 37.656 0.397 1 89.94 140 LEU B N 1
ATOM 5305 C CA . LEU B 1 140 ? -11.352 38.438 1.609 1 89.94 140 LEU B CA 1
ATOM 5306 C C . LEU B 1 140 ? -12.578 38.406 2.51 1 89.94 140 LEU B C 1
ATOM 5308 O O . LEU B 1 140 ? -12.461 38.469 3.734 1 89.94 140 LEU B O 1
ATOM 5312 N N . HIS B 1 141 ? -13.656 38.188 1.97 1 87.62 141 HIS B N 1
ATOM 5313 C CA . HIS B 1 141 ? -14.914 38.344 2.686 1 87.62 141 HIS B CA 1
ATOM 5314 C C . HIS B 1 141 ? -15.023 37.344 3.838 1 87.62 141 HIS B C 1
ATOM 5316 O O . HIS B 1 141 ? -15.312 37.75 4.973 1 87.62 141 HIS B O 1
ATOM 5322 N N . PRO B 1 142 ? -14.742 36.156 3.521 1 83.56 142 PRO B N 1
ATOM 5323 C CA . PRO B 1 142 ? -14.859 35.188 4.617 1 83.56 142 PRO B CA 1
ATOM 5324 C C . PRO B 1 142 ? -13.836 35.438 5.723 1 83.56 142 PRO B C 1
ATOM 5326 O O . PRO B 1 142 ? -13.984 34.906 6.832 1 83.56 142 PRO B O 1
ATOM 5329 N N . LEU B 1 143 ? -12.875 36.219 5.52 1 85.25 143 LEU B N 1
ATOM 5330 C CA . LEU B 1 143 ? -11.812 36.5 6.484 1 85.25 143 LEU B CA 1
ATOM 5331 C C . LEU B 1 143 ? -12.117 37.781 7.281 1 85.25 143 LEU B C 1
ATOM 5333 O O . LEU B 1 143 ? -11.305 38.188 8.102 1 85.25 143 LEU B O 1
ATOM 5337 N N . GLY B 1 144 ? -13.289 38.344 6.98 1 85.19 144 GLY B N 1
ATOM 5338 C CA . GLY B 1 144 ? -13.727 39.531 7.691 1 85.19 144 GLY B CA 1
ATOM 5339 C C . GLY B 1 144 ? -13.109 40.812 7.156 1 85.19 144 GLY B C 1
ATOM 5340 O O . GLY B 1 144 ? -13.07 41.844 7.852 1 85.19 144 GLY B O 1
ATOM 5341 N N . LEU B 1 145 ? -12.516 40.688 5.977 1 91.75 145 LEU B N 1
ATOM 5342 C CA . LEU B 1 145 ? -11.898 41.844 5.332 1 91.75 145 LEU B CA 1
ATOM 5343 C C . LEU B 1 145 ? -12.766 42.375 4.184 1 91.75 145 LEU B C 1
ATOM 5345 O O . LEU B 1 145 ? -13.586 41.625 3.646 1 91.75 145 LEU B O 1
ATOM 5349 N N . SER B 1 146 ? -12.609 43.625 3.941 1 93 146 SER B N 1
ATOM 5350 C CA . SER B 1 146 ? -13.336 44.219 2.828 1 93 146 SER B CA 1
ATOM 5351 C C . SER B 1 146 ? -12.406 45 1.926 1 93 146 SER B C 1
ATOM 5353 O O . SER B 1 146 ? -11.438 45.594 2.398 1 93 146 SER B O 1
ATOM 5355 N N . LEU B 1 147 ? -12.695 44.969 0.675 1 93.44 147 LEU B N 1
ATOM 5356 C CA . LEU B 1 147 ? -12 45.781 -0.3 1 93.44 147 LEU B CA 1
ATOM 5357 C C . LEU B 1 147 ? -12.75 47.094 -0.545 1 93.44 147 LEU B C 1
ATOM 5359 O O . LEU B 1 147 ? -13.852 47.094 -1.097 1 93.44 147 LEU B O 1
ATOM 5363 N N . VAL B 1 148 ? -12.188 48.156 -0.127 1 91.88 148 VAL B N 1
ATOM 5364 C CA . VAL B 1 148 ? -12.836 49.469 -0.249 1 91.88 148 VAL B CA 1
ATOM 5365 C C . VAL B 1 148 ? -12.297 50.188 -1.479 1 91.88 148 VAL B C 1
ATOM 5367 O O . VAL B 1 148 ? -11.086 50.281 -1.669 1 91.88 148 VAL B O 1
ATOM 5370 N N . ARG B 1 149 ? -13.219 50.656 -2.254 1 89.31 149 ARG B N 1
ATOM 5371 C CA . ARG B 1 149 ? -12.898 51.438 -3.441 1 89.31 149 ARG B CA 1
ATOM 5372 C C . ARG B 1 149 ? -13.453 52.844 -3.322 1 89.31 149 ARG B C 1
ATOM 5374 O O . ARG B 1 149 ? -14.648 53.031 -3.082 1 89.31 149 ARG B O 1
ATOM 5381 N N . SER B 1 150 ? -12.555 53.812 -3.266 1 84.69 150 SER B N 1
ATOM 5382 C CA . SER B 1 150 ? -12.969 55.219 -3.186 1 84.69 150 SER B CA 1
ATOM 5383 C C . SER B 1 150 ? -12.25 56.062 -4.23 1 84.69 150 SER B C 1
ATOM 5385 O O . SER B 1 150 ? -11.477 55.531 -5.043 1 84.69 150 SER B O 1
ATOM 5387 N N . GLN B 1 151 ? -12.539 57.406 -4.207 1 81.69 151 GLN B N 1
ATOM 5388 C CA . GLN B 1 151 ? -11.883 58.344 -5.121 1 81.69 151 GLN B CA 1
ATOM 5389 C C . GLN B 1 151 ? -10.391 58.438 -4.836 1 81.69 151 GLN B C 1
ATOM 5391 O O . GLN B 1 151 ? -9.594 58.719 -5.738 1 81.69 151 GLN B O 1
ATOM 5396 N N . SER B 1 152 ? -10.094 58.156 -3.615 1 83.31 152 SER B N 1
ATOM 5397 C CA . SER B 1 152 ? -8.695 58.281 -3.209 1 83.31 152 SER B CA 1
ATOM 5398 C C . SER B 1 152 ? -7.902 57.031 -3.58 1 83.31 152 SER B C 1
ATOM 5400 O O . SER B 1 152 ? -6.676 57.094 -3.654 1 83.31 152 SER B O 1
ATOM 5402 N N . GLY B 1 153 ? -8.672 55.969 -3.766 1 88.62 153 GLY B N 1
ATOM 5403 C CA . GLY B 1 153 ? -7.98 54.75 -4.156 1 88.62 153 GLY B CA 1
ATOM 5404 C C . GLY B 1 153 ? -8.641 53.469 -3.629 1 88.62 153 GLY B C 1
ATOM 5405 O O . GLY B 1 153 ? -9.812 53.5 -3.252 1 88.62 153 GLY B O 1
ATOM 5406 N N . THR B 1 154 ? -7.91 52.375 -3.801 1 91.12 154 THR B N 1
ATOM 5407 C CA . THR B 1 154 ? -8.375 51.062 -3.389 1 91.12 154 THR B CA 1
ATOM 5408 C C . THR B 1 154 ? -7.516 50.5 -2.258 1 91.12 154 THR B C 1
ATOM 5410 O O . THR B 1 154 ? -6.285 50.594 -2.318 1 91.12 154 THR B O 1
ATOM 5413 N N . HIS B 1 155 ? -8.141 50.062 -1.141 1 91.81 155 HIS B N 1
ATOM 5414 C CA . HIS B 1 155 ? -7.395 49.469 -0.042 1 91.81 155 HIS B CA 1
ATOM 5415 C C . HIS B 1 155 ? -8.242 48.438 0.702 1 91.81 155 HIS B C 1
ATOM 5417 O O . HIS B 1 155 ? -9.453 48.375 0.496 1 91.81 155 HIS B O 1
ATOM 5423 N N . ILE B 1 156 ? -7.566 47.656 1.515 1 93.12 156 ILE B N 1
ATOM 5424 C CA . ILE B 1 156 ? -8.25 46.656 2.324 1 93.12 156 ILE B CA 1
ATOM 5425 C C . ILE B 1 156 ? -8.562 47.219 3.703 1 93.12 156 ILE B C 1
ATOM 5427 O O . ILE B 1 156 ? -7.742 47.938 4.289 1 93.12 156 ILE B O 1
ATOM 5431 N N . GLU B 1 157 ? -9.836 47 4.145 1 91.62 157 GLU B N 1
ATOM 5432 C CA . GLU B 1 157 ? -10.25 47.406 5.48 1 91.62 157 GLU B CA 1
ATOM 5433 C C . GLU B 1 157 ? -10.539 46.219 6.367 1 91.62 157 GLU B C 1
ATOM 5435 O O . GLU B 1 157 ? -11.125 45.219 5.914 1 91.62 157 GLU B O 1
ATOM 5440 N N . GLY B 1 158 ? -10.062 46.281 7.582 1 88.56 158 GLY B N 1
ATOM 5441 C CA . GLY B 1 158 ? -10.234 45.25 8.594 1 88.56 158 GLY B CA 1
ATOM 5442 C C . GLY B 1 158 ? -9.297 45.406 9.773 1 88.56 158 GLY B C 1
ATOM 5443 O O . GLY B 1 158 ? -8.516 46.344 9.828 1 88.56 158 GLY B O 1
ATOM 5444 N N . SER B 1 159 ? -9.477 44.531 10.781 1 86.5 159 SER B N 1
ATOM 5445 C CA . SER B 1 159 ? -8.594 44.594 11.938 1 86.5 159 SER B CA 1
ATOM 5446 C C . SER B 1 159 ? -7.203 44.062 11.602 1 86.5 159 SER B C 1
ATOM 5448 O O . SER B 1 159 ? -7.027 43.344 10.609 1 86.5 159 SER B O 1
ATOM 5450 N N . GLU B 1 160 ? -6.219 44.406 12.375 1 88.62 160 GLU B N 1
ATOM 5451 C CA . GLU B 1 160 ? -4.855 43.938 12.18 1 88.62 160 GLU B CA 1
ATOM 5452 C C . GLU B 1 160 ? -4.809 42.406 12.18 1 88.62 160 GLU B C 1
ATOM 5454 O O . GLU B 1 160 ? -4.117 41.812 11.352 1 88.62 160 GLU B O 1
ATOM 5459 N N . ASN B 1 161 ? -5.559 41.812 13.07 1 84.69 161 ASN B N 1
ATOM 5460 C CA . ASN B 1 161 ? -5.59 40.375 13.164 1 84.69 161 ASN B CA 1
ATOM 5461 C C . ASN B 1 161 ? -6.125 39.75 11.883 1 84.69 161 ASN B C 1
ATOM 5463 O O . ASN B 1 161 ? -5.617 38.719 11.43 1 84.69 161 ASN B O 1
ATOM 5467 N N . GLN B 1 162 ? -7.109 40.312 11.367 1 87.25 162 GLN B N 1
ATOM 5468 C CA . GLN B 1 162 ? -7.699 39.781 10.141 1 87.25 162 GLN B CA 1
ATOM 5469 C C . GLN B 1 162 ? -6.727 39.906 8.969 1 87.25 162 GLN B C 1
ATOM 5471 O O . GLN B 1 162 ? -6.637 39 8.141 1 87.25 162 GLN B O 1
ATOM 5476 N N . VAL B 1 163 ? -6.086 41 8.922 1 90.12 163 VAL B N 1
ATOM 5477 C CA . VAL B 1 163 ? -5.098 41.25 7.867 1 90.12 163 VAL B CA 1
ATOM 5478 C C . VAL B 1 163 ? -3.977 40.219 7.977 1 90.12 163 VAL B C 1
ATOM 5480 O O . VAL B 1 163 ? -3.582 39.594 6.977 1 90.12 163 VAL B O 1
ATOM 5483 N N . ARG B 1 164 ? -3.516 40 9.141 1 88.75 164 ARG B N 1
ATOM 5484 C CA . ARG B 1 164 ? -2.436 39.031 9.359 1 88.75 164 ARG B CA 1
ATOM 5485 C C . ARG B 1 164 ? -2.869 37.625 9 1 88.75 164 ARG B C 1
ATOM 5487 O O . ARG B 1 164 ? -2.09 36.875 8.422 1 88.75 164 ARG B O 1
ATOM 5494 N N . GLN B 1 165 ? -4.043 37.312 9.367 1 88.25 165 GLN B N 1
ATOM 5495 C CA . GLN B 1 165 ? -4.562 36 9.039 1 88.25 165 GLN B CA 1
ATOM 5496 C C . GLN B 1 165 ? -4.66 35.812 7.531 1 88.25 165 GLN B C 1
ATOM 5498 O O . GLN B 1 165 ? -4.367 34.719 7.02 1 88.25 165 GLN B O 1
ATOM 5503 N N . ALA B 1 166 ? -5.094 36.812 6.871 1 89.44 166 ALA B N 1
ATOM 5504 C CA . ALA B 1 166 ? -5.195 36.719 5.414 1 89.44 166 ALA B CA 1
ATOM 5505 C C . ALA B 1 166 ? -3.816 36.562 4.777 1 89.44 166 ALA B C 1
ATOM 5507 O O . ALA B 1 166 ? -3.656 35.781 3.828 1 89.44 166 ALA B O 1
ATOM 5508 N N . MET B 1 167 ? -2.891 37.312 5.301 1 89.38 167 MET B N 1
ATOM 5509 C CA . MET B 1 167 ? -1.522 37.188 4.809 1 89.38 167 MET B CA 1
ATOM 5510 C C . MET B 1 167 ? -0.988 35.781 5.023 1 89.38 167 MET B C 1
ATOM 5512 O O . MET B 1 167 ? -0.382 35.188 4.125 1 89.38 167 MET B O 1
ATOM 5516 N N . ALA B 1 168 ? -1.221 35.312 6.207 1 88.88 168 ALA B N 1
ATOM 5517 C CA . ALA B 1 168 ? -0.774 33.969 6.531 1 88.88 168 ALA B CA 1
ATOM 5518 C C . ALA B 1 168 ? -1.396 32.938 5.586 1 88.88 168 ALA B C 1
ATOM 5520 O O . ALA B 1 168 ? -0.728 32 5.16 1 88.88 168 ALA B O 1
ATOM 5521 N N . SER B 1 169 ? -2.627 33.062 5.336 1 85.81 169 SER B N 1
ATOM 5522 C CA . SER B 1 169 ? -3.33 32.156 4.441 1 85.81 169 SER B CA 1
ATOM 5523 C C . SER B 1 169 ? -2.699 32.125 3.055 1 85.81 169 SER B C 1
ATOM 5525 O O . SER B 1 169 ? -2.561 31.078 2.438 1 85.81 169 SER B O 1
ATOM 5527 N N . LEU B 1 170 ? -2.34 33.281 2.562 1 83.19 170 LEU B N 1
ATOM 5528 C CA . LEU B 1 170 ? -1.716 33.375 1.25 1 83.19 170 LEU B CA 1
ATOM 5529 C C . LEU B 1 170 ? -0.348 32.719 1.239 1 83.19 170 LEU B C 1
ATOM 5531 O O . LEU B 1 170 ? -0.004 32 0.285 1 83.19 170 LEU B O 1
ATOM 5535 N N . ILE B 1 171 ? 0.337 32.969 2.244 1 82.25 171 ILE B N 1
ATOM 5536 C CA . ILE B 1 171 ? 1.694 32.438 2.336 1 82.25 171 ILE B CA 1
ATOM 5537 C C . ILE B 1 171 ? 1.651 30.922 2.438 1 82.25 171 ILE B C 1
ATOM 5539 O O . ILE B 1 171 ? 2.453 30.234 1.808 1 82.25 171 ILE B O 1
ATOM 5543 N N . ASN B 1 172 ? 0.758 30.438 3.248 1 79.62 172 ASN B N 1
ATOM 5544 C CA . ASN B 1 172 ? 0.607 28.984 3.418 1 79.62 172 ASN B CA 1
ATOM 5545 C C . ASN B 1 172 ? 0.281 28.297 2.096 1 79.62 172 ASN B C 1
ATOM 5547 O O . ASN B 1 172 ? 0.713 27.172 1.857 1 79.62 172 ASN B O 1
ATOM 5551 N N . ASP B 1 173 ? -0.466 28.859 1.371 1 73.25 173 ASP B N 1
ATOM 5552 C CA . ASP B 1 173 ? -0.854 28.281 0.086 1 73.25 173 ASP B CA 1
ATOM 5553 C C . ASP B 1 173 ? 0.346 28.172 -0.852 1 73.25 173 ASP B C 1
ATOM 5555 O O . ASP B 1 173 ? 0.428 27.25 -1.66 1 73.25 173 ASP B O 1
ATOM 5559 N N . VAL B 1 174 ? 1.183 29.078 -0.659 1 65.38 174 VAL B N 1
ATOM 5560 C CA . VAL B 1 174 ? 2.373 29.094 -1.502 1 65.38 174 VAL B CA 1
ATOM 5561 C C . VAL B 1 174 ? 3.373 28.047 -0.997 1 65.38 174 VAL B C 1
ATOM 5563 O O . VAL B 1 174 ? 4.102 27.453 -1.787 1 65.38 174 VAL B O 1
ATOM 5566 N N . MET B 1 175 ? 3.447 27.891 0.26 1 68.56 175 MET B N 1
ATOM 5567 C CA . MET B 1 175 ? 4.375 26.953 0.888 1 68.56 175 MET B CA 1
ATOM 5568 C C . MET B 1 175 ? 4.012 25.516 0.533 1 68.56 175 MET B C 1
ATOM 5570 O O . MET B 1 175 ? 4.891 24.656 0.426 1 68.56 175 MET B O 1
ATOM 5574 N N . HIS B 1 176 ? 2.891 25.047 0.607 1 58.59 176 HIS B N 1
ATOM 5575 C CA . HIS B 1 176 ? 2.441 23.672 0.437 1 58.59 176 HIS B CA 1
ATOM 5576 C C . HIS B 1 176 ? 2.916 23.109 -0.894 1 58.59 176 HIS B C 1
ATOM 5578 O O . HIS B 1 176 ? 2.779 21.906 -1.144 1 58.59 176 HIS B O 1
ATOM 5584 N N . HIS B 1 177 ? 3.504 23.812 -1.658 1 46.28 177 HIS B N 1
ATOM 5585 C CA . HIS B 1 177 ? 4.016 23.203 -2.883 1 46.28 177 HIS B CA 1
ATOM 5586 C C . HIS B 1 177 ? 5.41 22.625 -2.672 1 46.28 177 HIS B C 1
ATOM 5588 O O . HIS B 1 177 ? 6.367 23.375 -2.445 1 46.28 177 HIS B O 1
ATOM 5594 N N . LYS B 1 178 ? 5.305 21.406 -2.033 1 46.88 178 LYS B N 1
ATOM 5595 C CA . LYS B 1 178 ? 6.434 20.594 -1.586 1 46.88 178 LYS B CA 1
ATOM 5596 C C . LYS B 1 178 ? 7.508 20.5 -2.666 1 46.88 178 LYS B C 1
ATOM 5598 O O . LYS B 1 178 ? 7.258 19.984 -3.752 1 46.88 178 LYS B O 1
ATOM 5603 N N . GLU B 1 179 ? 8.414 21.375 -2.736 1 43.44 179 GLU B N 1
ATOM 5604 C CA . GLU B 1 179 ? 9.57 21.141 -3.602 1 43.44 179 GLU B CA 1
ATOM 5605 C C . GLU B 1 179 ? 10.625 20.281 -2.898 1 43.44 179 GLU B C 1
ATOM 5607 O O . GLU B 1 179 ? 10.898 20.484 -1.715 1 43.44 179 GLU B O 1
ATOM 5612 N N . PRO B 1 180 ? 10.867 19.109 -3.443 1 42.34 180 PRO B N 1
ATOM 5613 C CA . PRO B 1 180 ? 11.984 18.328 -2.91 1 42.34 180 PRO B CA 1
ATOM 5614 C C . PRO B 1 180 ? 13.273 19.141 -2.809 1 42.34 180 PRO B C 1
ATOM 5616 O O . PRO B 1 180 ? 13.625 19.875 -3.742 1 42.34 180 PRO B O 1
ATOM 5619 N N . GLY B 1 181 ? 13.523 19.922 -1.912 1 44.25 181 GLY B N 1
ATOM 5620 C CA . GLY B 1 181 ? 14.797 20.625 -1.864 1 44.25 181 GLY B CA 1
ATOM 5621 C C . GLY B 1 181 ? 15.773 20.016 -0.867 1 44.25 181 GLY B C 1
ATOM 5622 O O . GLY B 1 181 ? 15.43 19.062 -0.161 1 44.25 181 GLY B O 1
ATOM 5623 N N . PRO B 1 182 ? 17.031 20.469 -1.156 1 42.5 182 PRO B N 1
ATOM 5624 C CA . PRO B 1 182 ? 18.078 19.984 -0.246 1 42.5 182 PRO B CA 1
ATOM 5625 C C . PRO B 1 182 ? 17.688 20.125 1.224 1 42.5 182 PRO B C 1
ATOM 5627 O O . PRO B 1 182 ? 16.922 21.016 1.576 1 42.5 182 PRO B O 1
ATOM 5630 N N . LEU B 1 183 ? 17.984 19.094 1.973 1 44.78 183 LEU B N 1
ATOM 5631 C CA . LEU B 1 183 ? 17.766 18.953 3.408 1 44.78 183 LEU B CA 1
ATOM 5632 C C . LEU B 1 183 ? 18.219 20.203 4.145 1 44.78 183 LEU B C 1
ATOM 5634 O O . LEU B 1 183 ? 19.359 20.656 3.957 1 44.78 183 LEU B O 1
ATOM 5638 N N . SER B 1 184 ? 17.406 21.25 4.328 1 47.06 184 SER B N 1
ATOM 5639 C CA . SER B 1 184 ? 17.812 22.359 5.172 1 47.06 184 SER B CA 1
ATOM 5640 C C . SER B 1 184 ? 17.75 21.984 6.648 1 47.06 184 SER B C 1
ATOM 5642 O O . SER B 1 184 ? 17.016 21.078 7.039 1 47.06 184 SER B O 1
ATOM 5644 N N . HIS B 1 185 ? 18.812 22.344 7.395 1 47.44 185 HIS B N 1
ATOM 5645 C CA . HIS B 1 185 ? 18.953 22.25 8.844 1 47.44 185 HIS B CA 1
ATOM 5646 C C . HIS B 1 185 ? 17.781 22.891 9.562 1 47.44 185 HIS B C 1
ATOM 5648 O O . HIS B 1 185 ? 17.734 22.938 10.789 1 47.44 185 HIS B O 1
ATOM 5654 N N . SER B 1 186 ? 16.797 23.312 8.797 1 58.25 186 SER B N 1
ATOM 5655 C CA . SER B 1 186 ? 15.695 24.031 9.43 1 58.25 186 SER B CA 1
ATOM 5656 C C . SER B 1 186 ? 14.539 23.094 9.734 1 58.25 186 SER B C 1
ATOM 5658 O O . SER B 1 186 ? 14.391 22.047 9.094 1 58.25 186 SER B O 1
ATOM 5660 N N . ARG B 1 187 ? 13.953 23.422 10.891 1 71.25 187 ARG B N 1
ATOM 5661 C CA . ARG B 1 187 ? 12.711 22.75 11.25 1 71.25 187 ARG B CA 1
ATOM 5662 C C . ARG B 1 187 ? 11.664 22.891 10.156 1 71.25 187 ARG B C 1
ATOM 5664 O O . ARG B 1 187 ? 10.703 22.125 10.102 1 71.25 187 ARG B O 1
ATOM 5671 N N . LEU B 1 188 ? 11.992 23.828 9.297 1 74 188 LEU B N 1
ATOM 5672 C CA . LEU B 1 188 ? 11.094 24.047 8.164 1 74 188 LEU B CA 1
ATOM 5673 C C . LEU B 1 188 ? 11.516 23.203 6.969 1 74 188 LEU B C 1
ATOM 5675 O O . LEU B 1 188 ? 12.711 23.016 6.723 1 74 188 LEU B O 1
ATOM 5679 N N . ASP B 1 189 ? 10.594 22.672 6.324 1 70.31 189 ASP B N 1
ATOM 5680 C CA . ASP B 1 189 ? 10.938 22 5.074 1 70.31 189 ASP B CA 1
ATOM 5681 C C . ASP B 1 189 ? 11.531 22.984 4.07 1 70.31 189 ASP B C 1
ATOM 5683 O O . ASP B 1 189 ? 11.227 24.188 4.113 1 70.31 189 ASP B O 1
ATOM 5687 N N . PRO B 1 190 ? 12.281 22.484 3.223 1 69.5 190 PRO B N 1
ATOM 5688 C CA . PRO B 1 190 ? 13 23.359 2.301 1 69.5 190 PRO B CA 1
ATOM 5689 C C . PRO B 1 190 ? 12.062 24.25 1.483 1 69.5 190 PRO B C 1
ATOM 5691 O O . PRO B 1 190 ? 12.375 25.422 1.234 1 69.5 190 PRO B O 1
ATOM 5694 N N . GLY B 1 191 ? 11.008 23.766 1.114 1 70.56 191 GLY B N 1
ATOM 5695 C CA . GLY B 1 191 ? 10.055 24.531 0.34 1 70.56 191 GLY B CA 1
ATOM 5696 C C . GLY B 1 191 ? 9.461 25.703 1.116 1 70.56 191 GLY B C 1
ATOM 5697 O O . GLY B 1 191 ? 9.367 26.812 0.601 1 70.56 191 GLY B O 1
ATOM 5698 N N . SER B 1 192 ? 9.109 25.438 2.273 1 75.69 192 SER B N 1
ATOM 5699 C CA . SER B 1 192 ? 8.555 26.484 3.139 1 75.69 192 SER B CA 1
ATOM 5700 C C . SER B 1 192 ? 9.609 27.531 3.477 1 75.69 192 SER B C 1
ATOM 5702 O O . SER B 1 192 ? 9.32 28.734 3.477 1 75.69 192 SER B O 1
ATOM 5704 N N . TYR B 1 193 ? 10.742 27.078 3.766 1 78.56 193 TYR B N 1
ATOM 5705 C CA . TYR B 1 193 ? 11.828 27.969 4.102 1 78.56 193 TYR B CA 1
ATOM 5706 C C . TYR B 1 193 ? 12.125 28.922 2.951 1 78.56 193 TYR B C 1
ATOM 5708 O O . TYR B 1 193 ? 12.258 30.141 3.156 1 78.56 193 TYR B O 1
ATOM 5716 N N . LYS B 1 194 ? 12.219 28.391 1.806 1 76.31 194 LYS B N 1
ATOM 5717 C CA . LYS B 1 194 ? 12.484 29.203 0.618 1 76.31 194 LYS B CA 1
ATOM 5718 C C . LYS B 1 194 ? 11.359 30.203 0.368 1 76.31 194 LYS B C 1
ATOM 5720 O O . LYS B 1 194 ? 11.617 31.359 0 1 76.31 194 LYS B O 1
ATOM 5725 N N . ALA B 1 195 ? 10.211 29.766 0.554 1 76.25 195 ALA B N 1
ATOM 5726 C CA . ALA B 1 195 ? 9.055 30.625 0.362 1 76.25 195 ALA B CA 1
ATOM 5727 C C . ALA B 1 195 ? 9.086 31.797 1.342 1 76.25 195 ALA B C 1
ATOM 5729 O O . ALA B 1 195 ? 8.82 32.938 0.961 1 76.25 195 ALA B O 1
ATOM 5730 N N . LEU B 1 196 ? 9.414 31.609 2.518 1 85.06 196 LEU B N 1
ATOM 5731 C CA . LEU B 1 196 ? 9.445 32.625 3.553 1 85.06 196 LEU B CA 1
ATOM 5732 C C . LEU B 1 196 ? 10.594 33.594 3.312 1 85.06 196 LEU B C 1
ATOM 5734 O O . LEU B 1 196 ? 10.445 34.812 3.541 1 85.06 196 LEU B O 1
ATOM 5738 N N . ILE B 1 197 ? 11.68 33.031 2.863 1 84.75 197 ILE B N 1
ATOM 5739 C CA . ILE B 1 197 ? 12.82 33.906 2.549 1 84.75 197 ILE B CA 1
ATOM 5740 C C . ILE B 1 197 ? 12.461 34.844 1.4 1 84.75 197 ILE B C 1
ATOM 5742 O O . ILE B 1 197 ? 12.828 36 1.413 1 84.75 197 ILE B O 1
ATOM 5746 N N . ASN B 1 198 ? 11.781 34.312 0.488 1 78.81 198 ASN B N 1
ATOM 5747 C CA . ASN B 1 198 ? 11.375 35.125 -0.661 1 78.81 198 ASN B CA 1
ATOM 5748 C C . ASN B 1 198 ? 10.438 36.25 -0.25 1 78.81 198 ASN B C 1
ATOM 5750 O O . ASN B 1 198 ? 10.461 37.344 -0.844 1 78.81 198 ASN B O 1
ATOM 5754 N N . TYR B 1 199 ? 9.703 36.031 0.72 1 80.44 199 TYR B N 1
ATOM 5755 C CA . TYR B 1 199 ? 8.695 37 1.129 1 80.44 199 TYR B CA 1
ATOM 5756 C C . TYR B 1 199 ? 9.273 38 2.127 1 80.44 199 TYR B C 1
ATOM 5758 O O . TYR B 1 199 ? 8.945 39.188 2.09 1 80.44 199 TYR B O 1
ATOM 5766 N N . PHE B 1 200 ? 10.133 37.531 3.012 1 89.06 200 PHE B N 1
ATOM 5767 C CA . PHE B 1 200 ? 10.477 38.375 4.16 1 89.06 200 PHE B CA 1
ATOM 5768 C C . PHE B 1 200 ? 11.977 38.656 4.195 1 89.06 200 PHE B C 1
ATOM 5770 O O . PHE B 1 200 ? 12.43 39.531 4.934 1 89.06 200 PHE B O 1
ATOM 5777 N N . GLY B 1 201 ? 12.711 37.969 3.408 1 87.81 201 GLY B N 1
ATOM 5778 C CA . GLY B 1 201 ? 14.164 38.125 3.426 1 87.81 201 GLY B CA 1
ATOM 5779 C C . GLY B 1 201 ? 14.852 37.156 4.359 1 87.81 201 GLY B C 1
ATOM 5780 O O . GLY B 1 201 ? 14.305 36.781 5.398 1 87.81 201 GLY B O 1
ATOM 5781 N N . GLU B 1 202 ? 16.016 36.844 4.105 1 89.62 202 GLU B N 1
ATOM 5782 C CA . GLU B 1 202 ? 16.781 35.812 4.812 1 89.62 202 GLU B CA 1
ATOM 5783 C C . GLU B 1 202 ? 17.094 36.25 6.246 1 89.62 202 GLU B C 1
ATOM 5785 O O . GLU B 1 202 ? 17.062 35.406 7.164 1 89.62 202 GLU B O 1
ATOM 5790 N N . LYS B 1 203 ? 17.391 37.438 6.406 1 92.88 203 LYS B N 1
ATOM 5791 C CA . LYS B 1 203 ? 17.797 37.938 7.719 1 92.88 203 LYS B CA 1
ATOM 5792 C C . LYS B 1 203 ? 16.641 37.844 8.719 1 92.88 203 LYS B C 1
ATOM 5794 O O . LYS B 1 203 ? 16.844 37.375 9.844 1 92.88 203 LYS B O 1
ATOM 5799 N N . ASP B 1 204 ? 15.484 38.25 8.305 1 94.31 204 ASP B N 1
ATOM 5800 C CA . ASP B 1 204 ? 14.32 38.188 9.188 1 94.31 204 ASP B CA 1
ATOM 5801 C C . ASP B 1 204 ? 13.938 36.75 9.477 1 94.31 204 ASP B C 1
ATOM 5803 O O . ASP B 1 204 ? 13.555 36.406 10.594 1 94.31 204 ASP B O 1
ATOM 5807 N N . VAL B 1 205 ? 14.039 35.938 8.469 1 93.06 205 VAL B N 1
ATOM 5808 C CA . VAL B 1 205 ? 13.703 34.531 8.625 1 93.06 205 VAL B CA 1
ATOM 5809 C C . VAL B 1 205 ? 14.672 33.875 9.602 1 93.06 205 VAL B C 1
ATOM 5811 O O . VAL B 1 205 ? 14.258 33.125 10.492 1 93.06 205 VAL B O 1
ATOM 5814 N N . SER B 1 206 ? 15.883 34.156 9.445 1 93.06 206 SER B N 1
ATOM 5815 C CA . SER B 1 206 ? 16.891 33.625 10.344 1 93.06 206 SER B CA 1
ATOM 5816 C C . SER B 1 206 ? 16.688 34.125 11.773 1 93.06 206 SER B C 1
ATOM 5818 O O . SER B 1 206 ? 16.891 33.375 12.734 1 93.06 206 SER B O 1
ATOM 5820 N N . PHE B 1 207 ? 16.422 35.344 11.875 1 95.62 207 PHE B N 1
ATOM 5821 C CA . PHE B 1 207 ? 16.172 35.938 13.188 1 95.62 207 PHE B CA 1
ATOM 5822 C C . PHE B 1 207 ? 15.016 35.219 13.891 1 95.62 207 PHE B C 1
ATOM 5824 O O . PHE B 1 207 ? 15.125 34.844 15.062 1 95.62 207 PHE B O 1
ATOM 5831 N N . VAL B 1 208 ? 13.898 35.062 13.164 1 96.06 208 VAL B N 1
ATOM 5832 C CA . VAL B 1 208 ? 12.719 34.438 13.766 1 96.06 208 VAL B CA 1
ATOM 5833 C C . VAL B 1 208 ? 13.031 32.969 14.094 1 96.06 208 VAL B C 1
ATOM 5835 O O . VAL B 1 208 ? 12.531 32.438 15.094 1 96.06 208 VAL B O 1
ATOM 5838 N N . GLU B 1 209 ? 13.781 32.344 13.281 1 93.06 209 GLU B N 1
ATOM 5839 C CA . GLU B 1 209 ? 14.211 30.984 13.57 1 93.06 209 GLU B CA 1
ATOM 5840 C C . GLU B 1 209 ? 14.914 30.906 14.922 1 93.06 209 GLU B C 1
ATOM 5842 O O . GLU B 1 209 ? 14.617 30.016 15.734 1 93.06 209 GLU B O 1
ATOM 5847 N N . ALA B 1 210 ? 15.828 31.781 15.102 1 94.12 210 ALA B N 1
ATOM 5848 C CA . ALA B 1 210 ? 16.562 31.828 16.359 1 94.12 210 ALA B CA 1
ATOM 5849 C C . ALA B 1 210 ? 15.625 32.188 17.516 1 94.12 210 ALA B C 1
ATOM 5851 O O . ALA B 1 210 ? 15.758 31.641 18.625 1 94.12 210 ALA B O 1
ATOM 5852 N N . LEU B 1 211 ? 14.773 33.125 17.281 1 96.56 211 LEU B N 1
ATOM 5853 C CA . LEU B 1 211 ? 13.789 33.531 18.281 1 96.56 211 LEU B CA 1
ATOM 5854 C C . LEU B 1 211 ? 12.953 32.375 18.75 1 96.56 211 LEU B C 1
ATOM 5856 O O . LEU B 1 211 ? 12.75 32.188 19.953 1 96.56 211 LEU B O 1
ATOM 5860 N N . LEU B 1 212 ? 12.5 31.562 17.844 1 95.06 212 LEU B N 1
ATOM 5861 C CA . LEU B 1 212 ? 11.641 30.438 18.172 1 95.06 212 LEU B CA 1
ATOM 5862 C C . LEU B 1 212 ? 12.438 29.312 18.812 1 95.06 212 LEU B C 1
ATOM 5864 O O . LEU B 1 212 ? 11.922 28.578 19.656 1 95.06 212 LEU B O 1
ATOM 5868 N N . GLN B 1 213 ? 13.641 29.156 18.391 1 91.62 213 GLN B N 1
ATOM 5869 C CA . GLN B 1 213 ? 14.508 28.188 19.062 1 91.62 213 GLN B CA 1
ATOM 5870 C C . GLN B 1 213 ? 14.648 28.531 20.547 1 91.62 213 GLN B C 1
ATOM 5872 O O . GLN B 1 213 ? 14.562 27.641 21.391 1 91.62 213 GLN B O 1
ATOM 5877 N N . ASP B 1 214 ? 14.875 29.75 20.812 1 95.06 214 ASP B N 1
ATOM 5878 C CA . ASP B 1 214 ? 14.977 30.203 22.203 1 95.06 214 ASP B CA 1
ATOM 5879 C C . ASP B 1 214 ? 13.656 30 22.953 1 95.06 214 ASP B C 1
ATOM 5881 O O . ASP B 1 214 ? 13.656 29.672 24.141 1 95.06 214 ASP B O 1
ATOM 5885 N N . MET B 1 215 ? 12.602 30.266 22.281 1 95.38 215 MET B N 1
ATOM 5886 C CA . MET B 1 215 ? 11.281 30.062 22.859 1 95.38 215 MET B CA 1
ATOM 5887 C C . MET B 1 215 ? 11.086 28.609 23.266 1 95.38 215 MET B C 1
ATOM 5889 O O . MET B 1 215 ? 10.656 28.328 24.391 1 95.38 215 MET B O 1
ATOM 5893 N N . GLU B 1 216 ? 11.383 27.656 22.438 1 91.06 216 GLU B N 1
ATOM 5894 C CA . GLU B 1 216 ? 11.211 26.234 22.719 1 91.06 216 GLU B CA 1
ATOM 5895 C C . GLU B 1 216 ? 12.117 25.781 23.859 1 91.06 216 GLU B C 1
ATOM 5897 O O . GLU B 1 216 ? 11.727 24.953 24.672 1 91.06 216 GLU B O 1
ATOM 5902 N N . LYS B 1 217 ? 13.312 26.312 23.844 1 89.94 217 LYS B N 1
ATOM 5903 C CA . LYS B 1 217 ? 14.211 26.031 24.953 1 89.94 217 LYS B CA 1
ATOM 5904 C C . LYS B 1 217 ? 13.617 26.5 26.281 1 89.94 217 LYS B C 1
ATOM 5906 O O . LYS B 1 217 ? 13.68 25.766 27.281 1 89.94 217 LYS B O 1
ATOM 5911 N N . ALA B 1 218 ? 13.078 27.656 26.266 1 93.69 218 ALA B N 1
ATOM 5912 C CA . ALA B 1 218 ? 12.469 28.203 27.469 1 93.69 218 ALA B CA 1
ATOM 5913 C C . ALA B 1 218 ? 11.234 27.406 27.875 1 93.69 218 ALA B C 1
ATOM 5915 O O . ALA B 1 218 ? 10.945 27.25 29.062 1 93.69 218 ALA B O 1
ATOM 5916 N N . LEU B 1 219 ? 10.5 26.969 26.906 1 89.5 219 LEU B N 1
ATOM 5917 C CA . LEU B 1 219 ? 9.305 26.156 27.156 1 89.5 219 LEU B CA 1
ATOM 5918 C C . LEU B 1 219 ? 9.688 24.766 27.609 1 89.5 219 LEU B C 1
ATOM 5920 O O . LEU B 1 219 ? 8.898 24.078 28.281 1 89.5 219 LEU B O 1
ATOM 5924 N N . SER B 1 220 ? 10.844 24.25 27.188 1 85.38 220 SER B N 1
ATOM 5925 C CA . SER B 1 220 ? 11.391 22.922 27.5 1 85.38 220 SER B CA 1
ATOM 5926 C C . SER B 1 220 ? 10.672 21.828 26.719 1 85.38 220 SER B C 1
ATOM 5928 O O . SER B 1 220 ? 10.664 20.672 27.125 1 85.38 220 SER B O 1
ATOM 5930 N N . TYR B 1 221 ? 9.953 22.234 25.719 1 82.81 221 TYR B N 1
ATOM 5931 C CA . TYR B 1 221 ? 9.367 21.25 24.797 1 82.81 221 TYR B CA 1
ATOM 5932 C C . TYR B 1 221 ? 9.297 21.812 23.375 1 82.81 221 TYR B C 1
ATOM 5934 O O . TYR B 1 221 ? 9.078 23 23.188 1 82.81 221 TYR B O 1
ATOM 5942 N N . PRO B 1 222 ? 9.438 20.938 22.422 1 84.94 222 PRO B N 1
ATOM 5943 C CA . PRO B 1 222 ? 9.297 21.375 21.031 1 84.94 222 PRO B CA 1
ATOM 5944 C C . PRO B 1 222 ? 7.844 21.453 20.578 1 84.94 222 PRO B C 1
ATOM 5946 O O . PRO B 1 222 ? 7.016 20.641 21 1 84.94 222 PRO B O 1
ATOM 5949 N N . LEU B 1 223 ? 7.562 22.375 19.672 1 89.06 223 LEU B N 1
ATOM 5950 C CA . LEU B 1 223 ? 6.246 22.484 19.047 1 89.06 223 LEU B CA 1
ATOM 5951 C C . LEU B 1 223 ? 6.129 21.547 17.844 1 89.06 223 LEU B C 1
ATOM 5953 O O . LEU B 1 223 ? 7.129 21.266 17.188 1 89.06 223 LEU B O 1
ATOM 5957 N N . GLY B 1 224 ? 4.895 21.094 17.719 1 87.06 224 GLY B N 1
ATOM 5958 C CA . GLY B 1 224 ? 4.656 20.406 16.469 1 87.06 224 GLY B CA 1
ATOM 5959 C C . GLY B 1 224 ? 4.867 21.281 15.242 1 87.06 224 GLY B C 1
ATOM 5960 O O . GLY B 1 224 ? 4.629 22.484 15.289 1 87.06 224 GLY B O 1
ATOM 5961 N N . GLU B 1 225 ? 5.215 20.703 14.156 1 85 225 GLU B N 1
ATOM 5962 C CA . GLU B 1 225 ? 5.633 21.422 12.953 1 85 225 GLU B CA 1
ATOM 5963 C C . GLU B 1 225 ? 4.551 22.375 12.477 1 85 225 GLU B C 1
ATOM 5965 O O . GLU B 1 225 ? 4.836 23.547 12.18 1 85 225 GLU B O 1
ATOM 5970 N N . PRO B 1 226 ? 3.27 21.922 12.406 1 86.44 226 PRO B N 1
ATOM 5971 C CA . PRO B 1 226 ? 2.262 22.859 11.938 1 86.44 226 PRO B CA 1
ATOM 5972 C C . PRO B 1 226 ? 2.119 24.078 12.852 1 86.44 226 PRO B C 1
ATOM 5974 O O . PRO B 1 226 ? 1.852 25.188 12.375 1 86.44 226 PRO B O 1
ATOM 5977 N N . TYR B 1 227 ? 2.279 23.875 14.07 1 90.88 227 TYR B N 1
ATOM 5978 C CA . TYR B 1 227 ? 2.17 24.953 15.039 1 90.88 227 TYR B CA 1
ATOM 5979 C C . TYR B 1 227 ? 3.398 25.859 14.992 1 90.88 227 TYR B C 1
ATOM 5981 O O . TYR B 1 227 ? 3.283 27.078 15.102 1 90.88 227 TYR B O 1
ATOM 5989 N N . TYR B 1 228 ? 4.512 25.203 14.836 1 89.75 228 TYR B N 1
ATOM 5990 C CA . TYR B 1 228 ? 5.762 25.938 14.664 1 89.75 228 TYR B CA 1
ATOM 5991 C C . TYR B 1 228 ? 5.695 26.859 13.461 1 89.75 228 TYR B C 1
ATOM 5993 O O . TYR B 1 228 ? 6.031 28.047 13.555 1 89.75 228 TYR B O 1
ATOM 6001 N N . ILE B 1 229 ? 5.262 26.359 12.391 1 87.31 229 ILE B N 1
ATOM 6002 C CA . ILE B 1 229 ? 5.16 27.125 11.156 1 87.31 229 ILE B CA 1
ATOM 6003 C C . ILE B 1 229 ? 4.18 28.281 11.344 1 87.31 229 ILE B C 1
ATOM 6005 O O . ILE B 1 229 ? 4.387 29.375 10.812 1 87.31 229 ILE B O 1
ATOM 6009 N N . ASN B 1 230 ? 3.148 27.953 12.039 1 90.69 230 ASN B N 1
ATOM 6010 C CA . ASN B 1 230 ? 2.127 28.969 12.266 1 90.69 230 ASN B CA 1
ATOM 6011 C C . ASN B 1 230 ? 2.68 30.156 13.062 1 90.69 230 ASN B C 1
ATOM 6013 O O . ASN B 1 230 ? 2.484 31.312 12.68 1 90.69 230 ASN B O 1
ATOM 6017 N N . ILE B 1 231 ? 3.355 29.891 14.141 1 93.25 231 ILE B N 1
ATOM 6018 C CA . ILE B 1 231 ? 3.93 30.969 14.945 1 93.25 231 ILE B CA 1
ATOM 6019 C C . ILE B 1 231 ? 5.035 31.656 14.156 1 93.25 231 ILE B C 1
ATOM 6021 O O . ILE B 1 231 ? 5.191 32.875 14.25 1 93.25 231 ILE B O 1
ATOM 6025 N N . PHE B 1 232 ? 5.777 30.938 13.438 1 92.94 232 PHE B N 1
ATOM 6026 C CA . PHE B 1 232 ? 6.863 31.453 12.617 1 92.94 232 PHE B CA 1
ATOM 6027 C C . PHE B 1 232 ? 6.348 32.5 11.617 1 92.94 232 PHE B C 1
ATOM 6029 O O . PHE B 1 232 ? 6.832 33.625 11.578 1 92.94 232 PHE B O 1
ATOM 6036 N N . THR B 1 233 ? 5.359 32.062 10.93 1 91.62 233 THR B N 1
ATOM 6037 C CA . THR B 1 233 ? 4.801 32.875 9.867 1 91.62 233 THR B CA 1
ATOM 6038 C C . THR B 1 233 ? 4.141 34.125 10.438 1 91.62 233 THR B C 1
ATOM 6040 O O . THR B 1 233 ? 4.348 35.25 9.938 1 91.62 233 THR B O 1
ATOM 6043 N N . HIS B 1 234 ? 3.391 33.969 11.445 1 92.06 234 HIS B N 1
ATOM 6044 C CA . HIS B 1 234 ? 2.684 35.094 12.047 1 92.06 234 HIS B CA 1
ATOM 6045 C C . HIS B 1 234 ? 3.658 36.094 12.672 1 92.06 234 HIS B C 1
ATOM 6047 O O . HIS B 1 234 ? 3.41 37.312 12.672 1 92.06 234 HIS B O 1
ATOM 6053 N N . THR B 1 235 ? 4.703 35.594 13.219 1 94.62 235 THR B N 1
ATOM 6054 C CA . THR B 1 235 ? 5.73 36.469 13.773 1 94.62 235 THR B CA 1
ATOM 6055 C C . THR B 1 235 ? 6.398 37.281 12.672 1 94.62 235 THR B C 1
ATOM 6057 O O . THR B 1 235 ? 6.617 38.5 12.82 1 94.62 235 THR B O 1
ATOM 6060 N N . LEU B 1 236 ? 6.727 36.625 11.578 1 94.12 236 LEU B N 1
ATOM 6061 C CA . LEU B 1 236 ? 7.324 37.312 10.438 1 94.12 236 LEU B CA 1
ATOM 6062 C C . LEU B 1 236 ? 6.398 38.406 9.906 1 94.12 236 LEU B C 1
ATOM 6064 O O . LEU B 1 236 ? 6.848 39.531 9.602 1 94.12 236 LEU B O 1
ATOM 6068 N N . ILE B 1 237 ? 5.137 38.062 9.828 1 92.31 237 ILE B N 1
ATOM 6069 C CA . ILE B 1 237 ? 4.148 39.031 9.336 1 92.31 237 ILE B CA 1
ATOM 6070 C C . ILE B 1 237 ? 4.066 40.219 10.281 1 92.31 237 ILE B C 1
ATOM 6072 O O . ILE B 1 237 ? 4.059 41.375 9.836 1 92.31 237 ILE B O 1
ATOM 6076 N N . MET B 1 238 ? 3.994 39.938 11.547 1 91.44 238 MET B N 1
ATOM 6077 C CA . MET B 1 238 ? 3.943 40.969 12.562 1 91.44 238 MET B CA 1
ATOM 6078 C C . MET B 1 238 ? 5.148 41.906 12.445 1 91.44 238 MET B C 1
ATOM 6080 O O . MET B 1 238 ? 4.992 43.125 12.406 1 91.44 238 MET B O 1
ATOM 6084 N N . MET B 1 239 ? 6.344 41.375 12.359 1 92.56 239 MET B N 1
ATOM 6085 C CA . MET B 1 239 ? 7.574 42.156 12.242 1 92.56 239 MET B CA 1
ATOM 6086 C C . MET B 1 239 ? 7.566 43 10.969 1 92.56 239 MET B C 1
ATOM 6088 O O . MET B 1 239 ? 7.938 44.188 11 1 92.56 239 MET B O 1
ATOM 6092 N N . HIS B 1 240 ? 7.164 42.344 9.953 1 90 240 HIS B N 1
ATOM 6093 C CA . HIS B 1 240 ? 7.145 43 8.656 1 90 240 HIS B CA 1
ATOM 6094 C C . HIS B 1 240 ? 6.219 44.219 8.664 1 90 240 HIS B C 1
ATOM 6096 O O . HIS B 1 240 ? 6.594 45.281 8.195 1 90 240 HIS B O 1
ATOM 6102 N N . ARG B 1 241 ? 5.039 44.062 9.18 1 88.75 241 ARG B N 1
ATOM 6103 C CA . ARG B 1 241 ? 4.055 45.125 9.203 1 88.75 241 ARG B CA 1
ATOM 6104 C C . ARG B 1 241 ? 4.496 46.25 10.133 1 88.75 241 ARG B C 1
ATOM 6106 O O . ARG B 1 241 ? 4.312 47.438 9.82 1 88.75 241 ARG B O 1
ATOM 6113 N N . ILE B 1 242 ? 5.047 45.906 11.18 1 87.56 242 ILE B N 1
ATOM 6114 C CA . ILE B 1 242 ? 5.523 46.906 12.133 1 87.56 242 ILE B CA 1
ATOM 6115 C C . ILE B 1 242 ? 6.684 47.688 11.523 1 87.56 242 ILE B C 1
ATOM 6117 O O . ILE B 1 242 ? 6.738 48.938 11.633 1 87.56 242 ILE B O 1
ATOM 6121 N N . ALA B 1 243 ? 7.594 47.031 10.922 1 85.25 243 ALA B N 1
ATOM 6122 C CA . ALA B 1 243 ? 8.75 47.656 10.289 1 85.25 243 ALA B CA 1
ATOM 6123 C C . ALA B 1 243 ? 8.32 48.656 9.219 1 85.25 243 ALA B C 1
ATOM 6125 O O . ALA B 1 243 ? 8.984 49.656 9.008 1 85.25 243 ALA B O 1
ATOM 6126 N N . GLN B 1 244 ? 7.227 48.375 8.633 1 83.56 244 GLN B N 1
ATOM 6127 C CA . GLN B 1 244 ? 6.742 49.25 7.555 1 83.56 244 GLN B CA 1
ATOM 6128 C C . GLN B 1 244 ? 5.82 50.344 8.094 1 83.56 244 GLN B C 1
ATOM 6130 O O . GLN B 1 244 ? 5.309 51.156 7.332 1 83.56 244 GLN B O 1
ATOM 6135 N N . GLY B 1 245 ? 5.59 50.281 9.391 1 81.38 245 GLY B N 1
ATOM 6136 C CA . GLY B 1 245 ? 4.738 51.281 10.016 1 81.38 245 GLY B CA 1
ATOM 6137 C C . GLY B 1 245 ? 3.27 51.125 9.672 1 81.38 245 GLY B C 1
ATOM 6138 O O . GLY B 1 245 ? 2.51 52.094 9.672 1 81.38 245 GLY B O 1
ATOM 6139 N N . LYS B 1 246 ? 2.891 50 9.367 1 78.81 246 LYS B N 1
ATOM 6140 C CA . LYS B 1 246 ? 1.544 49.75 8.852 1 78.81 246 LYS B CA 1
ATOM 6141 C C . LYS B 1 246 ? 0.698 48.969 9.852 1 78.81 246 LYS B C 1
ATOM 6143 O O . LYS B 1 246 ? -0.42 48.562 9.539 1 78.81 246 LYS B O 1
ATOM 6148 N N . ALA B 1 247 ? 1.217 48.781 11.008 1 77.81 247 ALA B N 1
ATOM 6149 C CA . ALA B 1 247 ? 0.472 48.031 12.008 1 77.81 247 ALA B CA 1
ATOM 6150 C C . ALA B 1 247 ? -0.769 48.781 12.469 1 77.81 247 ALA B C 1
ATOM 6152 O O . ALA B 1 247 ? -0.72 50 12.672 1 77.81 247 ALA B O 1
ATOM 6153 N N . LEU B 1 248 ? -1.862 47.969 12.391 1 73.5 248 LEU B N 1
ATOM 6154 C CA . LEU B 1 248 ? -3.125 48.562 12.82 1 73.5 248 LEU B CA 1
ATOM 6155 C C . LEU B 1 248 ? -3.375 48.281 14.297 1 73.5 248 LEU B C 1
ATOM 6157 O O . LEU B 1 248 ? -2.635 47.531 14.922 1 73.5 248 LEU B O 1
ATOM 6161 N N . ILE B 1 249 ? -4.414 49 14.836 1 67 249 ILE B N 1
ATOM 6162 C CA . ILE B 1 249 ? -4.816 48.781 16.219 1 67 249 ILE B CA 1
ATOM 6163 C C . ILE B 1 249 ? -5.422 47.375 16.359 1 67 249 ILE B C 1
ATOM 6165 O O . ILE B 1 249 ? -6.234 46.969 15.539 1 67 249 ILE B O 1
ATOM 6169 N N . MET B 1 250 ? -4.891 46.656 17.297 1 66.94 250 MET B N 1
ATOM 6170 C CA . MET B 1 250 ? -5.449 45.344 17.562 1 66.94 250 MET B CA 1
ATOM 6171 C C . MET B 1 250 ? -6.785 45.469 18.297 1 66.94 250 MET B C 1
ATOM 6173 O O . MET B 1 250 ? -6.941 46.312 19.188 1 66.94 250 MET B O 1
ATOM 6177 N N . ALA B 1 251 ? -7.988 45.438 17.594 1 54.84 251 ALA B N 1
ATOM 6178 C CA . ALA B 1 251 ? -9.328 45.656 18.141 1 54.84 251 ALA B CA 1
ATOM 6179 C C . ALA B 1 251 ? -9.477 44.969 19.5 1 54.84 251 ALA B C 1
ATOM 6181 O O . ALA B 1 251 ? -10.336 45.375 20.297 1 54.84 251 ALA B O 1
ATOM 6182 N N . GLU B 1 252 ? -9.141 43.781 19.812 1 54.03 252 GLU B N 1
ATOM 6183 C CA . GLU B 1 252 ? -9.875 43 20.797 1 54.03 252 GLU B CA 1
ATOM 6184 C C . GLU B 1 252 ? -9.43 43.312 22.219 1 54.03 252 GLU B C 1
ATOM 6186 O O . GLU B 1 252 ? -8.227 43.344 22.5 1 54.03 252 GLU B O 1
ATOM 6191 N N . ASP B 1 253 ? -10.359 44.031 22.891 1 50.47 253 ASP B N 1
ATOM 6192 C CA . ASP B 1 253 ? -10.398 44.219 24.344 1 50.47 253 ASP B CA 1
ATOM 6193 C C . ASP B 1 253 ? -10.305 42.875 25.062 1 50.47 253 ASP B C 1
ATOM 6195 O O . ASP B 1 253 ? -11.32 42.25 25.375 1 50.47 253 ASP B O 1
ATOM 6199 N N . SER B 1 254 ? -9.641 41.969 24.719 1 51.84 254 SER B N 1
ATOM 6200 C CA . SER B 1 254 ? -9.852 40.688 25.375 1 51.84 254 SER B CA 1
ATOM 6201 C C . SER B 1 254 ? -9.43 40.719 26.828 1 51.84 254 SER B C 1
ATOM 6203 O O . SER B 1 254 ? -8.336 41.188 27.156 1 51.84 254 SER B O 1
ATOM 6205 N N . VAL B 1 255 ? -10.43 40.812 27.688 1 50.84 255 VAL B N 1
ATOM 6206 C CA . VAL B 1 255 ? -10.273 40.469 29.094 1 50.84 255 VAL B CA 1
ATOM 6207 C C . VAL B 1 255 ? -9.391 39.219 29.219 1 50.84 255 VAL B C 1
ATOM 6209 O O . VAL B 1 255 ? -9.703 38.156 28.672 1 50.84 255 VAL B O 1
ATOM 6212 N N . HIS B 1 256 ? -8.148 39.406 29.562 1 61.06 256 HIS B N 1
ATOM 6213 C CA . HIS B 1 256 ? -7.121 38.375 29.719 1 61.06 256 HIS B CA 1
ATOM 6214 C C . HIS B 1 256 ? -7.348 37.562 30.969 1 61.06 256 HIS B C 1
ATOM 6216 O O . HIS B 1 256 ? -6.906 37.938 32.062 1 61.06 256 HIS B O 1
ATOM 6222 N N . GLN B 1 257 ? -8.414 36.656 30.953 1 58.69 257 GLN B N 1
ATOM 6223 C CA . GLN B 1 257 ? -8.609 35.75 32.062 1 58.69 257 GLN B CA 1
ATOM 6224 C C . GLN B 1 257 ? -7.594 34.625 32.031 1 58.69 257 GLN B C 1
ATOM 6226 O O . GLN B 1 257 ? -7.18 34.188 30.969 1 58.69 257 GLN B O 1
ATOM 6231 N N . GLN B 1 258 ? -6.816 34.344 33.312 1 72.5 258 GLN B N 1
ATOM 6232 C CA . GLN B 1 258 ? -5.922 33.312 33.812 1 72.5 258 GLN B CA 1
ATOM 6233 C C . GLN B 1 258 ? -4.684 33.188 32.906 1 72.5 258 GLN B C 1
ATOM 6235 O O . GLN B 1 258 ? -4.66 32.375 32 1 72.5 258 GLN B O 1
ATOM 6240 N N . VAL B 1 259 ? -3.795 33.969 33.062 1 85.06 259 VAL B N 1
ATOM 6241 C CA . VAL B 1 259 ? -2.545 34.031 32.312 1 85.06 259 VAL B CA 1
ATOM 6242 C C . VAL B 1 259 ? -1.518 33.094 32.938 1 85.06 259 VAL B C 1
ATOM 6244 O O . VAL B 1 259 ? -1.383 33 34.156 1 85.06 259 VAL B O 1
ATOM 6247 N N . ASP B 1 260 ? -1.018 32.281 32.062 1 88.88 260 ASP B N 1
ATOM 6248 C CA . ASP B 1 260 ? 0.176 31.531 32.469 1 88.88 260 ASP B CA 1
ATOM 6249 C C . ASP B 1 260 ? 1.397 32.438 32.531 1 88.88 260 ASP B C 1
ATOM 6251 O O . ASP B 1 260 ? 1.954 32.812 31.484 1 88.88 260 ASP B O 1
ATOM 6255 N N . ASN B 1 261 ? 1.818 32.656 33.688 1 91.25 261 ASN B N 1
ATOM 6256 C CA . ASN B 1 261 ? 2.855 33.688 33.906 1 91.25 261 ASN B CA 1
ATOM 6257 C C . ASN B 1 261 ? 4.172 33.25 33.25 1 91.25 261 ASN B C 1
ATOM 6259 O O . ASN B 1 261 ? 4.93 34.094 32.781 1 91.25 261 ASN B O 1
ATOM 6263 N N . ARG B 1 262 ? 4.402 32.062 33.312 1 92.62 262 ARG B N 1
ATOM 6264 C CA . ARG B 1 262 ? 5.641 31.562 32.719 1 92.62 262 ARG B CA 1
ATOM 6265 C C . ARG B 1 262 ? 5.645 31.797 31.203 1 92.62 262 ARG B C 1
ATOM 6267 O O . ARG B 1 262 ? 6.605 32.344 30.656 1 92.62 262 ARG B O 1
ATOM 6274 N N . ILE B 1 263 ? 4.629 31.484 30.578 1 94 263 ILE B N 1
ATOM 6275 C CA . ILE B 1 263 ? 4.52 31.609 29.125 1 94 263 ILE B CA 1
ATOM 6276 C C . ILE B 1 263 ? 4.441 33.094 28.75 1 94 263 ILE B C 1
ATOM 6278 O O . ILE B 1 263 ? 4.988 33.5 27.719 1 94 263 ILE B O 1
ATOM 6282 N N . PHE B 1 264 ? 3.75 33.812 29.594 1 94 264 PHE B N 1
ATOM 6283 C CA . PHE B 1 264 ? 3.648 35.25 29.344 1 94 264 PHE B CA 1
ATOM 6284 C C . PHE B 1 264 ? 5.023 35.906 29.359 1 94 264 PHE B C 1
ATOM 6286 O O . PHE B 1 264 ? 5.32 36.781 28.547 1 94 264 PHE B O 1
ATOM 6293 N N . SER B 1 265 ? 5.816 35.438 30.25 1 96.19 265 SER B N 1
ATOM 6294 C CA . SER B 1 265 ? 7.176 35.938 30.359 1 96.19 265 SER B CA 1
ATOM 6295 C C . SER B 1 265 ? 7.988 35.594 29.109 1 96.19 265 SER B C 1
ATOM 6297 O O . SER B 1 265 ? 8.828 36.375 28.672 1 96.19 265 SER B O 1
ATOM 6299 N N . ILE B 1 266 ? 7.805 34.469 28.641 1 96.94 266 ILE B N 1
ATOM 6300 C CA . ILE B 1 266 ? 8.484 34.062 27.422 1 96.94 266 ILE B CA 1
ATOM 6301 C C . ILE B 1 266 ? 8.055 34.938 26.25 1 96.94 266 ILE B C 1
ATOM 6303 O O . ILE B 1 266 ? 8.891 35.406 25.484 1 96.94 266 ILE B O 1
ATOM 6307 N N . ALA B 1 267 ? 6.742 35.219 26.172 1 96.31 267 ALA B N 1
ATOM 6308 C CA . ALA B 1 267 ? 6.211 36.094 25.125 1 96.31 267 ALA B CA 1
ATOM 6309 C C . ALA B 1 267 ? 6.785 37.5 25.234 1 96.31 267 ALA B C 1
ATOM 6311 O O . ALA B 1 267 ? 7.113 38.125 24.219 1 96.31 267 ALA B O 1
ATOM 6312 N N . GLN B 1 268 ? 6.902 37.969 26.453 1 96.38 268 GLN B N 1
ATOM 6313 C CA . GLN B 1 268 ? 7.473 39.281 26.703 1 96.38 268 GLN B CA 1
ATOM 6314 C C . GLN B 1 268 ? 8.922 39.344 26.219 1 96.38 268 GLN B C 1
ATOM 6316 O O . GLN B 1 268 ? 9.328 40.344 25.609 1 96.38 268 GLN B O 1
ATOM 6321 N N . ASN B 1 269 ? 9.625 38.344 26.531 1 96.88 269 ASN B N 1
ATOM 6322 C CA . ASN B 1 269 ? 11.016 38.312 26.094 1 96.88 269 ASN B CA 1
ATOM 6323 C C . ASN B 1 269 ? 11.125 38.281 24.578 1 96.88 269 ASN B C 1
ATOM 6325 O O . ASN B 1 269 ? 12.039 38.906 24.016 1 96.88 269 ASN B O 1
ATOM 6329 N N . MET B 1 270 ? 10.289 37.562 23.953 1 97.19 270 MET B N 1
ATOM 6330 C CA . MET B 1 270 ? 10.281 37.531 22.484 1 97.19 270 MET B CA 1
ATOM 6331 C C . MET B 1 270 ? 10.023 38.906 21.906 1 97.19 270 MET B C 1
ATOM 6333 O O . MET B 1 270 ? 10.719 39.312 20.984 1 97.19 270 MET B O 1
ATOM 6337 N N . VAL B 1 271 ? 9.039 39.594 22.469 1 95.88 271 VAL B N 1
ATOM 6338 C CA . VAL B 1 271 ? 8.68 40.938 21.969 1 95.88 271 VAL B CA 1
ATOM 6339 C C . VAL B 1 271 ? 9.852 41.875 22.156 1 95.88 271 VAL B C 1
ATOM 6341 O O . VAL B 1 271 ? 10.133 42.719 21.297 1 95.88 271 VAL B O 1
ATOM 6344 N N . THR B 1 272 ? 10.523 41.75 23.266 1 96.31 272 THR B N 1
ATOM 6345 C CA . THR B 1 272 ? 11.695 42.562 23.531 1 96.31 272 THR B CA 1
ATOM 6346 C C . THR B 1 272 ? 12.766 42.344 22.469 1 96.31 272 THR B C 1
ATOM 6348 O O . THR B 1 272 ? 13.359 43.312 21.969 1 96.31 272 THR B O 1
ATOM 6351 N N . GLN B 1 273 ? 12.992 41.156 22.094 1 96.69 273 GLN B N 1
ATOM 6352 C CA . GLN B 1 273 ? 13.977 40.844 21.062 1 96.69 273 GLN B CA 1
ATOM 6353 C C . GLN B 1 273 ? 13.531 41.375 19.703 1 96.69 273 GLN B C 1
ATOM 6355 O O . GLN B 1 273 ? 14.352 41.875 18.938 1 96.69 273 GLN B O 1
ATOM 6360 N N . ILE B 1 274 ? 12.281 41.25 19.469 1 96.12 274 ILE B N 1
ATOM 6361 C CA . ILE B 1 274 ? 11.734 41.75 18.203 1 96.12 274 ILE B CA 1
ATOM 6362 C C . ILE B 1 274 ? 11.883 43.25 18.125 1 96.12 274 ILE B C 1
ATOM 6364 O O . ILE B 1 274 ? 12.242 43.781 17.078 1 96.12 274 ILE B O 1
ATOM 6368 N N . GLU B 1 275 ? 11.586 43.906 19.203 1 94.88 275 GLU B N 1
ATOM 6369 C CA . GLU B 1 275 ? 11.727 45.375 19.266 1 94.88 275 GLU B CA 1
ATOM 6370 C C . GLU B 1 275 ? 13.148 45.781 18.938 1 94.88 275 GLU B C 1
ATOM 6372 O O . GLU B 1 275 ? 13.359 46.781 18.234 1 94.88 275 GLU B O 1
ATOM 6377 N N . GLN B 1 276 ? 14.047 45.062 19.422 1 94.5 276 GLN B N 1
ATOM 6378 C CA . GLN B 1 276 ? 15.453 45.344 19.156 1 94.5 276 GLN B CA 1
ATOM 6379 C C . GLN B 1 276 ? 15.789 45.156 17.688 1 94.5 276 GLN B C 1
ATOM 6381 O O . GLN B 1 276 ? 16.531 45.969 17.094 1 94.5 276 GLN B O 1
ATOM 6386 N N . ARG B 1 277 ? 15.258 44.188 17.141 1 92.88 277 ARG B N 1
ATOM 6387 C CA . ARG B 1 277 ? 15.523 43.844 15.75 1 92.88 277 ARG B CA 1
ATOM 6388 C C . ARG B 1 277 ? 14.922 44.875 14.812 1 92.88 277 ARG B C 1
ATOM 6390 O O . ARG B 1 277 ? 15.555 45.281 13.836 1 92.88 277 ARG B O 1
ATOM 6397 N N . VAL B 1 278 ? 13.68 45.25 15.102 1 90.81 278 VAL B N 1
ATOM 6398 C CA . VAL B 1 278 ? 12.977 46.156 14.195 1 90.81 278 VAL B CA 1
ATOM 6399 C C . VAL B 1 278 ? 13.227 47.594 14.609 1 90.81 278 VAL B C 1
ATOM 6401 O O . VAL B 1 278 ? 12.781 48.531 13.93 1 90.81 278 VAL B O 1
ATOM 6404 N N . GLU B 1 279 ? 13.867 47.844 15.703 1 89.31 279 GLU B N 1
ATOM 6405 C CA . GLU B 1 279 ? 14.211 49.188 16.219 1 89.31 279 GLU B CA 1
ATOM 6406 C C . GLU B 1 279 ? 12.969 50.031 16.422 1 89.31 279 GLU B C 1
ATOM 6408 O O . GLU B 1 279 ? 12.93 51.188 15.977 1 89.31 279 GLU B O 1
ATOM 6413 N N . SER B 1 280 ? 12 49.438 16.891 1 88.44 280 SER B N 1
ATOM 6414 C CA . SER B 1 280 ? 10.734 50.094 17.188 1 88.44 280 SER B CA 1
ATOM 6415 C C . SER B 1 280 ? 10.062 49.5 18.422 1 88.44 280 SER B C 1
ATOM 6417 O O . SER B 1 280 ? 10.211 48.312 18.688 1 88.44 280 SER B O 1
ATOM 6419 N N . THR B 1 281 ? 9.383 50.344 19.141 1 87.62 281 THR B N 1
ATOM 6420 C CA . THR B 1 281 ? 8.602 49.812 20.266 1 87.62 281 THR B CA 1
ATOM 6421 C C . THR B 1 281 ? 7.289 49.219 19.766 1 87.62 281 THR B C 1
ATOM 6423 O O . THR B 1 281 ? 6.629 49.781 18.891 1 87.62 281 THR B O 1
ATOM 6426 N N . LEU B 1 282 ? 6.977 48.094 20.297 1 88.31 282 LEU B N 1
ATOM 6427 C CA . LEU B 1 282 ? 5.738 47.406 19.922 1 88.31 282 LEU B CA 1
ATOM 6428 C C . LEU B 1 282 ? 4.637 47.688 20.938 1 88.31 282 LEU B C 1
ATOM 6430 O O . LEU B 1 282 ? 4.91 47.844 22.125 1 88.31 282 LEU B O 1
ATOM 6434 N N . PRO B 1 283 ? 3.422 47.75 20.422 1 84.5 283 PRO B N 1
ATOM 6435 C CA . PRO B 1 283 ? 2.311 47.875 21.359 1 84.5 283 PRO B CA 1
ATOM 6436 C C . PRO B 1 283 ? 2.242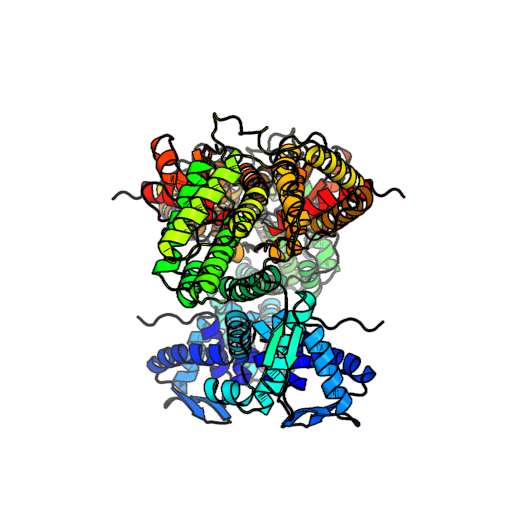 46.688 22.344 1 84.5 283 PRO B C 1
ATOM 6438 O O . PRO B 1 283 ? 2.656 45.594 22.016 1 84.5 283 PRO B O 1
ATOM 6441 N N . SER B 1 284 ? 1.721 46.938 23.531 1 81.81 284 SER B N 1
ATOM 6442 C CA . SER B 1 284 ? 1.603 45.906 24.578 1 81.81 284 SER B CA 1
ATOM 6443 C C . SER B 1 284 ? 0.76 44.75 24.109 1 81.81 284 SER B C 1
ATOM 6445 O O . SER B 1 284 ? 0.967 43.594 24.562 1 81.81 284 SER B O 1
ATOM 6447 N N . ASP B 1 285 ? -0.041 45.031 23.172 1 86.81 285 ASP B N 1
ATOM 6448 C CA . ASP B 1 285 ? -0.943 44 22.656 1 86.81 285 ASP B CA 1
ATOM 6449 C C . ASP B 1 285 ? -0.168 42.906 21.922 1 86.81 285 ASP B C 1
ATOM 6451 O O . ASP B 1 285 ? -0.661 41.781 21.781 1 86.81 285 ASP B O 1
ATOM 6455 N N . GLU B 1 286 ? 1.009 43.25 21.547 1 90.38 286 GLU B N 1
ATOM 6456 C CA . GLU B 1 286 ? 1.781 42.281 20.766 1 90.38 286 GLU B CA 1
ATOM 6457 C C . GLU B 1 286 ? 2.273 41.125 21.656 1 90.38 286 GLU B C 1
ATOM 6459 O O . GLU B 1 286 ? 2.428 40 21.188 1 90.38 286 GLU B O 1
ATOM 6464 N N . VAL B 1 287 ? 2.48 41.438 22.922 1 92.25 287 VAL B N 1
ATOM 6465 C CA . VAL B 1 287 ? 2.846 40.375 23.859 1 92.25 287 VAL B CA 1
ATOM 6466 C C . VAL B 1 287 ? 1.696 39.375 23.984 1 92.25 287 VAL B C 1
ATOM 6468 O O . VAL B 1 287 ? 1.918 38.156 24 1 92.25 287 VAL B O 1
ATOM 6471 N N . TRP B 1 288 ? 0.548 39.938 24.078 1 89.5 288 TRP B N 1
ATOM 6472 C CA . TRP B 1 288 ? -0.64 39.094 24.188 1 89.5 288 TRP B CA 1
ATOM 6473 C C . TRP B 1 288 ? -0.825 38.281 22.922 1 89.5 288 TRP B C 1
ATOM 6475 O O . TRP B 1 288 ? -1.234 37.094 22.984 1 89.5 288 TRP B O 1
ATOM 6485 N N . PHE B 1 289 ? -0.504 38.875 21.875 1 89.38 289 PHE B N 1
ATOM 6486 C CA . PHE B 1 289 ? -0.611 38.188 20.594 1 89.38 289 PHE B CA 1
ATOM 6487 C C . PHE B 1 289 ? 0.282 36.938 20.562 1 89.38 289 PHE B C 1
ATOM 6489 O O . PHE B 1 289 ? -0.182 35.844 20.25 1 89.38 289 PHE B O 1
ATOM 6496 N N . ILE B 1 290 ? 1.5 37.094 20.875 1 93.25 290 ILE B N 1
ATOM 6497 C CA . ILE B 1 290 ? 2.453 36 20.875 1 93.25 290 ILE B CA 1
ATOM 6498 C C . ILE B 1 290 ? 2.051 34.969 21.906 1 93.25 290 ILE B C 1
ATOM 6500 O O . ILE B 1 290 ? 2.117 33.75 21.656 1 93.25 290 ILE B O 1
ATOM 6504 N N . TYR B 1 291 ? 1.618 35.469 23.094 1 94 291 TYR B N 1
ATOM 6505 C CA . TYR B 1 291 ? 1.17 34.594 24.156 1 94 291 TYR B CA 1
ATOM 6506 C C . TYR B 1 291 ? 0.067 33.656 23.688 1 94 291 TYR B C 1
ATOM 6508 O O . TYR B 1 291 ? 0.116 32.438 23.922 1 94 291 TYR B O 1
ATOM 6516 N N . GLN B 1 292 ? -0.908 34.219 23.031 1 92.31 292 GLN B N 1
ATOM 6517 C CA . GLN B 1 292 ? -2.043 33.438 22.531 1 92.31 292 GLN B CA 1
ATOM 6518 C C . GLN B 1 292 ? -1.59 32.344 21.578 1 92.31 292 GLN B C 1
ATOM 6520 O O . GLN B 1 292 ? -2.125 31.234 21.594 1 92.31 292 GLN B O 1
ATOM 6525 N N . TYR B 1 293 ? -0.648 32.625 20.766 1 93.75 293 TYR B N 1
ATOM 6526 C CA . TYR B 1 293 ? -0.179 31.625 19.797 1 93.75 293 TYR B CA 1
ATOM 6527 C C . TYR B 1 293 ? 0.594 30.516 20.484 1 93.75 293 TYR B C 1
ATOM 6529 O O . TYR B 1 293 ? 0.495 29.344 20.094 1 93.75 293 TYR B O 1
ATOM 6537 N N . ILE B 1 294 ? 1.317 30.859 21.5 1 95.06 294 ILE B N 1
ATOM 6538 C CA . ILE B 1 294 ? 2.104 29.859 22.219 1 95.06 294 ILE B CA 1
ATOM 6539 C C . ILE B 1 294 ? 1.173 28.891 22.922 1 95.06 294 ILE B C 1
ATOM 6541 O O . ILE B 1 294 ? 1.301 27.672 22.766 1 95.06 294 ILE B O 1
ATOM 6545 N N . ILE B 1 295 ? 0.186 29.375 23.656 1 93.31 295 ILE B N 1
ATOM 6546 C CA . ILE B 1 295 ? -0.666 28.531 24.469 1 93.31 295 ILE B CA 1
ATOM 6547 C C . ILE B 1 295 ? -1.636 27.75 23.578 1 93.31 295 ILE B C 1
ATOM 6549 O O . ILE B 1 295 ? -2.273 26.797 24.031 1 93.31 295 ILE B O 1
ATOM 6553 N N . SER B 1 296 ? -1.764 28.172 22.312 1 94.44 296 SER B N 1
ATOM 6554 C CA . SER B 1 296 ? -2.658 27.516 21.359 1 94.44 296 SER B CA 1
ATOM 6555 C C . SER B 1 296 ? -1.918 26.469 20.531 1 94.44 296 SER B C 1
ATOM 6557 O O . SER B 1 296 ? -2.502 25.844 19.641 1 94.44 296 SER B O 1
ATOM 6559 N N . SER B 1 297 ? -0.645 26.266 20.828 1 93.06 297 SER B N 1
ATOM 6560 C CA . SER B 1 297 ? 0.185 25.375 20.016 1 93.06 297 SER B CA 1
ATOM 6561 C C . SER B 1 297 ? 0.25 23.969 20.609 1 93.06 297 SER B C 1
ATOM 6563 O O . SER B 1 297 ? 0.298 23.812 21.828 1 93.06 297 SER B O 1
ATOM 6565 N N . GLY B 1 298 ? 0.182 23.031 19.641 1 88.56 298 GLY B N 1
ATOM 6566 C CA . GLY B 1 298 ? 0.413 21.656 20.031 1 88.56 298 GLY B CA 1
ATOM 6567 C C . GLY B 1 298 ? 1.885 21.297 20.125 1 88.56 298 GLY B C 1
ATOM 6568 O O . GLY B 1 298 ? 2.736 22.016 19.594 1 88.56 298 GLY B O 1
ATOM 6569 N N . ILE B 1 299 ? 2.17 20.125 20.859 1 81.94 299 ILE B N 1
ATOM 6570 C CA . ILE B 1 299 ? 3.555 19.75 21.125 1 81.94 299 ILE B CA 1
ATOM 6571 C C . ILE B 1 299 ? 3.867 18.422 20.453 1 81.94 299 ILE B C 1
ATOM 6573 O O . ILE B 1 299 ? 2.959 17.703 20.016 1 81.94 299 ILE B O 1
ATOM 6577 N N . VAL B 1 300 ? 5.188 18.203 20.312 1 79.38 300 VAL B N 1
ATOM 6578 C CA . VAL B 1 300 ? 5.66 16.875 19.922 1 79.38 300 VAL B CA 1
ATOM 6579 C C . VAL B 1 300 ? 5.922 16.031 21.172 1 79.38 300 VAL B C 1
ATOM 6581 O O . VAL B 1 300 ? 6.566 16.5 22.109 1 79.38 300 VAL B O 1
ATOM 6584 N N . MET B 1 301 ? 5.25 14.898 21.125 1 72.94 301 MET B N 1
ATOM 6585 C CA . MET B 1 301 ? 5.465 14.023 22.281 1 72.94 301 MET B CA 1
ATOM 6586 C C . MET B 1 301 ? 6.789 13.281 22.156 1 72.94 301 MET B C 1
ATOM 6588 O O . MET B 1 301 ? 7.012 12.555 21.188 1 72.94 301 MET B O 1
ATOM 6592 N N . GLU B 1 302 ? 7.641 13.664 23.016 1 76.44 302 GLU B N 1
ATOM 6593 C CA . GLU B 1 302 ? 8.898 12.93 23.062 1 76.44 302 GLU B CA 1
ATOM 6594 C C . GLU B 1 302 ? 8.859 11.836 24.125 1 76.44 302 GLU B C 1
ATOM 6596 O O . GLU B 1 302 ? 8.406 12.07 25.25 1 76.44 302 GLU B O 1
ATOM 6601 N N . GLU B 1 303 ? 8.867 10.641 23.625 1 74.5 303 GLU B N 1
ATOM 6602 C CA . GLU B 1 303 ? 8.844 9.477 24.516 1 74.5 303 GLU B CA 1
ATOM 6603 C C . GLU B 1 303 ? 10.227 8.844 24.625 1 74.5 303 GLU B C 1
ATOM 6605 O O . GLU B 1 303 ? 10.938 8.711 23.641 1 74.5 303 GLU B O 1
ATOM 6610 N N . ARG B 1 304 ? 10.766 8.961 25.891 1 64.19 304 ARG B N 1
ATOM 6611 C CA . ARG B 1 304 ? 11.945 8.148 26.172 1 64.19 304 ARG B CA 1
ATOM 6612 C C . ARG B 1 304 ? 11.57 6.891 26.953 1 64.19 304 ARG B C 1
ATOM 6614 O O . ARG B 1 304 ? 10.547 6.855 27.641 1 64.19 304 ARG B O 1
ATOM 66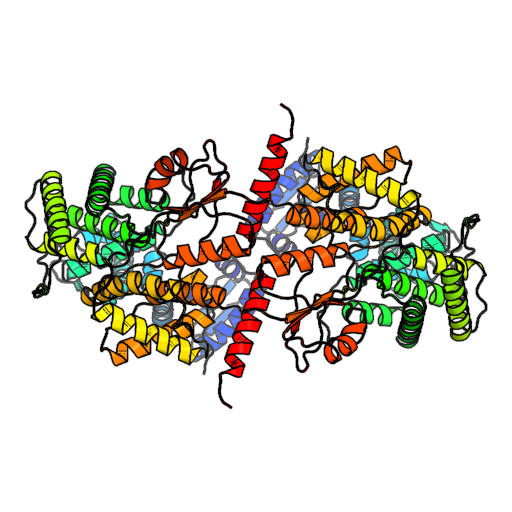21 N N . ALA B 1 305 ? 12.25 5.805 26.562 1 56.47 305 ALA B N 1
ATOM 6622 C CA . ALA B 1 305 ? 11.969 4.555 27.266 1 56.47 305 ALA B CA 1
ATOM 6623 C C . ALA B 1 305 ? 11.742 4.801 28.75 1 56.47 305 ALA B C 1
ATOM 6625 O O . ALA B 1 305 ? 10.914 4.141 29.375 1 56.47 305 ALA B O 1
ATOM 6626 N N . ASP B 1 306 ? 12.531 5.574 29.344 1 47.31 306 ASP B N 1
ATOM 6627 C CA . ASP B 1 306 ? 12.469 5.781 30.781 1 47.31 306 ASP B CA 1
ATOM 6628 C C . ASP B 1 306 ? 11.5 6.91 31.141 1 47.31 306 ASP B C 1
ATOM 6630 O O . ASP B 1 306 ? 11.219 7.156 32.312 1 47.31 306 ASP B O 1
ATOM 6634 N N . ASN B 1 307 ? 11.281 7.785 30.297 1 50.34 307 ASN B N 1
ATOM 6635 C CA . ASN B 1 307 ? 10.734 9.039 30.797 1 50.34 307 ASN B CA 1
ATOM 6636 C C . ASN B 1 307 ? 9.211 9.078 30.672 1 50.34 307 ASN B C 1
ATOM 6638 O O . ASN B 1 307 ? 8.664 8.703 29.641 1 50.34 307 ASN B O 1
ATOM 6642 N N . GLN B 1 308 ? 8.562 9.031 31.812 1 45.72 308 GLN B N 1
ATOM 6643 C CA . GLN B 1 308 ? 7.176 9.367 32.125 1 45.72 308 GLN B CA 1
ATOM 6644 C C . GLN B 1 308 ? 6.785 10.703 31.5 1 45.72 308 GLN B C 1
ATOM 6646 O O . GLN B 1 308 ? 7.523 11.688 31.609 1 45.72 308 GLN B O 1
ATOM 6651 N N . LEU B 1 309 ? 6.094 10.734 30.484 1 50.44 309 LEU B N 1
ATOM 6652 C CA . LEU B 1 309 ? 5.484 11.883 29.828 1 50.44 309 LEU B CA 1
ATOM 6653 C C . LEU B 1 309 ? 5.105 12.961 30.828 1 50.44 309 LEU B C 1
ATOM 6655 O O . LEU B 1 309 ? 4.66 12.656 31.938 1 50.44 309 LEU B O 1
ATOM 6659 N N . LEU B 1 310 ? 5.551 14.148 30.688 1 50.34 310 LEU B N 1
ATOM 6660 C CA . LEU B 1 310 ? 5.18 15.398 31.328 1 50.34 310 LEU B CA 1
ATOM 6661 C C . LEU B 1 310 ? 3.668 15.602 31.297 1 50.34 310 LEU B C 1
ATOM 6663 O O . LEU B 1 310 ? 3.145 16.25 30.391 1 50.34 310 LEU B O 1
ATOM 6667 N N . ARG B 1 311 ? 2.836 14.688 31.75 1 49.19 311 ARG B N 1
ATOM 6668 C CA . ARG B 1 311 ? 1.392 14.5 31.656 1 49.19 311 ARG B CA 1
ATOM 6669 C C . ARG B 1 311 ? 0.646 15.797 31.953 1 49.19 311 ARG B C 1
ATOM 6671 O O . ARG B 1 311 ? -0.25 16.188 31.203 1 49.19 311 ARG B O 1
ATOM 6678 N N . TYR B 1 312 ? 0.908 16.297 33.219 1 48.03 312 TYR B N 1
ATOM 6679 C CA . TYR B 1 312 ? -0.094 17.094 33.906 1 48.03 312 TYR B CA 1
ATOM 6680 C C . TYR B 1 312 ? -0.066 18.547 33.438 1 48.03 312 TYR B C 1
ATOM 6682 O O . TYR B 1 312 ? -1.093 19.234 33.469 1 48.03 312 TYR B O 1
ATOM 6690 N N . GLN B 1 313 ? 0.972 18.906 32.812 1 61.53 313 GLN B N 1
ATOM 6691 C CA . GLN B 1 313 ? 1.05 20.359 32.656 1 61.53 313 GLN B CA 1
ATOM 6692 C C . GLN B 1 313 ? 0.295 20.812 31.406 1 61.53 313 GLN B C 1
ATOM 6694 O O . GLN B 1 313 ? -0.032 21.984 31.266 1 61.53 313 GLN B O 1
ATOM 6699 N N . PHE B 1 314 ? -0.39 19.828 30.812 1 65.81 314 PHE B N 1
ATOM 6700 C CA . PHE B 1 314 ? -0.896 20.234 29.516 1 65.81 314 PHE B CA 1
ATOM 6701 C C . PHE B 1 314 ? -2.412 20.109 29.453 1 65.81 314 PHE B C 1
ATOM 6703 O O . PHE B 1 314 ? -2.988 19.969 28.375 1 65.81 314 PHE B O 1
ATOM 6710 N N . SER B 1 315 ? -3.045 20.078 30.75 1 75.88 315 SER B N 1
ATOM 6711 C CA . SER B 1 315 ? -4.504 20.016 30.719 1 75.88 315 SER B CA 1
ATOM 6712 C C . SER B 1 315 ? -5.117 20.891 31.812 1 75.88 315 SER B C 1
ATOM 6714 O O . SER B 1 315 ? -4.41 21.359 32.688 1 75.88 315 SER B O 1
ATOM 6716 N N . ASN B 1 316 ? -6.41 21.312 31.641 1 84.12 316 ASN B N 1
ATOM 6717 C CA . ASN B 1 316 ? -7.215 21.984 32.656 1 84.12 316 ASN B CA 1
ATOM 6718 C C . ASN B 1 316 ? -8.594 21.344 32.781 1 84.12 316 ASN B C 1
ATOM 6720 O O . ASN B 1 316 ? -8.883 20.344 32.156 1 84.12 316 ASN B O 1
ATOM 6724 N N . GLY B 1 317 ? -9.344 21.859 33.781 1 87.81 317 GLY B N 1
ATOM 6725 C CA . GLY B 1 317 ? -10.641 21.266 34.062 1 87.81 317 GLY B CA 1
ATOM 6726 C C . GLY B 1 317 ? -11.539 21.219 32.844 1 87.81 317 GLY B C 1
ATOM 6727 O O . GLY B 1 317 ? -12.203 20.203 32.594 1 87.81 317 GLY B O 1
ATOM 6728 N N . GLU B 1 318 ? -11.539 22.25 32.094 1 91.81 318 GLU B N 1
ATOM 6729 C CA . GLU B 1 318 ? -12.398 22.328 30.922 1 91.81 318 GLU B CA 1
ATOM 6730 C C . GLU B 1 318 ? -11.969 21.328 29.859 1 91.81 318 GLU B C 1
ATOM 6732 O O . GLU B 1 318 ? -12.805 20.609 29.297 1 91.81 318 GLU B O 1
ATOM 6737 N N . SER B 1 319 ? -10.719 21.281 29.625 1 93.38 319 SER B N 1
ATOM 6738 C CA . SER B 1 319 ? -10.211 20.359 28.609 1 93.38 319 SER B CA 1
ATOM 6739 C C . SER B 1 319 ? -10.453 18.906 29 1 93.38 319 SER B C 1
ATOM 6741 O O . SER B 1 319 ? -10.719 18.062 28.156 1 93.38 319 SER B O 1
ATOM 6743 N N . ARG B 1 320 ? -10.383 18.547 30.266 1 94.12 320 ARG B N 1
ATOM 6744 C CA . ARG B 1 320 ? -10.648 17.188 30.734 1 94.12 320 ARG B CA 1
ATOM 6745 C C . ARG B 1 320 ? -12.102 16.797 30.5 1 94.12 320 ARG B C 1
ATOM 6747 O O . ARG B 1 320 ? -12.383 15.68 30.047 1 94.12 320 ARG B O 1
ATOM 6754 N N . ARG B 1 321 ? -12.992 17.734 30.797 1 95.88 321 ARG B N 1
ATOM 6755 C CA . ARG B 1 321 ? -14.422 17.469 30.609 1 95.88 321 ARG B CA 1
ATOM 6756 C C . ARG B 1 321 ? -14.742 17.25 29.125 1 95.88 321 ARG B C 1
ATOM 6758 O O . ARG B 1 321 ? -15.477 16.328 28.781 1 95.88 321 ARG B O 1
ATOM 6765 N N . ILE B 1 322 ? -14.219 18.047 28.359 1 96.44 322 ILE B N 1
ATOM 6766 C CA . ILE B 1 322 ? -14.477 17.969 26.922 1 96.44 322 ILE B CA 1
ATOM 6767 C C . ILE B 1 322 ? -13.867 16.688 26.344 1 96.44 322 ILE B C 1
ATOM 6769 O O . ILE B 1 322 ? -14.477 16.031 25.5 1 96.44 322 ILE B O 1
ATOM 6773 N N . THR B 1 323 ? -12.672 16.375 26.828 1 96.38 323 THR B N 1
ATOM 6774 C CA . THR B 1 323 ? -12.008 15.156 26.375 1 96.38 323 THR B CA 1
ATOM 6775 C C . THR B 1 323 ? -12.852 13.93 26.719 1 96.38 323 THR B C 1
ATOM 6777 O O . THR B 1 323 ? -13.039 13.047 25.875 1 96.38 323 THR B O 1
ATOM 6780 N N . ARG B 1 324 ? -13.344 13.859 27.875 1 96.25 324 ARG B N 1
ATOM 6781 C CA . ARG B 1 324 ? -14.18 12.742 28.297 1 96.25 324 ARG B CA 1
ATOM 6782 C C . ARG B 1 324 ? -15.461 12.68 27.484 1 96.25 324 ARG B C 1
ATOM 6784 O O . ARG B 1 324 ? -15.883 11.594 27.062 1 96.25 324 ARG B O 1
ATOM 6791 N N . ALA B 1 325 ? -16.062 13.812 27.281 1 97.5 325 ALA B N 1
ATOM 6792 C CA . ALA B 1 325 ? -17.297 13.875 26.516 1 97.5 325 ALA B CA 1
ATOM 6793 C C . ALA B 1 325 ? -17.078 13.422 25.078 1 97.5 325 ALA B C 1
ATOM 6795 O O . ALA B 1 325 ? -17.875 12.648 24.531 1 97.5 325 ALA B O 1
ATOM 6796 N N . LEU B 1 326 ? -16.016 13.922 24.5 1 98 326 LEU B N 1
ATOM 6797 C CA . LEU B 1 326 ? -15.711 13.586 23.125 1 98 326 L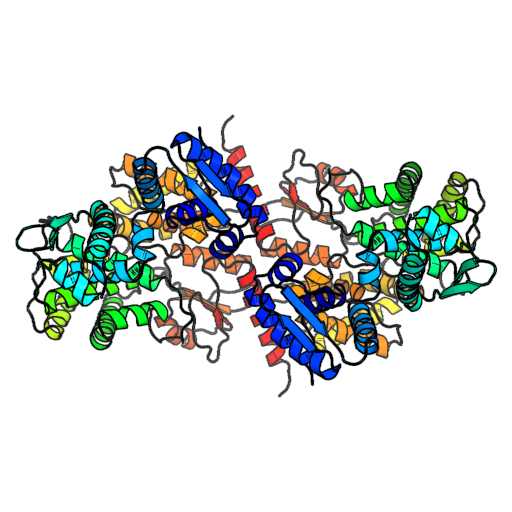EU B CA 1
ATOM 6798 C C . LEU B 1 326 ? -15.461 12.086 22.969 1 98 326 LEU B C 1
ATOM 6800 O O . LEU B 1 326 ? -15.969 11.453 22.047 1 98 326 LEU B O 1
ATOM 6804 N N . THR B 1 327 ? -14.672 11.531 23.875 1 97.69 327 THR B N 1
ATOM 6805 C CA . THR B 1 327 ? -14.352 10.109 23.844 1 97.69 327 THR B CA 1
ATOM 6806 C C . THR B 1 327 ? -15.609 9.266 24.016 1 97.69 327 THR B C 1
ATOM 6808 O O . THR B 1 327 ? -15.797 8.273 23.328 1 97.69 327 THR B O 1
ATOM 6811 N N . GLN B 1 328 ? -16.469 9.711 24.891 1 96.94 328 GLN B N 1
ATOM 6812 C CA . GLN B 1 328 ? -17.719 9 25.156 1 96.94 328 GLN B CA 1
ATOM 6813 C C . GLN B 1 328 ? -18.625 9.039 23.938 1 96.94 328 GLN B C 1
ATOM 6815 O O . GLN B 1 328 ? -19.172 8.016 23.516 1 96.94 328 GLN B O 1
ATOM 6820 N N . ILE B 1 329 ? -18.828 10.156 23.422 1 96.94 329 ILE B N 1
ATOM 6821 C CA . ILE B 1 329 ? -19.719 10.336 22.281 1 96.94 329 ILE B CA 1
ATOM 6822 C C . ILE B 1 329 ? -19.219 9.516 21.109 1 96.94 329 ILE B C 1
ATOM 6824 O O . ILE B 1 329 ? -20 8.836 20.422 1 96.94 329 ILE B O 1
ATOM 6828 N N . PHE B 1 330 ? -17.922 9.57 20.875 1 96.12 330 PHE B N 1
ATOM 6829 C CA . PHE B 1 330 ? -17.344 8.797 19.781 1 96.12 330 PHE B CA 1
ATOM 6830 C C . PHE B 1 330 ? -17.516 7.305 20.016 1 96.12 330 PHE B C 1
ATOM 6832 O O . PHE B 1 330 ? -17.875 6.559 19.094 1 96.12 330 PHE B O 1
ATOM 6839 N N . SER B 1 331 ? -17.219 6.949 21.219 1 93.38 331 SER B N 1
ATOM 6840 C CA . SER B 1 331 ? -17.391 5.547 21.578 1 93.38 331 SER B CA 1
ATOM 6841 C C . SER B 1 331 ? -18.812 5.066 21.297 1 93.38 331 SER B C 1
ATOM 6843 O O . SER B 1 331 ? -19 3.971 20.766 1 93.38 331 SER B O 1
ATOM 6845 N N . ASP B 1 332 ? -19.734 5.871 21.625 1 92.38 332 ASP B N 1
ATOM 6846 C CA . ASP B 1 332 ? -21.141 5.535 21.422 1 92.38 332 ASP B CA 1
ATOM 6847 C C . ASP B 1 332 ? -21.484 5.449 19.938 1 92.38 332 ASP B C 1
ATOM 6849 O O . ASP B 1 332 ? -22.234 4.578 19.516 1 92.38 332 ASP B O 1
ATOM 6853 N N . LEU B 1 333 ? -20.953 6.359 19.219 1 89.88 333 LEU B N 1
ATOM 6854 C CA . LEU B 1 333 ? -21.219 6.414 17.781 1 89.88 333 LEU B CA 1
ATOM 6855 C C . LEU B 1 333 ? -20.734 5.145 17.094 1 89.88 333 LEU B C 1
ATOM 6857 O O . LEU B 1 333 ? -21.375 4.664 16.156 1 89.88 333 LEU B O 1
ATOM 6861 N N . ILE B 1 334 ? -19.594 4.621 17.594 1 84.56 334 ILE B N 1
ATOM 6862 C CA . ILE B 1 334 ? -19 3.5 16.875 1 84.56 334 ILE B CA 1
ATOM 6863 C C . ILE B 1 334 ? -19.281 2.199 17.625 1 84.56 334 ILE B C 1
ATOM 6865 O O . ILE B 1 334 ? -18.906 1.116 17.156 1 84.56 334 ILE B O 1
ATOM 6869 N N . ASN B 1 335 ? -19.812 2.223 18.844 1 82.94 335 ASN B N 1
ATOM 6870 C CA . ASN B 1 335 ? -20.172 1.09 19.688 1 82.94 335 ASN B CA 1
ATOM 6871 C C . ASN B 1 335 ? -18.922 0.309 20.125 1 82.94 335 ASN B C 1
ATOM 6873 O O . ASN B 1 335 ? -18.906 -0.921 20.047 1 82.94 335 ASN B O 1
ATOM 6877 N N . ILE B 1 336 ? -17.844 0.963 20.344 1 82.31 336 ILE B N 1
ATOM 6878 C CA . ILE B 1 336 ? -16.609 0.461 20.938 1 82.31 336 ILE B CA 1
ATOM 6879 C C . ILE B 1 336 ? -16.188 1.36 22.094 1 82.31 336 ILE B C 1
ATOM 6881 O O . ILE B 1 336 ? -16.109 2.582 21.938 1 82.31 336 ILE B O 1
ATOM 6885 N N . ASP B 1 337 ? -15.984 0.805 23.172 1 88.44 337 ASP B N 1
ATOM 6886 C CA . ASP B 1 337 ? -15.617 1.6 24.344 1 88.44 337 ASP B CA 1
ATOM 6887 C C . ASP B 1 337 ? -14.133 1.968 24.297 1 88.44 337 ASP B C 1
ATOM 6889 O O . ASP B 1 337 ? -13.273 1.11 24.5 1 88.44 337 ASP B O 1
ATOM 6893 N N . LEU B 1 338 ? -13.836 3.184 24 1 91.38 338 LEU B N 1
ATOM 6894 C CA . LEU B 1 338 ? -12.461 3.65 23.906 1 91.38 338 LEU B CA 1
ATOM 6895 C C . LEU B 1 338 ? -12.055 4.395 25.172 1 91.38 338 LEU B C 1
ATOM 6897 O O . LEU B 1 338 ? -10.945 4.918 25.266 1 91.38 338 LEU B O 1
ATOM 6901 N N . ARG B 1 339 ? -12.93 4.445 26.266 1 91.62 339 ARG B N 1
ATOM 6902 C CA . ARG B 1 339 ? -12.719 5.23 27.484 1 91.62 339 ARG B CA 1
ATOM 6903 C C . ARG B 1 339 ? -11.555 4.676 28.297 1 91.62 339 ARG B C 1
ATOM 6905 O O . ARG B 1 339 ? -10.93 5.402 29.078 1 91.62 339 ARG B O 1
ATOM 6912 N N . THR B 1 340 ? -11.195 3.447 27.969 1 87.88 340 THR B N 1
ATOM 6913 C CA . THR B 1 340 ? -10.141 2.809 28.75 1 87.88 340 THR B CA 1
ATOM 6914 C C . THR B 1 340 ? -8.797 2.938 28.031 1 87.88 340 THR B C 1
ATOM 6916 O O . THR B 1 340 ? -7.766 2.51 28.562 1 87.88 340 THR B O 1
ATOM 6919 N N . ASP B 1 341 ? -8.789 3.484 26.844 1 89.44 341 ASP B N 1
ATOM 6920 C CA . ASP B 1 341 ? -7.535 3.688 26.125 1 89.44 341 ASP B CA 1
ATOM 6921 C C . ASP B 1 341 ? -6.758 4.871 26.703 1 89.44 341 ASP B C 1
ATOM 6923 O O . ASP B 1 341 ? -7.023 6.023 26.344 1 89.44 341 ASP B O 1
ATOM 6927 N N . LYS B 1 342 ? -5.73 4.59 27.484 1 87.25 342 LYS B N 1
ATOM 6928 C CA . LYS B 1 342 ? -4.961 5.617 28.188 1 87.25 342 LYS B CA 1
ATOM 6929 C C . LYS B 1 342 ? -4.223 6.516 27.188 1 87.25 342 LYS B C 1
ATOM 6931 O O . LYS B 1 342 ? -4.109 7.723 27.406 1 87.25 342 LYS B O 1
ATOM 6936 N N . LEU B 1 343 ? -3.73 5.926 26.188 1 86.62 343 LEU B N 1
ATOM 6937 C CA . LEU B 1 343 ? -2.98 6.691 25.188 1 86.62 343 LEU B CA 1
ATOM 6938 C C . LEU B 1 343 ? -3.893 7.66 24.453 1 86.62 343 LEU B C 1
ATOM 6940 O O . LEU B 1 343 ? -3.496 8.789 24.156 1 86.62 343 LEU B O 1
ATOM 6944 N N . LEU B 1 344 ? -5.113 7.176 24.141 1 92.62 344 LEU B N 1
ATOM 6945 C CA . LEU B 1 344 ? -6.086 8.062 23.516 1 92.62 344 LEU B CA 1
ATOM 6946 C C . LEU B 1 344 ? -6.414 9.242 24.438 1 92.62 344 LEU B C 1
ATOM 6948 O O . LEU B 1 344 ? -6.41 10.391 23.984 1 92.62 344 LEU B O 1
ATOM 6952 N N . HIS B 1 345 ? -6.672 8.914 25.641 1 92.25 345 HIS B N 1
ATOM 6953 C CA . HIS B 1 345 ? -7.059 9.93 26.609 1 92.25 345 HIS B CA 1
ATOM 6954 C C . HIS B 1 345 ? -5.965 10.984 26.781 1 92.25 345 HIS B C 1
ATOM 6956 O O . HIS B 1 345 ? -6.234 12.18 26.703 1 92.25 345 HIS B O 1
ATOM 6962 N N . GLU B 1 346 ? -4.773 10.531 26.969 1 87.62 346 GLU B N 1
ATOM 6963 C CA . GLU B 1 346 ? -3.65 11.445 27.172 1 87.62 346 GLU B CA 1
ATOM 6964 C C . GLU B 1 346 ? -3.387 12.273 25.906 1 87.62 346 GLU B C 1
ATOM 6966 O O . GLU B 1 346 ? -3.131 13.477 26 1 87.62 346 GLU B O 1
ATOM 6971 N N . GLY B 1 347 ? -3.404 11.641 24.781 1 90.19 347 GLY B N 1
ATOM 6972 C CA . GLY B 1 347 ? -3.205 12.344 23.531 1 90.19 347 GLY B CA 1
ATOM 6973 C C . GLY B 1 347 ? -4.246 13.422 23.266 1 90.19 347 GLY B C 1
ATOM 6974 O O . GLY B 1 347 ? -3.916 14.523 22.828 1 90.19 347 GLY B O 1
ATOM 6975 N N . LEU B 1 348 ? -5.52 13.102 23.578 1 93.75 348 LEU B N 1
ATOM 6976 C CA . LEU B 1 348 ? -6.602 14.062 23.391 1 93.75 348 LEU B CA 1
ATOM 6977 C C . LEU B 1 348 ? -6.473 15.227 24.359 1 93.75 348 LEU B C 1
ATOM 6979 O O . LEU B 1 348 ? -6.773 16.375 24.016 1 93.75 348 LEU B O 1
ATOM 6983 N N . LEU B 1 349 ? -6.09 14.914 25.562 1 91.19 349 LEU B N 1
ATOM 6984 C CA . LEU B 1 349 ? -5.926 15.969 26.547 1 91.19 349 LEU B CA 1
ATOM 6985 C C . LEU B 1 349 ? -4.906 17 26.094 1 91.19 349 LEU B C 1
ATOM 6987 O O . LEU B 1 349 ? -5.129 18.203 26.219 1 91.19 349 LEU B O 1
ATOM 6991 N N . ILE B 1 350 ? -3.82 16.531 25.547 1 89.25 350 ILE B N 1
ATOM 6992 C CA . ILE B 1 350 ? -2.742 17.391 25.078 1 89.25 350 ILE B CA 1
ATOM 6993 C C . ILE B 1 350 ? -3.215 18.188 23.859 1 89.25 350 ILE B C 1
ATOM 6995 O O . ILE B 1 350 ? -2.816 19.344 23.688 1 89.25 350 ILE B O 1
ATOM 6999 N N . HIS B 1 351 ? -4.137 17.656 23.109 1 92.94 351 HIS B N 1
ATOM 7000 C CA . HIS B 1 351 ? -4.621 18.297 21.891 1 92.94 351 HIS B CA 1
ATOM 7001 C C . HIS B 1 351 ? -5.758 19.266 22.188 1 92.94 351 HIS B C 1
ATOM 7003 O O . HIS B 1 351 ? -5.832 20.344 21.594 1 92.94 351 HIS B O 1
ATOM 7009 N N . ILE B 1 352 ? -6.629 18.953 23.125 1 95.12 352 ILE B N 1
ATOM 7010 C CA . ILE B 1 352 ? -7.887 19.672 23.297 1 95.12 352 ILE B CA 1
ATOM 7011 C C . ILE B 1 352 ? -7.633 20.984 24.016 1 95.12 352 ILE B C 1
ATOM 7013 O O . ILE B 1 352 ? -8.281 22 23.719 1 95.12 352 ILE B O 1
ATOM 7017 N N . LYS B 1 353 ? -6.746 21 24.938 1 93.19 353 LYS B N 1
ATOM 7018 C CA . LYS B 1 353 ? -6.5 22.25 25.656 1 93.19 353 LYS B CA 1
ATOM 7019 C C . LYS B 1 353 ? -6.055 23.344 24.703 1 93.19 353 LYS B C 1
ATOM 7021 O O . LYS B 1 353 ? -6.668 24.422 24.641 1 93.19 353 LYS B O 1
ATOM 7026 N N . PRO B 1 354 ? -5.035 23.094 23.891 1 94.25 354 PRO B N 1
ATOM 7027 C CA . PRO B 1 354 ? -4.668 24.125 22.922 1 94.25 354 PRO B CA 1
ATOM 7028 C C . PRO B 1 354 ? -5.766 24.375 21.891 1 94.25 354 PRO B C 1
ATOM 7030 O O . PRO B 1 354 ? -5.918 25.5 21.406 1 94.25 354 PRO B O 1
ATOM 7033 N N . LEU B 1 355 ? -6.512 23.375 21.578 1 95.62 355 LEU B N 1
ATOM 7034 C CA . LEU B 1 355 ? -7.617 23.547 20.641 1 95.62 355 LEU B CA 1
ATOM 7035 C C . LEU B 1 355 ? -8.633 24.547 21.172 1 95.62 355 LEU B C 1
ATOM 7037 O O . LEU B 1 355 ? -9.125 25.406 20.422 1 95.62 355 LEU B O 1
ATOM 7041 N N . LEU B 1 356 ? -8.945 24.453 22.406 1 94.81 356 LEU B N 1
ATOM 7042 C CA . LEU B 1 356 ? -9.875 25.391 23.031 1 94.81 356 LEU B CA 1
ATOM 7043 C C . LEU B 1 356 ? -9.336 26.828 22.953 1 94.81 356 LEU B C 1
ATOM 7045 O O . LEU B 1 356 ? -10.094 27.766 22.734 1 94.81 356 LEU B O 1
ATOM 7049 N N . ASN B 1 357 ? -8.062 26.938 23.109 1 92.81 357 ASN B N 1
ATOM 7050 C CA . ASN B 1 357 ? -7.441 28.25 22.938 1 92.81 357 ASN B CA 1
ATOM 7051 C C . ASN B 1 357 ? -7.555 28.734 21.5 1 92.81 357 ASN B C 1
ATOM 7053 O O . ASN B 1 357 ? -7.805 29.922 21.266 1 92.81 357 ASN B O 1
ATOM 7057 N N . ARG B 1 358 ? -7.359 27.844 20.594 1 94.31 358 ARG B N 1
ATOM 7058 C CA . ARG B 1 358 ? -7.469 28.219 19.188 1 94.31 358 ARG B CA 1
ATOM 7059 C C . ARG B 1 358 ? -8.883 28.672 18.844 1 94.31 358 ARG B C 1
ATOM 7061 O O . ARG B 1 358 ? -9.078 29.625 18.078 1 94.31 358 ARG B O 1
ATOM 7068 N N . LEU B 1 359 ? -9.797 27.984 19.406 1 93.31 359 LEU B N 1
ATOM 7069 C CA . LEU B 1 359 ? -11.188 28.391 19.203 1 93.31 359 LEU B CA 1
ATOM 7070 C C . LEU B 1 359 ? -11.469 29.75 19.844 1 93.31 359 LEU B C 1
ATOM 7072 O O . LEU B 1 359 ? -12.117 30.594 19.234 1 93.31 359 LEU B O 1
ATOM 7076 N N . LYS B 1 360 ? -10.961 29.906 20.969 1 89.81 360 LYS B N 1
ATOM 7077 C CA . LYS B 1 360 ? -11.172 31.141 21.719 1 89.81 360 LYS B CA 1
ATOM 7078 C C . LYS B 1 360 ? -10.555 32.312 20.984 1 89.81 360 LYS B C 1
ATOM 7080 O O . LYS B 1 360 ? -11.172 33.375 20.891 1 89.81 360 LYS B O 1
ATOM 7085 N N . TYR B 1 361 ? -9.398 32.125 20.453 1 87.25 361 TYR B N 1
ATOM 7086 C CA . TYR B 1 361 ? -8.648 33.25 19.875 1 87.25 361 TYR B CA 1
ATOM 7087 C C . TYR B 1 361 ? -8.703 33.219 18.359 1 87.25 361 TYR B C 1
ATOM 7089 O O . TYR B 1 361 ? -7.98 33.938 17.688 1 87.25 361 TYR B O 1
ATOM 7097 N N . GLN B 1 362 ? -9.453 32.281 17.781 1 87.12 362 GLN B N 1
ATOM 7098 C CA . GLN B 1 362 ? -9.695 32.156 16.344 1 87.12 362 GLN B CA 1
ATOM 7099 C C . GLN B 1 362 ? -8.398 31.953 15.57 1 87.12 362 GLN B C 1
ATOM 7101 O O . GLN B 1 362 ? -8.117 32.656 14.602 1 87.12 362 GLN B O 1
ATOM 7106 N N . ILE B 1 363 ? -7.621 31.125 16.109 1 90.06 363 ILE B N 1
ATOM 7107 C CA . ILE B 1 363 ? -6.375 30.734 15.469 1 90.06 363 ILE B CA 1
ATOM 7108 C C . ILE B 1 363 ? -6.602 29.484 14.625 1 90.06 363 ILE B C 1
ATOM 7110 O O . ILE B 1 363 ? -7.148 28.5 15.117 1 90.06 363 ILE B O 1
ATOM 7114 N N . HIS B 1 364 ? -6.203 29.578 13.359 1 88.38 364 HIS B N 1
ATOM 7115 C CA . HIS B 1 364 ? -6.406 28.453 12.445 1 88.38 364 HIS B CA 1
ATOM 7116 C C . HIS B 1 364 ? -5.086 27.766 12.125 1 88.38 364 HIS B C 1
ATOM 7118 O O . HIS B 1 364 ? -4.098 28.422 11.789 1 88.38 364 HIS B O 1
ATOM 7124 N N . ILE B 1 365 ? -5.117 26.469 12.328 1 90.5 365 ILE B N 1
ATOM 7125 C CA . ILE B 1 365 ? -3.943 25.672 11.984 1 90.5 365 ILE B CA 1
ATOM 7126 C C . ILE B 1 365 ? -4.258 24.781 10.781 1 90.5 365 ILE B C 1
ATOM 7128 O O . ILE B 1 365 ? -5.195 23.984 10.828 1 90.5 365 ILE B O 1
ATOM 7132 N N . ARG B 1 366 ? -3.443 24.906 9.781 1 86.25 366 ARG B N 1
ATOM 7133 C CA . ARG B 1 366 ? -3.617 24.078 8.602 1 86.25 366 ARG B CA 1
ATOM 7134 C C . ARG B 1 366 ? -3.115 22.656 8.859 1 86.25 366 ARG B C 1
ATOM 7136 O O . ARG B 1 366 ? -2.09 22.469 9.523 1 86.25 366 ARG B O 1
ATOM 7143 N N . ASN B 1 367 ? -3.889 21.688 8.391 1 89.25 367 ASN B N 1
ATOM 7144 C CA . ASN B 1 367 ? -3.498 20.281 8.461 1 89.25 367 ASN B CA 1
ATOM 7145 C C . ASN B 1 367 ? -2.994 19.766 7.109 1 89.25 367 ASN B C 1
ATOM 7147 O O . ASN B 1 367 ? -3.787 19.5 6.207 1 89.25 367 ASN B O 1
ATOM 7151 N N . PRO B 1 368 ? -1.701 19.625 7.02 1 82.5 368 PRO B N 1
ATOM 7152 C CA . PRO B 1 368 ? -1.146 19.188 5.73 1 82.5 368 PRO B CA 1
ATOM 7153 C C . PRO B 1 368 ? -1.577 17.781 5.344 1 82.5 368 PRO B C 1
ATOM 7155 O O . PRO B 1 368 ? -1.47 17.391 4.176 1 82.5 368 PRO B O 1
ATOM 7158 N N . LEU B 1 369 ? -2.162 17 6.301 1 87.88 369 LEU B N 1
ATOM 7159 C CA . LEU B 1 369 ? -2.521 15.602 6.043 1 87.88 369 LEU B CA 1
ATOM 7160 C C . LEU B 1 369 ? -4.027 15.461 5.84 1 87.88 369 LEU B C 1
ATOM 7162 O O . LEU B 1 369 ? -4.543 14.344 5.742 1 87.88 369 LEU B O 1
ATOM 7166 N N . LEU B 1 370 ? -4.715 16.547 5.703 1 91.12 370 LEU B N 1
ATOM 7167 C CA . LEU B 1 370 ? -6.176 16.5 5.727 1 91.12 370 LEU B CA 1
ATOM 7168 C C . LEU B 1 370 ? -6.711 15.648 4.578 1 91.12 370 LEU B C 1
ATOM 7170 O O . LEU B 1 370 ? -7.566 14.781 4.785 1 91.12 370 LEU B O 1
ATOM 7174 N N . ASP B 1 371 ? -6.199 15.844 3.387 1 86.69 371 ASP B N 1
ATOM 7175 C CA . ASP B 1 371 ? -6.684 15.102 2.227 1 86.69 371 ASP B CA 1
ATOM 7176 C C . ASP B 1 371 ? -6.383 13.609 2.367 1 86.69 371 ASP B C 1
ATOM 7178 O O . ASP B 1 371 ? -7.215 12.773 2.018 1 86.69 371 ASP B O 1
ATOM 7182 N N . ASP B 1 372 ? -5.23 13.336 2.826 1 85.81 372 ASP B N 1
ATOM 7183 C CA . ASP B 1 372 ? -4.848 11.945 3.053 1 85.81 372 ASP B CA 1
ATOM 7184 C C . ASP B 1 372 ? -5.746 11.297 4.102 1 85.81 372 ASP B C 1
ATOM 7186 O O . ASP B 1 372 ? -6.137 10.133 3.955 1 85.81 372 ASP B O 1
ATOM 7190 N N . ILE B 1 373 ? -6.062 12 5.16 1 90.75 373 ILE B N 1
ATOM 7191 C CA . ILE B 1 373 ? -6.906 11.508 6.242 1 90.75 373 ILE B CA 1
ATOM 7192 C C . ILE B 1 373 ? -8.305 11.195 5.707 1 90.75 373 ILE B C 1
ATOM 7194 O O . ILE B 1 373 ? -8.859 10.133 5.98 1 90.75 373 ILE B O 1
ATOM 7198 N N . LYS B 1 374 ? -8.805 12.102 4.898 1 89.75 374 LYS B N 1
ATOM 7199 C CA . LYS B 1 374 ? -10.148 11.914 4.344 1 89.75 374 LYS B CA 1
ATOM 7200 C C . LYS B 1 374 ? -10.172 10.758 3.352 1 89.75 374 LYS B C 1
ATOM 7202 O O . LYS B 1 374 ? -11.164 10.031 3.262 1 89.75 374 LYS B O 1
ATOM 7207 N N . SER B 1 375 ? -9.094 10.594 2.693 1 84.19 375 SER B N 1
ATOM 7208 C CA . SER B 1 375 ? -9.008 9.523 1.708 1 84.19 375 SER B CA 1
ATOM 7209 C C . SER B 1 375 ? -8.867 8.164 2.383 1 84.19 375 SER B C 1
ATOM 7211 O O . SER B 1 375 ? -9.492 7.188 1.966 1 84.19 375 SER B O 1
ATOM 7213 N N . GLU B 1 376 ? -8.086 8.133 3.365 1 78.31 376 GLU B N 1
ATOM 7214 C CA . GLU B 1 376 ? -7.727 6.859 3.975 1 78.31 376 GLU B CA 1
ATOM 7215 C C . GLU B 1 376 ? -8.688 6.496 5.102 1 78.31 376 GLU B C 1
ATOM 7217 O O . GLU B 1 376 ? -8.93 5.312 5.359 1 78.31 376 GLU B O 1
ATOM 7222 N N . PHE B 1 377 ? -9.219 7.523 5.773 1 85.06 377 PHE B N 1
ATOM 7223 C CA . PHE B 1 377 ? -9.992 7.281 6.988 1 85.06 377 PHE B CA 1
ATOM 7224 C C . PHE B 1 377 ? -11.32 8.023 6.941 1 85.06 377 PHE B C 1
ATOM 7226 O O . PHE B 1 377 ? -11.711 8.664 7.918 1 85.06 377 PHE B O 1
ATOM 7233 N N . ILE B 1 378 ? -12.031 7.98 5.805 1 86.31 378 ILE B N 1
ATOM 7234 C CA . ILE B 1 378 ? -13.203 8.82 5.57 1 86.31 378 ILE B CA 1
ATOM 7235 C C . ILE B 1 378 ? -14.273 8.508 6.609 1 86.31 378 ILE B C 1
ATOM 7237 O O . ILE B 1 378 ? -14.953 9.406 7.109 1 86.31 378 ILE B O 1
ATOM 7241 N N . ASP B 1 379 ? -14.453 7.191 6.922 1 84.31 379 ASP B N 1
ATOM 7242 C CA . ASP B 1 379 ? -15.5 6.812 7.871 1 84.31 379 ASP B CA 1
ATOM 7243 C C . ASP B 1 379 ? -15.203 7.363 9.266 1 84.31 379 ASP B C 1
ATOM 7245 O O . ASP B 1 379 ? -16.094 7.902 9.93 1 84.31 379 ASP B O 1
ATOM 7249 N N . ILE B 1 380 ? -13.984 7.172 9.695 1 89 380 ILE B N 1
ATOM 7250 C CA . ILE B 1 380 ? -13.578 7.641 11.016 1 89 380 ILE B CA 1
ATOM 7251 C C . ILE B 1 380 ? -13.625 9.164 11.055 1 89 380 ILE B C 1
ATOM 7253 O O . ILE B 1 380 ? -13.984 9.75 12.086 1 89 380 ILE B O 1
ATOM 7257 N N . TYR B 1 381 ? -13.266 9.852 10 1 94.5 381 TYR B N 1
ATOM 7258 C CA . TYR B 1 381 ? -13.328 11.305 9.883 1 94.5 381 TYR B CA 1
ATOM 7259 C C . TYR B 1 381 ? -14.758 11.805 10.078 1 94.5 381 TYR B C 1
ATOM 7261 O O . TYR B 1 381 ? -14.992 12.742 10.836 1 94.5 381 TYR B O 1
ATOM 7269 N N . GLU B 1 382 ? -15.625 11.148 9.414 1 93.44 382 GLU B N 1
ATOM 7270 C CA . GLU B 1 382 ? -17.031 11.547 9.484 1 93.44 382 GLU B CA 1
ATOM 7271 C C . GLU B 1 382 ? -17.578 11.352 10.898 1 93.44 382 GLU B C 1
ATOM 7273 O O . GLU B 1 382 ? -18.328 12.195 11.398 1 93.44 382 GLU B O 1
ATOM 7278 N N . MET B 1 383 ? -17.234 10.273 11.492 1 93.5 383 MET B N 1
ATOM 7279 C CA . MET B 1 383 ? -17.672 10.016 12.859 1 93.5 383 MET B CA 1
ATOM 7280 C C . MET B 1 383 ? -17.078 11.023 13.828 1 93.5 383 MET B C 1
ATOM 7282 O O . MET B 1 383 ? -17.734 11.453 14.773 1 93.5 383 MET B O 1
ATOM 7286 N N . THR B 1 384 ? -15.789 11.312 13.594 1 97.25 384 THR B N 1
ATOM 7287 C CA . THR B 1 384 ? -15.125 12.312 14.422 1 97.25 384 THR B CA 1
ATOM 7288 C C . THR B 1 384 ? -15.812 13.672 14.289 1 97.25 384 THR B C 1
ATOM 7290 O O . THR B 1 384 ? -16 14.375 15.281 1 97.25 384 THR B O 1
ATOM 7293 N N . GLN B 1 385 ? -16.141 14.031 13.047 1 97 385 GLN B N 1
ATOM 7294 C CA . GLN B 1 385 ? -16.844 15.281 12.789 1 97 385 GLN B CA 1
ATOM 7295 C C . GLN B 1 385 ? -18.188 15.312 13.523 1 97 385 GLN B C 1
ATOM 7297 O O . GLN B 1 385 ? -18.531 16.328 14.133 1 97 385 GLN B O 1
ATOM 7302 N N . GLN B 1 386 ? -18.875 14.227 13.445 1 96.56 386 GLN B N 1
ATOM 7303 C CA . GLN B 1 386 ? -20.156 14.133 14.125 1 96.56 386 GLN B CA 1
ATOM 7304 C C . GLN B 1 386 ? -20 14.266 15.641 1 96.56 386 GLN B C 1
ATOM 7306 O O . GLN B 1 386 ? -20.75 14.984 16.297 1 96.56 386 GLN B O 1
ATOM 7311 N N . ALA B 1 387 ? -19.047 13.562 16.141 1 97.44 387 ALA B N 1
ATOM 7312 C CA . ALA B 1 387 ? -18.781 13.625 17.578 1 97.44 387 ALA B CA 1
ATOM 7313 C C . ALA B 1 387 ? -18.422 15.039 18.016 1 97.44 387 ALA B C 1
ATOM 7315 O O . ALA B 1 387 ? -18.906 15.531 19.031 1 97.44 387 ALA B O 1
ATOM 7316 N N . MET B 1 388 ? -17.562 15.695 17.266 1 97.31 388 MET B N 1
ATOM 7317 C CA . MET B 1 388 ? -17.109 17.047 17.609 1 97.31 388 MET B CA 1
ATOM 7318 C C . MET B 1 388 ? -18.266 18.031 17.516 1 97.31 388 MET B C 1
ATOM 7320 O O . MET B 1 388 ? -18.344 18.984 18.312 1 97.31 388 MET B O 1
ATOM 7324 N N . ASN B 1 389 ? -19.094 17.875 16.531 1 96.88 389 ASN B N 1
ATOM 7325 C CA . ASN B 1 389 ? -20.281 18.734 16.406 1 96.88 389 ASN B CA 1
ATOM 7326 C C . ASN B 1 389 ? -21.156 18.641 17.656 1 96.88 389 ASN B C 1
ATOM 7328 O O . ASN B 1 389 ? -21.656 19.656 18.141 1 96.88 389 ASN B O 1
ATOM 7332 N N . GLU B 1 390 ? -21.359 17.453 18.094 1 97.06 390 GLU B N 1
ATOM 7333 C CA . GLU B 1 390 ? -22.156 17.234 19.281 1 97.06 390 GLU B CA 1
ATOM 7334 C C . GLU B 1 390 ? -21.516 17.891 20.516 1 97.06 390 GLU B C 1
ATOM 7336 O O . GLU B 1 390 ? -22.203 18.438 21.359 1 97.06 390 GLU B O 1
ATOM 7341 N N . VAL B 1 391 ? -20.25 17.734 20.625 1 97.5 391 VAL B N 1
ATOM 7342 C CA . VAL B 1 391 ? -19.516 18.328 21.734 1 97.5 391 VAL B CA 1
ATOM 7343 C C . VAL B 1 391 ? -19.641 19.844 21.672 1 97.5 391 VAL B C 1
ATOM 7345 O O . VAL B 1 391 ? -19.812 20.5 22.703 1 97.5 391 VAL B O 1
ATOM 7348 N N . CYS B 1 392 ? -19.469 20.406 20.484 1 96.5 392 CYS B N 1
ATOM 7349 C CA . CYS B 1 392 ? -19.578 21.859 20.328 1 96.5 392 CYS B CA 1
ATOM 7350 C C . CYS B 1 392 ? -20.938 22.359 20.75 1 96.5 392 CYS B C 1
ATOM 7352 O O . CYS B 1 392 ? -21.062 23.391 21.391 1 96.5 392 CYS B O 1
ATOM 7354 N N . LEU B 1 393 ? -21.922 21.656 20.422 1 96.12 393 LEU B N 1
ATOM 7355 C CA . LEU B 1 393 ? -23.281 22.016 20.812 1 96.12 393 LEU B CA 1
ATOM 7356 C C . LEU B 1 393 ? -23.453 21.938 22.328 1 96.12 393 LEU B C 1
ATOM 7358 O O . LEU B 1 393 ? -24 22.844 22.953 1 96.12 393 LEU B O 1
ATOM 7362 N N . ARG B 1 394 ? -22.969 20.891 22.875 1 95.69 394 ARG B N 1
ATOM 7363 C CA . ARG B 1 394 ? -23.125 20.609 24.297 1 95.69 394 ARG B CA 1
ATOM 7364 C C . ARG B 1 394 ? -22.391 21.656 25.141 1 95.69 394 ARG B C 1
ATOM 7366 O O . ARG B 1 394 ? -22.891 22.062 26.203 1 95.69 394 ARG B O 1
ATOM 7373 N N . PHE B 1 395 ? -21.297 22.062 24.703 1 96.44 395 PHE B N 1
ATOM 7374 C CA . PHE B 1 395 ? -20.453 22.938 25.5 1 96.44 395 PHE B CA 1
ATOM 7375 C C . PHE B 1 395 ? -20.453 24.359 24.953 1 96.44 395 PHE B C 1
ATOM 7377 O O . PHE B 1 395 ? -19.672 25.203 25.391 1 96.44 395 PHE B O 1
ATOM 7384 N N . GLN B 1 396 ? -21.25 24.609 23.891 1 95.5 396 GLN B N 1
ATOM 7385 C CA . GLN B 1 396 ? -21.422 25.938 23.297 1 95.5 396 GLN B CA 1
ATOM 7386 C C . GLN B 1 396 ? -20.078 26.469 22.766 1 95.5 396 GLN B C 1
ATOM 7388 O O . GLN B 1 396 ? -19.703 27.594 23.062 1 95.5 396 GLN B O 1
ATOM 7393 N N . LEU B 1 397 ? -19.406 25.594 22.125 1 95.25 397 LEU B N 1
ATOM 7394 C CA . LEU B 1 397 ? -18.156 25.953 21.469 1 95.25 397 LEU B CA 1
ATOM 7395 C C . LEU B 1 397 ? -18.406 26.391 20.031 1 95.25 397 LEU B C 1
ATOM 7397 O O . LEU B 1 397 ? -19.438 26.016 19.438 1 95.25 397 LEU B O 1
ATOM 7401 N N . LYS B 1 398 ? -17.547 27.219 19.531 1 92.44 398 LYS B N 1
ATOM 7402 C CA . LYS B 1 398 ? -17.578 27.531 18.109 1 92.44 398 LYS B CA 1
ATOM 7403 C C . LYS B 1 398 ? -17.312 26.281 17.266 1 92.44 398 LYS B C 1
ATOM 7405 O O . LYS B 1 398 ? -16.672 25.328 17.734 1 92.44 398 LYS B O 1
ATOM 7410 N N . PRO B 1 399 ? -17.766 26.312 16.031 1 92.44 399 PRO B N 1
ATOM 7411 C CA . PRO B 1 399 ? -17.5 25.156 15.164 1 92.44 399 PRO B CA 1
ATOM 7412 C C . PRO B 1 399 ? -16 24.938 14.922 1 92.44 399 PRO B C 1
ATOM 7414 O O . PRO B 1 399 ? -15.242 25.891 14.797 1 92.44 399 PRO B O 1
ATOM 7417 N N . VAL B 1 400 ? -15.68 23.719 14.812 1 94.88 400 VAL B N 1
ATOM 7418 C CA . VAL B 1 400 ? -14.289 23.328 14.609 1 94.88 400 VAL B CA 1
ATOM 7419 C C . VAL B 1 400 ? -14.016 23.141 13.117 1 94.88 400 VAL B C 1
ATOM 7421 O O . VAL B 1 400 ? -14.828 22.547 12.398 1 94.88 400 VAL B O 1
ATOM 7424 N N . ALA B 1 401 ? -12.898 23.672 12.656 1 92.62 401 ALA B N 1
ATOM 7425 C CA . ALA B 1 401 ? -12.516 23.578 11.25 1 92.62 401 ALA B CA 1
ATOM 7426 C C . ALA B 1 401 ? -12.188 22.141 10.859 1 92.62 401 ALA B C 1
ATOM 7428 O O . ALA B 1 401 ? -11.859 21.312 11.711 1 92.62 401 ALA B O 1
ATOM 7429 N N . GLU B 1 402 ? -12.227 21.812 9.562 1 95.31 402 GLU B N 1
ATOM 7430 C CA . GLU B 1 402 ? -11.938 20.469 9.047 1 95.31 402 GLU B CA 1
ATOM 7431 C C . GLU B 1 402 ? -10.516 20.031 9.391 1 95.31 402 GLU B C 1
ATOM 7433 O O . GLU B 1 402 ? -10.266 18.859 9.664 1 95.31 402 GLU B O 1
ATOM 7438 N N . ASP B 1 403 ? -9.648 21.047 9.359 1 93.88 403 ASP B N 1
ATOM 7439 C CA . ASP B 1 403 ? -8.25 20.75 9.688 1 93.88 403 ASP B CA 1
ATOM 7440 C C . ASP B 1 403 ? -8.133 20.156 11.086 1 93.88 403 ASP B C 1
ATOM 7442 O O . ASP B 1 403 ? -7.43 19.156 11.281 1 93.88 403 ASP B O 1
ATOM 7446 N N . GLU B 1 404 ? -8.891 20.719 11.992 1 96 404 GLU B N 1
ATOM 7447 C CA . GLU B 1 404 ? -8.859 20.25 13.375 1 96 404 GLU B CA 1
ATOM 7448 C C . GLU B 1 404 ? -9.516 18.891 13.516 1 96 404 GLU B C 1
ATOM 7450 O O . GLU B 1 404 ? -9.031 18.031 14.266 1 96 404 GLU B O 1
ATOM 7455 N N . VAL B 1 405 ? -10.594 18.688 12.797 1 97.31 405 VAL B N 1
ATOM 7456 C CA . VAL B 1 405 ? -11.258 17.391 12.797 1 97.31 405 VAL B CA 1
ATOM 7457 C C . VAL B 1 405 ? -10.297 16.312 12.289 1 97.31 405 VAL B C 1
ATOM 7459 O O . VAL B 1 405 ? -10.289 15.195 12.789 1 97.31 405 VAL B O 1
ATOM 7462 N N . GLY B 1 406 ? -9.555 16.703 11.273 1 96.31 406 GLY B N 1
ATOM 7463 C CA . GLY B 1 406 ? -8.539 15.797 10.758 1 96.31 406 GLY B CA 1
ATOM 7464 C C . GLY B 1 406 ? -7.539 15.359 11.805 1 96.31 406 GLY B C 1
ATOM 7465 O O . GLY B 1 406 ? -7.238 14.172 11.922 1 96.31 406 GLY B O 1
ATOM 7466 N N . TYR B 1 407 ? -7.047 16.266 12.594 1 94.81 407 TYR B N 1
ATOM 7467 C CA . TYR B 1 407 ? -6.094 15.938 13.648 1 94.81 407 TYR B CA 1
ATOM 7468 C C . TYR B 1 407 ? -6.723 15.008 14.68 1 94.81 407 TYR B C 1
ATOM 7470 O O . TYR B 1 407 ? -6.09 14.047 15.117 1 94.81 407 TYR B O 1
ATOM 7478 N N . LEU B 1 408 ? -7.941 15.289 15.031 1 97.12 408 LEU B N 1
ATOM 7479 C CA . LEU B 1 408 ? -8.648 14.461 16 1 97.12 408 LEU B CA 1
ATOM 7480 C C . LEU B 1 408 ? -8.891 13.062 15.453 1 97.12 408 LEU B C 1
ATOM 7482 O O . LEU B 1 408 ? -8.82 12.078 16.188 1 97.12 408 LEU B O 1
ATOM 7486 N N . THR B 1 409 ? -9.172 12.984 14.188 1 96.25 409 THR B N 1
ATOM 7487 C CA . THR B 1 409 ? -9.406 11.703 13.516 1 96.25 409 THR B CA 1
ATOM 7488 C C . THR B 1 409 ? -8.219 10.773 13.711 1 96.25 409 THR B C 1
ATOM 7490 O O . THR B 1 409 ? -8.391 9.57 13.938 1 96.25 409 THR B O 1
ATOM 7493 N N . ILE B 1 410 ? -7.055 11.305 13.633 1 93.88 410 ILE B N 1
ATOM 7494 C CA . ILE B 1 410 ? -5.84 10.508 13.742 1 93.88 410 ILE B CA 1
ATOM 7495 C C . ILE B 1 410 ? -5.754 9.891 15.141 1 93.88 410 ILE B C 1
ATOM 7497 O O . ILE B 1 410 ? -5.328 8.75 15.289 1 93.88 410 ILE B O 1
ATOM 7501 N N . HIS B 1 411 ? -6.121 10.602 16.188 1 94.06 411 HIS B N 1
ATOM 7502 C CA . HIS B 1 411 ? -6.145 10.07 17.547 1 94.06 411 HIS B CA 1
ATOM 7503 C C . HIS B 1 411 ? -7.09 8.883 17.656 1 94.06 411 HIS B C 1
ATOM 7505 O O . HIS B 1 411 ? -6.734 7.855 18.234 1 94.06 411 HIS B O 1
ATOM 7511 N N . PHE B 1 412 ? -8.258 9.047 17.109 1 94.5 412 PHE B N 1
ATOM 7512 C CA . PHE B 1 412 ? -9.258 7.988 17.203 1 94.5 412 PHE B CA 1
ATOM 7513 C C . PHE B 1 412 ? -8.852 6.793 16.344 1 94.5 412 PHE B C 1
ATOM 7515 O O . PHE B 1 412 ? -9.078 5.641 16.734 1 94.5 412 PHE B O 1
ATOM 7522 N N . GLN B 1 413 ? -8.344 7.129 15.195 1 89.44 413 GLN B N 1
ATOM 7523 C CA . GLN B 1 413 ? -7.848 6.055 14.344 1 89.44 413 GLN B CA 1
ATOM 7524 C C . GLN B 1 413 ? -6.809 5.207 15.078 1 89.44 413 GLN B C 1
ATOM 7526 O O . GLN B 1 413 ? -6.855 3.977 15.023 1 89.44 413 GLN B O 1
ATOM 7531 N N . ALA B 1 414 ? -5.863 5.797 15.688 1 88.25 414 ALA B N 1
ATOM 7532 C CA . ALA B 1 414 ? -4.828 5.098 16.438 1 88.25 414 ALA B CA 1
ATOM 7533 C C . ALA B 1 414 ? -5.434 4.254 17.562 1 88.25 414 ALA B C 1
ATOM 7535 O O . ALA B 1 414 ? -5 3.127 17.797 1 88.25 414 ALA B O 1
ATOM 7536 N N . ALA B 1 415 ? -6.379 4.785 18.219 1 89.81 415 ALA B N 1
ATOM 7537 C CA . ALA B 1 415 ? -7.035 4.07 19.312 1 89.81 415 ALA B CA 1
ATOM 7538 C C . ALA B 1 415 ? -7.766 2.832 18.797 1 89.81 415 ALA B C 1
ATOM 7540 O O . ALA B 1 415 ? -7.707 1.769 19.422 1 89.81 415 ALA B O 1
ATOM 7541 N N . LEU B 1 416 ? -8.461 3.002 17.719 1 85.75 416 LEU B N 1
ATOM 7542 C CA . LEU B 1 416 ? -9.211 1.896 17.125 1 85.75 416 LEU B CA 1
ATOM 7543 C C . LEU B 1 416 ? -8.266 0.779 16.703 1 85.75 416 LEU B C 1
ATOM 7545 O O . LEU B 1 416 ? -8.594 -0.403 16.828 1 85.75 416 LEU B O 1
ATOM 7549 N N . GLU B 1 417 ? -7.156 1.204 16.141 1 79.31 417 GLU B N 1
ATOM 7550 C CA . GLU B 1 417 ? -6.184 0.209 15.695 1 79.31 417 GLU B CA 1
ATOM 7551 C C . GLU B 1 417 ? -5.633 -0.585 16.875 1 79.31 417 GLU B C 1
ATOM 7553 O O . GLU B 1 417 ? -5.266 -1.753 16.734 1 79.31 417 GLU B O 1
ATOM 7558 N N . ARG B 1 418 ? -5.598 0.087 18.031 1 78.38 418 ARG B N 1
ATOM 7559 C CA . ARG B 1 418 ? -5.113 -0.593 19.234 1 78.38 418 ARG B CA 1
ATOM 7560 C C . ARG B 1 418 ? -6.16 -1.556 19.781 1 78.38 418 ARG B C 1
ATOM 7562 O O . ARG B 1 418 ? -5.824 -2.521 20.469 1 78.38 418 ARG B O 1
ATOM 7569 N N . GLN B 1 419 ? -7.371 -1.201 19.438 1 72 419 GLN B N 1
ATOM 7570 C CA . GLN B 1 419 ? -8.461 -2.014 19.969 1 72 419 GLN B CA 1
ATOM 7571 C C . GLN B 1 419 ? -8.688 -3.254 19.109 1 72 419 GLN B C 1
ATOM 7573 O O . GLN B 1 419 ? -9.453 -4.145 19.484 1 72 419 GLN B O 1
ATOM 7578 N N . ILE B 1 420 ? -8.125 -3.207 17.844 1 65.5 420 ILE B N 1
ATOM 7579 C CA . ILE B 1 420 ? -8.359 -4.395 17.031 1 65.5 420 ILE B CA 1
ATOM 7580 C C . ILE B 1 420 ? -7.969 -5.645 17.812 1 65.5 420 ILE B C 1
ATOM 7582 O O . ILE B 1 420 ? -6.789 -5.867 18.094 1 65.5 420 ILE B O 1
ATOM 7586 N N . ALA B 1 421 ? -8.984 -6.102 18.484 1 62.59 421 ALA B N 1
ATOM 7587 C CA . ALA B 1 421 ? -9.023 -7.18 19.469 1 62.59 421 ALA B CA 1
ATOM 7588 C C . ALA B 1 421 ? -8.5 -8.484 18.875 1 62.59 421 ALA B C 1
ATOM 7590 O O . ALA B 1 421 ? -8.289 -8.586 17.656 1 62.59 421 ALA B O 1
ATOM 7591 N N . HIS B 1 422 ? -8.258 -9.406 19.719 1 71.19 422 HIS B N 1
ATOM 7592 C CA . HIS B 1 422 ? -7.922 -10.797 19.453 1 71.19 422 HIS B CA 1
ATOM 7593 C C . HIS B 1 422 ? -9.008 -11.477 18.625 1 71.19 422 HIS B C 1
ATOM 7595 O O . HIS B 1 422 ? -10.18 -11.477 19.016 1 71.19 422 HIS B O 1
ATOM 7601 N N . LYS B 1 423 ? -8.75 -11.672 17.328 1 83.75 423 LYS B N 1
ATOM 7602 C CA . LYS B 1 423 ? -9.703 -12.383 16.484 1 83.75 423 LYS B CA 1
ATOM 7603 C C . LYS B 1 423 ? -9.188 -13.773 16.125 1 83.75 423 LYS B C 1
ATOM 7605 O O . LYS B 1 423 ? -7.98 -13.977 15.984 1 83.75 423 LYS B O 1
ATOM 7610 N N . ARG B 1 424 ? -10.164 -14.703 16.125 1 87.69 424 ARG B N 1
ATOM 7611 C CA . ARG B 1 424 ? -9.898 -16.031 15.594 1 87.69 424 ARG B CA 1
ATOM 7612 C C . ARG B 1 424 ? -10.25 -16.094 14.109 1 87.69 424 ARG B C 1
ATOM 7614 O O . ARG B 1 424 ? -11.422 -16.031 13.734 1 87.69 424 ARG B O 1
ATOM 7621 N N . ILE B 1 425 ? -9.219 -16.25 13.281 1 92.12 425 ILE B N 1
ATOM 7622 C CA . ILE B 1 425 ? -9.477 -16.125 11.852 1 92.12 425 ILE B CA 1
ATOM 7623 C C . ILE B 1 425 ? -9.109 -17.422 11.141 1 92.12 425 ILE B C 1
ATOM 7625 O O . ILE B 1 425 ? -8.336 -18.219 11.664 1 92.12 425 ILE B O 1
ATOM 7629 N N . LEU B 1 426 ? -9.773 -17.625 9.992 1 92.62 426 LEU B N 1
ATOM 7630 C CA . LEU B 1 426 ? -9.453 -18.703 9.062 1 92.62 426 LEU B CA 1
ATOM 7631 C C . LEU B 1 426 ? -8.852 -18.156 7.781 1 92.62 426 LEU B C 1
ATOM 7633 O O . LEU B 1 426 ? -9.344 -17.172 7.227 1 92.62 426 LEU B O 1
ATOM 7637 N N . VAL B 1 427 ? -7.723 -18.75 7.391 1 92.12 427 VAL B N 1
ATOM 7638 C CA . VAL B 1 427 ? -7.094 -18.344 6.141 1 92.12 427 VAL B CA 1
ATOM 7639 C C . VAL B 1 427 ? -7.379 -19.375 5.055 1 92.12 427 VAL B C 1
ATOM 7641 O O . VAL B 1 427 ? -7.105 -20.562 5.234 1 92.12 427 VAL B O 1
ATOM 7644 N N . VAL B 1 428 ? -7.961 -18.938 3.973 1 88.38 428 VAL B N 1
ATOM 7645 C CA . VAL B 1 428 ? -8.242 -19.812 2.836 1 88.38 428 VAL B CA 1
ATOM 7646 C C . VAL B 1 428 ? -7.336 -19.438 1.666 1 88.38 428 VAL B C 1
ATOM 7648 O O . VAL B 1 428 ? -7.398 -18.328 1.15 1 88.38 428 VAL B O 1
ATOM 7651 N N . CYS B 1 429 ? -6.426 -20.328 1.358 1 84.06 429 CYS B N 1
ATOM 7652 C CA . CYS B 1 429 ? -5.48 -20.094 0.272 1 84.06 429 CYS B CA 1
ATOM 7653 C C . CYS B 1 429 ? -5.57 -21.188 -0.776 1 84.06 429 CYS B C 1
ATOM 7655 O O . CYS B 1 429 ? -5.902 -22.344 -0.455 1 84.06 429 CYS B O 1
ATOM 7657 N N . SER B 1 430 ? -5.445 -20.766 -2.014 1 76.69 430 SER B N 1
ATOM 7658 C CA . SER B 1 430 ? -5.535 -21.734 -3.094 1 76.69 430 SER B CA 1
ATOM 7659 C C . SER B 1 430 ? -4.168 -22 -3.721 1 76.69 430 SER B C 1
ATOM 7661 O O . SER B 1 430 ? -4.023 -22.875 -4.574 1 76.69 430 SER B O 1
ATOM 7663 N N . SER B 1 431 ? -3.271 -21.219 -3.197 1 75 431 SER B N 1
ATOM 7664 C CA . SER B 1 431 ? -1.979 -21.328 -3.865 1 75 431 SER B CA 1
ATOM 7665 C C . SER B 1 431 ? -1.022 -22.219 -3.074 1 75 431 SER B C 1
ATOM 7667 O O . SER B 1 431 ? -1.418 -22.844 -2.088 1 75 431 SER B O 1
ATOM 7669 N N . GLY B 1 432 ? 0.26 -22.344 -3.309 1 79.62 432 GLY B N 1
ATOM 7670 C CA . GLY B 1 432 ? 1.303 -23.234 -2.818 1 79.62 432 GLY B CA 1
ATOM 7671 C C . GLY B 1 432 ? 1.769 -22.891 -1.416 1 79.62 432 GLY B C 1
ATOM 7672 O O . GLY B 1 432 ? 1.245 -21.953 -0.793 1 79.62 432 GLY B O 1
ATOM 7673 N N . VAL B 1 433 ? 2.535 -23.656 -0.839 1 80 433 VAL B N 1
ATOM 7674 C CA . VAL B 1 433 ? 3.057 -23.609 0.523 1 80 433 VAL B CA 1
ATOM 7675 C C . VAL B 1 433 ? 3.77 -22.281 0.751 1 80 433 VAL B C 1
ATOM 7677 O O . VAL B 1 433 ? 3.58 -21.641 1.786 1 80 433 VAL B O 1
ATOM 7680 N N . GLY B 1 434 ? 4.484 -21.812 -0.196 1 84.19 434 GLY B N 1
ATOM 7681 C CA . GLY B 1 434 ? 5.219 -20.562 -0.065 1 84.19 434 GLY B CA 1
ATOM 7682 C C . GLY B 1 434 ? 4.316 -19.359 0.138 1 84.19 434 GLY B C 1
ATOM 7683 O O . GLY B 1 434 ? 4.535 -18.562 1.053 1 84.19 434 GLY B O 1
ATOM 7684 N N . THR B 1 435 ? 3.324 -19.266 -0.662 1 85.88 435 THR B N 1
ATOM 7685 C CA . THR B 1 435 ? 2.396 -18.141 -0.585 1 85.88 435 THR B CA 1
ATOM 7686 C C . THR B 1 435 ? 1.592 -18.203 0.71 1 85.88 435 THR B C 1
ATOM 7688 O O . THR B 1 435 ? 1.29 -17.156 1.3 1 85.88 435 THR B O 1
ATOM 7691 N N . SER B 1 436 ? 1.259 -19.359 1.097 1 86.56 436 SER B N 1
ATOM 7692 C CA . SER B 1 436 ? 0.51 -19.516 2.34 1 86.56 436 SER B CA 1
ATOM 7693 C C . SER B 1 436 ? 1.325 -19.047 3.539 1 86.56 436 SER B C 1
ATOM 7695 O O . SER B 1 436 ? 0.804 -18.359 4.418 1 86.56 436 SER B O 1
ATOM 7697 N N . HIS B 1 437 ? 2.596 -19.422 3.588 1 86.25 437 HIS B N 1
ATOM 7698 C CA . HIS B 1 437 ? 3.473 -19 4.672 1 86.25 437 HIS B CA 1
ATOM 7699 C C . HIS B 1 437 ? 3.656 -17.484 4.664 1 86.25 437 HIS B C 1
ATOM 7701 O O . HIS B 1 437 ? 3.646 -16.844 5.723 1 86.25 437 HIS B O 1
ATOM 7707 N N . LEU B 1 438 ? 3.863 -17 3.498 1 88.31 438 LEU B N 1
ATOM 7708 C CA . LEU B 1 438 ? 4.035 -15.562 3.375 1 88.31 438 LEU B CA 1
ATOM 7709 C C . LEU B 1 438 ? 2.795 -14.82 3.863 1 88.31 438 LEU B C 1
ATOM 7711 O O . LEU B 1 438 ? 2.9 -13.859 4.637 1 88.31 438 LEU B O 1
ATOM 7715 N N . LEU B 1 439 ? 1.669 -15.312 3.42 1 89.69 439 LEU B N 1
ATOM 7716 C CA . LEU B 1 439 ? 0.394 -14.703 3.791 1 89.69 439 LEU B CA 1
ATOM 7717 C C . LEU B 1 439 ? 0.171 -14.789 5.297 1 89.69 439 LEU B C 1
ATOM 7719 O O . LEU B 1 439 ? -0.184 -13.789 5.93 1 89.69 439 LEU B O 1
ATOM 7723 N N . LYS B 1 440 ? 0.375 -15.914 5.844 1 88.12 440 LYS B N 1
ATOM 7724 C CA . LYS B 1 440 ? 0.207 -16.125 7.281 1 88.12 440 LYS B CA 1
ATOM 7725 C C . LYS B 1 440 ? 1.108 -15.188 8.078 1 88.12 440 LYS B C 1
ATOM 7727 O O . LYS B 1 440 ? 0.653 -14.531 9.016 1 88.12 440 LYS B O 1
ATOM 7732 N N . ASN B 1 441 ? 2.344 -15.109 7.68 1 85 441 ASN B N 1
ATOM 7733 C CA . ASN B 1 441 ? 3.311 -14.258 8.359 1 85 441 ASN B CA 1
ATOM 7734 C C . ASN B 1 441 ? 2.885 -12.789 8.32 1 85 441 ASN B C 1
ATOM 7736 O O . ASN B 1 441 ? 2.986 -12.086 9.32 1 85 441 ASN B O 1
ATOM 7740 N N . ARG B 1 442 ? 2.42 -12.406 7.262 1 85.5 442 ARG B N 1
ATOM 7741 C CA . ARG B 1 442 ? 2.082 -11 7.082 1 85.5 442 ARG B CA 1
ATOM 7742 C C . ARG B 1 442 ? 0.789 -10.648 7.809 1 85.5 442 ARG B C 1
ATOM 7744 O O . ARG B 1 442 ? 0.639 -9.539 8.32 1 85.5 442 ARG B O 1
ATOM 7751 N N . ILE B 1 443 ? -0.091 -11.617 7.828 1 88.81 443 ILE B N 1
ATOM 7752 C CA . ILE B 1 443 ? -1.307 -11.406 8.602 1 88.81 443 ILE B CA 1
ATOM 7753 C C . ILE B 1 443 ? -0.955 -11.25 10.086 1 88.81 443 ILE B C 1
ATOM 7755 O O . ILE B 1 443 ? -1.425 -10.32 10.742 1 88.81 443 ILE B O 1
ATOM 7759 N N . LEU B 1 444 ? -0.106 -12.102 10.57 1 84.19 444 LEU B N 1
ATOM 7760 C CA . LEU B 1 444 ? 0.247 -12.078 11.984 1 84.19 444 LEU B CA 1
ATOM 7761 C C . LEU B 1 444 ? 1.104 -10.867 12.312 1 84.19 444 LEU B C 1
ATOM 7763 O O . LEU B 1 444 ? 1.076 -10.367 13.438 1 84.19 444 LEU B O 1
ATOM 7767 N N . ARG B 1 445 ? 1.783 -10.453 11.359 1 78.25 445 ARG B N 1
ATOM 7768 C CA . ARG B 1 445 ? 2.533 -9.211 11.547 1 78.25 445 ARG B CA 1
ATOM 7769 C C . ARG B 1 445 ? 1.597 -8.016 11.633 1 78.25 445 ARG B C 1
ATOM 7771 O O . ARG B 1 445 ? 1.809 -7.109 12.438 1 78.25 445 ARG B O 1
ATOM 7778 N N . ALA B 1 446 ? 0.662 -7.996 10.781 1 78.31 446 ALA B N 1
ATOM 7779 C CA . ALA B 1 446 ? -0.297 -6.895 10.75 1 78.31 446 ALA B CA 1
ATOM 7780 C C . ALA B 1 446 ? -1.231 -6.945 11.953 1 78.31 446 ALA B C 1
ATOM 7782 O O . ALA B 1 446 ? -1.661 -5.906 12.461 1 78.31 446 ALA B O 1
ATOM 7783 N N . PHE B 1 447 ? -1.56 -8.156 12.336 1 82.94 447 PHE B N 1
ATOM 7784 C CA . PHE B 1 447 ? -2.471 -8.391 13.453 1 82.94 447 PHE B CA 1
ATOM 7785 C C . PHE B 1 447 ? -1.88 -9.391 14.43 1 82.94 447 PHE B C 1
ATOM 7787 O O . PHE B 1 447 ? -2.334 -10.539 14.508 1 82.94 447 PHE B O 1
ATOM 7794 N N . PRO B 1 448 ? -0.969 -8.938 15.289 1 75 448 PRO B N 1
ATOM 7795 C CA . PRO B 1 448 ? -0.161 -9.836 16.109 1 75 448 PRO B CA 1
ATOM 7796 C C . PRO B 1 448 ? -0.993 -10.602 17.141 1 75 448 PRO B C 1
ATOM 7798 O O . PRO B 1 448 ? -0.606 -11.695 17.562 1 75 448 PRO B O 1
ATOM 7801 N N . ASP B 1 449 ? -2.121 -10.07 17.469 1 77.31 449 ASP B N 1
ATOM 7802 C CA . ASP B 1 449 ? -2.918 -10.695 18.516 1 77.31 449 ASP B CA 1
ATOM 7803 C C . ASP B 1 449 ? -3.951 -11.656 17.938 1 77.31 449 ASP B C 1
ATOM 7805 O O . ASP B 1 449 ? -4.691 -12.305 18.672 1 77.31 449 ASP B O 1
ATOM 7809 N N . TRP B 1 450 ? -4.02 -11.727 16.672 1 85 450 TRP B N 1
ATOM 7810 C CA . TRP B 1 450 ? -4.988 -12.609 16.031 1 85 450 TRP B CA 1
ATOM 7811 C C . TRP B 1 450 ? -4.512 -14.062 16.078 1 85 450 TRP B C 1
ATOM 7813 O O . TRP B 1 450 ? -3.309 -14.32 16.125 1 85 450 TRP B O 1
ATOM 7823 N N . ILE B 1 451 ? -5.523 -14.891 16.203 1 87.5 451 ILE B N 1
ATOM 7824 C CA . ILE B 1 451 ? -5.23 -16.328 16.172 1 87.5 451 ILE B CA 1
ATOM 7825 C C . ILE B 1 451 ? -5.68 -16.922 14.844 1 87.5 451 ILE B C 1
ATOM 7827 O O . ILE B 1 451 ? -6.863 -16.859 14.5 1 87.5 451 ILE B O 1
ATOM 7831 N N . ILE B 1 452 ? -4.695 -17.438 14.133 1 90.75 452 ILE B N 1
ATOM 7832 C CA . ILE B 1 452 ? -5.043 -18.188 12.93 1 90.75 452 ILE B CA 1
ATOM 7833 C C . ILE B 1 452 ? -5.402 -19.625 13.289 1 90.75 452 ILE B C 1
ATOM 7835 O O . ILE B 1 452 ? -4.527 -20.422 13.633 1 90.75 452 ILE B O 1
ATOM 7839 N N . VAL B 1 453 ? -6.688 -19.875 13.172 1 88.69 453 VAL B N 1
ATOM 7840 C CA . VAL B 1 453 ? -7.195 -21.172 13.609 1 88.69 453 VAL B CA 1
ATOM 7841 C C . VAL B 1 453 ? -6.781 -22.25 12.602 1 88.69 453 VAL B C 1
ATOM 7843 O O . VAL B 1 453 ? -6.656 -23.422 12.961 1 88.69 453 VAL B O 1
ATOM 7846 N N . GLY B 1 454 ? -6.648 -21.812 11.328 1 87.31 454 GLY B N 1
ATOM 7847 C CA . GLY B 1 454 ? -6.242 -22.75 10.297 1 87.31 454 GLY B CA 1
ATOM 7848 C C . GLY B 1 454 ? -5.988 -22.094 8.953 1 87.31 454 GLY B C 1
ATOM 7849 O O . GLY B 1 454 ? -6.445 -20.969 8.711 1 87.31 454 GLY B O 1
ATOM 7850 N N . VAL B 1 455 ? -5.125 -22.719 8.18 1 88.12 455 VAL B N 1
ATOM 7851 C CA . VAL B 1 455 ? -4.914 -22.406 6.773 1 88.12 455 VAL B CA 1
ATOM 7852 C C . VAL B 1 455 ? -5.395 -23.562 5.906 1 88.12 455 VAL B C 1
ATOM 7854 O O . VAL B 1 455 ? -4.859 -24.672 5.988 1 88.12 455 VAL B O 1
ATOM 7857 N N . ILE B 1 456 ? -6.457 -23.234 5.105 1 85.12 456 ILE B N 1
ATOM 7858 C CA . ILE B 1 456 ? -7.082 -24.375 4.438 1 85.12 456 ILE B CA 1
ATOM 7859 C C . ILE B 1 456 ? -7.418 -24 2.994 1 85.12 456 ILE B C 1
ATOM 7861 O O . ILE B 1 456 ? -7.32 -22.828 2.607 1 85.12 456 ILE B O 1
ATOM 7865 N N . SER B 1 457 ? -7.699 -25.078 2.229 1 80.81 457 SER B N 1
ATOM 7866 C CA . SER B 1 457 ? -8.219 -24.875 0.879 1 80.81 457 SER B CA 1
ATOM 7867 C C . SER B 1 457 ? -9.711 -24.547 0.901 1 80.81 457 SER B C 1
ATOM 7869 O O . SER B 1 457 ? -10.391 -24.812 1.892 1 80.81 457 SER B O 1
ATOM 7871 N N . ALA B 1 458 ? -10.203 -23.984 -0.208 1 76.94 458 ALA B N 1
ATOM 7872 C CA . ALA B 1 458 ? -11.609 -23.609 -0.313 1 76.94 458 ALA B CA 1
ATOM 7873 C C . ALA B 1 458 ? -12.516 -24.828 -0.161 1 76.94 458 ALA B C 1
ATOM 7875 O O . ALA B 1 458 ? -13.609 -24.734 0.39 1 76.94 458 ALA B O 1
ATOM 7876 N N . SER B 1 459 ? -12.039 -25.953 -0.576 1 75 459 SER B N 1
ATOM 7877 C CA . SER B 1 459 ? -12.852 -27.172 -0.561 1 75 459 SER B CA 1
ATOM 7878 C C . SER B 1 459 ? -13.117 -27.641 0.865 1 75 459 SER B C 1
ATOM 7880 O O . SER B 1 459 ? -14.148 -28.25 1.138 1 75 459 SER B O 1
ATOM 7882 N N . ASN B 1 460 ? -12.258 -27.281 1.736 1 79.25 460 ASN B N 1
ATOM 7883 C CA . ASN B 1 460 ? -12.391 -27.766 3.109 1 79.25 460 ASN B CA 1
ATOM 7884 C C . ASN B 1 460 ? -12.938 -26.688 4.031 1 79.25 460 ASN B C 1
ATOM 7886 O O . ASN B 1 460 ? -13.055 -26.891 5.242 1 79.25 460 ASN B O 1
ATOM 7890 N N . MET B 1 461 ? -13.297 -25.609 3.475 1 83.12 461 MET B N 1
ATOM 7891 C CA . MET B 1 461 ? -13.688 -24.453 4.266 1 83.12 461 MET B CA 1
ATOM 7892 C C . MET B 1 461 ? -14.953 -24.734 5.062 1 83.12 461 MET B C 1
ATOM 7894 O O . MET B 1 461 ? -15.023 -24.438 6.258 1 83.12 461 MET B O 1
ATOM 7898 N N . GLN B 1 462 ? -15.945 -25.328 4.391 1 80.12 462 GLN B N 1
ATOM 7899 C CA . GLN B 1 462 ? -17.234 -25.562 5.035 1 80.12 462 GLN B CA 1
ATOM 7900 C C . GLN B 1 462 ? -17.094 -26.5 6.227 1 80.12 462 GLN B C 1
ATOM 7902 O O . GLN B 1 462 ? -17.656 -26.25 7.297 1 80.12 462 GLN B O 1
ATOM 7907 N N . THR B 1 463 ? -16.391 -27.562 6.008 1 81.5 463 THR B N 1
ATOM 7908 C CA . THR B 1 463 ? -16.172 -28.531 7.066 1 81.5 463 THR B CA 1
ATOM 7909 C C . THR B 1 463 ? -15.438 -27.906 8.242 1 81.5 463 THR B C 1
ATOM 7911 O O . THR B 1 463 ? -15.781 -28.156 9.406 1 81.5 463 THR B O 1
ATOM 7914 N N . PHE B 1 464 ? -14.562 -27.094 7.969 1 83.56 464 PHE B N 1
ATOM 7915 C CA . PHE B 1 464 ? -13.734 -26.484 9 1 83.56 464 PHE B CA 1
ATOM 7916 C C . PHE B 1 464 ? -14.547 -25.469 9.797 1 83.56 464 PHE B C 1
ATOM 7918 O O . PHE B 1 464 ? -14.391 -25.359 11.016 1 83.56 464 PHE B O 1
ATOM 7925 N N . CYS B 1 465 ? -15.32 -24.719 9.148 1 85.5 465 CYS B N 1
ATOM 7926 C CA . CYS B 1 465 ? -16.109 -23.672 9.789 1 85.5 465 CYS B CA 1
ATOM 7927 C C . CYS B 1 465 ? -17.141 -24.266 10.742 1 85.5 465 CYS B C 1
ATOM 7929 O O . CYS B 1 465 ? -17.578 -23.609 11.68 1 85.5 465 CYS B O 1
ATOM 7931 N N . GLN B 1 466 ? -17.484 -25.5 10.516 1 82.81 466 GLN B N 1
ATOM 7932 C CA . GLN B 1 466 ? -18.422 -26.188 11.398 1 82.81 466 GLN B CA 1
ATOM 7933 C C . GLN B 1 466 ? -17.719 -26.688 12.664 1 82.81 466 GLN B C 1
ATOM 7935 O O . GLN B 1 466 ? -18.359 -26.844 13.711 1 82.81 466 GLN B O 1
ATOM 7940 N N . GLN B 1 467 ? -16.469 -26.844 12.602 1 83.38 467 GLN B N 1
ATOM 7941 C CA . GLN B 1 467 ? -15.727 -27.484 13.688 1 83.38 467 GLN B CA 1
ATOM 7942 C C . GLN B 1 467 ? -15.062 -26.422 14.578 1 83.38 467 GLN B C 1
ATOM 7944 O O . GLN B 1 467 ? -14.766 -26.703 15.742 1 83.38 467 GLN B O 1
ATOM 7949 N N . GLU B 1 468 ? -14.773 -25.312 14.016 1 86 468 GLU B N 1
ATOM 7950 C CA . GLU B 1 468 ? -14.016 -24.297 14.742 1 86 468 GLU B CA 1
ATOM 7951 C C . GLU B 1 468 ? -14.789 -22.984 14.82 1 86 468 GLU B C 1
ATOM 7953 O O . GLU B 1 468 ? -15.617 -22.688 13.953 1 86 468 GLU B O 1
ATOM 7958 N N . ASP B 1 469 ? -14.562 -22.297 15.906 1 87.38 469 ASP B N 1
ATOM 7959 C CA . ASP B 1 469 ? -15.141 -20.953 16.062 1 87.38 469 ASP B CA 1
ATOM 7960 C C . ASP B 1 469 ? -14.328 -19.922 15.289 1 87.38 469 ASP B C 1
ATOM 7962 O O . ASP B 1 469 ? -13.242 -19.531 15.719 1 87.38 469 ASP B O 1
ATOM 7966 N N . ILE B 1 470 ? -14.867 -19.453 14.219 1 90.94 470 ILE B N 1
ATOM 7967 C CA . ILE B 1 470 ? -14.172 -18.516 13.328 1 90.94 470 ILE B CA 1
ATOM 7968 C C . ILE B 1 470 ? -14.93 -17.188 13.281 1 90.94 470 ILE B C 1
ATOM 7970 O O . ILE B 1 470 ? -16.156 -17.172 13.148 1 90.94 470 ILE B O 1
ATOM 7974 N N . GLU B 1 471 ? -14.219 -16.125 13.414 1 89.25 471 GLU B N 1
ATOM 7975 C CA . GLU B 1 471 ? -14.844 -14.812 13.445 1 89.25 471 GLU B CA 1
ATOM 7976 C C . GLU B 1 471 ? -14.672 -14.086 12.117 1 89.25 471 GLU B C 1
ATOM 7978 O O . GLU B 1 471 ? -15.414 -13.156 11.805 1 89.25 471 GLU B O 1
ATOM 7983 N N . LEU B 1 472 ? -13.672 -14.5 11.398 1 92 472 LEU B N 1
ATOM 7984 C CA . LEU B 1 472 ? -13.352 -13.852 10.125 1 92 472 LEU B CA 1
ATOM 7985 C C . LEU B 1 472 ? -12.602 -14.805 9.203 1 92 472 LEU B C 1
ATOM 7987 O O . LEU B 1 472 ? -11.742 -15.57 9.656 1 92 472 LEU B O 1
ATOM 7991 N N . ILE B 1 473 ? -12.961 -14.75 7.969 1 93.12 473 ILE B N 1
ATOM 7992 C CA . ILE B 1 473 ? -12.25 -15.539 6.973 1 93.12 473 ILE B CA 1
ATOM 7993 C C . ILE B 1 473 ? -11.469 -14.617 6.047 1 93.12 473 ILE B C 1
ATOM 7995 O O . ILE B 1 473 ? -12.031 -13.688 5.457 1 93.12 473 ILE B O 1
ATOM 7999 N N . ILE B 1 474 ? -10.172 -14.852 5.969 1 92.25 474 ILE B N 1
ATOM 8000 C CA . ILE B 1 474 ? -9.32 -14.172 5 1 92.25 474 ILE B CA 1
ATOM 8001 C C . ILE B 1 474 ? -9.016 -15.109 3.834 1 92.25 474 ILE B C 1
ATOM 8003 O O . ILE B 1 474 ? -8.438 -16.172 4.027 1 92.25 474 ILE B O 1
ATOM 8007 N N . SER B 1 475 ? -9.414 -14.68 2.598 1 89.69 475 SER B N 1
ATOM 8008 C CA . SER B 1 475 ? -9.336 -15.609 1.477 1 89.69 475 SER B CA 1
ATOM 8009 C C . SER B 1 475 ? -8.625 -14.977 0.283 1 89.69 475 SER B C 1
ATOM 8011 O O . SER B 1 475 ? -8.836 -13.805 -0.02 1 89.69 475 SER B O 1
ATOM 8013 N N . THR B 1 476 ? -7.762 -15.758 -0.378 1 85.5 476 THR B N 1
ATOM 8014 C CA . THR B 1 476 ? -7.125 -15.289 -1.604 1 85.5 476 THR B CA 1
ATOM 8015 C C . THR B 1 476 ? -8.016 -15.562 -2.814 1 85.5 476 THR B C 1
ATOM 8017 O O . THR B 1 476 ? -7.691 -15.156 -3.932 1 85.5 476 THR B O 1
ATOM 8020 N N . ILE B 1 477 ? -9.102 -16.266 -2.598 1 78.31 477 ILE B N 1
ATOM 8021 C CA . ILE B 1 477 ? -10.062 -16.531 -3.666 1 78.31 477 ILE B CA 1
ATOM 8022 C C . ILE B 1 477 ? -11.43 -15.984 -3.271 1 78.31 477 ILE B C 1
ATOM 8024 O O . ILE B 1 477 ? -11.727 -15.82 -2.086 1 78.31 477 ILE B O 1
ATOM 8028 N N . HIS B 1 478 ? -12.234 -15.695 -4.254 1 75.75 478 HIS B N 1
ATOM 8029 C CA . HIS B 1 478 ? -13.562 -15.164 -3.973 1 75.75 478 HIS B CA 1
ATOM 8030 C C . HIS B 1 478 ? -14.492 -16.25 -3.445 1 75.75 478 HIS B C 1
ATOM 8032 O O . HIS B 1 478 ? -14.664 -17.297 -4.086 1 75.75 478 HIS B O 1
ATOM 8038 N N . LEU B 1 479 ? -14.922 -16.016 -2.266 1 77.12 479 LEU B N 1
ATOM 8039 C CA . LEU B 1 479 ? -15.844 -16.938 -1.616 1 77.12 479 LEU B CA 1
ATOM 8040 C C . LEU B 1 479 ? -17.172 -16.25 -1.306 1 77.12 479 LEU B C 1
ATOM 8042 O O . LEU B 1 479 ? -17.219 -15.039 -1.094 1 77.12 479 LEU B O 1
ATOM 8046 N N . GLU B 1 480 ? -18.188 -16.953 -1.396 1 72.12 480 GLU B N 1
ATOM 8047 C CA . GLU B 1 480 ? -19.484 -16.406 -0.987 1 72.12 480 GLU B CA 1
ATOM 8048 C C . GLU B 1 480 ? -19.547 -16.219 0.526 1 72.12 480 GLU B C 1
ATOM 8050 O O . GLU B 1 480 ? -19.109 -17.078 1.283 1 72.12 480 GLU B O 1
AT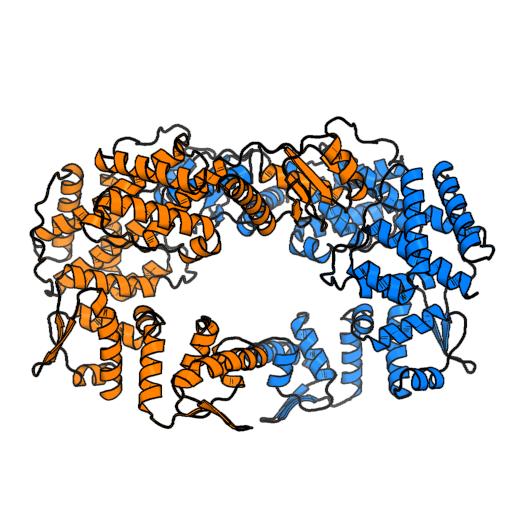OM 8055 N N . GLU B 1 481 ? -19.938 -14.977 0.869 1 74.56 481 GLU B N 1
ATOM 8056 C CA . GLU B 1 481 ? -20.062 -14.695 2.295 1 74.56 481 GLU B CA 1
ATOM 8057 C C . GLU B 1 481 ? -21.328 -15.336 2.865 1 74.56 481 GLU B C 1
ATOM 8059 O O . GLU B 1 481 ? -22.406 -15.234 2.268 1 74.56 481 GLU B O 1
ATOM 8064 N N . GLN B 1 482 ? -21.172 -16.141 3.801 1 76.69 482 GLN B N 1
ATOM 8065 C CA . GLN B 1 482 ? -22.328 -16.672 4.512 1 76.69 482 GLN B CA 1
ATOM 8066 C C . GLN B 1 482 ? -22.5 -16.016 5.879 1 76.69 482 GLN B C 1
ATOM 8068 O O . GLN B 1 482 ? -22.609 -14.789 5.973 1 76.69 482 GLN B O 1
ATOM 8073 N N . LEU B 1 483 ? -22.328 -16.703 6.996 1 78.81 483 LEU B N 1
ATOM 8074 C CA . LEU B 1 483 ? -22.484 -16.203 8.352 1 78.81 483 LEU B CA 1
ATOM 8075 C C . LEU B 1 483 ? -21.219 -15.516 8.844 1 78.81 483 LEU B C 1
ATOM 8077 O O . LEU B 1 483 ? -21.281 -14.531 9.578 1 78.81 483 LEU B O 1
ATOM 8081 N N . ILE B 1 484 ? -20.172 -16.031 8.383 1 88.56 484 ILE B N 1
ATOM 8082 C CA . ILE B 1 484 ? -18.891 -15.484 8.789 1 88.56 484 ILE B CA 1
ATOM 8083 C C . ILE B 1 484 ? -18.375 -14.5 7.742 1 88.56 484 ILE B C 1
ATOM 8085 O O . ILE B 1 484 ? -18.359 -14.805 6.547 1 88.56 484 ILE B O 1
ATOM 8089 N N . PRO B 1 485 ? -18.016 -13.297 8.172 1 89.69 485 PRO B N 1
ATOM 8090 C CA . PRO B 1 485 ? -17.484 -12.328 7.203 1 89.69 485 PRO B CA 1
ATOM 8091 C C . PRO B 1 485 ? -16.25 -12.836 6.473 1 89.69 485 PRO B C 1
ATOM 8093 O O . PRO B 1 485 ? -15.398 -13.492 7.078 1 89.69 485 PRO B O 1
ATOM 8096 N N . VAL B 1 486 ? -16.219 -12.555 5.18 1 90.5 486 VAL B N 1
ATOM 8097 C CA . VAL B 1 486 ? -15.094 -12.961 4.348 1 90.5 486 VAL B CA 1
ATOM 8098 C C . VAL B 1 486 ? -14.43 -11.727 3.736 1 90.5 486 VAL B C 1
ATOM 8100 O O . VAL B 1 486 ? -15.117 -10.82 3.26 1 90.5 486 VAL B O 1
ATOM 8103 N N . VAL B 1 487 ? -13.125 -11.68 3.869 1 91 487 VAL B N 1
ATOM 8104 C CA . VAL B 1 487 ? -12.383 -10.609 3.219 1 91 487 VAL B CA 1
ATOM 8105 C C . VAL B 1 487 ? -11.445 -11.195 2.166 1 91 487 VAL B C 1
ATOM 8107 O O . VAL B 1 487 ? -10.664 -12.102 2.459 1 91 487 VAL B O 1
ATOM 8110 N N . TYR B 1 488 ? -11.586 -10.703 0.966 1 88.38 488 TYR B N 1
ATOM 8111 C CA . TYR B 1 488 ? -10.703 -11.102 -0.127 1 88.38 488 TYR B CA 1
ATOM 8112 C C . TYR B 1 488 ? -9.391 -10.336 -0.074 1 88.38 488 TYR B C 1
ATOM 8114 O O . TYR B 1 488 ? -9.375 -9.109 0.026 1 88.38 488 TYR B O 1
ATOM 8122 N N . VAL B 1 489 ? -8.258 -11.094 -0.117 1 89.56 489 VAL B N 1
ATOM 8123 C CA . VAL B 1 489 ? -6.953 -10.453 -0.067 1 89.56 489 VAL B CA 1
ATOM 8124 C C . VAL B 1 489 ? -6.039 -11.047 -1.137 1 89.56 489 VAL B C 1
ATOM 8126 O O . VAL B 1 489 ? -6.328 -12.109 -1.685 1 89.56 489 VAL B O 1
ATOM 8129 N N . SER B 1 490 ? -4.984 -10.32 -1.455 1 85.12 490 SER B N 1
ATOM 8130 C CA . SER B 1 490 ? -3.959 -10.844 -2.354 1 85.12 490 SER B CA 1
ATOM 8131 C C . SER B 1 490 ? -2.982 -11.75 -1.613 1 85.12 490 SER B C 1
ATOM 8133 O O . SER B 1 490 ? -2.922 -11.727 -0.382 1 85.12 490 SER B O 1
ATOM 8135 N N . ALA B 1 491 ? -2.227 -12.492 -2.377 1 83.31 491 ALA B N 1
ATOM 8136 C CA . ALA B 1 491 ? -1.252 -13.414 -1.799 1 83.31 491 ALA B CA 1
ATOM 8137 C C . ALA B 1 491 ? -0.189 -12.664 -1.004 1 83.31 491 ALA B C 1
ATOM 8139 O O . ALA B 1 491 ? 0.379 -13.203 -0.051 1 83.31 491 ALA B O 1
ATOM 8140 N N . PHE B 1 492 ? -0.01 -11.414 -1.294 1 85.38 492 PHE B N 1
ATOM 8141 C CA . PHE B 1 492 ? 1.072 -10.633 -0.702 1 85.38 492 PHE B CA 1
ATOM 8142 C C . PHE B 1 492 ? 0.573 -9.836 0.496 1 85.38 492 PHE B C 1
ATOM 8144 O O . PHE B 1 492 ? 1.371 -9.305 1.269 1 85.38 492 PHE B O 1
ATOM 8151 N N . PHE B 1 493 ? -0.706 -9.875 0.755 1 88.81 493 PHE B N 1
ATOM 8152 C CA . PHE B 1 493 ? -1.302 -9.172 1.887 1 88.81 493 PHE B CA 1
ATOM 8153 C C . PHE B 1 493 ? -0.711 -7.777 2.031 1 88.81 493 PHE B C 1
ATOM 8155 O O . PHE B 1 493 ? -0.194 -7.422 3.092 1 88.81 493 PHE B O 1
ATOM 8162 N N . ASN B 1 494 ? -0.933 -6.973 0.998 1 79.69 494 ASN B N 1
ATOM 8163 C CA . ASN B 1 494 ? -0.379 -5.625 0.943 1 79.69 494 ASN B CA 1
ATOM 8164 C C . ASN B 1 494 ? -1.21 -4.645 1.765 1 79.69 494 ASN B C 1
ATOM 8166 O O . ASN B 1 494 ? -2.15 -5.047 2.453 1 79.69 494 ASN B O 1
ATOM 8170 N N . ASP B 1 495 ? -0.901 -3.396 1.688 1 73.94 495 ASP B N 1
ATOM 8171 C CA . ASP B 1 495 ? -1.552 -2.363 2.488 1 73.94 495 ASP B CA 1
ATOM 8172 C C . ASP B 1 495 ? -3.043 -2.283 2.172 1 73.94 495 ASP B C 1
ATOM 8174 O O . ASP B 1 495 ? -3.861 -2.07 3.068 1 73.94 495 ASP B O 1
ATOM 8178 N N . ASP B 1 496 ? -3.232 -2.389 0.935 1 77.12 496 ASP B N 1
ATOM 8179 C CA . ASP B 1 496 ? -4.637 -2.363 0.544 1 77.12 496 ASP B CA 1
ATOM 8180 C C . ASP B 1 496 ? -5.406 -3.514 1.19 1 77.12 496 ASP B C 1
ATOM 8182 O O . ASP B 1 496 ? -6.559 -3.348 1.597 1 77.12 496 ASP B O 1
ATOM 8186 N N . ASP B 1 497 ? -4.766 -4.598 1.26 1 86.94 497 ASP B N 1
ATOM 8187 C CA . ASP B 1 497 ? -5.379 -5.758 1.893 1 86.94 497 ASP B CA 1
ATOM 8188 C C . ASP B 1 497 ? -5.602 -5.52 3.385 1 86.94 497 ASP B C 1
ATOM 8190 O O . ASP B 1 497 ? -6.656 -5.855 3.922 1 86.94 497 ASP B O 1
ATOM 8194 N N . ILE B 1 498 ? -4.578 -5.004 4.031 1 83.44 498 ILE B N 1
ATOM 8195 C CA . ILE B 1 498 ? -4.656 -4.723 5.461 1 83.44 498 ILE B CA 1
ATOM 8196 C C . ILE B 1 498 ? -5.801 -3.752 5.73 1 83.44 498 ILE B C 1
ATOM 8198 O O . ILE B 1 498 ? -6.574 -3.941 6.676 1 83.44 498 ILE B O 1
ATOM 8202 N N . LYS B 1 499 ? -5.84 -2.76 4.898 1 76.69 499 LYS B N 1
ATOM 8203 C CA . LYS B 1 499 ? -6.914 -1.779 5.023 1 76.69 499 LYS B CA 1
ATOM 8204 C C . LYS B 1 499 ? -8.281 -2.441 4.887 1 76.69 499 LYS B C 1
ATOM 8206 O O . LYS B 1 499 ? -9.195 -2.158 5.664 1 76.69 499 LYS B O 1
ATOM 8211 N N . ARG B 1 500 ? -8.406 -3.279 3.945 1 83.5 500 ARG B N 1
ATOM 8212 C CA . ARG B 1 500 ? -9.664 -3.969 3.703 1 83.5 500 ARG B CA 1
ATOM 8213 C C . ARG B 1 500 ? -10.062 -4.828 4.898 1 83.5 500 ARG B C 1
ATOM 8215 O O . ARG B 1 500 ? -11.234 -4.867 5.285 1 83.5 500 ARG B O 1
ATOM 8222 N N . VAL B 1 501 ? -9.148 -5.531 5.434 1 87.69 501 VAL B N 1
ATOM 8223 C CA . VAL B 1 501 ? -9.406 -6.402 6.578 1 87.69 501 VAL B CA 1
ATOM 8224 C C . VAL B 1 501 ? -9.797 -5.559 7.789 1 87.69 501 VAL B C 1
ATOM 8226 O O . VAL B 1 501 ? -10.75 -5.887 8.5 1 87.69 501 VAL B O 1
ATOM 8229 N N . THR B 1 502 ? -9.008 -4.465 7.961 1 78.62 502 THR B N 1
ATOM 8230 C CA . THR B 1 502 ? -9.281 -3.564 9.078 1 78.62 502 THR B CA 1
ATOM 8231 C C . THR B 1 502 ? -10.68 -2.963 8.961 1 78.62 502 THR B C 1
ATOM 8233 O O . THR B 1 502 ? -11.422 -2.916 9.938 1 78.62 502 THR B O 1
ATOM 8236 N N . GLU B 1 503 ? -10.961 -2.512 7.801 1 74.56 503 GLU B N 1
ATOM 8237 C CA . GLU B 1 503 ? -12.273 -1.916 7.555 1 74.56 503 GLU B CA 1
ATOM 8238 C C . GLU B 1 503 ? -13.391 -2.93 7.781 1 74.56 503 GLU B C 1
ATOM 8240 O O . GLU B 1 503 ? -14.438 -2.594 8.344 1 74.56 503 GLU B O 1
ATOM 8245 N N . LYS B 1 504 ? -13.203 -4.082 7.277 1 81.69 504 LYS B N 1
ATOM 8246 C CA . LYS B 1 504 ? -14.203 -5.133 7.453 1 81.69 504 LYS B CA 1
ATOM 8247 C C . LYS B 1 504 ? -14.43 -5.434 8.93 1 81.69 504 LYS B C 1
ATOM 8249 O O . LYS B 1 504 ? -15.57 -5.633 9.367 1 81.69 504 LYS B O 1
ATOM 8254 N N . VAL B 1 505 ? -13.414 -5.453 9.672 1 81 505 VAL B N 1
ATOM 8255 C CA . VAL B 1 505 ? -13.492 -5.758 11.102 1 81 505 VAL B CA 1
ATOM 8256 C C . VAL B 1 505 ? -14.203 -4.625 11.828 1 81 505 VAL B C 1
ATOM 8258 O O . VAL B 1 505 ? -15.047 -4.867 12.695 1 81 505 VAL B O 1
ATOM 8261 N N . ILE B 1 506 ? -13.836 -3.443 11.422 1 72.06 506 ILE B N 1
ATOM 8262 C CA . ILE B 1 506 ? -14.43 -2.275 12.07 1 72.06 506 ILE B CA 1
ATOM 8263 C C . ILE B 1 506 ? -15.906 -2.178 11.695 1 72.06 506 ILE B C 1
ATOM 8265 O O . ILE B 1 506 ? -16.75 -1.949 12.562 1 72.06 506 ILE B O 1
ATOM 8269 N N . THR B 1 507 ? -16.156 -2.326 10.406 1 68.88 507 THR B N 1
ATOM 8270 C CA . THR B 1 507 ? -17.531 -2.213 9.922 1 68.88 507 THR B CA 1
ATOM 8271 C C . THR B 1 507 ? -18.406 -3.287 10.547 1 68.88 507 THR B C 1
ATOM 8273 O O . THR B 1 507 ? -19.562 -3.031 10.883 1 68.88 507 THR B O 1
ATOM 8276 N N . ASN B 1 508 ? -17.891 -4.402 10.625 1 70.25 508 ASN B N 1
ATOM 8277 C CA . ASN B 1 508 ? -18.656 -5.488 11.234 1 70.25 508 ASN B CA 1
ATOM 8278 C C . ASN B 1 508 ? -18.953 -5.211 12.703 1 70.25 508 ASN B C 1
ATOM 8280 O O . ASN B 1 508 ? -20 -5.605 13.219 1 70.25 508 ASN B O 1
ATOM 8284 N N . GLN B 1 509 ? -18.047 -4.566 13.258 1 65.38 509 GLN B N 1
ATOM 8285 C CA . GLN B 1 509 ? -18.266 -4.18 14.648 1 65.38 509 GLN B CA 1
ATOM 8286 C C . GLN B 1 509 ? -19.281 -3.047 14.75 1 65.38 509 GLN B C 1
ATOM 8288 O O . GLN B 1 509 ? -20.109 -3.025 15.672 1 65.38 509 GLN B O 1
ATOM 8293 N N . LEU B 1 510 ? -19.156 -2.225 13.688 1 56.12 510 LEU B N 1
ATOM 8294 C CA . LEU B 1 510 ? -20.078 -1.093 13.672 1 56.12 510 LEU B CA 1
ATOM 8295 C C . LEU B 1 510 ? -21.5 -1.554 13.383 1 56.12 510 LEU B C 1
ATOM 8297 O O . LEU B 1 510 ? -22.453 -1.043 13.977 1 56.12 510 LEU B O 1
ATOM 8301 N N . HIS B 1 511 ? -21.594 -2.434 12.406 1 57.12 511 HIS B N 1
ATOM 8302 C CA . HIS B 1 511 ? -22.906 -2.922 12.031 1 57.12 511 HIS B CA 1
ATOM 8303 C C . HIS B 1 511 ? -23.531 -3.766 13.141 1 57.12 511 HIS B C 1
ATOM 8305 O O . HIS B 1 511 ? -24.75 -3.834 13.266 1 57.12 511 HIS B O 1
ATOM 8311 N N . GLN B 1 512 ? -22.812 -4.402 13.75 1 51.91 512 GLN B N 1
ATOM 8312 C CA . GLN B 1 512 ? -23.375 -5.121 14.891 1 51.91 512 GLN B CA 1
ATOM 8313 C C . GLN B 1 512 ? -23.844 -4.148 15.969 1 51.91 512 GLN B C 1
ATOM 8315 O O . GLN B 1 512 ? -24.734 -4.473 16.766 1 51.91 512 GLN B O 1
ATOM 8320 N N . ALA B 1 513 ? -23.359 -2.953 15.922 1 44.75 513 ALA B N 1
ATOM 8321 C CA . ALA B 1 513 ? -23.719 -1.938 16.906 1 44.75 513 ALA B CA 1
ATOM 8322 C C . ALA B 1 513 ? -24.969 -1.169 16.484 1 44.75 513 ALA B C 1
ATOM 8324 O O . ALA B 1 513 ? -25.578 -0.476 17.297 1 44.75 513 ALA B O 1
ATOM 8325 N N . VAL B 1 514 ? -25.234 -0.985 15.164 1 37.12 514 VAL B N 1
ATOM 8326 C CA . VAL B 1 514 ? -26.453 -0.269 14.805 1 37.12 514 VAL B CA 1
ATOM 8327 C C . VAL B 1 514 ? -27.672 -1.111 15.172 1 37.12 514 VAL B C 1
ATOM 8329 O O . VAL B 1 514 ? -27.797 -2.26 14.734 1 37.12 514 VAL B O 1
ATOM 8332 N N . PRO B 1 515 ? -28.297 -0.674 16.172 1 35.47 515 PRO B N 1
ATOM 8333 C CA . PRO B 1 515 ? -29.562 -1.322 16.516 1 35.47 515 PRO B CA 1
ATOM 8334 C C . PRO B 1 515 ? -30.484 -1.497 15.305 1 35.47 515 PRO B C 1
ATOM 8336 O O . PRO B 1 515 ? -30.578 -0.608 14.453 1 35.47 515 PRO B O 1
ATOM 8339 N N . HIS B 1 516 ? -30.781 -2.744 14.812 1 29.14 516 HIS B N 1
ATOM 8340 C CA . HIS B 1 516 ? -32.094 -2.834 14.219 1 29.14 516 HIS B CA 1
ATOM 8341 C C . HIS B 1 516 ? -33.156 -2.209 15.125 1 29.14 516 HIS B C 1
ATOM 8343 O O . HIS B 1 516 ? -33.125 -2.387 16.344 1 29.14 516 HIS B O 1
#